Protein AF-0000000078662911 (afdb_homodimer)

Solvent-accessible surface area (backbone atoms only — not comparable to full-atom values): 47076 Å² total; per-residue (Å²): 129,86,68,48,57,71,79,43,53,59,30,42,61,39,78,39,61,26,37,37,38,35,28,33,81,88,60,50,75,43,76,43,81,30,68,41,45,39,73,70,52,76,50,30,34,29,31,60,46,78,64,54,74,63,59,56,53,12,40,73,62,29,41,61,31,38,34,38,34,29,24,65,78,54,55,38,31,32,41,29,40,28,31,64,73,48,76,32,76,59,58,70,68,38,49,51,52,39,48,36,45,30,34,41,24,41,53,63,71,41,41,85,73,57,66,71,68,31,33,38,32,24,37,58,76,44,63,43,81,44,86,58,81,65,77,48,63,78,66,67,74,76,70,79,74,74,53,49,48,59,48,38,50,48,30,51,56,29,47,71,36,60,48,53,68,58,28,52,51,48,51,54,48,42,42,29,73,67,71,64,44,57,31,38,35,32,26,33,67,38,89,82,43,75,28,27,30,27,61,39,62,42,75,49,86,68,54,25,68,64,8,65,42,54,38,82,44,66,53,60,10,48,9,47,75,68,58,37,71,23,50,34,40,66,30,64,66,36,44,62,53,42,73,67,55,65,70,85,66,80,70,51,41,63,77,61,73,48,52,62,71,62,78,66,85,67,47,14,17,40,37,23,36,28,12,43,44,96,91,37,57,65,27,34,41,38,39,45,34,66,41,64,58,62,73,43,65,54,50,50,24,50,50,48,47,43,30,34,27,40,27,46,18,42,52,48,30,41,51,49,46,66,62,70,49,68,75,69,74,71,75,51,73,51,70,82,61,40,95,46,65,75,40,44,34,37,37,27,73,80,54,24,31,30,24,52,72,75,38,59,58,45,49,41,66,37,19,46,49,51,51,49,53,50,48,43,25,72,74,71,38,34,32,60,48,44,48,50,59,52,46,63,73,41,38,86,66,46,60,86,91,74,65,56,59,63,59,32,50,46,37,42,36,51,34,29,56,75,66,64,45,66,46,44,65,42,78,76,48,92,50,28,37,31,62,46,46,49,21,48,78,42,82,43,79,44,83,117,129,86,68,48,57,71,78,43,53,60,30,42,62,39,79,40,59,27,38,38,37,36,26,34,80,89,61,52,75,43,77,44,80,31,68,42,47,40,74,71,52,75,49,29,36,29,31,58,45,78,65,54,74,62,60,56,53,13,41,74,61,30,42,61,32,38,35,37,34,30,24,64,77,53,57,39,32,33,41,29,39,27,31,64,73,47,75,32,74,60,59,71,68,39,48,52,54,39,50,37,45,30,35,42,23,43,53,64,71,42,42,83,74,56,66,70,67,32,32,37,32,26,38,58,77,44,63,43,82,44,86,58,82,65,77,48,64,78,65,67,74,77,70,79,75,74,53,51,46,58,48,39,52,49,30,50,56,29,48,70,37,60,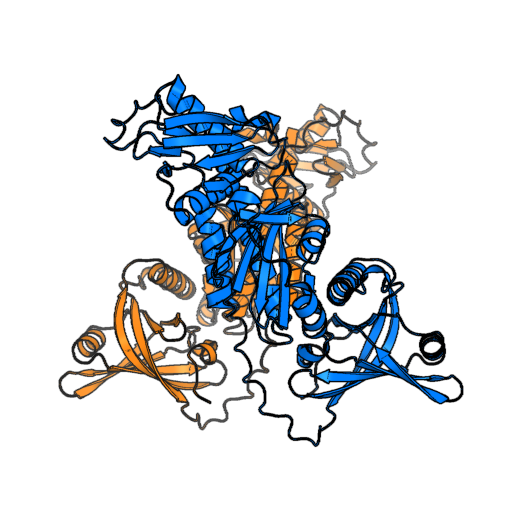48,52,66,58,28,52,51,47,52,54,49,43,42,29,71,66,69,64,43,58,32,38,36,34,26,32,64,38,91,81,42,76,28,27,29,25,61,37,62,43,75,50,86,68,55,26,67,65,7,66,43,54,38,83,44,65,54,62,10,48,8,48,75,67,59,36,68,24,52,35,41,66,30,65,67,37,44,62,53,42,75,66,56,65,72,84,66,79,70,52,40,62,78,62,72,48,51,62,70,61,78,67,86,68,46,14,17,40,36,23,36,30,12,44,45,96,89,37,60,66,28,35,42,37,38,44,35,66,41,65,59,63,74,41,64,55,50,50,22,50,49,46,48,44,29,35,27,40,27,46,19,42,53,48,30,41,50,50,45,66,62,68,48,67,75,68,72,72,77,50,72,51,71,83,61,40,94,43,66,75,40,45,34,38,37,27,72,80,55,24,32,30,24,53,75,75,39,59,59,44,49,42,68,39,20,46,48,52,52,50,53,49,49,44,26,70,74,70,38,32,31,58,46,42,48,52,59,52,48,65,74,40,38,87,66,46,59,85,87,71,65,55,60,63,59,32,51,46,36,42,35,50,34,30,56,76,66,64,44,67,47,43,65,41,80,75,48,91,50,28,36,30,60,44,47,48,20,49,77,43,82,42,79,43,85,117

pLDDT: mean 76.72, std 17.04, range [33.81, 98.31]

Nearest PDB structures (foldseek):
  7kq2-assembly1_A  TM=7.932E-01  e=1.393E-08  Streptococcus sp.
  7kpz-assembly1_A  TM=8.326E-01  e=1.737E-07  Streptococcus sp.
  2htd-assembly1_A  TM=6.594E-01  e=4.073E-06  Lactobacillus delbrueckii subsp. bulgaricus ATCC BAA-365
  2hq7-assembly1_B  TM=6.543E-01  e=1.011E-04  Clostridium acetobutylicum
  2aq6-assembly1_B  TM=6.058E-01  e=7.529E-04  Mycobacterium tuberculosis

Foldseek 3Di:
DFDWPVNQQLQQLQPAWKWKWFAALVGRIDIDTFSGWADPDRFKIKTQPPDDPPRVNRCVNPQWMWMWTARPQQRWIKIWTKGWDDKAQDDDVNVVVQLQCLQQCVLLVNNPPRRRRIMIMITTDGMDIDPDPPRRPDRPPPPDFQDPVLLVVLLVVLLPDQALVCNLVSLLVCCCVRQNFFWKWKWFDFVLAQWTATLDTGDFVVRLGQAIDGLCDHQQNSCQVVVAKYKHQANPNSCVVVVVVPPPPDDDCLVVVHGDDTDDDQWTMKMWHFQDDPRHGGIIMITTDNDGRSQTPSNRVSSNSSSPSSSNSLVNSLVVLQPVPPDFPDQPAADDQAPDDEWEWEAEPVFLWIDIVSHTQHTHPLSVLVVVQLVCCVPVRGFKGFQNVSCVVCDVSVDDDRRNVSSSPSSRQVSCVVVVGQWHWDDDDRRMIGIGHNHHYDYHYDYD/DFDWPVNQQLQQLQPAWKWKWFAALVGRIDIDTFSGWADPDRWKIKTQPPDDPVRVNRCVNPQWMWMWTARPQQRWIKIWTKGWDDKAQDDDVNVVVQLQCLQQCVLLVNNPPRRRRIMIMITTDGMDIDPDPPRRPDRPPPPDFQDPVLLVVLLVVLLPDQALVCNLVSLLVCCCVRQNFFWKWKWFDFVLAQWTATLDTGDFVVRLGQAIDGLCDHQQNSCQVVVAKYKHQANPNSVVVVVVVVPPPDDDCLVVVHGDDTDDDQWTMKMWHFQDDPRHGGIIMITTDNDGRSQTPSNRVSSNSSSPSSSNSLVNSLVVLQPVPPDFPDQPAADPQAPDDEWEWEAEPVFLWIDIVSHTQHTHLLSVLVVVQLVCCVPVRGFKGFQNVSCVVCPVSVDDDRRNVSSSPSSRQVSCVVVVGQWHWDDDDRRMIGIGHNHHYDYHYDYD

Structure (mmCIF, N/CA/C/O backbone):
data_AF-0000000078662911-model_v1
#
loop_
_entity.id
_entity.type
_entity.pdbx_description
1 polymer 'Putative GAF sensor protein'
#
loop_
_atom_site.group_PDB
_atom_site.id
_atom_site.type_symbol
_atom_site.label_atom_id
_atom_site.label_alt_id
_atom_site.label_comp_id
_atom_site.label_asym_id
_atom_site.label_entity_id
_atom_site.label_seq_id
_atom_site.pdbx_PDB_ins_code
_atom_site.Cartn_x
_atom_site.Cartn_y
_atom_site.Cartn_z
_atom_site.occupancy
_atom_site.B_iso_or_equiv
_atom_site.auth_seq_id
_atom_site.auth_comp_id
_atom_site.auth_asym_id
_atom_site.auth_atom_id
_atom_site.pdbx_PDB_model_num
ATOM 1 N N . MET A 1 1 ? -35.094 3.916 0.106 1 40.06 1 MET A N 1
ATOM 2 C CA . MET A 1 1 ? -33.656 4.215 0.073 1 40.06 1 MET A CA 1
ATOM 3 C C . MET A 1 1 ? -33.188 4.488 -1.353 1 40.06 1 MET A C 1
ATOM 5 O O . MET A 1 1 ? -33.5 3.738 -2.273 1 40.06 1 MET A O 1
ATOM 9 N N . LYS A 1 2 ? -32.781 5.652 -1.639 1 61.97 2 LYS A N 1
ATOM 10 C CA . LYS A 1 2 ? -32.344 6.043 -2.977 1 61.97 2 LYS A CA 1
ATOM 11 C C . LYS A 1 2 ? -31.141 5.227 -3.418 1 61.97 2 LYS A C 1
ATOM 13 O O . LYS A 1 2 ? -30.156 5.148 -2.697 1 61.97 2 LYS A O 1
ATOM 18 N N . LEU A 1 3 ? -31.281 4.426 -4.387 1 65.81 3 LEU A N 1
ATOM 19 C CA . LEU A 1 3 ? -30.25 3.551 -4.938 1 65.81 3 LEU A CA 1
ATOM 20 C C . LEU A 1 3 ? -29.078 4.363 -5.477 1 65.81 3 LEU A C 1
ATOM 22 O O . LEU A 1 3 ? -29.281 5.406 -6.102 1 65.81 3 LEU A O 1
ATOM 26 N N . ARG A 1 4 ? -27.938 4.008 -4.941 1 72.69 4 ARG A N 1
ATOM 27 C CA . ARG A 1 4 ? -26.719 4.605 -5.473 1 72.69 4 ARG A CA 1
ATOM 28 C C . ARG A 1 4 ? -26.047 3.676 -6.48 1 72.69 4 ARG A C 1
ATOM 30 O O . ARG A 1 4 ? -26.25 2.461 -6.438 1 72.69 4 ARG A O 1
ATOM 37 N N . LEU A 1 5 ? -25.297 4.324 -7.457 1 75.75 5 LEU A N 1
ATOM 38 C CA . LEU A 1 5 ? -24.578 3.549 -8.453 1 75.75 5 LEU A CA 1
ATOM 39 C C . LEU A 1 5 ? -23.672 2.514 -7.789 1 75.75 5 LEU A C 1
ATOM 41 O O . LEU A 1 5 ? -23.5 1.41 -8.312 1 75.75 5 LEU A O 1
ATOM 45 N N . ALA A 1 6 ? -23.281 2.857 -6.641 1 67.38 6 ALA A N 1
ATOM 46 C CA . ALA A 1 6 ? -22.391 1.951 -5.926 1 67.38 6 ALA A CA 1
ATOM 47 C C . ALA A 1 6 ? -23.125 0.686 -5.492 1 67.38 6 ALA A C 1
ATOM 49 O O . ALA A 1 6 ? -22.516 -0.373 -5.336 1 67.38 6 ALA A O 1
ATOM 50 N N . ASP A 1 7 ? -24.375 0.743 -5.297 1 65.88 7 ASP A N 1
ATOM 51 C CA . ASP A 1 7 ? -25.203 -0.393 -4.891 1 65.88 7 ASP A CA 1
ATOM 52 C C . ASP A 1 7 ? -25.406 -1.364 -6.051 1 65.88 7 ASP A C 1
ATOM 54 O O . ASP A 1 7 ? -25.875 -2.486 -5.852 1 65.88 7 ASP A O 1
ATOM 58 N N . LEU A 1 8 ? -25 -0.933 -7.348 1 64.38 8 LEU A N 1
ATOM 59 C CA . LEU A 1 8 ? -25.266 -1.72 -8.547 1 64.38 8 LEU A CA 1
ATOM 60 C C . LEU A 1 8 ? -23.969 -2.361 -9.062 1 64.38 8 LEU A C 1
ATOM 62 O O . LEU A 1 8 ? -23.859 -2.658 -10.258 1 64.38 8 LEU A O 1
ATOM 66 N N . ALA A 1 9 ? -23.141 -2.592 -8.195 1 64.5 9 ALA A N 1
ATOM 67 C CA . ALA A 1 9 ? -21.812 -3.07 -8.594 1 64.5 9 ALA A CA 1
ATOM 68 C C . ALA A 1 9 ? -21.922 -4.352 -9.414 1 64.5 9 ALA A C 1
ATOM 70 O O . ALA A 1 9 ? -21.266 -4.484 -10.445 1 64.5 9 ALA A O 1
ATOM 71 N N . PRO A 1 10 ? -22.828 -5.254 -9.117 1 57.28 10 PRO A N 1
ATOM 72 C CA . PRO A 1 10 ? -22.906 -6.484 -9.906 1 57.28 10 PRO A CA 1
ATOM 73 C C . PRO A 1 10 ? -23.375 -6.238 -11.336 1 57.28 10 PRO A C 1
ATOM 75 O O . PRO A 1 10 ? -23.125 -7.062 -12.219 1 57.28 10 PRO A O 1
ATOM 78 N N 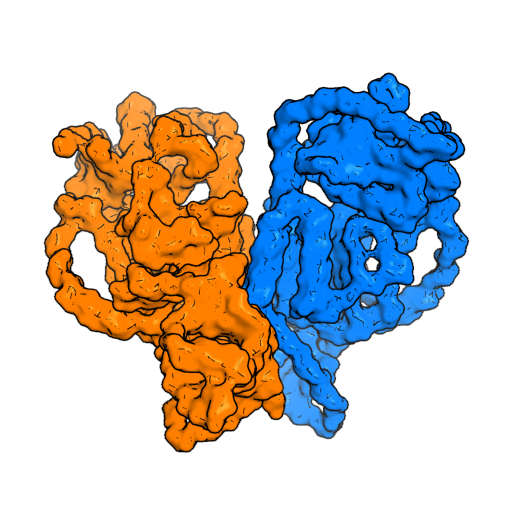. CYS A 1 11 ? -24 -5.109 -11.539 1 62.72 11 CYS A N 1
ATOM 79 C CA . CYS A 1 11 ? -24.531 -4.801 -12.859 1 62.72 11 CYS A CA 1
ATOM 80 C C . CYS A 1 11 ? -23.422 -4.406 -13.82 1 62.72 11 CYS A C 1
ATOM 82 O O . CYS A 1 11 ? -23.594 -4.496 -15.039 1 62.72 11 CYS A O 1
ATOM 84 N N . PHE A 1 12 ? -22.312 -4.027 -13.234 1 63.44 12 PHE A N 1
ATOM 85 C CA . PHE A 1 12 ? -21.266 -3.451 -14.07 1 63.44 12 PHE A CA 1
ATOM 86 C C . PHE A 1 12 ? -20.188 -4.477 -14.367 1 63.44 12 PHE A C 1
ATOM 88 O O . PHE A 1 12 ? -19.156 -4.148 -14.953 1 63.44 12 PHE A O 1
ATOM 95 N N . GLU A 1 13 ? -20.453 -5.637 -14.039 1 53.81 13 GLU A N 1
ATOM 96 C CA . GLU A 1 13 ? -19.453 -6.688 -14.203 1 53.81 13 GLU A CA 1
ATOM 97 C C . GLU A 1 13 ? -19.453 -7.219 -15.633 1 53.81 13 GLU A C 1
ATOM 99 O O . GLU A 1 13 ? -18.562 -7.984 -16.016 1 53.81 13 GLU A O 1
ATOM 104 N N . GLY A 1 14 ? -20.328 -6.797 -16.531 1 51.59 14 GLY A N 1
ATOM 105 C CA . GLY A 1 14 ? -20.344 -7.137 -17.938 1 51.59 14 GLY A CA 1
ATOM 106 C C . GLY A 1 14 ? -20.859 -8.531 -18.203 1 51.59 14 GLY A C 1
ATOM 107 O O . GLY A 1 14 ? -20.688 -9.062 -19.312 1 51.59 14 GLY A O 1
ATOM 108 N N . VAL A 1 15 ? -21.438 -9.172 -17.25 1 45.59 15 VAL A N 1
ATOM 109 C CA . VAL A 1 15 ? -21.906 -10.539 -17.422 1 45.59 15 VAL A CA 1
ATOM 110 C C . VAL A 1 15 ? -23.203 -10.539 -18.234 1 45.59 15 VAL A C 1
ATOM 112 O O . VAL A 1 15 ? -23.391 -11.344 -19.141 1 45.59 15 VAL A O 1
ATOM 115 N N . ILE A 1 16 ? -24.062 -9.695 -17.844 1 46.12 16 ILE A N 1
ATOM 116 C CA . ILE A 1 16 ? -25.328 -9.531 -18.547 1 46.12 16 ILE A CA 1
ATOM 117 C C . ILE A 1 16 ? -25.281 -8.242 -19.375 1 46.12 16 ILE A C 1
ATOM 119 O O . ILE A 1 16 ? -25 -7.172 -18.844 1 46.12 16 ILE A O 1
ATOM 123 N N . PRO A 1 17 ? -25.344 -8.516 -20.672 1 51.38 17 PRO A N 1
ATOM 124 C CA . PRO A 1 17 ? -25.359 -7.293 -21.469 1 51.38 17 PRO A CA 1
ATOM 125 C C . PRO A 1 17 ? -26.422 -6.297 -21.016 1 51.38 17 PRO A C 1
ATOM 127 O O . PRO A 1 17 ? -27.516 -6.695 -20.609 1 51.38 17 PRO A O 1
ATOM 130 N N . SER A 1 18 ? -25.969 -5.102 -20.922 1 62.91 18 SER A N 1
ATOM 131 C CA . SER A 1 18 ? -26.906 -4.023 -20.625 1 62.91 18 SER A CA 1
ATOM 132 C C . SER A 1 18 ? -27.625 -3.561 -21.891 1 62.91 18 SER A C 1
ATOM 134 O O . SER A 1 18 ? -27.203 -3.852 -23 1 62.91 18 SER A O 1
ATOM 136 N N . ILE A 1 19 ? -28.844 -3.105 -21.656 1 62.72 19 ILE A N 1
ATOM 137 C CA . ILE A 1 19 ? -29.641 -2.607 -22.766 1 62.72 19 ILE A CA 1
ATOM 138 C C . ILE A 1 19 ? -29.781 -1.09 -22.672 1 62.72 19 ILE A C 1
ATOM 140 O O . ILE A 1 19 ? -30 -0.55 -21.578 1 62.72 19 ILE A O 1
ATOM 144 N N . ILE A 1 20 ? -29.5 -0.491 -23.734 1 72.5 20 ILE A N 1
ATOM 145 C CA . ILE A 1 20 ? -29.672 0.956 -23.812 1 72.5 20 ILE A CA 1
ATOM 146 C C . ILE A 1 20 ? -30.875 1.29 -24.688 1 72.5 20 ILE A C 1
ATOM 148 O O . ILE A 1 20 ? -31.047 0.71 -25.766 1 72.5 20 ILE A O 1
ATOM 152 N N . ALA A 1 21 ? -31.719 2.107 -24.062 1 71.75 21 ALA A N 1
ATOM 153 C CA . ALA A 1 21 ? -32.844 2.602 -24.828 1 71.75 21 ALA A CA 1
ATOM 154 C C . ALA A 1 21 ? -32.688 4.074 -25.203 1 71.75 21 ALA A C 1
ATOM 156 O O . ALA A 1 21 ? -32.344 4.895 -24.328 1 71.75 21 ALA A O 1
ATOM 157 N N . THR A 1 22 ? -32.688 4.312 -26.469 1 72.19 22 THR A N 1
ATOM 158 C CA . THR A 1 22 ? -32.594 5.668 -26.984 1 72.19 22 THR A CA 1
ATOM 159 C C . THR A 1 22 ? -33.781 6.016 -27.875 1 72.19 22 THR A C 1
ATOM 161 O O . THR A 1 22 ? -34.594 5.152 -28.172 1 72.19 22 THR A O 1
ATOM 164 N N . ALA A 1 23 ? -33.938 7.32 -28 1 72.31 23 ALA A N 1
ATOM 165 C CA . ALA A 1 23 ? -35 7.762 -28.891 1 72.31 23 ALA A CA 1
ATOM 166 C C . ALA A 1 23 ? -34.469 8.719 -29.953 1 72.31 23 ALA A C 1
ATOM 168 O O . ALA A 1 23 ? -33.656 9.594 -29.656 1 72.31 23 ALA A O 1
ATOM 169 N N . ALA A 1 24 ? -34.938 8.477 -31.219 1 68.5 24 ALA A N 1
ATOM 170 C CA . ALA A 1 24 ? -34.594 9.383 -32.312 1 68.5 24 ALA A CA 1
ATOM 171 C C . ALA A 1 24 ? -35.281 10.734 -32.156 1 68.5 24 ALA A C 1
ATOM 173 O O . ALA A 1 24 ? -36.125 10.891 -31.266 1 68.5 24 ALA A O 1
ATOM 174 N N . ALA A 1 25 ? -34.781 11.664 -32.969 1 72.44 25 ALA A N 1
ATOM 175 C CA . ALA A 1 25 ? -35.344 13.008 -32.938 1 72.44 25 ALA A CA 1
ATOM 176 C C . ALA A 1 25 ? -36.844 12.977 -33.125 1 72.44 25 ALA A C 1
ATOM 178 O O . ALA A 1 25 ? -37.562 13.805 -32.562 1 72.44 25 ALA A O 1
ATOM 179 N N . ASP A 1 26 ? -37.281 12.039 -33.875 1 67.94 26 ASP A N 1
ATOM 180 C CA . ASP A 1 26 ? -38.719 11.961 -34.188 1 67.94 26 ASP A CA 1
ATOM 181 C C . ASP A 1 26 ? -39.438 11.156 -33.094 1 67.94 26 ASP A C 1
ATOM 183 O O . ASP A 1 26 ? -40.656 10.922 -33.219 1 67.94 26 ASP A O 1
ATOM 187 N N . GLY A 1 27 ? -38.688 10.68 -32.062 1 68.12 27 GLY A N 1
ATOM 188 C CA . GLY A 1 27 ? -39.281 9.961 -30.938 1 68.12 27 GLY A CA 1
ATOM 189 C C . GLY A 1 27 ? -39.25 8.453 -31.109 1 68.12 27 GLY A C 1
ATOM 190 O O . GLY A 1 27 ? -39.688 7.715 -30.234 1 68.12 27 GLY A O 1
ATOM 191 N N . THR A 1 28 ? -38.719 8 -32.25 1 64.69 28 THR A N 1
ATOM 192 C CA . THR A 1 28 ? -38.625 6.562 -32.469 1 64.69 28 THR A CA 1
ATOM 193 C C . THR A 1 28 ? -37.656 5.922 -31.5 1 64.69 28 THR A C 1
ATOM 195 O O . THR A 1 28 ? -36.5 6.336 -31.406 1 64.69 28 THR A O 1
ATOM 198 N N . PRO A 1 29 ? -38.219 4.91 -30.766 1 63.88 29 PRO A N 1
ATOM 199 C CA . PRO A 1 29 ? -37.344 4.285 -29.781 1 63.88 29 PRO A CA 1
ATOM 200 C C . PRO A 1 29 ? -36.344 3.293 -30.391 1 63.88 29 PRO A C 1
ATOM 202 O O . PRO A 1 29 ? -36.594 2.779 -31.484 1 63.88 29 PRO A O 1
ATOM 205 N N . ASN A 1 30 ? -35.125 3.211 -29.938 1 63.75 30 ASN A N 1
ATOM 206 C CA . ASN A 1 30 ? -34.094 2.234 -30.266 1 63.75 30 ASN A CA 1
ATOM 207 C C . ASN A 1 30 ? -33.531 1.574 -29.016 1 63.75 30 ASN A C 1
ATOM 209 O O . ASN A 1 30 ? -33.375 2.221 -27.969 1 63.75 30 ASN A O 1
ATOM 213 N N . VAL A 1 31 ? -33.438 0.188 -29.141 1 63.94 31 VAL A N 1
ATOM 214 C CA . VAL A 1 31 ? -32.844 -0.548 -28.047 1 63.94 31 VAL A CA 1
ATOM 215 C C . VAL A 1 31 ? -31.625 -1.316 -28.547 1 63.94 31 VAL A C 1
ATOM 217 O O . VAL A 1 31 ? -31.641 -1.864 -29.656 1 63.94 31 VAL A O 1
ATOM 220 N N . SER A 1 32 ? -30.562 -1.205 -27.891 1 61 32 SER A N 1
ATOM 221 C CA . SER A 1 32 ? -29.359 -1.941 -28.25 1 61 32 SER A CA 1
ATOM 222 C C . SER A 1 32 ? -28.719 -2.576 -27.016 1 61 32 SER A C 1
ATOM 224 O O . SER A 1 32 ? -28.828 -2.049 -25.906 1 61 32 SER A O 1
ATOM 226 N N . TYR A 1 33 ? -28.172 -3.75 -27.344 1 57.88 33 TYR A N 1
ATOM 227 C CA . TYR A 1 33 ? -27.391 -4.406 -26.297 1 57.88 33 TYR A CA 1
ATOM 228 C C . TYR A 1 33 ? -26 -3.793 -26.172 1 57.88 33 TYR A C 1
ATOM 230 O O . TYR A 1 33 ? -25.406 -3.414 -27.188 1 57.88 33 TYR A O 1
ATOM 238 N N . LEU A 1 34 ? -25.688 -3.492 -24.922 1 61.34 34 LEU A N 1
ATOM 239 C CA . LEU A 1 34 ? -24.328 -3.021 -24.641 1 61.34 34 LEU A CA 1
ATOM 240 C C . LEU A 1 34 ? -23.5 -4.121 -24 1 61.34 34 LEU A C 1
ATOM 242 O O . LEU A 1 34 ? -23.984 -4.844 -23.125 1 61.34 34 LEU A O 1
ATOM 246 N N . SER A 1 35 ? -22.359 -4.277 -24.609 1 53.62 35 SER A N 1
ATOM 247 C CA . SER A 1 35 ? -21.469 -5.324 -24.109 1 53.62 35 SER A CA 1
ATOM 248 C C . SER A 1 35 ? -20.922 -4.961 -22.734 1 53.62 35 SER A C 1
ATOM 250 O O . SER A 1 35 ? -20.734 -5.832 -21.875 1 53.62 35 SER A O 1
ATOM 252 N N . HIS A 1 36 ? -20.672 -3.623 -22.625 1 61.84 36 HIS A N 1
ATOM 253 C CA . HIS A 1 36 ? -19.969 -3.297 -21.391 1 61.84 36 HIS A CA 1
ATOM 254 C C . HIS A 1 36 ? -20.375 -1.916 -20.875 1 61.84 36 HIS A C 1
ATOM 256 O O . HIS A 1 36 ? -20.438 -0.958 -21.656 1 61.84 36 HIS A O 1
ATOM 262 N N . VAL A 1 37 ? -20.906 -1.875 -19.656 1 70.5 37 VAL A N 1
ATOM 263 C CA . VAL A 1 37 ? -21.125 -0.627 -18.922 1 70.5 37 VAL A CA 1
ATOM 264 C C . VAL A 1 37 ? -20.156 -0.551 -17.75 1 70.5 37 VAL A C 1
ATOM 266 O O . VAL A 1 37 ? -20.016 -1.514 -16.984 1 70.5 37 VAL A O 1
ATOM 269 N N . VAL A 1 38 ? -19.453 0.465 -17.688 1 69.25 38 VAL A N 1
ATOM 270 C CA . VAL A 1 38 ? -18.484 0.629 -16.609 1 69.25 38 VAL A CA 1
ATOM 271 C C . VAL A 1 38 ? -18.922 1.769 -15.695 1 69.25 38 VAL A C 1
ATOM 273 O O . VAL A 1 38 ? -19.359 2.822 -16.172 1 69.25 38 VAL A O 1
ATOM 276 N N . ARG A 1 39 ? -18.922 1.477 -14.477 1 75.19 39 ARG A N 1
ATOM 277 C CA . ARG A 1 39 ? -19.125 2.561 -13.516 1 75.19 39 ARG A CA 1
ATOM 278 C C . ARG A 1 39 ? -17.891 3.449 -13.43 1 75.19 39 ARG A C 1
ATOM 280 O O . ARG A 1 39 ? -16.797 2.977 -13.094 1 75.19 39 ARG A O 1
ATOM 287 N N . VAL A 1 40 ? -18.094 4.695 -13.75 1 68.25 40 VAL A N 1
ATOM 288 C CA . VAL A 1 40 ? -16.984 5.652 -13.742 1 68.25 40 VAL A CA 1
ATOM 289 C C . VAL A 1 40 ? -16.797 6.207 -12.336 1 68.25 40 VAL A C 1
ATOM 291 O O . VAL A 1 40 ? -15.672 6.273 -11.836 1 68.25 40 VAL A O 1
ATOM 294 N N . ASP A 1 41 ? -17.797 6.668 -11.719 1 68.06 41 ASP A N 1
ATOM 295 C CA . ASP A 1 41 ? -17.844 7.184 -10.352 1 68.06 41 ASP A CA 1
ATOM 296 C C . ASP A 1 41 ? -19.25 7.055 -9.766 1 68.06 41 ASP A C 1
ATOM 298 O O . ASP A 1 41 ? -20.047 6.238 -10.234 1 68.06 41 ASP A O 1
ATOM 302 N N . ASP A 1 42 ? -19.547 7.715 -8.641 1 73.81 42 ASP A N 1
ATOM 303 C CA . ASP A 1 42 ? -20.812 7.543 -7.953 1 73.81 42 ASP A CA 1
ATOM 304 C C . ASP A 1 42 ? -21.969 8.117 -8.773 1 73.81 42 ASP A C 1
ATOM 306 O O . ASP A 1 42 ? -23.125 7.816 -8.516 1 73.81 42 ASP A O 1
ATOM 310 N N . GLU A 1 43 ? -21.672 8.867 -9.812 1 80.88 43 GLU A N 1
ATOM 311 C CA . GLU A 1 43 ? -22.75 9.531 -10.539 1 80.88 43 GLU A CA 1
ATOM 312 C C . GLU A 1 43 ? -22.625 9.312 -12.039 1 80.88 43 GLU A C 1
ATOM 314 O O . GLU A 1 43 ? -23.438 9.812 -12.82 1 80.88 43 GLU A O 1
ATOM 319 N N . HIS A 1 44 ? -21.625 8.523 -12.492 1 82.81 44 HIS A N 1
ATOM 320 C CA . HIS A 1 44 ? -21.391 8.398 -13.922 1 82.81 44 HIS A CA 1
ATOM 321 C C . HIS A 1 44 ? -21.125 6.945 -14.32 1 82.81 44 HIS A C 1
ATOM 323 O O . HIS A 1 44 ? -20.531 6.191 -13.547 1 82.81 44 HIS A O 1
ATOM 329 N N . VAL A 1 45 ? -21.625 6.676 -15.484 1 81.69 45 VAL A N 1
ATOM 330 C CA . VAL A 1 45 ? -21.312 5.395 -16.109 1 81.69 45 VAL A CA 1
ATOM 331 C C . VAL A 1 45 ? -20.75 5.625 -17.516 1 81.69 45 VAL A C 1
ATOM 333 O O . VAL A 1 45 ? -21 6.664 -18.125 1 81.69 45 VAL A O 1
ATOM 336 N N . ALA A 1 46 ? -19.969 4.746 -17.875 1 80.56 46 ALA A N 1
ATOM 337 C CA . ALA A 1 46 ? -19.438 4.797 -19.234 1 80.56 46 ALA A CA 1
ATOM 338 C C . ALA A 1 46 ? -19.844 3.566 -20.031 1 80.56 46 ALA A C 1
ATOM 340 O O . ALA A 1 46 ? -19.859 2.453 -19.5 1 80.56 46 ALA A O 1
ATOM 341 N N . LEU A 1 47 ? -20.188 3.852 -21.281 1 75.62 47 LEU A N 1
ATOM 342 C CA . LEU A 1 47 ? -20.594 2.789 -22.203 1 75.62 47 LEU A CA 1
ATOM 343 C C . LEU A 1 47 ? -19.641 2.668 -23.375 1 75.62 47 LEU A C 1
ATOM 345 O O . LEU A 1 47 ? -19.156 3.68 -23.891 1 75.62 47 LEU A O 1
ATOM 349 N N . SER A 1 48 ? -19.172 1.423 -23.516 1 62.66 48 SER A N 1
ATOM 350 C CA . SER A 1 48 ? -18.359 1.2 -24.703 1 62.66 48 SER A CA 1
ATOM 351 C C . SER A 1 48 ? -19.141 1.463 -25.984 1 62.66 48 SER A C 1
ATOM 353 O O . SER A 1 48 ? -20.281 1.022 -26.109 1 62.66 48 SER A O 1
ATOM 355 N N . ASN A 1 49 ? -18.766 2.473 -26.594 1 57.91 49 ASN A N 1
ATOM 356 C CA . ASN A 1 49 ? -19.453 2.838 -27.828 1 57.91 49 ASN A CA 1
ATOM 357 C C . ASN A 1 49 ? -19.156 1.848 -28.953 1 57.91 49 ASN A C 1
ATOM 359 O O . ASN A 1 49 ? -18.25 2.076 -29.766 1 57.91 49 ASN A O 1
ATOM 363 N N . GLN A 1 50 ? -19.172 0.703 -28.688 1 52.62 50 GLN A N 1
ATOM 364 C CA . GLN A 1 50 ? -19.156 -0.106 -29.906 1 52.62 50 GLN A CA 1
ATOM 365 C C . GLN A 1 50 ? -20.422 0.115 -30.734 1 52.62 50 GLN A C 1
ATOM 367 O O . GLN A 1 50 ? -20.641 -0.578 -31.734 1 52.62 50 GLN A O 1
ATOM 372 N N . PHE A 1 51 ? -21.141 0.968 -30.359 1 49.41 51 PHE A N 1
ATOM 373 C CA . PHE A 1 51 ? -22.547 1.069 -30.75 1 49.41 51 PHE A CA 1
ATOM 374 C C . PHE A 1 51 ? -22.672 1.435 -32.219 1 49.41 51 PHE A C 1
ATOM 376 O O . PHE A 1 51 ? -21.828 2.145 -32.781 1 49.41 51 PHE A O 1
ATOM 383 N N . PHE A 1 52 ? -23.547 0.812 -32.719 1 53.28 52 PHE A N 1
ATOM 384 C CA . PHE A 1 52 ? -24.094 0.92 -34.062 1 53.28 52 PHE A CA 1
ATOM 385 C C . PHE A 1 52 ? -24.531 2.348 -34.344 1 53.28 52 PHE A C 1
ATOM 387 O O . PHE A 1 52 ? -24.844 3.109 -33.438 1 53.28 52 PHE A O 1
ATOM 394 N N . ALA A 1 53 ? -24.453 2.777 -35.531 1 58.69 53 ALA A N 1
ATOM 395 C CA . ALA A 1 53 ? -24.734 4.051 -36.188 1 58.69 53 ALA A CA 1
ATOM 396 C C . ALA A 1 53 ? -26.047 4.656 -35.656 1 58.69 53 ALA A C 1
ATOM 398 O O . ALA A 1 53 ? -26.109 5.852 -35.375 1 58.69 53 ALA A O 1
ATOM 399 N N . LYS A 1 54 ? -26.922 3.881 -35.281 1 62.41 54 LYS A N 1
ATOM 400 C CA . LYS A 1 54 ? -28.25 4.406 -34.938 1 62.41 54 LYS A CA 1
ATOM 401 C C . LYS A 1 54 ? -28.281 4.914 -33.5 1 62.41 54 LYS A C 1
ATOM 403 O O . LYS A 1 54 ? -28.844 5.973 -33.219 1 62.41 54 LYS A O 1
ATOM 408 N N . THR A 1 55 ? -27.656 4.215 -32.562 1 69.25 55 THR A N 1
ATOM 409 C CA . THR A 1 55 ? -27.656 4.613 -31.156 1 69.25 55 THR A CA 1
ATOM 410 C C . THR A 1 55 ? -26.859 5.906 -30.953 1 69.25 55 THR A C 1
ATOM 412 O O . THR A 1 55 ? -27.297 6.801 -30.234 1 69.25 55 THR A O 1
ATOM 415 N N . ALA A 1 56 ? -25.844 6.004 -31.641 1 71.81 56 ALA A N 1
ATOM 416 C CA . ALA A 1 56 ? -25.016 7.207 -31.547 1 71.81 56 ALA A CA 1
ATOM 417 C C . ALA A 1 56 ? -25.766 8.422 -32.062 1 71.81 56 ALA A C 1
ATOM 419 O O . ALA A 1 56 ? -25.719 9.508 -31.484 1 71.81 56 ALA A O 1
ATOM 420 N N . ALA A 1 57 ? -26.422 8.195 -33.188 1 73.19 57 ALA A N 1
ATOM 421 C CA . ALA A 1 57 ? -27.203 9.266 -33.781 1 73.19 57 ALA A CA 1
ATOM 422 C C . ALA A 1 57 ? -28.344 9.695 -32.875 1 73.19 57 ALA A C 1
ATOM 424 O O . ALA A 1 57 ? -28.641 10.883 -32.75 1 73.19 57 ALA A O 1
ATOM 425 N N . ASN A 1 58 ? -28.922 8.719 -32.219 1 73.94 58 ASN A N 1
ATOM 426 C CA . ASN A 1 58 ? -30.016 9.016 -31.281 1 73.94 58 ASN A CA 1
ATOM 427 C C . ASN A 1 58 ? -29.531 9.836 -30.094 1 73.94 58 ASN A C 1
ATOM 429 O O . ASN A 1 58 ? -30.219 10.766 -29.656 1 73.94 58 ASN A O 1
ATOM 433 N N . ILE A 1 59 ? -28.359 9.445 -29.625 1 76.56 59 ILE A N 1
ATOM 434 C CA . ILE A 1 59 ? -27.828 10.102 -28.438 1 76.56 59 ILE A CA 1
ATOM 435 C C . ILE A 1 59 ? -27.5 11.562 -28.766 1 76.56 59 ILE A C 1
ATOM 437 O O . ILE A 1 59 ? -27.703 12.445 -27.938 1 76.56 59 ILE A O 1
ATOM 441 N N . ARG A 1 60 ? -27.062 11.828 -29.922 1 76.94 60 ARG A N 1
ATOM 442 C CA . ARG A 1 60 ? -26.766 13.188 -30.375 1 76.94 60 ARG A CA 1
ATOM 443 C C . ARG A 1 60 ? -28.031 14.016 -30.469 1 76.94 60 ARG A C 1
ATOM 445 O O . ARG A 1 60 ? -28.031 15.211 -30.156 1 76.94 60 ARG A O 1
ATOM 452 N N . ALA A 1 61 ? -29.031 13.359 -30.906 1 75.38 61 ALA A N 1
ATOM 453 C CA . ALA A 1 61 ? -30.312 14.039 -31.094 1 75.38 61 ALA A CA 1
ATOM 454 C C . ALA A 1 61 ? -31.016 14.234 -29.75 1 75.38 61 ALA A C 1
ATOM 456 O O . ALA A 1 61 ? -31.641 15.273 -29.516 1 75.38 61 ALA A O 1
ATOM 457 N N . ASN A 1 62 ? -30.984 13.234 -28.891 1 74.94 62 ASN A N 1
ATOM 458 C CA . ASN A 1 62 ? -31.594 13.211 -27.562 1 74.94 62 ASN A CA 1
ATOM 459 C C . ASN A 1 62 ? -30.641 12.617 -26.531 1 74.94 62 ASN A C 1
ATOM 461 O O . ASN A 1 62 ? -30.531 11.391 -26.422 1 74.94 62 ASN A O 1
ATOM 465 N N . PRO A 1 63 ? -30.094 13.516 -25.766 1 82 63 PRO A N 1
ATOM 466 C CA . PRO A 1 63 ? -29.062 13.031 -24.844 1 82 63 PRO A CA 1
ATOM 467 C C . PRO A 1 63 ? -29.641 12.266 -23.656 1 82 63 PRO A C 1
ATOM 469 O O . PRO A 1 63 ? -28.891 11.734 -22.844 1 82 63 PRO A O 1
ATOM 472 N N . HIS A 1 64 ? -30.953 12.234 -23.594 1 80.62 64 HIS A N 1
ATOM 473 C CA . HIS A 1 64 ? -31.562 11.461 -22.516 1 80.62 64 HIS A CA 1
ATOM 474 C C . HIS A 1 64 ? -31.75 10 -22.906 1 80.62 64 HIS A C 1
ATOM 476 O O . HIS A 1 64 ? -32.406 9.703 -23.906 1 80.62 64 HIS A O 1
ATOM 482 N N . VAL A 1 65 ? -31.125 9.078 -22.172 1 82.25 65 VAL A N 1
ATOM 483 C CA . VAL A 1 65 ? -31.078 7.652 -22.484 1 82.25 65 VAL A CA 1
ATOM 484 C C . VAL A 1 65 ? -31.469 6.84 -21.25 1 82.25 65 VAL A C 1
ATOM 486 O O . VAL A 1 65 ? -31.266 7.293 -20.109 1 82.25 65 VAL A O 1
ATOM 489 N N . THR A 1 66 ? -32.125 5.801 -21.516 1 77.75 66 THR A N 1
ATOM 490 C CA . THR A 1 66 ? -32.406 4.863 -20.438 1 77.75 66 THR A CA 1
ATOM 491 C C . THR A 1 66 ? -31.547 3.613 -20.562 1 77.75 66 THR A C 1
ATOM 493 O O . THR A 1 66 ? -31.422 3.035 -21.641 1 77.75 66 THR A O 1
ATOM 496 N N . LEU A 1 67 ? -30.938 3.318 -19.516 1 80.75 67 LEU A N 1
ATOM 497 C CA . LEU A 1 67 ? -30.094 2.135 -19.422 1 80.75 67 LEU A CA 1
ATOM 498 C C . LEU A 1 67 ? -30.703 1.092 -18.5 1 80.75 67 LEU A C 1
ATOM 500 O O . LEU A 1 67 ? -31.188 1.429 -17.422 1 80.75 67 LEU A O 1
ATOM 504 N N . ILE A 1 68 ? -30.797 -0.105 -19.047 1 70.19 68 ILE A N 1
ATOM 505 C CA . ILE A 1 68 ? -31.234 -1.211 -18.203 1 70.19 68 ILE A CA 1
ATOM 506 C C . ILE A 1 68 ? -30.031 -2.045 -17.781 1 70.19 68 ILE A C 1
ATOM 508 O O . ILE A 1 68 ? -29.266 -2.512 -18.625 1 70.19 68 ILE A O 1
ATOM 512 N N . LEU A 1 69 ? -29.891 -2.035 -16.547 1 72.62 69 LEU A N 1
ATOM 513 C CA . LEU A 1 69 ? -28.844 -2.873 -15.969 1 72.62 69 LEU A CA 1
ATOM 514 C C . LEU A 1 69 ? -29.453 -4.074 -15.242 1 72.62 69 LEU A C 1
ATOM 516 O O . LEU A 1 69 ? -30.547 -3.98 -14.688 1 72.62 69 LEU A O 1
ATOM 520 N N . VAL A 1 70 ? -28.766 -5.219 -15.422 1 58.09 70 VAL A N 1
ATOM 521 C CA . VAL A 1 70 ? -29.234 -6.426 -14.742 1 58.09 70 VAL A CA 1
ATOM 522 C C . VAL A 1 70 ? -28.172 -6.914 -13.766 1 58.09 70 VAL A C 1
ATOM 524 O O . VAL A 1 70 ? -27 -7.051 -14.141 1 58.09 70 VAL A O 1
ATOM 527 N N . ASP A 1 71 ? -28.641 -7 -12.617 1 59 71 ASP A N 1
ATOM 528 C CA . ASP A 1 71 ? -27.781 -7.629 -11.625 1 59 71 ASP A CA 1
ATOM 529 C C . ASP A 1 71 ? -27.531 -9.094 -11.961 1 59 71 ASP A C 1
ATOM 531 O O . ASP A 1 71 ? -28.469 -9.883 -12.078 1 59 71 ASP A O 1
ATOM 535 N N . CYS A 1 72 ? -26.375 -9.414 -12.141 1 48.84 72 CYS A N 1
ATOM 536 C CA . CYS A 1 72 ? -26.078 -10.734 -12.672 1 48.84 72 CYS A CA 1
ATOM 537 C C . CYS A 1 72 ? -26.297 -11.812 -11.625 1 48.84 72 CYS A C 1
ATOM 539 O O . CYS A 1 72 ? -26.297 -13 -11.938 1 48.84 72 CYS A O 1
ATOM 541 N N . PHE A 1 73 ? -26.438 -11.422 -10.398 1 50.59 73 PHE A N 1
ATOM 542 C CA . PHE A 1 73 ? -26.672 -12.406 -9.352 1 50.59 73 PHE A CA 1
ATOM 543 C C . PHE A 1 73 ? -28.172 -12.562 -9.07 1 50.59 73 PHE A C 1
ATOM 545 O O . PHE A 1 73 ? -28.672 -13.68 -9.016 1 50.59 73 PHE A O 1
ATOM 552 N N . SER A 1 74 ? -28.719 -11.398 -8.812 1 51.19 74 SER A N 1
ATOM 553 C CA . SER A 1 74 ? -30.125 -11.438 -8.398 1 51.19 74 SER A CA 1
ATOM 554 C C . SER A 1 74 ? -31.062 -11.414 -9.602 1 51.19 74 SER A C 1
ATOM 556 O O . SER A 1 74 ? -32.219 -11.789 -9.484 1 51.19 74 SER A O 1
ATOM 558 N N . GLY A 1 75 ? -30.422 -11.07 -10.719 1 52.12 75 GLY A N 1
ATOM 559 C CA . GLY A 1 75 ? -31.266 -10.883 -11.883 1 52.12 75 GLY A CA 1
ATOM 560 C C . GLY A 1 75 ? -32.125 -9.641 -11.797 1 52.12 75 GLY A C 1
ATOM 561 O O . GLY A 1 75 ? -32.875 -9.328 -12.727 1 52.12 75 GLY A O 1
ATOM 562 N N . GLU A 1 76 ? -31.938 -8.961 -10.664 1 61.09 76 GLU A N 1
ATOM 563 C CA . GLU A 1 76 ? -32.688 -7.715 -10.555 1 61.09 76 GLU A CA 1
ATOM 564 C C . GLU A 1 76 ? -32.281 -6.723 -11.641 1 61.09 76 GLU A C 1
ATOM 566 O O . GLU A 1 76 ? -31.109 -6.641 -12.016 1 61.09 76 GLU A O 1
ATOM 571 N N . GLN A 1 77 ? -33.312 -6.168 -12.094 1 63.84 77 GLN A N 1
ATOM 572 C CA . GLN A 1 77 ? -33.094 -5.191 -13.156 1 63.84 77 GLN A CA 1
ATOM 573 C C . GLN A 1 77 ? -33.219 -3.766 -12.625 1 63.84 77 GLN A C 1
ATOM 575 O O . GLN A 1 77 ? -34.062 -3.492 -11.766 1 63.84 77 GLN A O 1
ATOM 580 N N . TYR A 1 78 ? -32.312 -3.012 -13.07 1 75.19 78 TYR A N 1
ATOM 581 C CA . TYR A 1 78 ? -32.344 -1.596 -12.727 1 75.19 78 TYR A CA 1
ATOM 582 C C . TYR A 1 78 ? -32.406 -0.726 -13.977 1 75.19 78 TYR A C 1
ATOM 584 O O . TYR A 1 78 ? -31.766 -1.011 -14.977 1 75.19 78 TYR A O 1
ATOM 592 N N . LEU A 1 79 ? -33.344 0.238 -13.867 1 76.25 79 LEU A N 1
ATOM 593 C CA . LEU A 1 79 ? -33.469 1.247 -14.922 1 76.25 79 LEU A CA 1
ATOM 594 C C . LEU A 1 79 ? -32.75 2.529 -14.508 1 76.25 79 LEU A C 1
ATOM 596 O O . LEU A 1 79 ? -33.031 3.102 -13.461 1 76.25 79 LEU A O 1
ATOM 600 N N . LEU A 1 80 ? -31.75 2.822 -15.273 1 80.69 80 LEU A N 1
ATOM 601 C CA . LEU A 1 80 ? -31.062 4.082 -15.047 1 80.69 80 LEU A CA 1
ATOM 602 C C . LEU A 1 80 ? -31.453 5.121 -16.094 1 80.69 80 LEU A C 1
ATOM 604 O O . LEU A 1 80 ? -31.391 4.852 -17.297 1 80.69 80 LEU A O 1
ATOM 608 N N . ASP A 1 81 ? -31.938 6.312 -15.602 1 82.25 81 ASP A N 1
ATOM 609 C CA . ASP A 1 81 ? -32.031 7.469 -16.484 1 82.25 81 ASP A CA 1
ATOM 610 C C . ASP A 1 81 ? -30.688 8.211 -16.562 1 82.25 81 ASP A C 1
ATOM 612 O O . ASP A 1 81 ? -30.219 8.758 -15.555 1 82.25 81 ASP A O 1
ATOM 616 N N . ILE A 1 82 ? -30.109 8.055 -17.719 1 82.69 82 ILE A N 1
ATOM 617 C CA . ILE A 1 82 ? -28.781 8.656 -17.812 1 82.69 82 ILE A CA 1
ATOM 618 C C . ILE A 1 82 ? -28.766 9.703 -18.938 1 82.69 82 ILE A C 1
ATOM 620 O O . ILE A 1 82 ? -29.625 9.672 -19.828 1 82.69 82 ILE A O 1
ATOM 624 N N . ARG A 1 83 ? -27.859 10.68 -18.781 1 87.75 83 ARG A N 1
ATOM 625 C CA . ARG A 1 83 ? -27.703 11.742 -19.766 1 87.75 83 ARG A CA 1
ATOM 626 C C . ARG A 1 83 ? -26.281 11.797 -20.297 1 87.75 83 ARG A C 1
ATOM 628 O O . ARG A 1 83 ? -25.328 11.766 -19.5 1 87.75 83 ARG A O 1
ATOM 635 N N . PHE A 1 84 ? -26.234 11.898 -21.641 1 85.88 84 PHE A N 1
ATOM 636 C CA . PHE A 1 84 ? -24.922 11.961 -22.266 1 85.88 84 PHE A CA 1
ATOM 637 C C . PHE A 1 84 ? -24.172 13.211 -21.812 1 85.88 84 PHE A C 1
ATOM 639 O O . PHE A 1 84 ? -24.734 14.305 -21.797 1 85.88 84 PHE A O 1
ATOM 646 N N . VAL A 1 85 ? -22.906 12.984 -21.422 1 86.56 85 VAL A N 1
ATOM 647 C CA . VAL A 1 85 ? -22.062 14.094 -20.984 1 86.56 85 VAL A CA 1
ATOM 648 C C . VAL A 1 85 ? -20.969 14.336 -22.031 1 86.56 85 VAL A C 1
ATOM 650 O O . VAL A 1 85 ? -20.891 15.414 -22.609 1 86.56 85 VAL A O 1
ATOM 653 N N . ARG A 1 86 ? -20.156 13.25 -22.281 1 82.75 86 ARG A N 1
ATOM 654 C CA . ARG A 1 86 ? -19.047 13.391 -23.219 1 82.75 86 ARG A CA 1
ATOM 655 C C . ARG A 1 86 ? -18.562 12.023 -23.703 1 82.75 86 ARG A C 1
ATOM 657 O O . ARG A 1 86 ? -18.828 11.008 -23.062 1 82.75 86 ARG A O 1
ATOM 664 N N . SER A 1 87 ? -17.844 12.086 -24.828 1 82.06 87 SER A N 1
ATOM 665 C CA . SER A 1 87 ? -17.141 10.906 -25.328 1 82.06 87 SER A CA 1
ATOM 666 C C . SER A 1 87 ? -15.656 10.977 -25.047 1 82.06 87 SER A C 1
ATOM 668 O O . SER A 1 87 ? -15.047 12.047 -25.141 1 82.06 87 SER A O 1
ATOM 670 N N . LEU A 1 88 ? -15.203 9.797 -24.547 1 77.06 88 LEU A N 1
ATOM 671 C CA . LEU A 1 88 ? -13.781 9.688 -24.266 1 77.06 88 LEU A CA 1
ATOM 672 C C . LEU A 1 88 ? -13.094 8.773 -25.281 1 77.06 88 LEU A C 1
ATOM 674 O O . LEU A 1 88 ? -13.594 7.684 -25.578 1 77.06 88 LEU A O 1
ATOM 678 N N . ASP A 1 89 ? -11.977 9.266 -25.938 1 77.62 89 ASP A N 1
ATOM 679 C CA . ASP A 1 89 ? -11.164 8.398 -26.797 1 77.62 89 ASP A CA 1
ATOM 680 C C . ASP A 1 89 ? -9.711 8.383 -26.344 1 77.62 89 ASP A C 1
ATOM 682 O O . ASP A 1 89 ? -8.844 7.82 -27.016 1 77.62 89 ASP A O 1
ATOM 686 N N . THR A 1 90 ? -9.539 9.094 -25.188 1 74.69 90 THR A N 1
ATOM 687 C CA . THR A 1 90 ? -8.211 9.109 -24.578 1 74.69 90 THR A CA 1
ATOM 688 C C . THR A 1 90 ? -8.312 9.32 -23.078 1 74.69 90 THR A C 1
ATOM 690 O O . THR A 1 90 ? -9.398 9.57 -22.547 1 74.69 90 THR A O 1
ATOM 693 N N . GLY A 1 91 ? -7.168 8.969 -22.328 1 70.38 91 GLY A N 1
ATOM 694 C CA . GLY A 1 91 ? -7.117 9.242 -20.891 1 70.38 91 GLY A CA 1
ATOM 695 C C . GLY A 1 91 ? -7.141 7.98 -20.047 1 70.38 91 GLY A C 1
ATOM 696 O O . GLY A 1 91 ? -7.316 6.879 -20.562 1 70.38 91 GLY A O 1
ATOM 697 N N . PRO A 1 92 ? -6.957 8.156 -18.859 1 64.12 92 PRO A N 1
ATOM 698 C CA . PRO A 1 92 ? -6.828 7.004 -17.953 1 64.12 92 PRO A CA 1
ATOM 699 C C . PRO A 1 92 ? -8.094 6.156 -17.906 1 64.12 92 PRO A C 1
ATOM 701 O O . PRO A 1 92 ? -8.016 4.926 -17.859 1 64.12 92 PRO A O 1
ATOM 704 N N . LEU A 1 93 ? -9.211 6.848 -17.859 1 67 93 LEU A N 1
ATOM 705 C CA . LEU A 1 93 ? -10.477 6.121 -17.828 1 67 93 LEU A CA 1
ATOM 706 C C . LEU A 1 93 ? -10.68 5.309 -19.094 1 67 93 LEU A C 1
ATOM 708 O O . LEU A 1 93 ? -11.094 4.148 -19.047 1 67 93 LEU A O 1
ATOM 712 N N . PHE A 1 94 ? -10.422 5.875 -20.234 1 71.56 94 PHE A N 1
ATOM 713 C CA . PHE A 1 94 ? -10.531 5.188 -21.516 1 71.56 94 PHE A CA 1
ATOM 714 C C . PHE A 1 94 ? -9.602 3.977 -21.562 1 71.56 94 PHE A C 1
ATOM 716 O O . PHE A 1 94 ? -10.008 2.895 -22 1 71.56 94 PHE A O 1
ATOM 723 N N . GLU A 1 95 ? -8.453 4.199 -21.078 1 67.25 95 GLU A N 1
ATOM 724 C CA . GLU A 1 95 ? -7.48 3.109 -21.094 1 67.25 95 GLU A CA 1
ATOM 725 C C . GLU A 1 95 ? -7.93 1.957 -20.203 1 67.25 95 GLU A C 1
ATOM 727 O O . GLU A 1 95 ? -7.785 0.789 -20.562 1 67.25 95 GLU A O 1
ATOM 732 N N . LYS A 1 96 ? -8.43 2.328 -19.156 1 63.38 96 LYS A N 1
ATOM 733 C CA . LYS A 1 96 ? -8.93 1.312 -18.234 1 63.38 96 LYS A CA 1
ATOM 734 C C . LYS A 1 96 ? -10.039 0.485 -18.875 1 63.38 96 LYS A C 1
ATOM 736 O O . LYS A 1 96 ? -10.039 -0.743 -18.766 1 63.38 96 LYS A O 1
ATOM 741 N N . ILE A 1 97 ? -10.93 1.159 -19.484 1 64.62 97 ILE A N 1
ATOM 742 C CA . ILE A 1 97 ? -12.062 0.497 -20.125 1 64.62 97 ILE A CA 1
ATOM 743 C C . ILE A 1 97 ? -11.578 -0.362 -21.281 1 64.62 97 ILE A C 1
ATOM 745 O O . ILE A 1 97 ? -12.023 -1.498 -21.453 1 64.62 97 ILE A O 1
ATOM 749 N N . SER A 1 98 ? -10.625 0.181 -22.016 1 67.56 98 SER A N 1
ATOM 750 C CA . SER A 1 98 ? -10.094 -0.519 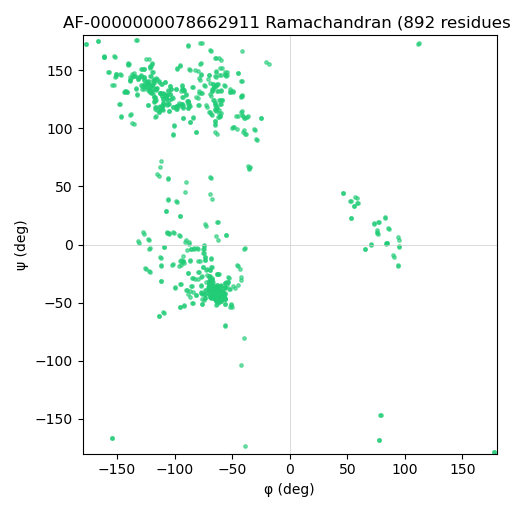-23.172 1 67.56 98 SER A CA 1
ATOM 751 C C . SER A 1 98 ? -9.406 -1.817 -22.781 1 67.56 98 SER A C 1
ATOM 753 O O . SER A 1 98 ? -9.594 -2.854 -23.422 1 67.56 98 SER A O 1
ATOM 755 N N . ILE A 1 99 ? -8.711 -1.703 -21.812 1 60.31 99 ILE A N 1
ATOM 756 C CA . ILE A 1 99 ? -7.934 -2.85 -21.344 1 60.31 99 ILE A CA 1
ATOM 757 C C . ILE A 1 99 ? -8.883 -3.934 -20.828 1 60.31 99 ILE A C 1
ATOM 759 O O . ILE A 1 99 ? -8.688 -5.121 -21.109 1 60.31 99 ILE A O 1
ATOM 763 N N . GLN A 1 100 ? -9.805 -3.502 -20.109 1 56.44 100 GLN A N 1
ATOM 764 C CA . GLN A 1 100 ? -10.781 -4.449 -19.578 1 56.44 100 GLN A CA 1
ATOM 765 C C . GLN A 1 100 ? -11.523 -5.148 -20.719 1 56.44 100 GLN A C 1
ATOM 767 O O . GLN A 1 100 ? -11.797 -6.348 -20.641 1 56.44 100 GLN A O 1
ATOM 772 N N . LEU A 1 101 ? -11.891 -4.383 -21.656 1 58.38 101 LEU A N 1
ATOM 773 C CA . LEU A 1 101 ? -12.609 -4.914 -22.812 1 58.38 101 LEU A CA 1
ATOM 774 C C . LEU A 1 101 ? -11.75 -5.918 -23.578 1 58.38 101 LEU A C 1
ATOM 776 O O . LEU A 1 101 ? -12.242 -6.953 -24.016 1 58.38 101 LEU A O 1
ATOM 780 N N . LYS A 1 102 ? -10.57 -5.539 -23.672 1 58.22 102 LYS A N 1
ATOM 781 C CA . LYS A 1 102 ? -9.656 -6.438 -24.359 1 58.22 102 LYS A CA 1
ATOM 782 C C . LYS A 1 102 ? -9.523 -7.77 -23.625 1 58.22 102 LYS A C 1
ATOM 784 O O . LYS A 1 102 ? -9.492 -8.828 -24.266 1 58.22 102 LYS A O 1
ATOM 789 N N . ALA A 1 103 ? -9.398 -7.566 -22.422 1 50.97 103 ALA A N 1
ATOM 790 C CA . ALA A 1 103 ? -9.234 -8.766 -21.594 1 50.97 103 ALA A CA 1
ATOM 791 C C . ALA A 1 103 ? -10.461 -9.672 -21.703 1 50.97 103 ALA A C 1
ATOM 793 O O . ALA A 1 103 ? -10.336 -10.891 -21.812 1 50.97 103 ALA A O 1
ATOM 794 N N . SER A 1 104 ? -11.57 -8.969 -21.547 1 46.62 104 SER A N 1
ATOM 795 C CA . SER A 1 104 ? -12.812 -9.734 -21.641 1 46.62 104 SER A CA 1
ATOM 796 C C . SER A 1 104 ? -12.992 -10.336 -23.016 1 46.62 104 SER A C 1
ATOM 798 O O . SER A 1 104 ? -13.516 -11.445 -23.156 1 46.62 104 SER A O 1
ATOM 800 N N . SER A 1 105 ? -12.508 -9.461 -24 1 45.28 105 SER A N 1
ATOM 801 C CA . SER A 1 105 ? -12.656 -9.922 -25.375 1 45.28 105 SER A CA 1
ATOM 802 C C . SER A 1 105 ? -11.672 -11.039 -25.703 1 45.28 105 SER A C 1
ATOM 804 O O . SER A 1 105 ? -11.977 -11.945 -26.469 1 45.28 105 SER A O 1
ATOM 806 N N . ALA A 1 106 ? -10.516 -10.82 -25.156 1 42.94 106 ALA A N 1
ATOM 807 C CA . ALA A 1 106 ? -9.516 -11.859 -25.391 1 42.94 106 ALA A CA 1
ATOM 808 C C . ALA A 1 106 ? -9.992 -13.211 -24.859 1 42.94 106 ALA A C 1
ATOM 810 O O . ALA A 1 106 ? -9.695 -14.25 -25.453 1 42.94 106 ALA A O 1
ATOM 811 N N . GLN A 1 107 ? -10.617 -13.086 -23.859 1 38.72 107 GLN A N 1
ATOM 812 C CA . GLN A 1 107 ? -11.094 -14.328 -23.25 1 38.72 107 GLN A CA 1
ATOM 813 C C . GLN A 1 107 ? -12.148 -15 -24.141 1 38.72 107 GLN A C 1
ATOM 815 O O . GLN A 1 107 ? -12.297 -16.219 -24.109 1 38.72 107 GLN A O 1
ATOM 820 N N . ILE A 1 108 ? -12.883 -14.062 -24.875 1 37.44 108 ILE A N 1
ATOM 821 C CA . ILE A 1 108 ? -13.891 -14.641 -25.75 1 37.44 108 ILE A CA 1
ATOM 822 C C . ILE A 1 108 ? -13.328 -14.789 -27.156 1 37.44 108 ILE A C 1
ATOM 824 O O . ILE A 1 108 ? -14.062 -15.086 -28.094 1 37.44 108 ILE A O 1
ATOM 828 N N . GLY A 1 109 ? -12 -14.875 -27.156 1 37.56 109 GLY A N 1
ATOM 829 C CA . GLY A 1 109 ? -11.375 -15.117 -28.453 1 37.56 109 GLY A CA 1
ATOM 830 C C . GLY A 1 109 ? -11.562 -13.969 -29.422 1 37.56 109 GLY A C 1
ATOM 831 O O . GLY A 1 109 ? -11.352 -14.133 -30.625 1 37.56 109 GLY A O 1
ATOM 832 N N . MET A 1 110 ? -12.297 -12.914 -29.094 1 35.88 110 MET A N 1
ATOM 833 C CA . MET A 1 110 ? -12.562 -11.805 -30 1 35.88 110 MET A CA 1
ATOM 834 C C . MET A 1 110 ? -11.625 -10.633 -29.719 1 35.88 110 MET A C 1
ATOM 836 O O . MET A 1 110 ? -12.047 -9.477 -29.766 1 35.88 110 MET A O 1
ATOM 840 N N . SER A 1 111 ? -10.484 -10.867 -29.406 1 41.28 111 SER A N 1
ATOM 841 C CA . SER A 1 111 ? -9.492 -9.875 -29 1 41.28 111 SER A CA 1
ATOM 842 C C . SER A 1 111 ? -9.398 -8.75 -30.031 1 41.28 111 SER A C 1
ATOM 844 O O . SER A 1 111 ? -9.219 -7.582 -29.656 1 41.28 111 SER A O 1
ATOM 846 N N . GLU A 1 112 ? -9.18 -9.078 -31.297 1 42.56 112 GLU A N 1
ATOM 847 C CA . GLU A 1 112 ? -8.828 -8.141 -32.344 1 42.56 112 GLU A CA 1
ATOM 848 C C . GLU A 1 112 ? -10 -7.211 -32.656 1 42.56 112 GLU A C 1
ATOM 850 O O . GLU A 1 112 ? -9.805 -6.156 -33.281 1 42.56 112 GLU A O 1
ATOM 855 N N . ILE A 1 113 ? -11.102 -7.719 -32.562 1 38.66 113 ILE A N 1
ATOM 856 C CA . ILE A 1 113 ? -12.258 -7.047 -33.156 1 38.66 113 ILE A CA 1
ATOM 857 C C . ILE A 1 113 ? -12.719 -5.918 -32.219 1 38.66 113 ILE A C 1
ATOM 859 O O . ILE A 1 113 ? -13.266 -4.914 -32.688 1 38.66 113 ILE A O 1
ATOM 863 N N . MET A 1 114 ? -12.531 -6.023 -30.938 1 47.53 114 MET A N 1
ATOM 864 C CA . MET A 1 114 ? -13.305 -5.023 -30.219 1 47.53 114 MET A CA 1
ATOM 865 C C . MET A 1 114 ? -12.406 -3.91 -29.688 1 47.53 114 MET A C 1
ATOM 867 O O . MET A 1 114 ? -11.852 -4.02 -28.594 1 47.53 114 MET A O 1
ATOM 871 N N . ARG A 1 115 ? -11.719 -3.305 -30.609 1 53.41 115 ARG A N 1
ATOM 872 C CA . ARG A 1 115 ? -11.031 -2.072 -30.25 1 53.41 115 ARG A CA 1
ATOM 873 C C . ARG A 1 115 ? -12.023 -0.99 -29.844 1 53.41 115 ARG A C 1
ATOM 875 O O . ARG A 1 115 ? -12.945 -0.667 -30.578 1 53.41 115 ARG A O 1
ATOM 882 N N . LEU A 1 116 ? -11.922 -0.577 -28.562 1 61.09 116 LEU A N 1
ATOM 883 C CA . LEU A 1 116 ? -12.758 0.512 -28.078 1 61.09 116 LEU A CA 1
ATOM 884 C C . LEU A 1 116 ? -12.422 1.817 -28.797 1 61.09 116 LEU A C 1
ATOM 886 O O . LEU A 1 116 ? -11.297 2.301 -28.719 1 61.09 116 LEU A O 1
ATOM 890 N N . ARG A 1 117 ? -13.289 2.203 -29.75 1 64.31 117 ARG A N 1
ATOM 891 C CA . ARG A 1 117 ? -13.07 3.465 -30.453 1 64.31 117 ARG A CA 1
ATOM 892 C C . ARG A 1 117 ? -13.305 4.652 -29.531 1 64.31 117 ARG A C 1
ATOM 894 O O . ARG A 1 117 ? -12.531 5.613 -29.531 1 64.31 117 ARG A O 1
ATOM 901 N N . SER A 1 118 ? -14.367 4.559 -28.781 1 74.5 118 SER A N 1
ATOM 902 C CA . SER A 1 118 ? -14.695 5.617 -27.828 1 74.5 118 SER A CA 1
ATOM 903 C C . SER A 1 118 ? -15.594 5.102 -26.703 1 74.5 118 SER A C 1
ATOM 905 O O . SER A 1 118 ? -16.266 4.082 -26.859 1 74.5 118 SER A O 1
ATOM 907 N N . ALA A 1 119 ? -15.391 5.703 -25.594 1 78.12 119 ALA A N 1
ATOM 908 C CA . ALA A 1 119 ? -16.297 5.438 -24.469 1 78.12 119 ALA A CA 1
ATOM 909 C C . ALA A 1 119 ? -17.156 6.656 -24.172 1 78.12 119 ALA A C 1
ATOM 911 O O . ALA A 1 119 ? -16.656 7.77 -24.031 1 78.12 119 ALA A O 1
ATOM 912 N N . ASP A 1 120 ? -18.516 6.512 -24.219 1 79.94 120 ASP A N 1
ATOM 913 C CA . ASP A 1 120 ? -19.438 7.605 -23.922 1 79.94 120 ASP A CA 1
ATOM 914 C C . ASP A 1 120 ? -19.766 7.648 -22.422 1 79.94 120 ASP A C 1
ATOM 916 O O . ASP A 1 120 ? -20.188 6.645 -21.844 1 79.94 120 ASP A O 1
ATOM 920 N N . VAL A 1 121 ? -19.5 8.734 -21.875 1 85 121 VAL A N 1
ATOM 921 C CA . VAL A 1 121 ? -19.766 8.922 -20.453 1 85 121 VAL A CA 1
ATOM 922 C C . VAL A 1 121 ? -21.141 9.547 -20.25 1 85 121 VAL A C 1
ATOM 924 O O . VAL A 1 121 ? -21.5 10.508 -20.922 1 85 121 VAL A O 1
ATOM 927 N N . PHE A 1 122 ? -21.938 9 -19.312 1 84.62 122 PHE A N 1
ATOM 928 C CA . PHE A 1 122 ? -23.297 9.445 -19.016 1 84.62 122 PHE A CA 1
ATOM 929 C C . PHE A 1 122 ? -23.422 9.812 -17.547 1 84.62 122 PHE A C 1
ATOM 931 O O . PHE A 1 122 ? -22.828 9.164 -16.688 1 84.62 122 PHE A O 1
ATOM 938 N N . ARG A 1 123 ? -24.094 10.812 -17.281 1 87.69 123 ARG A N 1
ATOM 939 C CA . ARG A 1 123 ? -24.484 11.133 -15.906 1 87.69 123 ARG A CA 1
ATOM 940 C C . ARG A 1 123 ? -25.75 10.398 -15.508 1 87.69 123 ARG A C 1
ATOM 942 O O . ARG A 1 123 ? -26.719 10.367 -16.266 1 87.69 123 ARG A O 1
ATOM 949 N N . VAL A 1 124 ? -25.75 9.828 -14.289 1 84.25 124 VAL A N 1
ATOM 950 C CA . VAL A 1 124 ? -26.922 9.102 -13.805 1 84.25 124 VAL A CA 1
ATOM 951 C C . VAL A 1 124 ? -27.875 10.078 -13.117 1 84.25 124 VAL A C 1
ATOM 953 O O . VAL A 1 124 ? -27.516 10.742 -12.148 1 84.25 124 VAL A O 1
ATOM 956 N N . GLU A 1 125 ? -29.078 10.188 -13.57 1 83.38 125 GLU A N 1
ATOM 957 C CA . GLU A 1 125 ? -30.078 11.125 -13.047 1 83.38 125 GLU A CA 1
ATOM 958 C C . GLU A 1 125 ? -31.031 10.422 -12.094 1 83.38 125 GLU A C 1
ATOM 960 O O . GLU A 1 125 ? -31.531 11.039 -11.141 1 83.38 125 GLU A O 1
ATOM 965 N N . ALA A 1 126 ? -31.359 9.203 -12.422 1 78.19 126 ALA A N 1
ATOM 966 C CA . ALA A 1 126 ? -32.281 8.43 -11.578 1 78.19 126 ALA A CA 1
ATOM 967 C C . ALA A 1 126 ? -31.984 6.934 -11.68 1 78.19 126 ALA A C 1
ATOM 969 O O . ALA A 1 126 ? -31.531 6.453 -12.727 1 78.19 126 ALA A O 1
ATOM 970 N N . ILE A 1 127 ? -32.156 6.27 -10.594 1 80.44 127 ILE A N 1
ATOM 971 C CA . ILE A 1 127 ? -32.062 4.812 -10.539 1 80.44 127 ILE A CA 1
ATOM 972 C C . ILE A 1 127 ? -33.344 4.23 -10 1 80.44 127 ILE A C 1
ATOM 974 O O . ILE A 1 127 ? -33.844 4.641 -8.938 1 80.44 127 ILE A O 1
ATOM 978 N N . GLU A 1 128 ? -34 3.408 -10.781 1 73.31 128 GLU A N 1
ATOM 979 C CA . GLU A 1 128 ? -35.25 2.742 -10.367 1 73.31 128 GLU A CA 1
ATOM 980 C C . GLU A 1 128 ? -35.094 1.226 -10.391 1 73.31 128 GLU A C 1
ATOM 982 O O . GLU A 1 128 ? -34.531 0.667 -11.344 1 73.31 128 GLU A O 1
ATOM 987 N N . ARG A 1 129 ? -35.5 0.594 -9.297 1 72.25 129 ARG A N 1
ATOM 988 C CA . ARG A 1 129 ? -35.5 -0.865 -9.258 1 72.25 129 ARG A CA 1
ATOM 989 C C . ARG A 1 129 ? -36.75 -1.421 -9.953 1 72.25 129 ARG A C 1
ATOM 991 O O . ARG A 1 129 ? -37.844 -0.952 -9.719 1 72.25 129 ARG A O 1
ATOM 998 N N . VAL A 1 130 ? -36.5 -2.334 -10.922 1 59.53 130 VAL A N 1
ATOM 999 C CA . VAL A 1 130 ? -37.594 -3.004 -11.586 1 59.53 130 VAL A CA 1
ATOM 1000 C C . VAL A 1 130 ? -37.906 -4.316 -10.867 1 59.53 130 VAL A C 1
ATOM 1002 O O . VAL A 1 130 ? -37.031 -5.172 -10.719 1 59.53 130 VAL A O 1
ATOM 1005 N N . PRO A 1 131 ? -39.031 -4.492 -10.133 1 46.5 131 PRO A N 1
ATOM 1006 C CA . PRO A 1 131 ? -39.406 -5.75 -9.469 1 46.5 131 PRO A CA 1
ATOM 1007 C C . PRO A 1 131 ? -39.344 -6.949 -10.414 1 46.5 131 PRO A C 1
ATOM 1009 O O . PRO A 1 131 ? -39.812 -6.859 -11.555 1 46.5 131 PRO A O 1
ATOM 1012 N N . CYS A 1 132 ? -38.312 -7.766 -10.406 1 42.44 132 CYS A N 1
ATOM 1013 C CA . CYS A 1 132 ? -38.344 -9 -11.188 1 42.44 132 CYS A CA 1
ATOM 1014 C C . CYS A 1 132 ? -39.344 -9.977 -10.625 1 42.44 132 CYS A C 1
ATOM 1016 O O . CYS A 1 132 ? -39.375 -10.25 -9.422 1 42.44 132 CYS A O 1
ATOM 1018 N N . PRO A 1 133 ? -40.469 -10.242 -11.398 1 38.22 133 PRO A N 1
ATOM 1019 C CA . PRO A 1 133 ? -41.406 -11.234 -10.898 1 38.22 133 PRO A CA 1
ATOM 1020 C C . PRO A 1 133 ? -40.75 -12.547 -10.5 1 38.22 133 PRO A C 1
ATOM 1022 O O . PRO A 1 133 ? -41.375 -13.406 -9.875 1 38.22 133 PRO A O 1
ATOM 1025 N N . VAL A 1 134 ? -39.969 -13.094 -11.367 1 34.06 134 VAL A N 1
ATOM 1026 C CA . VAL A 1 134 ? -39.438 -14.43 -11.109 1 34.06 134 VAL A CA 1
ATOM 1027 C C . VAL A 1 134 ? -38.594 -14.414 -9.844 1 34.06 134 VAL A C 1
ATOM 1029 O O . VAL A 1 134 ? -37.812 -13.469 -9.625 1 34.06 134 VAL A O 1
ATOM 1032 N N . ASP A 1 135 ? -39.156 -15.055 -8.844 1 34.88 135 ASP A N 1
ATOM 1033 C CA . ASP A 1 135 ? -38.406 -15.336 -7.617 1 34.88 135 ASP A CA 1
ATOM 1034 C C . ASP A 1 135 ? -36.938 -15.633 -7.93 1 34.88 135 ASP A C 1
ATOM 1036 O O . ASP A 1 135 ? -36.594 -16.641 -8.562 1 34.88 135 ASP A O 1
ATOM 1040 N N . THR A 1 136 ? -36.312 -14.719 -8.375 1 36.16 136 THR A N 1
ATOM 1041 C CA . THR A 1 136 ? -34.906 -14.961 -8.641 1 36.16 136 THR A CA 1
ATOM 1042 C C . THR A 1 136 ? -34.281 -15.82 -7.539 1 36.16 136 THR A C 1
ATOM 1044 O O . THR A 1 136 ? -34.781 -15.82 -6.406 1 36.16 136 THR A O 1
ATOM 1047 N N . GLY A 1 137 ? -33.969 -17.047 -7.863 1 35.16 137 GLY A N 1
ATOM 1048 C CA . GLY A 1 137 ? -33.312 -17.984 -6.977 1 35.16 137 GLY A CA 1
ATOM 1049 C C . GLY A 1 137 ? -32.625 -17.328 -5.805 1 35.16 137 GLY A C 1
ATOM 1050 O O . GLY A 1 137 ? -32.531 -16.094 -5.754 1 35.16 137 GLY A O 1
ATOM 1051 N N . PRO A 1 138 ? -32.469 -18.125 -4.75 1 34.5 138 PRO A N 1
ATOM 1052 C CA . PRO A 1 138 ? -31.938 -17.672 -3.457 1 34.5 138 PRO A CA 1
ATOM 1053 C C . PRO A 1 138 ? -30.844 -16.625 -3.596 1 34.5 138 PRO A C 1
ATOM 1055 O O . PRO A 1 138 ? -30.047 -16.688 -4.531 1 34.5 138 PRO A O 1
ATOM 1058 N N . ALA A 1 139 ? -31.172 -15.547 -3.232 1 37.53 139 ALA A N 1
ATOM 1059 C CA . ALA A 1 139 ? -30.234 -14.438 -3.068 1 37.53 139 ALA A CA 1
ATOM 1060 C C . ALA A 1 139 ? -28.844 -14.945 -2.705 1 37.53 139 ALA A C 1
ATOM 1062 O O . ALA A 1 139 ? -28.688 -15.789 -1.815 1 37.53 139 ALA A O 1
ATOM 1063 N N . GLN A 1 140 ? -27.984 -15.211 -3.725 1 38.31 140 GLN A N 1
ATOM 1064 C CA . GLN A 1 140 ? -26.609 -15.609 -3.391 1 38.31 140 GLN A CA 1
ATOM 1065 C C . GLN A 1 140 ? -26.203 -15.078 -2.02 1 38.31 140 GLN A C 1
ATOM 1067 O O . GLN A 1 140 ? -26.609 -13.977 -1.631 1 38.31 140 GLN A O 1
ATOM 1072 N N . VAL A 1 141 ? -26.094 -15.93 -1.092 1 43.84 141 VAL A N 1
ATOM 1073 C CA . VAL A 1 141 ? -25.578 -15.609 0.237 1 43.84 141 VAL A CA 1
ATOM 1074 C C . VAL A 1 141 ? -24.562 -14.477 0.142 1 43.84 141 VAL A C 1
ATOM 1076 O O . VAL A 1 141 ? -23.625 -14.531 -0.671 1 43.84 141 VAL A O 1
ATOM 1079 N N . PRO A 1 142 ? -24.969 -13.242 0.418 1 49.53 142 PRO A N 1
ATOM 1080 C CA . PRO A 1 142 ? -24.062 -12.086 0.383 1 49.53 142 PRO A CA 1
ATOM 1081 C C . PRO A 1 142 ? -22.672 -12.414 0.918 1 49.53 142 PRO A C 1
ATOM 1083 O O . PRO A 1 142 ? -22.547 -13.062 1.956 1 49.53 142 PRO A O 1
ATOM 1086 N N . ARG A 1 143 ? -21.734 -12.742 0.054 1 60.28 143 ARG A N 1
ATOM 1087 C CA . ARG A 1 143 ? -20.359 -12.914 0.501 1 60.28 143 ARG A CA 1
ATOM 1088 C C . ARG A 1 143 ? -19.953 -11.82 1.487 1 60.28 143 ARG A C 1
ATOM 1090 O O . ARG A 1 143 ? -20.422 -10.68 1.381 1 60.28 143 ARG A O 1
ATOM 1097 N N . PRO A 1 144 ? -19.453 -12.234 2.582 1 65.5 144 PRO A N 1
ATOM 1098 C CA . PRO A 1 144 ? -18.984 -11.25 3.564 1 65.5 144 PRO A CA 1
ATOM 1099 C C . PRO A 1 144 ? -18.078 -10.188 2.951 1 65.5 144 PRO A C 1
ATOM 1101 O O . PRO A 1 144 ? -17.312 -10.484 2.029 1 65.5 144 PRO A O 1
ATOM 1104 N N . PRO A 1 145 ? -18.359 -8.938 3.242 1 74.5 145 PRO A N 1
ATOM 1105 C CA . PRO A 1 145 ? -17.516 -7.855 2.734 1 74.5 145 PRO A CA 1
ATOM 1106 C C . PRO A 1 145 ? -16.047 -8.016 3.127 1 74.5 145 PRO A C 1
ATOM 1108 O O . PRO A 1 145 ? -15.734 -8.68 4.125 1 74.5 145 PRO A O 1
ATOM 1111 N N . VAL A 1 146 ? -15.203 -7.609 2.295 1 85.69 146 VAL A N 1
ATOM 1112 C CA . VAL A 1 146 ? -13.773 -7.625 2.582 1 85.69 146 VAL A CA 1
ATOM 1113 C C . VAL A 1 146 ? -13.477 -6.77 3.812 1 85.69 146 VAL A C 1
ATOM 1115 O O . VAL A 1 146 ? -13.883 -5.605 3.877 1 85.69 146 VAL A O 1
ATOM 1118 N N . SER A 1 147 ? -12.922 -7.359 4.777 1 87.94 147 SER A N 1
ATOM 1119 C CA . SER A 1 147 ? -12.531 -6.621 5.977 1 87.94 147 SER A CA 1
ATOM 1120 C C . SER A 1 147 ? -11.359 -5.688 5.695 1 87.94 147 SER A C 1
ATOM 1122 O O . SER A 1 147 ? -10.234 -6.148 5.461 1 87.94 147 SER A O 1
ATOM 1124 N N . LEU A 1 148 ? -11.578 -4.43 5.773 1 89.38 148 LEU A N 1
ATOM 1125 C CA . LEU A 1 148 ? -10.531 -3.445 5.512 1 89.38 148 LEU A CA 1
ATOM 1126 C C . LEU A 1 148 ? -9.422 -3.545 6.555 1 89.38 148 LEU A C 1
ATOM 1128 O O . LEU A 1 148 ? -8.234 -3.518 6.211 1 89.38 148 LEU A O 1
ATOM 1132 N N . PRO A 1 149 ? -9.773 -3.754 7.883 1 86.56 149 PRO A N 1
ATOM 1133 C CA . PRO A 1 149 ? -8.703 -3.926 8.867 1 86.56 149 PRO A CA 1
ATOM 1134 C C . PRO A 1 149 ? -7.848 -5.16 8.602 1 86.56 149 PRO A C 1
ATOM 1136 O O . PRO A 1 149 ? -6.621 -5.109 8.727 1 86.56 149 PRO A O 1
ATOM 1139 N N . ALA A 1 150 ? -8.492 -6.168 8.195 1 91.56 150 ALA A N 1
ATOM 1140 C CA . ALA A 1 150 ? -7.746 -7.383 7.883 1 91.56 150 ALA A CA 1
ATOM 1141 C C . ALA A 1 150 ? -6.859 -7.184 6.656 1 91.56 150 ALA A C 1
ATOM 1143 O O . ALA A 1 150 ? -5.75 -7.715 6.59 1 91.56 150 ALA A O 1
ATOM 1144 N N . LEU A 1 151 ? -7.387 -6.461 5.723 1 95.5 151 LEU A N 1
ATOM 1145 C CA . LEU A 1 151 ? -6.617 -6.152 4.52 1 95.5 151 LEU A CA 1
ATOM 1146 C C . LEU A 1 151 ? -5.391 -5.312 4.859 1 95.5 151 LEU A C 1
ATOM 1148 O O . LEU A 1 151 ? -4.285 -5.605 4.398 1 95.5 151 LEU A O 1
ATOM 1152 N N . ALA A 1 152 ? -5.566 -4.312 5.66 1 93 152 ALA A N 1
ATOM 1153 C CA . ALA A 1 152 ? -4.449 -3.469 6.07 1 93 152 ALA A CA 1
ATOM 1154 C C . ALA A 1 152 ? -3.395 -4.281 6.816 1 93 152 ALA A C 1
ATOM 1156 O O . ALA A 1 152 ? -2.195 -4.125 6.574 1 93 152 ALA A O 1
ATOM 1157 N N . ASP A 1 153 ? -3.873 -5.152 7.684 1 90.62 153 ASP A N 1
ATOM 1158 C CA . ASP A 1 153 ? -2.971 -6.031 8.422 1 90.62 153 ASP A CA 1
ATOM 1159 C C . ASP A 1 153 ? -2.199 -6.945 7.473 1 90.62 153 ASP A C 1
ATOM 1161 O O . ASP A 1 153 ? -1.009 -7.195 7.672 1 90.62 153 ASP A O 1
ATOM 1165 N N . GLY A 1 154 ? -2.904 -7.438 6.516 1 94.19 154 GLY A N 1
ATOM 1166 C CA . GLY A 1 154 ? -2.264 -8.289 5.527 1 94.19 154 GLY A CA 1
ATOM 1167 C C . GLY A 1 154 ? -1.178 -7.57 4.742 1 94.19 154 GLY A C 1
ATOM 1168 O O . GLY A 1 154 ? -0.083 -8.109 4.559 1 94.19 154 GLY A O 1
ATOM 1169 N N . CYS A 1 155 ? -1.479 -6.375 4.316 1 95.75 155 CYS A N 1
ATOM 1170 C CA . CYS A 1 155 ? -0.494 -5.586 3.584 1 95.75 155 CYS A CA 1
ATOM 1171 C C . CYS A 1 155 ? 0.729 -5.305 4.449 1 95.75 155 CYS A C 1
ATOM 1173 O O . CYS A 1 155 ? 1.864 -5.453 3.992 1 95.75 155 CYS A O 1
ATOM 1175 N N . ARG A 1 156 ? 0.481 -4.984 5.656 1 90.88 156 ARG A N 1
ATOM 1176 C CA . ARG A 1 156 ? 1.579 -4.707 6.578 1 90.88 156 ARG A CA 1
ATOM 1177 C C . ARG A 1 156 ? 2.43 -5.953 6.809 1 90.88 156 ARG A C 1
ATOM 1179 O O . ARG A 1 156 ? 3.66 -5.879 6.816 1 90.88 156 ARG A O 1
ATOM 1186 N N . ALA A 1 157 ? 1.819 -7.035 7.023 1 92.5 157 ALA A N 1
ATOM 1187 C CA . ALA A 1 157 ? 2.525 -8.297 7.254 1 92.5 157 ALA A CA 1
ATOM 1188 C C . ALA A 1 157 ? 3.434 -8.641 6.074 1 92.5 157 ALA A C 1
ATOM 1190 O O . ALA A 1 157 ? 4.586 -9.031 6.266 1 92.5 157 ALA A O 1
ATOM 1191 N N . ILE A 1 158 ? 2.939 -8.461 4.898 1 95.88 158 ILE A N 1
ATOM 1192 C CA . ILE A 1 158 ? 3.709 -8.758 3.695 1 95.88 158 ILE A CA 1
ATOM 1193 C C . ILE A 1 158 ? 4.93 -7.84 3.625 1 95.88 158 ILE A C 1
ATOM 1195 O O . ILE A 1 158 ? 6.051 -8.305 3.393 1 95.88 158 ILE A O 1
ATOM 1199 N N . GLU A 1 159 ? 4.738 -6.613 3.865 1 91.94 159 GLU A N 1
ATOM 1200 C CA . GLU A 1 159 ? 5.793 -5.617 3.697 1 91.94 159 GLU A CA 1
ATOM 1201 C C . GLU A 1 159 ? 6.887 -5.789 4.746 1 91.94 159 GLU A C 1
ATOM 1203 O O . GLU A 1 159 ? 8.008 -5.32 4.562 1 91.94 159 GLU A O 1
ATOM 1208 N N . ASN A 1 160 ? 6.535 -6.441 5.84 1 87.62 160 ASN A N 1
ATOM 1209 C CA . ASN A 1 160 ? 7.5 -6.633 6.918 1 87.62 160 ASN A CA 1
ATOM 1210 C C . ASN A 1 160 ? 8.359 -7.875 6.688 1 87.62 160 ASN A C 1
ATOM 1212 O O . ASN A 1 160 ? 9.297 -8.133 7.438 1 87.62 160 ASN A O 1
ATOM 1216 N N . LEU A 1 161 ? 8.062 -8.586 5.648 1 88.75 161 LEU A N 1
ATOM 1217 C CA . LEU A 1 161 ? 8.844 -9.781 5.34 1 88.75 161 LEU A CA 1
ATOM 1218 C C . LEU A 1 161 ? 10.062 -9.438 4.496 1 88.75 161 LEU A C 1
ATOM 1220 O O . LEU A 1 161 ? 10.031 -8.477 3.719 1 88.75 161 LEU A O 1
ATOM 1224 N N . ALA A 1 162 ? 11.086 -10.219 4.645 1 83.12 162 ALA A N 1
ATOM 1225 C CA . ALA A 1 162 ? 12.336 -9.945 3.941 1 83.12 162 ALA A CA 1
ATOM 1226 C C . ALA A 1 162 ? 12.609 -11 2.875 1 83.12 162 ALA A C 1
ATOM 1228 O O . ALA A 1 162 ? 13.203 -10.711 1.836 1 83.12 162 ALA A O 1
ATOM 1229 N N . GLU A 1 163 ? 12.164 -12.195 3.135 1 86 163 GLU A N 1
ATOM 1230 C CA . GLU A 1 163 ? 12.453 -13.305 2.23 1 86 163 GLU A CA 1
ATOM 1231 C C . GLU A 1 163 ? 11.352 -13.469 1.19 1 86 163 GLU A C 1
ATOM 1233 O O . GLU A 1 163 ? 10.172 -13.547 1.536 1 86 163 GLU A O 1
ATOM 1238 N N . VAL A 1 164 ? 11.75 -13.586 0.002 1 89.25 164 VAL A N 1
ATOM 1239 C CA . VAL A 1 164 ? 10.82 -13.641 -1.122 1 89.25 164 VAL A CA 1
ATOM 1240 C C . VAL A 1 164 ? 9.859 -14.812 -0.947 1 89.25 164 VAL A C 1
ATOM 1242 O O . VAL A 1 164 ? 8.664 -14.703 -1.233 1 89.25 164 VAL A O 1
ATOM 1245 N N . GLU A 1 165 ? 10.352 -15.938 -0.51 1 90.81 165 GLU A N 1
ATOM 1246 C CA . GLU A 1 165 ? 9.516 -17.109 -0.288 1 90.81 165 GLU A CA 1
ATOM 1247 C C . GLU A 1 165 ? 8.375 -16.797 0.679 1 90.81 165 GLU A C 1
ATOM 1249 O O . GLU A 1 165 ? 7.215 -17.125 0.406 1 90.81 165 GLU A O 1
ATOM 1254 N N . ASP A 1 166 ? 8.766 -16.141 1.76 1 93.75 166 ASP A N 1
ATOM 1255 C CA . ASP A 1 166 ? 7.773 -15.797 2.771 1 93.75 166 ASP A CA 1
ATOM 1256 C C . ASP A 1 166 ? 6.766 -14.781 2.229 1 93.75 166 ASP A C 1
ATOM 1258 O O . ASP A 1 166 ? 5.582 -14.836 2.57 1 93.75 166 ASP A O 1
ATOM 1262 N N . ILE A 1 167 ? 7.266 -13.875 1.448 1 95.69 167 ILE A N 1
ATOM 1263 C CA . ILE A 1 167 ? 6.418 -12.844 0.865 1 95.69 167 ILE A CA 1
ATOM 1264 C C . ILE A 1 167 ? 5.363 -13.484 -0.029 1 95.69 167 ILE A C 1
ATOM 1266 O O . ILE A 1 167 ? 4.168 -13.219 0.124 1 95.69 167 ILE A O 1
ATOM 1270 N N . ILE A 1 168 ? 5.754 -14.383 -0.93 1 95.88 168 ILE A N 1
ATOM 1271 C CA . ILE A 1 168 ? 4.863 -15.023 -1.887 1 95.88 168 ILE A CA 1
ATOM 1272 C C . ILE A 1 168 ? 3.869 -15.922 -1.146 1 95.88 168 ILE A C 1
ATOM 1274 O O . ILE A 1 168 ? 2.67 -15.891 -1.429 1 95.88 168 ILE A O 1
ATOM 1278 N N . ASP A 1 169 ? 4.328 -16.641 -0.169 1 96.38 169 ASP A N 1
ATOM 1279 C CA . ASP A 1 169 ? 3.455 -17.516 0.594 1 96.38 169 ASP A CA 1
ATOM 1280 C C . ASP A 1 169 ? 2.428 -16.719 1.395 1 96.38 169 ASP A C 1
ATOM 1282 O O . ASP A 1 169 ? 1.259 -17.109 1.468 1 96.38 169 ASP A O 1
ATOM 1286 N N . CYS A 1 170 ? 2.916 -15.648 1.989 1 97.19 170 CYS A N 1
ATOM 1287 C CA . CYS A 1 170 ? 2.012 -14.797 2.752 1 97.19 170 CYS A CA 1
ATOM 1288 C C . CYS A 1 170 ? 0.944 -14.188 1.85 1 97.19 170 CYS A C 1
ATOM 1290 O O . CYS A 1 170 ? -0.228 -14.117 2.223 1 97.19 170 CYS A O 1
ATOM 1292 N N . LEU A 1 171 ? 1.32 -13.734 0.712 1 98.06 171 LEU A N 1
ATOM 1293 C CA . LEU A 1 171 ? 0.379 -13.203 -0.269 1 98.06 171 LEU A CA 1
ATOM 1294 C C . LEU A 1 171 ? -0.693 -14.234 -0.606 1 98.06 171 LEU A C 1
ATOM 1296 O O . LEU A 1 171 ? -1.888 -13.938 -0.537 1 98.06 171 LEU A O 1
ATOM 1300 N N . LEU A 1 172 ? -0.285 -15.453 -0.952 1 98 172 LEU A N 1
ATOM 1301 C CA . LEU A 1 172 ? -1.22 -16.516 -1.315 1 98 172 LEU A CA 1
ATOM 1302 C C . LEU A 1 172 ? -2.125 -16.859 -0.141 1 98 172 LEU A C 1
ATOM 1304 O O . LEU A 1 172 ? -3.326 -17.078 -0.321 1 98 172 LEU A O 1
ATOM 1308 N N . ASP A 1 173 ? -1.583 -16.844 1.044 1 97.25 173 ASP A N 1
ATOM 1309 C CA . ASP A 1 173 ? -2.367 -17.125 2.244 1 97.25 173 ASP A CA 1
ATOM 1310 C C . ASP A 1 173 ? -3.459 -16.078 2.438 1 97.25 173 ASP A C 1
ATOM 1312 O O . ASP A 1 173 ? -4.57 -16.391 2.861 1 97.25 173 ASP A O 1
ATOM 1316 N N . ARG A 1 174 ? -3.129 -14.844 2.162 1 96.62 174 ARG A N 1
ATOM 1317 C CA . ARG A 1 174 ? -4.109 -13.773 2.324 1 96.62 174 ARG A CA 1
ATOM 1318 C C . ARG A 1 174 ? -5.195 -13.859 1.259 1 96.62 174 ARG A C 1
ATOM 1320 O O . ARG A 1 174 ? -6.359 -13.555 1.525 1 96.62 174 ARG A O 1
ATOM 1327 N N . VAL A 1 175 ? -4.84 -14.242 0.053 1 97.56 175 VAL A N 1
ATOM 1328 C CA . VAL A 1 175 ? -5.824 -14.438 -1.005 1 97.56 175 VAL A CA 1
ATOM 1329 C C . VAL A 1 175 ? -6.852 -15.477 -0.568 1 97.56 175 VAL A C 1
ATOM 1331 O O . VAL A 1 175 ? -8.062 -15.273 -0.722 1 97.56 175 VAL A O 1
ATOM 1334 N N . VAL A 1 176 ? -6.402 -16.531 0.06 1 96.31 176 VAL A N 1
ATOM 1335 C CA . VAL A 1 176 ? -7.277 -17.609 0.501 1 96.31 176 VAL A CA 1
ATOM 1336 C C . VAL A 1 176 ? -8.039 -17.188 1.752 1 96.31 176 VAL A C 1
ATOM 1338 O O . VAL A 1 176 ? -9.273 -17.266 1.799 1 96.31 176 VAL A O 1
ATOM 1341 N N . GLY A 1 177 ? -7.34 -16.703 2.729 1 93.81 177 GLY A N 1
ATOM 1342 C CA . GLY A 1 177 ? -7.934 -16.438 4.031 1 93.81 177 GLY A CA 1
ATOM 1343 C C . GLY A 1 177 ? -8.797 -15.195 4.062 1 93.81 177 GLY A C 1
ATOM 1344 O O . GLY A 1 177 ? -9.836 -15.172 4.723 1 93.81 177 GLY A O 1
ATOM 1345 N N . LEU A 1 178 ? -8.344 -14.172 3.443 1 92.75 178 LEU A N 1
ATOM 1346 C CA . LEU A 1 178 ? -9.031 -12.883 3.5 1 92.75 178 LEU A CA 1
ATOM 1347 C C . LEU A 1 178 ? -10.125 -12.805 2.445 1 92.75 178 LEU A C 1
ATOM 1349 O O . LEU A 1 178 ? -11.211 -12.273 2.707 1 92.75 178 LEU A O 1
ATOM 1353 N N . LEU A 1 179 ? -9.891 -13.391 1.276 1 93.94 179 LEU A N 1
ATOM 1354 C CA . LEU A 1 179 ? -10.82 -13.18 0.169 1 93.94 179 LEU A CA 1
ATOM 1355 C C . LEU A 1 179 ? -11.562 -14.469 -0.168 1 93.94 179 LEU A C 1
ATOM 1357 O O . LEU A 1 179 ? -12.57 -14.445 -0.879 1 93.94 179 LEU A O 1
ATOM 1361 N N . GLY A 1 180 ? -11.016 -15.594 0.304 1 93.62 180 GLY A N 1
ATOM 1362 C CA . GLY A 1 180 ? -11.719 -16.859 0.146 1 93.62 180 GLY A CA 1
ATOM 1363 C C . GLY A 1 180 ? -11.461 -17.516 -1.19 1 93.62 180 GLY A C 1
ATOM 1364 O O . GLY A 1 180 ? -12.195 -18.422 -1.594 1 93.62 180 GLY A O 1
ATOM 1365 N N . TYR A 1 181 ? -10.477 -17.125 -1.967 1 95.38 181 TYR A N 1
ATOM 1366 C CA . TYR A 1 181 ? -10.141 -17.75 -3.24 1 95.38 181 TYR A CA 1
ATOM 1367 C C . TYR A 1 181 ? -9.062 -18.812 -3.055 1 95.38 181 TYR A C 1
ATOM 1369 O O . TYR A 1 181 ? -7.934 -18.5 -2.668 1 95.38 181 TYR A O 1
ATOM 1377 N N . SER A 1 182 ? -9.352 -19.969 -3.396 1 96.62 182 SER A N 1
ATOM 1378 C CA . SER A 1 182 ? -8.492 -21.094 -3.039 1 96.62 182 SER A CA 1
ATOM 1379 C C . SER A 1 182 ? -7.512 -21.422 -4.164 1 96.62 182 SER A C 1
ATOM 1381 O O . SER A 1 182 ? -6.57 -22.188 -3.967 1 96.62 182 SER A O 1
ATOM 1383 N N . HIS A 1 183 ? -7.664 -20.922 -5.391 1 97.5 183 HIS A N 1
ATOM 1384 C CA . HIS A 1 183 ? -6.797 -21.219 -6.527 1 97.5 183 HIS A CA 1
ATOM 1385 C C . HIS A 1 183 ? -6.082 -19.969 -7.02 1 97.5 183 HIS A C 1
ATOM 1387 O O . HIS A 1 183 ? -6.707 -19.094 -7.617 1 97.5 183 HIS A O 1
ATOM 1393 N N . ALA A 1 184 ? -4.793 -19.922 -6.801 1 98 184 ALA A N 1
ATOM 1394 C CA . ALA A 1 184 ? -4.02 -18.75 -7.168 1 98 184 ALA A CA 1
ATOM 1395 C C . ALA A 1 184 ? -2.578 -19.125 -7.512 1 98 184 ALA A C 1
ATOM 1397 O O . ALA A 1 184 ? -2.033 -20.078 -6.961 1 98 184 ALA A O 1
ATOM 1398 N N . LEU A 1 185 ? -1.981 -18.406 -8.445 1 97.5 185 LEU A N 1
ATOM 1399 C CA . LEU A 1 185 ? -0.591 -18.547 -8.859 1 97.5 185 LEU A CA 1
ATOM 1400 C C . LEU A 1 185 ? 0.14 -17.203 -8.781 1 97.5 185 LEU A C 1
ATOM 1402 O O . LEU A 1 185 ? -0.464 -16.156 -8.984 1 97.5 185 LEU A O 1
ATOM 1406 N N . VAL A 1 186 ? 1.363 -17.234 -8.414 1 97.38 186 VAL A N 1
ATOM 1407 C CA . VAL A 1 186 ? 2.26 -16.094 -8.547 1 97.38 186 VAL A CA 1
ATOM 1408 C C . VAL A 1 186 ? 3.299 -16.391 -9.633 1 97.38 186 VAL A C 1
ATOM 1410 O O . VAL A 1 186 ? 4.027 -17.375 -9.555 1 97.38 186 VAL A O 1
ATOM 1413 N N . LEU A 1 187 ? 3.322 -15.57 -10.648 1 95.12 187 LEU A N 1
ATOM 1414 C CA . LEU A 1 187 ? 4.277 -15.703 -11.742 1 95.12 187 LEU A CA 1
ATOM 1415 C C . LEU A 1 187 ? 5.277 -14.555 -11.734 1 95.12 187 LEU A C 1
ATOM 1417 O O . LEU A 1 187 ? 4.91 -13.406 -11.477 1 95.12 187 LEU A O 1
ATOM 1421 N N . VAL A 1 188 ? 6.484 -14.891 -11.969 1 91.62 188 VAL A N 1
ATOM 1422 C CA . VAL A 1 188 ? 7.535 -13.883 -12.031 1 91.62 188 VAL A CA 1
ATOM 1423 C C . VAL A 1 188 ? 8.203 -13.922 -13.406 1 91.62 188 VAL A C 1
ATOM 1425 O O . VAL A 1 188 ? 8.328 -14.992 -14.008 1 91.62 188 VAL A O 1
ATOM 1428 N N . PRO A 1 189 ? 8.578 -12.727 -13.852 1 87.75 189 PRO A N 1
ATOM 1429 C CA . PRO A 1 189 ? 9.18 -12.688 -15.188 1 87.75 189 PRO A CA 1
ATOM 1430 C C . PRO A 1 189 ? 10.57 -13.32 -15.219 1 87.75 189 PRO A C 1
ATOM 1432 O O . PRO A 1 189 ? 11.305 -13.266 -14.234 1 87.75 189 PRO A O 1
ATOM 1435 N N . ASP A 1 190 ? 10.883 -13.945 -16.297 1 78.38 190 ASP A N 1
ATOM 1436 C CA . ASP A 1 190 ? 12.234 -14.406 -16.609 1 78.38 190 ASP A CA 1
ATOM 1437 C C . ASP A 1 190 ? 12.93 -13.445 -17.578 1 78.38 190 ASP A C 1
ATOM 1439 O O . ASP A 1 190 ? 12.539 -13.336 -18.734 1 78.38 190 ASP A O 1
ATOM 1443 N N . PRO A 1 191 ? 13.844 -12.578 -17.109 1 69.81 191 PRO A N 1
ATOM 1444 C CA . PRO A 1 191 ? 14.438 -11.523 -17.938 1 69.81 191 PRO A CA 1
ATOM 1445 C C . PRO A 1 191 ? 15.07 -12.078 -19.219 1 69.81 191 PRO A C 1
ATOM 1447 O O . PRO A 1 191 ? 15.117 -11.383 -20.234 1 69.81 191 PRO A O 1
ATOM 1450 N N . GLY A 1 192 ? 15.609 -13.195 -19.156 1 66.94 192 GLY A N 1
ATOM 1451 C CA . GLY A 1 192 ? 16.266 -13.711 -20.359 1 66.94 192 GLY A CA 1
ATOM 1452 C C . GLY A 1 192 ? 15.289 -14.266 -21.375 1 66.94 192 GLY A C 1
ATOM 1453 O O . GLY A 1 192 ? 15.633 -14.414 -22.547 1 66.94 192 GLY A O 1
ATOM 1454 N N . ARG A 1 193 ? 14.125 -14.438 -20.859 1 75.44 193 ARG A N 1
ATOM 1455 C CA . ARG A 1 193 ? 13.086 -15.016 -21.703 1 75.44 193 ARG A CA 1
ATOM 1456 C C . ARG A 1 193 ? 11.781 -14.234 -21.594 1 75.44 193 ARG A C 1
ATOM 1458 O O . ARG A 1 193 ? 11.523 -13.586 -20.562 1 75.44 193 ARG A O 1
ATOM 1465 N N . ASP A 1 194 ? 11.102 -13.906 -22.703 1 80.38 194 ASP A N 1
ATOM 1466 C CA . ASP A 1 194 ? 9.805 -13.227 -22.688 1 80.38 194 ASP A CA 1
ATOM 1467 C C . ASP A 1 194 ? 8.719 -14.141 -22.125 1 80.38 194 ASP A C 1
ATOM 1469 O O . ASP A 1 194 ? 7.781 -14.508 -22.844 1 80.38 194 ASP A O 1
ATOM 1473 N N . SER A 1 195 ? 9.023 -14.594 -20.844 1 87 195 SER A N 1
ATOM 1474 C CA . SER A 1 195 ? 8.07 -15.508 -20.234 1 87 195 SER A CA 1
ATOM 1475 C C . SER A 1 195 ? 7.898 -15.211 -18.75 1 87 195 SER A C 1
ATOM 1477 O O . SER A 1 195 ? 8.742 -14.555 -18.141 1 87 195 SER A O 1
ATOM 1479 N N . PHE A 1 196 ? 6.762 -15.586 -18.266 1 89.69 196 PHE A N 1
ATOM 1480 C CA . PHE A 1 196 ? 6.469 -15.594 -16.844 1 89.69 196 PHE A CA 1
ATOM 1481 C C . PHE A 1 196 ? 6.473 -17.016 -16.281 1 89.69 196 PHE A C 1
ATOM 1483 O O . PHE A 1 196 ? 5.941 -17.938 -16.922 1 89.69 196 PHE A O 1
ATOM 1490 N N . VAL A 1 197 ? 7.129 -17.203 -15.211 1 90.25 197 VAL A N 1
ATOM 1491 C CA . VAL A 1 197 ? 7.289 -18.531 -14.648 1 90.25 197 VAL A CA 1
ATOM 1492 C C . VAL A 1 197 ? 6.539 -18.625 -13.32 1 90.25 197 VAL A C 1
ATOM 1494 O O . VAL A 1 197 ? 6.66 -17.75 -12.469 1 90.25 197 VAL A O 1
ATOM 1497 N N . THR A 1 198 ? 5.734 -19.672 -13.172 1 93.94 198 THR A N 1
ATOM 1498 C CA . THR A 1 198 ? 5.016 -19.906 -11.93 1 93.94 198 THR A CA 1
ATOM 1499 C C . THR A 1 198 ? 5.988 -20.188 -10.789 1 93.94 198 THR A C 1
ATOM 1501 O O . THR A 1 198 ? 6.758 -21.156 -10.844 1 93.94 198 THR A O 1
ATOM 1504 N N . THR A 1 199 ? 5.918 -19.375 -9.75 1 94.25 199 THR A N 1
ATOM 1505 C CA . THR A 1 199 ? 6.852 -19.484 -8.633 1 94.25 199 THR A CA 1
ATOM 1506 C C . THR A 1 199 ? 6.105 -19.719 -7.324 1 94.25 199 THR A C 1
ATOM 1508 O O . THR A 1 199 ? 6.695 -20.156 -6.336 1 94.25 199 THR A O 1
ATOM 1511 N N . GLY A 1 200 ? 4.898 -19.375 -7.246 1 95.88 200 GLY A N 1
ATOM 1512 C CA . GLY A 1 200 ? 3.98 -19.672 -6.156 1 95.88 200 GLY A CA 1
ATOM 1513 C C . GLY A 1 200 ? 2.666 -20.266 -6.633 1 95.88 200 GLY A C 1
ATOM 1514 O O . GLY A 1 200 ? 2.178 -19.922 -7.711 1 95.88 200 GLY A O 1
ATOM 1515 N N . SER A 1 201 ? 2.143 -21.141 -5.844 1 96.38 201 SER A N 1
ATOM 1516 C CA . SER A 1 201 ? 0.937 -21.859 -6.25 1 96.38 201 SER A CA 1
ATOM 1517 C C . SER A 1 201 ? 0.135 -22.328 -5.035 1 96.38 201 SER A C 1
ATOM 1519 O O . SER A 1 201 ? 0.707 -22.781 -4.043 1 96.38 201 SER A O 1
ATOM 1521 N N . THR A 1 202 ? -1.127 -22.188 -5.082 1 97.31 202 THR A N 1
ATOM 1522 C CA . THR A 1 202 ? -2.025 -22.719 -4.062 1 97.31 202 THR A CA 1
ATOM 1523 C C . THR A 1 202 ? -3.314 -23.234 -4.699 1 97.31 202 THR A C 1
ATOM 1525 O O . THR A 1 202 ? -3.863 -22.609 -5.605 1 97.31 202 THR A O 1
ATOM 1528 N N . GLY A 1 203 ? -3.746 -24.438 -4.332 1 96.81 203 GLY A N 1
ATOM 1529 C CA . GLY A 1 203 ? -5.051 -24.953 -4.711 1 96.81 203 GLY A CA 1
ATOM 1530 C C . GLY A 1 203 ? -5.012 -25.812 -5.969 1 96.81 203 GLY A C 1
ATOM 1531 O O . GLY A 1 203 ? -6.051 -26.25 -6.457 1 96.81 203 GLY A O 1
ATOM 1532 N N . TYR A 1 204 ? -3.832 -26.047 -6.516 1 94.06 204 TYR A N 1
ATOM 1533 C CA . TYR A 1 204 ? -3.703 -26.828 -7.746 1 94.06 204 TYR A CA 1
ATOM 1534 C C . TYR A 1 204 ? -2.947 -28.125 -7.496 1 94.06 204 TYR A C 1
ATOM 1536 O O . TYR A 1 204 ? -2.035 -28.172 -6.668 1 94.06 204 TYR A O 1
ATOM 1544 N N . ASP A 1 205 ? -3.35 -29.109 -8.109 1 91 205 ASP A N 1
ATOM 1545 C CA . ASP A 1 205 ? -2.67 -30.391 -8.141 1 91 205 ASP A CA 1
ATOM 1546 C C . ASP A 1 205 ? -2.67 -30.984 -9.547 1 91 205 ASP A C 1
ATOM 1548 O O . ASP A 1 205 ? -3.709 -31.438 -10.039 1 91 205 ASP A O 1
ATOM 1552 N N . PRO A 1 206 ? -1.484 -31.094 -10.234 1 89.69 206 PRO A N 1
ATOM 1553 C CA . PRO A 1 206 ? -0.16 -30.625 -9.805 1 89.69 206 PRO A CA 1
ATOM 1554 C C . PRO A 1 206 ? -0.084 -29.109 -9.656 1 89.69 206 PRO A C 1
ATOM 1556 O O . PRO A 1 206 ? -0.893 -28.391 -10.25 1 89.69 206 PRO A O 1
ATOM 1559 N N . SER A 1 207 ? 0.913 -28.578 -8.906 1 91.5 207 SER A N 1
ATOM 1560 C CA . SER A 1 207 ? 1.009 -27.188 -8.523 1 91.5 207 SER A CA 1
ATOM 1561 C C . SER A 1 207 ? 1.268 -26.297 -9.734 1 91.5 207 SER A C 1
ATOM 1563 O O . SER A 1 207 ? 0.869 -25.125 -9.75 1 91.5 207 SER A O 1
ATOM 1565 N N . GLY A 1 208 ? 2.02 -26.844 -10.719 1 91.69 208 GLY A N 1
ATOM 1566 C CA . GLY A 1 208 ? 2.375 -26.078 -11.891 1 91.69 208 GLY A CA 1
ATOM 1567 C C . GLY A 1 208 ? 3.605 -25.203 -11.688 1 91.69 208 GLY A C 1
ATOM 1568 O O . GLY A 1 208 ? 3.988 -24.438 -12.578 1 91.69 208 GLY A O 1
ATOM 1569 N N . ILE A 1 209 ? 4.203 -25.25 -10.531 1 92.44 209 ILE A N 1
ATOM 1570 C CA . ILE A 1 209 ? 5.422 -24.484 -10.281 1 92.44 209 ILE A CA 1
ATOM 1571 C C . ILE A 1 209 ? 6.445 -24.766 -11.383 1 92.44 209 ILE A C 1
ATOM 1573 O O . ILE A 1 209 ? 6.664 -25.922 -11.742 1 92.44 209 ILE A O 1
ATOM 1577 N N . GLY A 1 210 ? 7.004 -23.672 -11.93 1 89.06 210 GLY A N 1
ATOM 1578 C CA . GLY A 1 210 ? 7.953 -23.812 -13.023 1 89.06 210 GLY A CA 1
ATOM 1579 C C . GLY A 1 210 ? 7.309 -23.688 -14.391 1 89.06 210 GLY A C 1
ATOM 1580 O O . GLY A 1 210 ? 8 -23.516 -15.398 1 89.06 210 GLY A O 1
ATOM 1581 N N . SER A 1 211 ? 5.98 -23.859 -14.445 1 89.94 211 SER A N 1
ATOM 1582 C CA . SER A 1 211 ? 5.293 -23.656 -15.719 1 89.94 211 SER A CA 1
ATOM 1583 C C . SER A 1 211 ? 5.496 -22.25 -16.25 1 89.94 211 SER A C 1
ATOM 1585 O O . SER A 1 211 ? 5.707 -21.312 -15.469 1 89.94 211 SER A O 1
ATOM 1587 N N . GLU A 1 212 ? 5.449 -22.109 -17.531 1 87.06 212 GLU A N 1
ATOM 1588 C CA . GLU A 1 212 ? 5.75 -20.828 -18.156 1 87.06 212 GLU A CA 1
ATOM 1589 C C . GLU A 1 212 ? 4.586 -20.359 -19.031 1 87.06 212 GLU A C 1
ATOM 1591 O O . GLU A 1 212 ? 3.879 -21.172 -19.625 1 87.06 212 GLU A O 1
ATOM 1596 N N . VAL A 1 213 ? 4.379 -19.094 -18.953 1 85 213 VAL A N 1
ATOM 1597 C CA . VAL A 1 213 ? 3.441 -18.422 -19.844 1 85 213 VAL A CA 1
ATOM 1598 C C . VAL A 1 213 ? 4.172 -17.328 -20.625 1 85 213 VAL A C 1
ATOM 1600 O O . VAL A 1 213 ? 5.023 -16.625 -20.078 1 85 213 VAL A O 1
ATOM 1603 N N . LYS A 1 214 ? 3.912 -17.328 -21.906 1 81 214 LYS A N 1
ATOM 1604 C CA . LYS A 1 214 ? 4.555 -16.312 -22.734 1 81 214 LYS A CA 1
ATOM 1605 C C . LYS A 1 214 ? 4.105 -14.906 -22.344 1 81 214 LYS A C 1
ATOM 1607 O O . LYS A 1 214 ? 2.928 -14.688 -22.047 1 81 214 LYS A O 1
ATOM 1612 N N . GLY A 1 215 ? 5.016 -13.992 -22.281 1 77.69 215 GLY A N 1
ATOM 1613 C CA . GLY A 1 215 ? 4.82 -12.641 -21.781 1 77.69 215 GLY A CA 1
ATOM 1614 C C . GLY A 1 215 ? 3.836 -11.836 -22.609 1 77.69 215 GLY A C 1
ATOM 1615 O O . GLY A 1 215 ? 3.229 -10.891 -22.094 1 77.69 215 GLY A O 1
ATOM 1616 N N . SER A 1 216 ? 3.625 -12.07 -23.734 1 71.88 216 SER A N 1
ATOM 1617 C CA . SER A 1 216 ? 2.836 -11.219 -24.625 1 71.88 216 SER A CA 1
ATOM 1618 C C . SER A 1 216 ? 1.47 -11.836 -24.906 1 71.88 216 SER A C 1
ATOM 1620 O O . SER A 1 216 ? 0.656 -11.25 -25.625 1 71.88 216 SER A O 1
ATOM 1622 N N . GLU A 1 217 ? 1.178 -12.82 -24.203 1 67.88 217 GLU A N 1
ATOM 1623 C CA . GLU A 1 217 ? -0.048 -13.516 -24.594 1 67.88 217 GLU A CA 1
ATOM 1624 C C . GLU A 1 217 ? -1.002 -13.641 -23.406 1 67.88 217 GLU A C 1
ATOM 1626 O O . GLU A 1 217 ? -0.566 -13.812 -22.266 1 67.88 217 GLU A O 1
ATOM 1631 N N . GLY A 1 218 ? -2.287 -13.477 -23.812 1 74.69 218 GLY A N 1
ATOM 1632 C CA . GLY A 1 218 ? -3.309 -13.812 -22.828 1 74.69 218 GLY A CA 1
ATOM 1633 C C . GLY A 1 218 ? -3.492 -12.75 -21.766 1 74.69 218 GLY A C 1
ATOM 1634 O O . GLY A 1 218 ? -2.98 -11.641 -21.891 1 74.69 218 GLY A O 1
ATOM 1635 N N . MET A 1 219 ? -4.211 -13.109 -20.75 1 81.12 219 MET A N 1
ATOM 1636 C CA . MET A 1 219 ? -4.543 -12.172 -19.688 1 81.12 219 MET A CA 1
ATOM 1637 C C . MET A 1 219 ? -3.307 -11.828 -18.859 1 81.12 219 MET A C 1
ATOM 1639 O O . MET A 1 219 ? -3.125 -10.68 -18.453 1 81.12 219 MET A O 1
ATOM 1643 N N . ILE A 1 220 ? -2.426 -12.836 -18.656 1 88.75 220 ILE A N 1
ATOM 1644 C CA . ILE A 1 220 ? -1.223 -12.625 -17.859 1 88.75 220 ILE A CA 1
ATOM 1645 C C . ILE A 1 220 ? -0.281 -11.672 -18.594 1 88.75 220 ILE A C 1
ATOM 1647 O O . ILE A 1 220 ? 0.196 -10.695 -18 1 88.75 220 ILE A O 1
ATOM 1651 N N . GLY A 1 221 ? -0.093 -11.914 -19.859 1 85.12 221 GLY A N 1
ATOM 1652 C CA . GLY A 1 221 ? 0.755 -11.039 -20.656 1 85.12 221 GLY A CA 1
ATOM 1653 C C . GLY A 1 221 ? 0.215 -9.625 -20.766 1 85.12 221 GLY A C 1
ATOM 1654 O O . GLY A 1 221 ? 0.97 -8.656 -20.656 1 85.12 221 GLY A O 1
ATOM 1655 N N . THR A 1 222 ? -1.057 -9.508 -20.953 1 80.94 222 THR A N 1
ATOM 1656 C CA . THR A 1 222 ? -1.691 -8.203 -21.078 1 80.94 222 THR A CA 1
ATOM 1657 C C . THR A 1 222 ? -1.575 -7.418 -19.766 1 80.94 222 THR A C 1
ATOM 1659 O O . THR A 1 222 ? -1.265 -6.227 -19.781 1 80.94 222 THR A O 1
ATOM 1662 N N . ALA A 1 223 ? -1.851 -8.109 -18.688 1 88.25 223 ALA A N 1
ATOM 1663 C CA . ALA A 1 223 ? -1.719 -7.469 -17.375 1 88.25 223 ALA A CA 1
ATOM 1664 C C . ALA A 1 223 ? -0.282 -7.012 -17.125 1 88.25 223 ALA A C 1
ATOM 1666 O O . ALA A 1 223 ? -0.05 -5.914 -16.625 1 88.25 223 ALA A O 1
ATOM 1667 N N . ALA A 1 224 ? 0.664 -7.82 -17.516 1 88.62 224 ALA A N 1
ATOM 1668 C CA . ALA A 1 224 ? 2.08 -7.512 -17.312 1 88.62 224 ALA A CA 1
ATOM 1669 C C . ALA A 1 224 ? 2.492 -6.297 -18.141 1 88.62 224 ALA A C 1
ATOM 1671 O O . ALA A 1 224 ? 3.16 -5.391 -17.641 1 88.62 224 ALA A O 1
ATOM 1672 N N . ALA A 1 225 ? 2.088 -6.273 -19.391 1 82.12 225 ALA A N 1
ATOM 1673 C CA . ALA A 1 225 ? 2.48 -5.211 -20.312 1 82.12 225 ALA A CA 1
ATOM 1674 C C . ALA A 1 225 ? 1.837 -3.883 -19.922 1 82.12 225 ALA A C 1
ATOM 1676 O O . ALA A 1 225 ? 2.479 -2.832 -20 1 82.12 225 ALA A O 1
ATOM 1677 N N . SER A 1 226 ? 0.598 -3.947 -19.484 1 78.69 226 SER A N 1
ATOM 1678 C CA . SER A 1 226 ? -0.145 -2.725 -19.203 1 78.69 226 SER A CA 1
ATOM 1679 C C . SER A 1 226 ? 0.081 -2.268 -17.766 1 78.69 226 SER A C 1
ATOM 1681 O O . SER A 1 226 ? -0.134 -1.099 -17.438 1 78.69 226 SER A O 1
ATOM 1683 N N . GLY A 1 227 ? 0.427 -3.217 -16.906 1 86.81 227 GLY A N 1
ATOM 1684 C CA . GLY A 1 227 ? 0.526 -2.912 -15.484 1 86.81 227 GLY A CA 1
ATOM 1685 C C . GLY A 1 227 ? -0.825 -2.736 -14.812 1 86.81 227 GLY A C 1
ATOM 1686 O O . GLY A 1 227 ? -0.917 -2.152 -13.734 1 86.81 227 GLY A O 1
ATOM 1687 N N . ARG A 1 228 ? -1.829 -3.252 -15.523 1 82.5 228 ARG A N 1
ATOM 1688 C CA . ARG A 1 228 ? -3.186 -3.094 -15.008 1 82.5 228 ARG A CA 1
ATOM 1689 C C . ARG A 1 228 ? -3.852 -4.449 -14.797 1 82.5 228 ARG A C 1
ATOM 1691 O O . ARG A 1 228 ? -3.543 -5.414 -15.5 1 82.5 228 ARG A O 1
ATOM 1698 N N . THR A 1 229 ? -4.789 -4.434 -13.828 1 88.75 229 THR A N 1
ATOM 1699 C CA . THR A 1 229 ? -5.547 -5.645 -13.523 1 88.75 229 THR A CA 1
ATOM 1700 C C . THR A 1 229 ? -6.465 -6.012 -14.688 1 88.75 229 THR A C 1
ATOM 1702 O O . THR A 1 229 ? -7.105 -5.145 -15.281 1 88.75 229 THR A O 1
ATOM 1705 N N . ILE A 1 230 ? -6.406 -7.32 -15.062 1 81.75 230 ILE A N 1
ATOM 1706 C CA . ILE A 1 230 ? -7.289 -7.855 -16.094 1 81.75 230 ILE A CA 1
ATOM 1707 C C . ILE A 1 230 ? -8.18 -8.945 -15.492 1 81.75 230 ILE A C 1
ATOM 1709 O O . ILE A 1 230 ? -7.699 -9.805 -14.758 1 81.75 230 ILE A O 1
ATOM 1713 N N . LYS A 1 231 ? -9.5 -8.82 -15.672 1 79.75 231 LYS A N 1
ATOM 1714 C CA . LYS A 1 231 ? -10.406 -9.82 -15.102 1 79.75 231 LYS A CA 1
ATOM 1715 C C . LYS A 1 231 ? -11.375 -10.344 -16.156 1 79.75 231 LYS A C 1
ATOM 1717 O O . LYS A 1 231 ? -11.781 -9.609 -17.062 1 79.75 231 LYS A O 1
ATOM 1722 N N . VAL A 1 232 ? -11.602 -11.625 -16.172 1 73.12 232 VAL A N 1
ATOM 1723 C CA . VAL A 1 232 ? -12.641 -12.297 -16.953 1 73.12 232 VAL A CA 1
ATOM 1724 C C . VAL A 1 232 ? -13.695 -12.875 -16.016 1 73.12 232 VAL A C 1
ATOM 1726 O O . VAL A 1 232 ? -13.398 -13.766 -15.211 1 73.12 232 VAL A O 1
ATOM 1729 N N . SER A 1 233 ? -14.922 -12.398 -16.078 1 72.12 233 SER A N 1
ATOM 1730 C CA . SER A 1 233 ? -15.961 -12.688 -15.078 1 72.12 233 SER A CA 1
ATOM 1731 C C . SER A 1 233 ? -16.797 -13.898 -15.484 1 72.12 233 SER A C 1
ATOM 1733 O O . SER A 1 233 ? -17.531 -14.445 -14.664 1 72.12 233 SER A O 1
ATOM 1735 N N . ASP A 1 234 ? -16.688 -14.305 -16.734 1 65.31 234 ASP A N 1
ATOM 1736 C CA . ASP A 1 234 ? -17.438 -15.461 -17.219 1 65.31 234 ASP A CA 1
ATOM 1737 C C . ASP A 1 234 ? -16.641 -16.234 -18.281 1 65.31 234 ASP A C 1
ATOM 1739 O O . ASP A 1 234 ? -16.453 -15.75 -19.406 1 65.31 234 ASP A O 1
ATOM 1743 N N . MET A 1 235 ? -16.234 -17.422 -17.812 1 69.44 235 MET A N 1
ATOM 1744 C CA . MET A 1 235 ? -15.391 -18.234 -18.672 1 69.44 235 MET A CA 1
ATOM 1745 C C . MET A 1 235 ? -16.219 -19.25 -19.453 1 69.44 235 MET A C 1
ATOM 1747 O O . MET A 1 235 ? -15.672 -20.125 -20.125 1 69.44 235 MET A O 1
ATOM 1751 N N . SER A 1 236 ? -17.469 -19.203 -19.406 1 58.31 236 SER A N 1
ATOM 1752 C CA . SER A 1 236 ? -18.344 -20.219 -19.984 1 58.31 236 SER A CA 1
ATOM 1753 C C . SER A 1 236 ? -18.062 -20.406 -21.469 1 58.31 236 SER A C 1
ATOM 1755 O O . SER A 1 236 ? -17.969 -21.531 -21.953 1 58.31 236 SER A O 1
ATOM 1757 N N . ARG A 1 237 ? -17.875 -19.359 -22.125 1 50 237 ARG A N 1
ATOM 1758 C CA . ARG A 1 237 ? -17.688 -19.438 -23.578 1 50 237 ARG A CA 1
ATOM 1759 C C . ARG A 1 237 ? -16.312 -19.984 -23.906 1 50 237 ARG A C 1
ATOM 1761 O O . ARG A 1 237 ? -16.156 -20.797 -24.828 1 50 237 ARG A O 1
ATOM 1768 N N . VAL A 1 238 ? -15.336 -19.531 -23.203 1 52.38 238 VAL A N 1
ATOM 1769 C CA . VAL A 1 238 ? -13.961 -19.953 -23.453 1 52.38 238 VAL A CA 1
ATOM 1770 C C . VAL A 1 238 ? -13.805 -21.438 -23.125 1 52.38 238 VAL A C 1
ATOM 1772 O O . VAL A 1 238 ? -13.117 -22.156 -23.844 1 52.38 238 VAL A O 1
ATOM 1775 N N . ARG A 1 239 ? -14.375 -21.844 -22.125 1 56.19 239 ARG A N 1
ATOM 1776 C CA . ARG A 1 239 ? -14.281 -23.234 -21.719 1 56.19 239 ARG A CA 1
ATOM 1777 C C . ARG A 1 239 ? -14.906 -24.156 -22.781 1 56.19 239 ARG A C 1
ATOM 1779 O O . ARG A 1 239 ? -14.367 -25.219 -23.062 1 56.19 239 ARG A O 1
ATOM 1786 N N . ARG A 1 240 ? -15.891 -23.734 -23.172 1 41.84 240 ARG A N 1
ATOM 1787 C CA . ARG A 1 240 ? -16.547 -24.531 -24.203 1 41.84 240 ARG A CA 1
ATOM 1788 C C . ARG A 1 240 ? -15.617 -24.766 -25.391 1 41.84 240 ARG A C 1
ATOM 1790 O O . ARG A 1 240 ? -15.586 -25.859 -25.938 1 41.84 240 ARG A O 1
ATOM 1797 N N . PHE A 1 241 ? -14.812 -23.719 -25.562 1 38.91 241 PHE A N 1
ATOM 1798 C CA . PHE A 1 241 ? -13.891 -23.812 -26.688 1 38.91 241 PHE A CA 1
ATOM 1799 C C . PHE A 1 241 ? -12.672 -24.641 -26.312 1 38.91 241 PHE A C 1
ATOM 1801 O O . PHE A 1 241 ? -12.172 -25.438 -27.109 1 38.91 241 PHE A O 1
ATOM 1808 N N . ALA A 1 242 ? -12.109 -24.391 -25.062 1 50.25 242 ALA A N 1
ATOM 1809 C CA . ALA A 1 242 ? -10.914 -25.094 -24.609 1 50.25 242 ALA A CA 1
ATOM 1810 C C . ALA A 1 242 ? -11.18 -26.594 -24.453 1 50.25 242 ALA A C 1
ATOM 1812 O O . ALA A 1 242 ? -10.32 -27.422 -24.781 1 50.25 242 ALA A O 1
ATOM 1813 N N . GLU A 1 243 ? -12.203 -26.953 -23.734 1 47.44 243 GLU A N 1
ATOM 1814 C CA . GLU A 1 243 ? -12.578 -28.359 -23.625 1 47.44 243 GLU A CA 1
ATOM 1815 C C . GLU A 1 243 ? -12.539 -29.047 -25 1 47.44 243 GLU A C 1
ATOM 1817 O O . GLU A 1 243 ? -12.234 -30.234 -25.094 1 47.44 243 GLU A O 1
ATOM 1822 N N . ALA A 1 244 ? -12.578 -28.141 -25.922 1 40.47 244 ALA A N 1
ATOM 1823 C CA . ALA A 1 244 ? -12.562 -28.703 -27.266 1 40.47 244 ALA A CA 1
ATOM 1824 C C . ALA A 1 244 ? -11.133 -29 -27.719 1 40.47 244 ALA A C 1
ATOM 1826 O O . ALA A 1 244 ? -10.906 -29.922 -28.516 1 40.47 244 ALA A O 1
ATOM 1827 N N . ILE A 1 245 ? -10.219 -28.125 -27.109 1 41.03 245 ILE A N 1
ATOM 1828 C CA . ILE A 1 245 ? -8.844 -28.25 -27.578 1 41.03 245 ILE A CA 1
ATOM 1829 C C . ILE A 1 245 ? -8.07 -29.188 -26.656 1 41.03 245 ILE A C 1
ATOM 1831 O O . ILE A 1 245 ? -7.008 -29.703 -27.016 1 41.03 245 ILE A O 1
ATOM 1835 N N . ASP A 1 246 ? -8.328 -29.234 -25.391 1 44.88 246 ASP A N 1
ATOM 1836 C CA . ASP A 1 246 ? -7.496 -29.844 -24.344 1 44.88 246 ASP A CA 1
ATOM 1837 C C . ASP A 1 246 ? -6.871 -31.141 -24.828 1 44.88 246 ASP A C 1
ATOM 1839 O O . ASP A 1 246 ? -6.277 -31.891 -24.047 1 44.88 246 ASP A O 1
ATOM 1843 N N . ALA A 1 247 ? -7.141 -31.609 -26.016 1 39.94 247 ALA A N 1
ATOM 1844 C CA . ALA A 1 247 ? -6.773 -33 -26.156 1 39.94 247 ALA A CA 1
ATOM 1845 C C . ALA A 1 247 ? -5.258 -33.188 -26.219 1 39.94 247 ALA A C 1
ATOM 1847 O O . ALA A 1 247 ? -4.75 -34.312 -26.281 1 39.94 247 ALA A O 1
ATOM 1848 N N . ASP A 1 248 ? -4.426 -32.188 -26.562 1 41.94 248 ASP A N 1
ATOM 1849 C CA . ASP A 1 248 ? -3.137 -32.719 -26.969 1 41.94 248 ASP A CA 1
ATOM 1850 C C . ASP A 1 248 ? -2.191 -32.844 -25.781 1 41.94 248 ASP A C 1
ATOM 1852 O O . ASP A 1 248 ? -1.549 -31.875 -25.391 1 41.94 248 ASP A O 1
ATOM 1856 N N . ALA A 1 249 ? -2.482 -33.469 -24.703 1 47 249 ALA A N 1
ATOM 1857 C CA . ALA A 1 249 ? -2.053 -33.906 -23.375 1 47 249 ALA A CA 1
ATOM 1858 C C . ALA A 1 249 ? -0.635 -34.469 -23.422 1 47 249 ALA A C 1
ATOM 1860 O O . ALA A 1 249 ? -0.081 -34.875 -22.391 1 47 249 ALA A O 1
ATOM 1861 N N . GLY A 1 250 ? -0.078 -35.156 -24.406 1 48.84 250 GLY A N 1
ATOM 1862 C CA . GLY A 1 250 ? 0.507 -36.469 -24.125 1 48.84 250 GLY A CA 1
ATOM 1863 C C . GLY A 1 250 ? 1.986 -36.375 -23.797 1 48.84 250 GLY A C 1
ATOM 1864 O O . GLY A 1 250 ? 2.621 -37.406 -23.547 1 48.84 250 GLY A O 1
ATOM 1865 N N . LEU A 1 251 ? 2.723 -35.156 -23.984 1 59.59 251 LEU A N 1
ATOM 1866 C CA . LEU A 1 251 ? 4.141 -35.438 -23.781 1 59.59 251 LEU A CA 1
ATOM 1867 C C . LEU A 1 251 ? 4.539 -35.188 -22.328 1 59.59 251 LEU A C 1
ATOM 1869 O O . LEU A 1 251 ? 4.012 -34.281 -21.688 1 59.59 251 LEU A O 1
ATOM 1873 N N . SER A 1 252 ? 5.277 -36.094 -21.688 1 70.88 252 SER A N 1
ATOM 1874 C CA . SER A 1 252 ? 5.793 -36 -20.328 1 70.88 252 SER A CA 1
ATOM 1875 C C . SER A 1 252 ? 6.707 -34.781 -20.156 1 70.88 252 SER A C 1
ATOM 1877 O O . SER A 1 252 ? 7.332 -34.344 -21.125 1 70.88 252 SER A O 1
ATOM 1879 N N . GLU A 1 253 ? 6.742 -34.156 -19.078 1 71.62 253 GLU A N 1
ATOM 1880 C CA . GLU A 1 253 ? 7.621 -33.062 -18.734 1 71.62 253 GLU A CA 1
ATOM 1881 C C . GLU A 1 253 ? 9.07 -33.375 -19.094 1 71.62 253 GLU A C 1
ATOM 1883 O O . GLU A 1 253 ? 9.82 -32.5 -19.516 1 71.62 253 GLU A O 1
ATOM 1888 N N . ASN A 1 254 ? 9.422 -34.594 -18.906 1 68.56 254 ASN A N 1
ATOM 1889 C CA . ASN A 1 254 ? 10.805 -34.969 -19.141 1 68.56 254 ASN A CA 1
ATOM 1890 C C . ASN A 1 254 ? 11.164 -34.938 -20.609 1 68.56 254 ASN A C 1
ATOM 1892 O O . ASN A 1 254 ? 12.297 -34.625 -20.984 1 68.56 254 ASN A O 1
ATOM 1896 N N . THR A 1 255 ? 10.18 -35.156 -21.375 1 65.94 255 THR A N 1
ATOM 1897 C CA . THR A 1 255 ? 10.422 -35.188 -22.812 1 65.94 255 THR A CA 1
ATOM 1898 C C . THR A 1 255 ? 10.25 -33.781 -23.391 1 65.94 255 THR A C 1
ATOM 1900 O O . THR A 1 255 ? 11.062 -33.344 -24.219 1 65.94 255 THR A O 1
ATOM 1903 N N . SER A 1 256 ? 9.305 -33.125 -22.906 1 70.31 256 SER A N 1
ATOM 1904 C CA . SER A 1 256 ? 8.938 -31.859 -23.516 1 70.31 256 SER A CA 1
ATOM 1905 C C . SER A 1 256 ? 9.648 -30.688 -22.844 1 70.31 256 SER A C 1
ATOM 1907 O O . SER A 1 256 ? 9.758 -29.609 -23.422 1 70.31 256 SER A O 1
ATOM 1909 N N . ARG A 1 257 ? 10.227 -30.969 -21.641 1 74.94 257 ARG A N 1
ATOM 1910 C CA . ARG A 1 257 ? 10.797 -29.906 -20.812 1 74.94 257 ARG A CA 1
ATOM 1911 C C . ARG A 1 257 ? 9.781 -28.781 -20.578 1 74.94 257 ARG A C 1
ATOM 1913 O O . ARG A 1 257 ? 10.148 -27.609 -20.531 1 74.94 257 ARG A O 1
ATOM 1920 N N . VAL A 1 258 ? 8.523 -29.234 -20.734 1 76.31 258 VAL A N 1
ATOM 1921 C CA . VAL A 1 258 ? 7.457 -28.266 -20.531 1 76.31 258 VAL A CA 1
ATOM 1922 C C . VAL A 1 258 ? 6.574 -28.688 -19.359 1 76.31 258 VAL A C 1
ATOM 1924 O O . VAL A 1 258 ? 6.133 -29.844 -19.297 1 76.31 258 VAL A O 1
ATOM 1927 N N . ILE A 1 259 ? 6.477 -27.812 -18.391 1 83.25 259 ILE A N 1
ATOM 1928 C CA . ILE A 1 259 ? 5.574 -28.031 -17.266 1 83.25 259 ILE A CA 1
ATOM 1929 C C . ILE A 1 259 ? 4.203 -27.438 -17.594 1 83.25 259 ILE A C 1
ATOM 1931 O O . ILE A 1 259 ? 4.102 -26.281 -18.031 1 83.25 259 ILE A O 1
ATOM 1935 N N . ASP A 1 260 ? 3.186 -28.234 -17.406 1 85.88 260 ASP A N 1
ATOM 1936 C CA . ASP A 1 260 ? 1.832 -27.812 -17.75 1 85.88 260 ASP A CA 1
ATOM 1937 C C . ASP A 1 260 ? 1.373 -26.688 -16.812 1 85.88 260 ASP A C 1
ATOM 1939 O O . ASP A 1 260 ? 1.569 -26.75 -15.602 1 85.88 260 ASP A O 1
ATOM 1943 N N . PHE A 1 261 ? 0.812 -25.688 -17.422 1 88 261 PHE A N 1
ATOM 1944 C CA . PHE A 1 261 ? 0.171 -24.625 -16.656 1 88 261 PHE A CA 1
ATOM 1945 C C . PHE A 1 261 ? -1.087 -25.156 -15.969 1 88 261 PHE A C 1
ATOM 1947 O O . PHE A 1 261 ? -1.968 -25.719 -16.625 1 88 261 PHE A O 1
ATOM 1954 N N . PRO A 1 262 ? -1.171 -24.938 -14.664 1 90.56 262 PRO A N 1
ATOM 1955 C CA . PRO A 1 262 ? -2.32 -25.531 -13.977 1 90.56 262 PRO A CA 1
ATOM 1956 C C . PRO A 1 262 ? -3.611 -24.75 -14.203 1 90.56 262 PRO A C 1
ATOM 1958 O O . PRO A 1 262 ? -3.57 -23.578 -14.594 1 90.56 262 PRO A O 1
ATOM 1961 N N . GLY A 1 263 ? -4.734 -25.469 -14.039 1 88.69 263 GLY A N 1
ATOM 1962 C CA . GLY A 1 263 ? -6.043 -24.859 -14.188 1 88.69 263 GLY A CA 1
ATOM 1963 C C . GLY A 1 263 ? -7.098 -25.469 -13.289 1 88.69 263 GLY A C 1
ATOM 1964 O O . GLY A 1 263 ? -7.012 -26.641 -12.922 1 88.69 263 GLY A O 1
ATOM 1965 N N . LEU A 1 264 ? -8.023 -24.594 -12.859 1 89.75 264 LEU A N 1
ATOM 1966 C CA . LEU A 1 264 ? -9.172 -25.047 -12.078 1 89.75 264 LEU A CA 1
ATOM 1967 C C . LEU A 1 264 ? -10.242 -25.656 -12.984 1 89.75 264 LEU A C 1
ATOM 1969 O O . LEU A 1 264 ? -10.695 -25.016 -13.938 1 89.75 264 LEU A O 1
ATOM 1973 N N . ALA A 1 265 ? -10.492 -26.953 -12.656 1 86.06 265 ALA A N 1
ATOM 1974 C CA . ALA A 1 265 ? -11.602 -27.594 -13.375 1 86.06 265 ALA A CA 1
ATOM 1975 C C . ALA A 1 265 ? -12.906 -26.844 -13.141 1 86.06 265 ALA A C 1
ATOM 1977 O O . ALA A 1 265 ? -13.242 -26.5 -12 1 86.06 265 ALA A O 1
ATOM 1978 N N . GLY A 1 266 ? -13.562 -26.422 -14.164 1 85.88 266 GLY A N 1
ATOM 1979 C CA . GLY A 1 266 ? -14.836 -25.719 -14.047 1 85.88 266 GLY A CA 1
ATOM 1980 C C . GLY A 1 266 ? -14.672 -24.234 -13.75 1 85.88 266 GLY A C 1
ATOM 1981 O O . GLY A 1 266 ? -15.555 -23.625 -13.141 1 85.88 266 GLY A O 1
ATOM 1982 N N . VAL A 1 267 ? -13.539 -23.766 -14.094 1 87.44 267 VAL A N 1
ATOM 1983 C CA . VAL A 1 267 ? -13.25 -22.344 -13.852 1 87.44 267 VAL A CA 1
ATOM 1984 C C . VAL A 1 267 ? -14.312 -21.484 -14.531 1 87.44 267 VAL A C 1
ATOM 1986 O O . VAL A 1 267 ? -14.727 -21.766 -15.656 1 87.44 267 VAL A O 1
ATOM 1989 N N . MET A 1 268 ? -14.797 -20.422 -13.797 1 81.12 268 MET A N 1
ATOM 1990 C CA . MET A 1 268 ? -15.812 -19.531 -14.359 1 81.12 268 MET A CA 1
ATOM 1991 C C . MET A 1 268 ? -15.352 -18.078 -14.32 1 81.12 268 MET A C 1
ATOM 1993 O O . MET A 1 268 ? -15.938 -17.219 -14.992 1 81.12 268 MET A O 1
ATOM 1997 N N . SER A 1 269 ? -14.414 -17.766 -13.484 1 86.25 269 SER A N 1
ATOM 1998 C CA . SER A 1 269 ? -13.852 -16.422 -13.406 1 86.25 269 SER A CA 1
ATOM 1999 C C . SER A 1 269 ? -12.336 -16.469 -13.227 1 86.25 269 SER A C 1
ATOM 2001 O O . SER A 1 269 ? -11.812 -17.375 -12.578 1 86.25 269 SER A O 1
ATOM 2003 N N . GLN A 1 270 ? -11.648 -15.523 -13.844 1 88.38 270 GLN A N 1
ATOM 2004 C CA . GLN A 1 270 ? -10.203 -15.383 -13.727 1 88.38 270 GLN A CA 1
ATOM 2005 C C . GLN A 1 270 ? -9.812 -13.914 -13.555 1 88.38 270 GLN A C 1
ATOM 2007 O O . GLN A 1 270 ? -10.5 -13.023 -14.055 1 88.38 270 GLN A O 1
ATOM 2012 N N . ILE A 1 271 ? -8.773 -13.664 -12.82 1 91.06 271 ILE A N 1
ATOM 2013 C CA . ILE A 1 271 ? -8.258 -12.305 -12.664 1 91.06 271 ILE A CA 1
ATOM 2014 C C . ILE A 1 271 ? -6.734 -12.336 -12.602 1 91.06 271 ILE A C 1
ATOM 2016 O O . ILE A 1 271 ? -6.152 -13.219 -11.969 1 91.06 271 ILE A O 1
ATOM 2020 N N . ALA A 1 272 ? -6.082 -11.492 -13.383 1 93.06 272 ALA A N 1
ATOM 2021 C CA . ALA A 1 272 ? -4.637 -11.273 -13.359 1 93.06 272 ALA A CA 1
ATOM 2022 C C . ALA A 1 272 ? -4.297 -9.891 -12.82 1 93.06 272 ALA A C 1
ATOM 2024 O O . ALA A 1 272 ? -4.719 -8.875 -13.383 1 93.06 272 ALA A O 1
ATOM 2025 N N . VAL A 1 273 ? -3.619 -9.844 -11.719 1 96.19 273 VAL A N 1
ATOM 2026 C CA . VAL A 1 273 ? -3.268 -8.586 -11.062 1 96.19 273 VAL A CA 1
ATOM 2027 C C . VAL A 1 273 ? -1.754 -8.391 -11.109 1 96.19 273 VAL A C 1
ATOM 2029 O O . VAL A 1 273 ? -0.999 -9.18 -10.547 1 96.19 273 VAL A O 1
ATOM 2032 N N . PRO A 1 274 ? -1.298 -7.344 -11.75 1 95.44 274 PRO A N 1
ATOM 2033 C CA . PRO A 1 274 ? 0.148 -7.117 -11.805 1 95.44 274 PRO A CA 1
ATOM 2034 C C . PRO A 1 274 ? 0.72 -6.621 -10.477 1 95.44 274 PRO A C 1
ATOM 2036 O O . PRO A 1 274 ? 0.068 -5.855 -9.766 1 95.44 274 PRO A O 1
ATOM 2039 N N . MET A 1 275 ? 1.809 -7.152 -10.102 1 96 275 MET A N 1
ATOM 2040 C CA . MET A 1 275 ? 2.617 -6.617 -9.016 1 96 275 MET A CA 1
ATOM 2041 C C . MET A 1 275 ? 3.574 -5.543 -9.523 1 96 275 MET A C 1
ATOM 2043 O O . MET A 1 275 ? 4.621 -5.859 -10.094 1 96 275 MET A O 1
ATOM 2047 N N . VAL A 1 276 ? 3.221 -4.297 -9.203 1 92 276 VAL A N 1
ATOM 2048 C CA . VAL A 1 276 ? 3.938 -3.184 -9.812 1 92 276 VAL A CA 1
ATOM 2049 C C . VAL A 1 276 ? 4.664 -2.383 -8.734 1 92 276 VAL A C 1
ATOM 2051 O O . VAL A 1 276 ? 4.113 -2.139 -7.656 1 92 276 VAL A O 1
ATOM 2054 N N . THR A 1 277 ? 5.797 -2.035 -8.852 1 85.62 277 THR A N 1
ATOM 2055 C CA . THR A 1 277 ? 6.57 -1.119 -8.016 1 85.62 277 THR A CA 1
ATOM 2056 C C . THR A 1 277 ? 7.477 -0.242 -8.875 1 85.62 277 THR A C 1
ATOM 2058 O O . THR A 1 277 ? 8.109 -0.728 -9.82 1 85.62 277 THR A O 1
ATOM 2061 N N . ARG A 1 278 ? 7.434 1.074 -8.625 1 79.19 278 ARG A N 1
ATOM 2062 C CA . ARG A 1 278 ? 8.242 2.041 -9.359 1 79.19 278 ARG A CA 1
ATOM 2063 C C . ARG A 1 278 ? 7.996 1.937 -10.859 1 79.19 278 ARG A C 1
ATOM 2065 O O . ARG A 1 278 ? 8.945 1.896 -11.648 1 79.19 278 ARG A O 1
ATOM 2072 N N . GLY A 1 279 ? 6.801 1.604 -11.195 1 79.5 279 GLY A N 1
ATOM 2073 C CA . GLY A 1 279 ? 6.387 1.596 -12.586 1 79.5 279 GLY A CA 1
ATOM 2074 C C . GLY A 1 279 ? 6.734 0.306 -13.305 1 79.5 279 GLY A C 1
ATOM 2075 O O . GLY A 1 279 ? 6.492 0.173 -14.508 1 79.5 279 GLY A O 1
ATOM 2076 N N . GLU A 1 280 ? 7.285 -0.594 -12.656 1 85.81 280 GLU A N 1
ATOM 2077 C CA . GLU A 1 280 ? 7.676 -1.859 -13.266 1 85.81 280 GLU A CA 1
ATOM 2078 C C . GLU A 1 280 ? 6.855 -3.02 -12.711 1 85.81 280 GLU A C 1
ATOM 2080 O O . GLU A 1 280 ? 6.613 -3.094 -11.5 1 85.81 280 GLU A O 1
ATOM 2085 N N . THR A 1 281 ? 6.508 -3.91 -13.648 1 92 281 THR A N 1
ATOM 2086 C CA . THR A 1 281 ? 5.824 -5.129 -13.234 1 92 281 THR A CA 1
ATOM 2087 C C . THR A 1 281 ? 6.828 -6.223 -12.891 1 92 281 THR A C 1
ATOM 2089 O O . THR A 1 281 ? 7.547 -6.711 -13.766 1 92 281 THR A O 1
ATOM 2092 N N . ILE A 1 282 ? 6.824 -6.645 -11.672 1 92.19 282 ILE A N 1
ATOM 2093 C CA . ILE A 1 282 ? 7.852 -7.598 -11.266 1 92.19 282 ILE A CA 1
ATOM 2094 C C . ILE A 1 282 ? 7.219 -8.969 -11.047 1 92.19 282 ILE A C 1
ATOM 2096 O O . ILE A 1 282 ? 7.918 -9.938 -10.734 1 92.19 282 ILE A O 1
ATOM 2100 N N . GLY A 1 283 ? 5.883 -9.086 -11.203 1 94.44 283 GLY A N 1
ATOM 2101 C CA . GLY A 1 283 ? 5.16 -10.344 -11.086 1 94.44 283 GLY A CA 1
ATOM 2102 C C . GLY A 1 283 ? 3.678 -10.211 -11.383 1 94.44 283 GLY A C 1
ATOM 2103 O O . GLY A 1 283 ? 3.182 -9.102 -11.602 1 94.44 283 GLY A O 1
ATOM 2104 N N . ILE A 1 284 ? 3.053 -11.359 -11.43 1 95.94 284 ILE A N 1
ATOM 2105 C CA . ILE A 1 284 ? 1.614 -11.422 -11.664 1 95.94 284 ILE A CA 1
ATOM 2106 C C . ILE A 1 284 ? 0.967 -12.367 -10.648 1 95.94 284 ILE A C 1
ATOM 2108 O O . ILE A 1 284 ? 1.455 -13.477 -10.422 1 95.94 284 ILE A O 1
ATOM 2112 N N . LEU A 1 285 ? -0.079 -11.867 -10 1 98.31 285 LEU A N 1
ATOM 2113 C CA . LEU A 1 285 ? -0.978 -12.742 -9.25 1 98.31 285 LEU A CA 1
ATOM 2114 C C . LEU A 1 285 ? -2.148 -13.188 -10.125 1 98.31 285 LEU A C 1
ATOM 2116 O O . LEU A 1 285 ? -2.865 -12.352 -10.68 1 98.31 285 LEU A O 1
ATOM 2120 N N . PHE A 1 286 ? -2.236 -14.461 -10.344 1 96.25 286 PHE A N 1
ATOM 2121 C CA . PHE A 1 286 ? -3.305 -15.047 -11.141 1 96.25 286 PHE A CA 1
ATOM 2122 C C . PHE A 1 286 ? -4.254 -15.859 -10.273 1 96.25 286 PHE A C 1
ATOM 2124 O O . PHE A 1 286 ? -3.828 -16.797 -9.586 1 96.25 286 PHE A O 1
ATOM 2131 N N . VAL A 1 287 ? -5.586 -15.469 -10.234 1 97.19 287 VAL A N 1
ATOM 2132 C CA . VAL A 1 287 ? -6.566 -16.109 -9.359 1 97.19 287 VAL A CA 1
ATOM 2133 C C . VAL A 1 287 ? -7.727 -16.656 -10.195 1 97.19 287 VAL A C 1
ATOM 2135 O O . VAL A 1 287 ? -8.195 -15.984 -11.125 1 97.19 287 VAL A O 1
ATOM 2138 N N . GLU A 1 288 ? -8.148 -17.844 -9.914 1 94.5 288 GLU A N 1
ATOM 2139 C CA . GLU A 1 288 ? -9.305 -18.469 -10.562 1 94.5 288 GLU A CA 1
ATOM 2140 C C . GLU A 1 288 ? -10.391 -18.797 -9.547 1 94.5 288 GLU A C 1
ATOM 2142 O O . GLU A 1 288 ? -10.102 -19.094 -8.391 1 94.5 288 GLU A O 1
ATOM 2147 N N . SER A 1 289 ? -11.617 -18.734 -9.992 1 91.81 289 SER A N 1
ATOM 2148 C CA . SER A 1 289 ? -12.766 -19.094 -9.172 1 91.81 289 SER A CA 1
ATOM 2149 C C . SER A 1 289 ? -13.789 -19.891 -9.977 1 91.81 289 SER A C 1
ATOM 2151 O O . SER A 1 289 ? -14.008 -19.609 -11.156 1 91.81 289 SER A O 1
ATOM 2153 N N . PRO A 1 290 ? -14.406 -20.922 -9.328 1 91.25 290 PRO A N 1
ATOM 2154 C CA . PRO A 1 290 ? -15.477 -21.641 -10.008 1 91.25 290 PRO A CA 1
ATOM 2155 C C . PRO A 1 290 ? -16.781 -20.859 -10.078 1 91.25 290 PRO A C 1
ATOM 2157 O O . PRO A 1 290 ? -17.719 -21.266 -10.773 1 91.25 290 PRO A O 1
ATOM 2160 N N . GLU A 1 291 ? -16.812 -19.766 -9.422 1 82.06 291 GLU A N 1
ATOM 2161 C CA . GLU A 1 291 ? -18.031 -18.953 -9.398 1 82.06 291 GLU A CA 1
ATOM 2162 C C . GLU A 1 291 ? -18 -17.891 -10.484 1 82.06 291 GLU A C 1
ATOM 2164 O O . GLU A 1 291 ? -16.969 -17.266 -10.734 1 82.06 291 GLU A O 1
ATOM 2169 N N . ARG A 1 292 ? -19.125 -17.75 -11.133 1 73.25 292 ARG A N 1
ATOM 2170 C CA . ARG A 1 292 ? -19.266 -16.672 -12.086 1 73.25 292 ARG A CA 1
ATOM 2171 C C . ARG A 1 292 ? -19.25 -15.312 -11.391 1 73.25 292 ARG A C 1
ATOM 2173 O O . ARG A 1 292 ? -19.766 -15.172 -10.281 1 73.25 292 ARG A O 1
ATOM 2180 N N . MET A 1 293 ? -18.578 -14.383 -11.961 1 74.25 293 MET A N 1
ATOM 2181 C CA . MET A 1 293 ? -18.5 -13.016 -11.445 1 74.25 293 MET A CA 1
ATOM 2182 C C . MET A 1 293 ? -17.969 -13.008 -10.016 1 74.25 293 MET A C 1
ATOM 2184 O O . MET A 1 293 ? -18.516 -12.312 -9.156 1 74.25 293 MET A O 1
ATOM 2188 N N . ALA A 1 294 ? -17.078 -13.742 -9.75 1 81.94 294 ALA A N 1
ATOM 2189 C CA . ALA A 1 294 ? -16.562 -13.969 -8.398 1 81.94 294 ALA A CA 1
ATOM 2190 C C . ALA A 1 294 ? -15.828 -12.734 -7.883 1 81.94 294 ALA A C 1
ATOM 2192 O O . ALA A 1 294 ? -15.906 -12.406 -6.695 1 81.94 294 ALA A O 1
ATOM 2193 N N . PHE A 1 295 ? -15.18 -11.938 -8.758 1 86.62 295 PHE A N 1
ATOM 2194 C CA . PHE A 1 295 ? -14.289 -10.867 -8.328 1 86.62 295 PHE A CA 1
ATOM 2195 C C . PHE A 1 295 ? -14.984 -9.516 -8.43 1 86.62 295 PHE A C 1
ATOM 2197 O O . PHE A 1 295 ? -14.891 -8.836 -9.453 1 86.62 295 PHE A O 1
ATOM 2204 N N . HIS A 1 296 ? -15.547 -9.094 -7.312 1 78.62 296 HIS A N 1
ATOM 2205 C CA . HIS A 1 296 ? -16.188 -7.789 -7.234 1 78.62 296 HIS A CA 1
ATOM 2206 C C . HIS A 1 296 ? -15.156 -6.676 -7.102 1 78.62 296 HIS A C 1
ATOM 2208 O O . HIS A 1 296 ? -13.969 -6.945 -6.945 1 78.62 296 HIS A O 1
ATOM 2214 N N . ASP A 1 297 ? -15.68 -5.457 -7.172 1 77.75 297 ASP A N 1
ATOM 2215 C CA . ASP A 1 297 ? -14.797 -4.301 -7.121 1 77.75 297 ASP A CA 1
ATOM 2216 C C . ASP A 1 297 ? -13.938 -4.32 -5.859 1 77.75 297 ASP A C 1
ATOM 2218 O O . ASP A 1 297 ? -12.758 -3.969 -5.898 1 77.75 297 ASP A O 1
ATOM 2222 N N . ASP A 1 298 ? -14.539 -4.781 -4.801 1 86.06 298 ASP A N 1
ATOM 2223 C CA . ASP A 1 298 ? -13.805 -4.836 -3.543 1 86.06 298 ASP A CA 1
ATOM 2224 C C . ASP A 1 298 ? -12.719 -5.914 -3.586 1 86.06 298 ASP A C 1
ATOM 2226 O O . ASP A 1 298 ? -11.641 -5.738 -3.027 1 86.06 298 ASP A O 1
ATOM 2230 N N . ASP A 1 299 ? -13.008 -7.023 -4.273 1 89.69 299 ASP A N 1
ATOM 2231 C CA . ASP A 1 299 ? -12.016 -8.078 -4.434 1 89.69 299 ASP A CA 1
ATOM 2232 C C . ASP A 1 299 ? -10.82 -7.594 -5.25 1 89.69 299 ASP A C 1
ATOM 2234 O O . ASP A 1 299 ? -9.664 -7.805 -4.863 1 89.69 299 ASP A O 1
ATOM 2238 N N . GLU A 1 300 ? -11.203 -6.957 -6.324 1 89.19 300 GLU A N 1
ATOM 2239 C CA . GLU A 1 300 ? -10.164 -6.43 -7.199 1 89.19 300 GLU A CA 1
ATOM 2240 C C . GLU A 1 300 ? -9.273 -5.43 -6.461 1 89.19 300 GLU A C 1
ATOM 2242 O O . GLU A 1 300 ? -8.047 -5.516 -6.523 1 89.19 300 GLU A O 1
ATOM 2247 N N . ALA A 1 301 ? -9.93 -4.535 -5.785 1 92.06 301 ALA A N 1
ATOM 2248 C CA . ALA A 1 301 ? -9.203 -3.516 -5.039 1 92.06 301 ALA A CA 1
ATOM 2249 C C . ALA A 1 301 ? -8.32 -4.145 -3.965 1 92.06 301 ALA A C 1
ATOM 2251 O O . ALA A 1 301 ? -7.164 -3.746 -3.783 1 92.06 301 ALA A O 1
ATOM 2252 N N . ALA A 1 302 ? -8.828 -5.105 -3.262 1 96.12 302 ALA A N 1
ATOM 2253 C CA . ALA A 1 302 ? -8.078 -5.793 -2.217 1 96.12 302 ALA A CA 1
ATOM 2254 C C . ALA A 1 302 ? -6.871 -6.523 -2.803 1 96.12 302 ALA A C 1
ATOM 2256 O O . ALA A 1 302 ? -5.762 -6.438 -2.262 1 96.12 302 ALA A O 1
ATOM 2257 N N . LEU A 1 303 ? -7.07 -7.18 -3.902 1 97.38 303 LEU A N 1
ATOM 2258 C CA . LEU A 1 303 ? -5.984 -7.895 -4.562 1 97.38 303 LEU A CA 1
ATOM 2259 C C . LEU A 1 303 ? -4.898 -6.93 -5.031 1 97.38 303 LEU A C 1
ATOM 2261 O O . LEU A 1 303 ? -3.709 -7.223 -4.914 1 97.38 303 LEU A O 1
ATOM 2265 N N . GLU A 1 304 ? -5.336 -5.828 -5.52 1 95.19 304 GLU A N 1
ATOM 2266 C CA . GLU A 1 304 ? -4.383 -4.828 -5.992 1 95.19 304 GLU A CA 1
ATOM 2267 C C . GLU A 1 304 ? -3.521 -4.305 -4.844 1 95.19 304 GLU A C 1
ATOM 2269 O O . GLU A 1 304 ? -2.311 -4.137 -5 1 95.19 304 GLU A O 1
ATOM 2274 N N . LEU A 1 305 ? -4.172 -4.047 -3.74 1 96.62 305 LEU A N 1
ATOM 2275 C CA . LEU A 1 305 ? -3.432 -3.559 -2.582 1 96.62 305 LEU A CA 1
ATOM 2276 C C . LEU A 1 305 ? -2.457 -4.613 -2.076 1 96.62 305 LEU A C 1
ATOM 2278 O O . LEU A 1 305 ? -1.303 -4.305 -1.77 1 96.62 305 LEU A O 1
ATOM 2282 N N . LEU A 1 306 ? -2.865 -5.82 -2.012 1 97.88 306 LEU A N 1
ATOM 2283 C CA . LEU A 1 306 ? -1.996 -6.91 -1.585 1 97.88 306 LEU A CA 1
ATOM 2284 C C . LEU A 1 306 ? -0.823 -7.082 -2.545 1 97.88 306 LEU A C 1
ATOM 2286 O O . LEU A 1 306 ? 0.317 -7.262 -2.113 1 97.88 306 LEU A O 1
ATOM 2290 N N . CYS A 1 307 ? -1.103 -7.016 -3.818 1 97.75 307 CYS A N 1
ATOM 2291 C CA . CYS A 1 307 ? -0.067 -7.184 -4.832 1 97.75 307 CYS A CA 1
ATOM 2292 C C . CYS A 1 307 ? 0.941 -6.039 -4.773 1 97.75 307 CYS A C 1
ATOM 2294 O O . CYS A 1 307 ? 2.139 -6.254 -4.965 1 97.75 307 CYS A O 1
ATOM 2296 N N . ALA A 1 308 ? 0.439 -4.867 -4.562 1 95.44 308 ALA A N 1
ATOM 2297 C CA . ALA A 1 308 ? 1.346 -3.732 -4.41 1 95.44 308 ALA A CA 1
ATOM 2298 C C . ALA A 1 308 ? 2.287 -3.936 -3.225 1 95.44 308 ALA A C 1
ATOM 2300 O O . ALA A 1 308 ? 3.486 -3.672 -3.324 1 95.44 308 ALA A O 1
ATOM 2301 N N . ALA A 1 309 ? 1.754 -4.359 -2.129 1 95.81 309 ALA A N 1
ATOM 2302 C CA . ALA A 1 309 ? 2.562 -4.648 -0.946 1 95.81 309 ALA A CA 1
ATOM 2303 C C . ALA A 1 309 ? 3.609 -5.719 -1.246 1 95.81 309 ALA A C 1
ATOM 2305 O O . ALA A 1 309 ? 4.777 -5.574 -0.872 1 95.81 309 ALA A O 1
ATOM 2306 N N . ALA A 1 310 ? 3.203 -6.73 -1.938 1 96.88 310 ALA A N 1
ATOM 2307 C CA . ALA A 1 310 ? 4.117 -7.816 -2.285 1 96.88 310 ALA A CA 1
ATOM 2308 C C . ALA A 1 310 ? 5.227 -7.324 -3.211 1 96.88 310 ALA A C 1
ATOM 2310 O O . ALA A 1 310 ? 6.395 -7.684 -3.037 1 96.88 310 ALA A O 1
ATOM 2311 N N . ALA A 1 311 ? 4.832 -6.539 -4.195 1 95.19 311 ALA A N 1
ATOM 2312 C CA . ALA A 1 311 ? 5.809 -6 -5.141 1 95.19 311 ALA A CA 1
ATOM 2313 C C . ALA A 1 311 ? 6.887 -5.203 -4.418 1 95.19 311 ALA A C 1
ATOM 2315 O O . ALA A 1 311 ? 8.078 -5.383 -4.68 1 95.19 311 ALA A O 1
ATOM 2316 N N . ARG A 1 312 ? 6.484 -4.41 -3.529 1 91.69 312 ARG A N 1
ATOM 2317 C CA . ARG A 1 312 ? 7.43 -3.59 -2.777 1 91.69 312 ARG A CA 1
ATOM 2318 C C . ARG A 1 312 ? 8.328 -4.457 -1.903 1 91.69 312 ARG A C 1
ATOM 2320 O O . ARG A 1 312 ? 9.539 -4.215 -1.818 1 91.69 312 ARG A O 1
ATOM 2327 N N . ALA A 1 313 ? 7.727 -5.395 -1.26 1 92.69 313 ALA A N 1
ATOM 2328 C CA . ALA A 1 313 ? 8.492 -6.281 -0.385 1 92.69 313 ALA A CA 1
ATOM 2329 C C . ALA A 1 313 ? 9.508 -7.094 -1.181 1 92.69 313 ALA A C 1
ATOM 2331 O O . ALA A 1 313 ? 10.656 -7.238 -0.764 1 92.69 313 ALA A O 1
ATOM 2332 N N . ILE A 1 314 ? 9.109 -7.617 -2.324 1 91.5 314 ILE A N 1
ATOM 2333 C CA . ILE A 1 314 ? 10 -8.414 -3.166 1 91.5 314 ILE A CA 1
ATOM 2334 C C . ILE A 1 314 ? 11.156 -7.543 -3.652 1 91.5 314 ILE A C 1
ATOM 2336 O O . ILE A 1 314 ? 12.32 -7.957 -3.592 1 91.5 314 ILE A O 1
ATOM 2340 N N . ALA A 1 315 ? 10.828 -6.359 -4.074 1 87.94 315 ALA A N 1
ATOM 2341 C CA . ALA A 1 315 ? 11.852 -5.441 -4.555 1 87.94 315 ALA A CA 1
ATOM 2342 C C . ALA A 1 315 ? 12.844 -5.094 -3.443 1 87.94 315 ALA A C 1
ATOM 2344 O O . ALA A 1 315 ? 14.055 -5.023 -3.68 1 87.94 315 ALA A O 1
ATOM 2345 N N . ALA A 1 316 ? 12.297 -4.887 -2.275 1 84 316 ALA A N 1
ATOM 2346 C CA . ALA A 1 316 ? 13.156 -4.574 -1.134 1 84 316 ALA A CA 1
ATOM 2347 C C . ALA A 1 316 ? 14.055 -5.758 -0.792 1 84 316 ALA A C 1
ATOM 2349 O O . ALA A 1 316 ? 15.242 -5.574 -0.49 1 84 316 ALA A O 1
ATOM 2350 N N . GLY A 1 317 ? 13.477 -6.91 -0.809 1 79 317 GLY A N 1
ATOM 2351 C CA . GLY A 1 317 ? 14.258 -8.109 -0.544 1 79 317 GLY A CA 1
ATOM 2352 C C . GLY A 1 317 ? 15.375 -8.32 -1.542 1 79 317 GLY A C 1
ATOM 2353 O O . GLY A 1 317 ? 16.484 -8.711 -1.166 1 79 317 GLY A O 1
ATOM 2354 N N . GLU A 1 318 ? 15.078 -8.008 -2.764 1 77.69 318 GLU A N 1
ATOM 2355 C CA . GLU A 1 318 ? 16.078 -8.141 -3.814 1 77.69 318 GLU A CA 1
ATOM 2356 C C . GLU A 1 318 ? 17.203 -7.121 -3.641 1 77.69 318 GLU A C 1
ATOM 2358 O O . GLU A 1 318 ? 18.375 -7.422 -3.883 1 77.69 318 GLU A O 1
ATOM 2363 N N . SER A 1 319 ? 16.859 -5.91 -3.168 1 74.62 319 SER A N 1
ATOM 2364 C CA . SER A 1 319 ? 17.828 -4.832 -2.994 1 74.62 319 SER A CA 1
ATOM 2365 C C . SER A 1 319 ? 18.734 -5.09 -1.791 1 74.62 319 SER A C 1
ATOM 2367 O O . SER A 1 319 ? 19.938 -4.832 -1.847 1 74.62 319 SER A O 1
ATOM 2369 N N . ILE A 1 320 ? 18.203 -5.469 -0.7 1 68.19 320 ILE A N 1
ATOM 2370 C CA . ILE A 1 320 ? 18.953 -5.73 0.521 1 68.19 320 ILE A CA 1
ATOM 2371 C C . ILE A 1 320 ? 19.984 -6.832 0.269 1 68.19 320 ILE A C 1
ATOM 2373 O O . ILE A 1 320 ? 21.125 -6.727 0.699 1 68.19 320 ILE A O 1
ATOM 2377 N N . ALA A 1 321 ? 19.5 -7.793 -0.395 1 63.56 321 ALA A N 1
ATOM 2378 C CA . ALA A 1 321 ? 20.391 -8.922 -0.691 1 63.56 321 ALA A CA 1
ATOM 2379 C C . ALA A 1 321 ? 21.578 -8.469 -1.542 1 63.56 321 ALA A C 1
ATOM 2381 O O . ALA A 1 321 ? 22.672 -9.023 -1.422 1 63.56 321 ALA A O 1
ATOM 2382 N N . SER A 1 322 ? 21.359 -7.43 -2.25 1 63.12 322 SER A N 1
ATOM 2383 C CA . SER A 1 322 ? 22.422 -6.922 -3.098 1 63.12 322 SER A CA 1
ATOM 2384 C C . SER A 1 322 ? 23.438 -6.117 -2.289 1 63.12 322 SER A C 1
ATOM 2386 O O . SER A 1 322 ? 24.609 -6.02 -2.67 1 63.12 322 SER A O 1
ATOM 2388 N N . ARG A 1 323 ? 23.016 -5.559 -1.086 1 57.81 323 ARG A N 1
ATOM 2389 C CA . ARG A 1 323 ? 23.891 -4.711 -0.293 1 57.81 323 ARG A CA 1
ATOM 2390 C C . ARG A 1 323 ? 24.656 -5.539 0.74 1 57.81 323 ARG A C 1
ATOM 2392 O O . ARG A 1 323 ? 25.781 -5.18 1.126 1 57.81 323 ARG A O 1
ATOM 2399 N N . ASP A 1 324 ? 24.047 -6.293 1.508 1 55.03 324 ASP A N 1
ATOM 2400 C CA . ASP A 1 324 ? 24.656 -7.039 2.605 1 55.03 324 ASP A CA 1
ATOM 2401 C C . ASP A 1 324 ? 25.812 -7.914 2.107 1 55.03 324 ASP A C 1
ATOM 2403 O O . ASP A 1 324 ? 26.391 -8.688 2.877 1 55.03 324 ASP A O 1
ATOM 2407 N N . ASP A 1 325 ? 26.172 -7.793 0.997 1 50.59 325 ASP A N 1
ATOM 2408 C CA . ASP A 1 325 ? 27.062 -8.781 0.379 1 50.59 325 ASP A CA 1
ATOM 2409 C C . ASP A 1 325 ? 28.484 -8.672 0.93 1 50.59 325 ASP A C 1
ATOM 2411 O O . ASP A 1 325 ? 29.438 -9.07 0.271 1 50.59 325 ASP A O 1
ATOM 2415 N N . ASP A 1 326 ? 28.562 -7.953 2.084 1 51.5 326 ASP A N 1
ATOM 2416 C CA . ASP A 1 326 ? 29.984 -7.789 2.332 1 51.5 326 ASP A CA 1
ATOM 2417 C C . ASP A 1 326 ? 30.688 -9.141 2.391 1 51.5 326 ASP A C 1
ATOM 2419 O O . ASP A 1 326 ? 31.875 -9.234 2.084 1 51.5 326 ASP A O 1
ATOM 2423 N N . ALA A 1 327 ? 30.422 -10.023 3.496 1 47.31 327 ALA A N 1
ATOM 2424 C CA . ALA A 1 327 ? 31.484 -10.992 3.789 1 47.31 327 ALA A CA 1
ATOM 2425 C C . ALA A 1 327 ? 31.391 -12.203 2.865 1 47.31 327 ALA A C 1
ATOM 2427 O O . ALA A 1 327 ? 30.328 -12.828 2.762 1 47.31 327 ALA A O 1
ATOM 2428 N N . LEU A 1 328 ? 32.094 -12.227 1.861 1 50.53 328 LEU A N 1
ATOM 2429 C CA . LEU A 1 328 ? 32.281 -13.445 1.075 1 50.53 328 LEU A CA 1
ATOM 2430 C C . LEU A 1 328 ? 32.438 -14.656 1.982 1 50.53 328 LEU A C 1
ATOM 2432 O O . LEU A 1 328 ? 33.25 -14.648 2.904 1 50.53 328 LEU A O 1
ATOM 2436 N N . PRO A 1 329 ? 31.312 -15.406 2.219 1 50.09 329 PRO A N 1
ATOM 2437 C CA . PRO A 1 329 ? 31.594 -16.562 3.086 1 50.09 329 PRO A CA 1
ATOM 2438 C C . PRO A 1 329 ? 32.906 -17.25 2.744 1 50.09 329 PRO A C 1
ATOM 2440 O O . PRO A 1 329 ? 33.344 -17.234 1.586 1 50.09 329 PRO A O 1
ATOM 2443 N N . GLY A 1 330 ? 33.812 -17.156 3.748 1 49.69 330 GLY A N 1
ATOM 2444 C CA . GLY A 1 330 ? 34.906 -18.109 3.615 1 49.69 330 GLY A CA 1
ATOM 2445 C C . GLY A 1 330 ? 34.438 -19.484 3.176 1 49.69 330 GLY A C 1
ATOM 2446 O O . GLY A 1 330 ? 33.312 -19.859 3.416 1 49.69 330 GLY A O 1
ATOM 2447 N N . ALA A 1 331 ? 34.969 -20.125 2.129 1 48.56 331 ALA A N 1
ATOM 2448 C CA . ALA A 1 331 ? 34.812 -21.469 1.573 1 48.56 331 ALA A CA 1
ATOM 2449 C C . ALA A 1 331 ? 34.594 -22.5 2.676 1 48.56 331 ALA A C 1
ATOM 2451 O O . ALA A 1 331 ? 35.5 -22.75 3.486 1 48.56 331 ALA A O 1
ATOM 2452 N N . ALA A 1 332 ? 33.469 -22.484 3.43 1 51.41 332 ALA A N 1
ATOM 2453 C CA . ALA A 1 332 ? 33.438 -23.656 4.305 1 51.41 332 ALA A CA 1
ATOM 2454 C C . ALA A 1 332 ? 33.375 -24.938 3.496 1 51.41 332 ALA A C 1
ATOM 2456 O O . ALA A 1 332 ? 32.594 -25.047 2.543 1 51.41 332 ALA A O 1
ATOM 2457 N N . ARG A 1 333 ? 34.438 -25.75 3.68 1 51.09 333 ARG A N 1
ATOM 2458 C CA . ARG A 1 333 ? 34.688 -27.031 3.041 1 51.09 333 ARG A CA 1
ATOM 2459 C C . ARG A 1 333 ? 33.5 -27.969 3.262 1 51.09 333 ARG A C 1
ATOM 2461 O O . ARG A 1 333 ? 32.75 -27.812 4.223 1 51.09 333 ARG A O 1
ATOM 2468 N N . SER A 1 334 ? 33.219 -28.844 2.195 1 52.72 334 SER A N 1
ATOM 2469 C CA . SER A 1 334 ? 32.281 -29.859 1.745 1 52.72 334 SER A CA 1
ATOM 2470 C C . SER A 1 334 ? 32.031 -30.891 2.838 1 52.72 334 SER A C 1
ATOM 2472 O O . SER A 1 334 ? 32.969 -31.312 3.543 1 52.72 334 SER A O 1
ATOM 2474 N N . LEU A 1 335 ? 30.906 -30.781 3.541 1 52.38 335 LEU A N 1
ATOM 2475 C CA . LEU A 1 335 ? 30.516 -31.984 4.258 1 52.38 335 LEU A CA 1
ATOM 2476 C C . LEU A 1 335 ? 30.719 -33.219 3.389 1 52.38 335 LEU A C 1
ATOM 2478 O O . LEU A 1 335 ? 30.688 -33.125 2.16 1 52.38 335 LEU A O 1
ATOM 2482 N N . PRO A 1 336 ? 31.188 -34.25 4.035 1 51.16 336 PRO A N 1
ATOM 2483 C CA . PRO A 1 336 ? 31.359 -35.531 3.35 1 51.16 336 PRO A CA 1
ATOM 2484 C C . PRO A 1 336 ? 30.141 -35.938 2.506 1 51.16 336 PRO A C 1
ATOM 2486 O O . PRO A 1 336 ? 29 -35.688 2.92 1 51.16 336 PRO A O 1
ATOM 2489 N N . VAL A 1 337 ? 30.266 -35.938 1.181 1 54 337 VAL A N 1
ATOM 2490 C CA . VAL A 1 337 ? 29.297 -36.438 0.205 1 54 337 VAL A CA 1
ATOM 2491 C C . VAL A 1 337 ? 28.703 -37.75 0.698 1 54 337 VAL A C 1
ATOM 2493 O O . VAL A 1 337 ? 29.438 -38.625 1.158 1 54 337 VAL A O 1
ATOM 2496 N N . ALA A 1 338 ? 27.453 -37.781 1.042 1 60.19 338 ALA A N 1
ATOM 2497 C CA . ALA A 1 338 ? 26.766 -38.969 1.47 1 60.19 338 ALA A CA 1
ATOM 2498 C C . ALA A 1 338 ? 27.094 -40.156 0.543 1 60.19 338 ALA A C 1
ATOM 2500 O O . ALA A 1 338 ? 27.516 -39.938 -0.596 1 60.19 338 ALA A O 1
ATOM 2501 N N . ASN A 1 339 ? 27.109 -41.375 1.156 1 64.31 339 ASN A N 1
ATOM 2502 C CA . ASN A 1 339 ? 27.438 -42.719 0.643 1 64.31 339 ASN A CA 1
ATOM 2503 C C . ASN A 1 339 ? 26.453 -43.156 -0.445 1 64.31 339 ASN A C 1
ATOM 2505 O O . ASN A 1 339 ? 26.359 -44.344 -0.774 1 64.31 339 ASN A O 1
ATOM 2509 N N . GLY A 1 340 ? 25.703 -42.188 -1.096 1 74.38 340 GLY A N 1
ATOM 2510 C CA . GLY A 1 340 ? 24.797 -42.656 -2.129 1 74.38 340 GLY A CA 1
ATOM 2511 C C . GLY A 1 340 ? 25.453 -42.75 -3.496 1 74.38 340 GLY A C 1
ATOM 2512 O O . GLY A 1 340 ? 26.656 -42.5 -3.633 1 74.38 340 GLY A O 1
ATOM 2513 N N . GLY A 1 341 ? 24.766 -43.312 -4.43 1 82 341 GLY A N 1
ATOM 2514 C CA . GLY A 1 341 ? 25.203 -43.438 -5.812 1 82 341 GLY A CA 1
ATOM 2515 C C . GLY A 1 341 ? 25.422 -42.094 -6.48 1 82 341 GLY A C 1
ATOM 2516 O O . GLY A 1 341 ? 25 -41.062 -5.957 1 82 341 GLY A O 1
ATOM 2517 N N . ALA A 1 342 ? 26.156 -42.125 -7.508 1 91.31 342 ALA A N 1
ATOM 2518 C CA . ALA A 1 342 ? 26.469 -40.938 -8.273 1 91.31 342 ALA A CA 1
ATOM 2519 C C . ALA A 1 342 ? 25.188 -40.281 -8.812 1 91.31 342 ALA A C 1
ATOM 2521 O O . ALA A 1 342 ? 24.266 -40.969 -9.25 1 91.31 342 ALA A O 1
ATOM 2522 N N . ILE A 1 343 ? 25.109 -38.969 -8.609 1 94.19 343 ILE A N 1
ATOM 2523 C CA . ILE A 1 343 ? 23.984 -38.188 -9.109 1 94.19 343 ILE A CA 1
ATOM 2524 C C . ILE A 1 343 ? 24.359 -37.531 -10.422 1 94.19 343 ILE A C 1
ATOM 2526 O O . ILE A 1 343 ? 25.281 -36.719 -10.461 1 94.19 343 ILE A O 1
ATOM 2530 N N . ARG A 1 344 ? 23.625 -37.844 -11.477 1 93.94 344 ARG A N 1
ATOM 2531 C CA . ARG A 1 344 ? 23.938 -37.281 -12.781 1 93.94 344 ARG A CA 1
ATOM 2532 C C . ARG A 1 344 ? 23.125 -36.031 -13.031 1 93.94 344 ARG A C 1
ATOM 2534 O O . ARG A 1 344 ? 21.906 -36.031 -12.977 1 93.94 344 ARG A O 1
ATOM 2541 N N . VAL A 1 345 ? 23.812 -34.938 -13.219 1 95 345 VAL A N 1
ATOM 2542 C CA . VAL A 1 345 ? 23.188 -33.656 -13.562 1 95 345 VAL A CA 1
ATOM 2543 C C . VAL A 1 345 ? 23.531 -33.281 -15.008 1 95 345 VAL A C 1
ATOM 2545 O O . VAL A 1 345 ? 24.719 -33.188 -15.359 1 95 345 VAL A O 1
ATOM 2548 N N . THR A 1 346 ? 22.484 -33.219 -15.836 1 94.06 346 THR A N 1
ATOM 2549 C CA . THR A 1 346 ? 22.688 -32.844 -17.234 1 94.06 346 THR A CA 1
ATOM 2550 C C . THR A 1 346 ? 22.203 -31.438 -17.516 1 94.06 346 THR A C 1
ATOM 2552 O O . THR A 1 346 ? 21.078 -31.078 -17.172 1 94.06 346 THR A O 1
ATOM 2555 N N . HIS A 1 347 ? 23.016 -30.672 -18.016 1 93.5 347 HIS A N 1
ATOM 2556 C CA . HIS A 1 347 ? 22.703 -29.297 -18.391 1 93.5 347 HIS A CA 1
ATOM 2557 C C . HIS A 1 347 ? 22.641 -29.125 -19.906 1 93.5 347 HIS A C 1
ATOM 2559 O O . HIS A 1 347 ? 23.547 -29.562 -20.625 1 93.5 347 HIS A O 1
ATOM 2565 N N . HIS A 1 348 ? 21.578 -28.547 -20.375 1 89.94 348 HIS A N 1
ATOM 2566 C CA . HIS A 1 348 ? 21.422 -28.203 -21.781 1 89.94 348 HIS A CA 1
ATOM 2567 C C . HIS A 1 348 ? 21.672 -26.719 -22.016 1 89.94 348 HIS A C 1
ATOM 2569 O O . HIS A 1 348 ? 20.938 -25.875 -21.469 1 89.94 348 HIS A O 1
ATOM 2575 N N . ARG A 1 349 ? 22.531 -26.359 -22.891 1 85.19 349 ARG A N 1
ATOM 2576 C CA . ARG A 1 349 ? 23 -25 -23.062 1 85.19 349 ARG A CA 1
ATOM 2577 C C . ARG A 1 349 ? 21.953 -24.141 -23.781 1 85.19 349 ARG A C 1
ATOM 2579 O O . ARG A 1 349 ? 21.906 -22.922 -23.578 1 85.19 349 ARG A O 1
ATOM 2586 N N . LEU A 1 350 ? 21.188 -24.781 -24.547 1 82.38 350 LEU A N 1
ATOM 2587 C CA . LEU A 1 350 ? 20.25 -24.031 -25.375 1 82.38 350 LEU A CA 1
ATOM 2588 C C . LEU A 1 350 ? 19.297 -23.203 -24.516 1 82.38 350 LEU A C 1
ATOM 2590 O O . LEU A 1 350 ? 19.094 -22.016 -24.781 1 82.38 350 LEU A O 1
ATOM 2594 N N . ASP A 1 351 ? 18.734 -23.844 -23.531 1 83.25 351 ASP A N 1
ATOM 2595 C CA . ASP A 1 351 ? 17.75 -23.141 -22.703 1 83.25 351 ASP A CA 1
ATOM 2596 C C . ASP A 1 351 ? 18.109 -23.25 -21.234 1 83.25 351 ASP A C 1
ATOM 2598 O O . ASP A 1 351 ? 17.297 -22.891 -20.359 1 83.25 351 ASP A O 1
ATOM 2602 N N . ASP A 1 352 ? 19.328 -23.75 -20.938 1 87.19 352 ASP A N 1
ATOM 2603 C CA . ASP A 1 352 ? 19.828 -23.938 -19.578 1 87.19 352 ASP A CA 1
ATOM 2604 C C . ASP A 1 352 ? 18.922 -24.859 -18.766 1 87.19 352 ASP A C 1
ATOM 2606 O O . ASP A 1 352 ? 18.688 -24.625 -17.578 1 87.19 352 ASP A O 1
ATOM 2610 N N . SER A 1 353 ? 18.391 -25.812 -19.453 1 90.81 353 SER A N 1
ATOM 2611 C CA . SER A 1 353 ? 17.578 -26.781 -18.719 1 90.81 353 SER A CA 1
ATOM 2612 C C . SER A 1 353 ? 18.469 -27.766 -17.953 1 90.81 353 SER A C 1
ATOM 2614 O O . SER A 1 353 ? 19.562 -28.125 -18.406 1 90.81 353 SER A O 1
ATOM 2616 N N . ILE A 1 354 ? 18.016 -28.172 -16.859 1 93.25 354 ILE A N 1
ATOM 2617 C CA . ILE A 1 354 ? 18.734 -29.094 -15.984 1 93.25 354 ILE A CA 1
ATOM 2618 C C . ILE A 1 354 ? 17.906 -30.344 -15.758 1 93.25 354 ILE A C 1
ATOM 2620 O O . ILE A 1 354 ? 16.703 -30.25 -15.484 1 93.25 354 ILE A O 1
ATOM 2624 N N . PHE A 1 355 ? 18.562 -31.453 -15.938 1 94.06 355 PHE A N 1
ATOM 2625 C CA . PHE A 1 355 ? 18 -32.75 -15.586 1 94.06 355 PHE A CA 1
ATOM 2626 C C . PHE A 1 355 ? 18.797 -33.406 -14.469 1 94.06 355 PHE A C 1
ATOM 2628 O O . PHE A 1 355 ? 20.031 -33.344 -14.461 1 94.06 355 PHE A O 1
ATOM 2635 N N . VAL A 1 356 ? 18.141 -33.938 -13.516 1 93.44 356 VAL A N 1
ATOM 2636 C CA . VAL A 1 356 ? 18.781 -34.719 -12.461 1 93.44 356 VAL A CA 1
ATOM 2637 C C . VAL A 1 356 ? 18.344 -36.156 -12.555 1 93.44 356 VAL A C 1
ATOM 2639 O O . VAL A 1 356 ? 17.156 -36.469 -12.406 1 93.44 356 VAL A O 1
ATOM 2642 N N . ASP A 1 357 ? 19.266 -37 -12.859 1 92.31 357 ASP A N 1
ATOM 2643 C CA . ASP A 1 357 ? 18.984 -38.438 -13.055 1 92.31 357 ASP A CA 1
ATOM 2644 C C . ASP A 1 357 ? 17.859 -38.625 -14.055 1 92.31 357 ASP A C 1
ATOM 2646 O O . ASP A 1 357 ? 16.938 -39.406 -13.797 1 92.31 357 ASP A O 1
ATOM 2650 N N . GLY A 1 358 ? 17.875 -37.75 -15.086 1 89.62 358 GLY A N 1
ATOM 2651 C CA . GLY A 1 358 ? 16.938 -37.906 -16.188 1 89.62 358 GLY A CA 1
ATOM 2652 C C . GLY A 1 358 ? 15.641 -37.156 -15.992 1 89.62 358 GLY A C 1
ATOM 2653 O O . GLY A 1 358 ? 14.812 -37.094 -16.906 1 89.62 358 GLY A O 1
ATOM 2654 N N . ASN A 1 359 ? 15.43 -36.656 -14.805 1 92.19 359 ASN A N 1
ATOM 2655 C CA . ASN A 1 359 ? 14.211 -35.906 -14.516 1 92.19 359 ASN A CA 1
ATOM 2656 C C . ASN A 1 359 ? 14.398 -34.406 -14.719 1 92.19 359 ASN A C 1
ATOM 2658 O O . ASN A 1 359 ? 15.344 -33.812 -14.195 1 92.19 359 ASN A O 1
ATOM 2662 N N . TYR A 1 360 ? 13.562 -33.875 -15.461 1 92.38 360 TYR A N 1
ATOM 2663 C CA . TYR A 1 360 ? 13.625 -32.438 -15.711 1 92.38 360 TYR A CA 1
ATOM 2664 C C . TYR A 1 360 ? 13.336 -31.656 -14.445 1 92.38 360 TYR A C 1
ATOM 2666 O O . TYR A 1 360 ? 12.383 -31.953 -13.719 1 92.38 360 TYR A O 1
ATOM 2674 N N . ILE A 1 361 ? 14.117 -30.625 -14.172 1 92.56 361 ILE A N 1
ATOM 2675 C CA . ILE A 1 361 ? 13.961 -29.844 -12.953 1 92.56 361 ILE A CA 1
ATOM 2676 C C . ILE A 1 361 ? 13.5 -28.422 -13.305 1 92.56 361 ILE A C 1
ATOM 2678 O O . ILE A 1 361 ? 12.398 -28.016 -12.93 1 92.56 361 ILE A O 1
ATOM 2682 N N . VAL A 1 362 ? 14.32 -27.781 -14.023 1 90.94 362 VAL A N 1
ATOM 2683 C CA . VAL A 1 362 ? 14.055 -26.359 -14.297 1 90.94 362 VAL A CA 1
ATOM 2684 C C . VAL A 1 362 ? 14.859 -25.906 -15.508 1 90.94 362 VAL A C 1
ATOM 2686 O O . VAL A 1 362 ? 15.773 -26.609 -15.953 1 90.94 362 VAL A O 1
ATOM 2689 N N . LYS A 1 363 ? 14.5 -24.797 -16.156 1 88.38 363 LYS A N 1
ATOM 2690 C CA . LYS A 1 363 ? 15.281 -24.203 -17.219 1 88.38 363 LYS A CA 1
ATOM 2691 C C . LYS A 1 363 ? 15.438 -22.703 -17.016 1 88.38 363 LYS A C 1
ATOM 2693 O O . LYS A 1 363 ? 14.914 -22.141 -16.047 1 88.38 363 LYS A O 1
ATOM 2698 N N . GLY A 1 364 ? 16.203 -22.016 -17.875 1 85.38 364 GLY A N 1
ATOM 2699 C CA . GLY A 1 364 ? 16.438 -20.594 -17.766 1 85.38 364 GLY A CA 1
ATOM 2700 C C . GLY A 1 364 ? 17.469 -20.219 -16.719 1 85.38 364 GLY A C 1
ATOM 2701 O O . GLY A 1 364 ? 18.422 -20.969 -16.5 1 85.38 364 GLY A O 1
ATOM 2702 N N . ILE A 1 365 ? 17.266 -19.156 -16.156 1 83.69 365 ILE A N 1
ATOM 2703 C CA . ILE A 1 365 ? 18.25 -18.609 -15.227 1 83.69 365 ILE A CA 1
ATOM 2704 C C . ILE A 1 365 ? 18.375 -19.531 -14.008 1 83.69 365 ILE A C 1
ATOM 2706 O O . ILE A 1 365 ? 19.453 -19.719 -13.461 1 83.69 365 ILE A O 1
ATOM 2710 N N . ALA A 1 366 ? 17.281 -20.062 -13.586 1 88.75 366 ALA A N 1
ATOM 2711 C CA . ALA A 1 366 ? 17.312 -20.984 -12.453 1 88.75 366 ALA A CA 1
ATOM 2712 C C . ALA A 1 366 ? 18.203 -22.188 -12.766 1 88.75 366 ALA A C 1
ATOM 2714 O O . ALA A 1 366 ? 18.953 -22.656 -11.898 1 88.75 366 ALA A O 1
ATOM 2715 N N . GLY A 1 367 ? 18.109 -22.641 -13.977 1 90.12 367 GLY A N 1
ATOM 2716 C CA . GLY A 1 367 ? 18.984 -23.719 -14.391 1 90.12 367 GLY A CA 1
ATOM 2717 C C . GLY A 1 367 ? 20.453 -23.312 -14.445 1 90.12 367 GLY A C 1
ATOM 2718 O O . GLY A 1 367 ? 21.328 -24.062 -14.016 1 90.12 367 GLY A O 1
ATOM 2719 N N . ALA A 1 368 ? 20.672 -22.109 -14.906 1 89.12 368 ALA A N 1
ATOM 2720 C CA . ALA A 1 368 ? 22.031 -21.578 -14.969 1 89.12 368 ALA A CA 1
ATOM 2721 C C . ALA A 1 368 ? 22.625 -21.438 -13.57 1 89.12 368 ALA A C 1
ATOM 2723 O O . ALA A 1 368 ? 23.828 -21.688 -13.375 1 89.12 368 ALA A O 1
ATOM 2724 N N . VAL A 1 369 ? 21.797 -21.078 -12.656 1 90 369 VAL A N 1
ATOM 2725 C CA . VAL A 1 369 ? 22.219 -20.922 -11.273 1 90 369 VAL A CA 1
ATOM 2726 C C . VAL A 1 369 ? 22.672 -22.266 -10.719 1 90 369 VAL A C 1
ATOM 2728 O O . VAL A 1 369 ? 23.75 -22.375 -10.133 1 90 369 VAL A O 1
ATOM 2731 N N . LEU A 1 370 ? 21.891 -23.25 -10.914 1 93.69 370 LEU A N 1
ATOM 2732 C CA . LEU A 1 370 ? 22.234 -24.562 -10.391 1 93.69 370 LEU A CA 1
ATOM 2733 C C . LEU A 1 370 ? 23.5 -25.094 -11.047 1 93.69 370 LEU A C 1
ATOM 2735 O O . LEU A 1 370 ? 24.359 -25.672 -10.367 1 93.69 370 LEU A O 1
ATOM 2739 N N . ARG A 1 371 ? 23.609 -24.859 -12.344 1 93.12 371 ARG A N 1
ATOM 2740 C CA . ARG A 1 371 ? 24.812 -25.281 -13.039 1 93.12 371 ARG A CA 1
ATOM 2741 C C . ARG A 1 371 ? 26.062 -24.656 -12.414 1 93.12 371 ARG A C 1
ATOM 2743 O O . ARG A 1 371 ? 27.047 -25.328 -12.164 1 93.12 371 ARG A O 1
ATOM 2750 N N . ARG A 1 372 ? 25.953 -23.375 -12.125 1 91.88 372 ARG A N 1
ATOM 2751 C CA . ARG A 1 372 ? 27.078 -22.656 -11.562 1 91.88 372 ARG A CA 1
ATOM 2752 C C . ARG A 1 372 ? 27.422 -23.156 -10.164 1 91.88 372 ARG A C 1
ATOM 2754 O O . ARG A 1 372 ? 28.594 -23.312 -9.82 1 91.88 372 ARG A O 1
ATOM 2761 N N . ILE A 1 373 ? 26.453 -23.375 -9.398 1 92.5 373 ILE A N 1
ATOM 2762 C CA . ILE A 1 373 ? 26.641 -23.859 -8.039 1 92.5 373 ILE A CA 1
ATOM 2763 C C . ILE A 1 373 ? 27.328 -25.219 -8.07 1 92.5 373 ILE A C 1
ATOM 2765 O O . ILE A 1 373 ? 28.297 -25.453 -7.336 1 92.5 373 ILE A O 1
ATOM 2769 N N . ILE A 1 374 ? 26.922 -26.047 -8.969 1 93.56 374 ILE A N 1
ATOM 2770 C CA . ILE A 1 374 ? 27.484 -27.391 -9.07 1 93.56 374 ILE A CA 1
ATOM 2771 C C . ILE A 1 374 ? 28.922 -27.312 -9.578 1 93.56 374 ILE A C 1
ATOM 2773 O O . ILE A 1 374 ? 29.797 -28.047 -9.102 1 93.56 374 ILE A O 1
ATOM 2777 N N . GLU A 1 375 ? 29.141 -26.406 -10.523 1 92.44 375 GLU A N 1
ATOM 2778 C CA . GLU A 1 375 ? 30.5 -26.203 -11.023 1 92.44 375 GLU A CA 1
ATOM 2779 C C . GLU A 1 375 ? 31.438 -25.781 -9.898 1 92.44 375 GLU A C 1
ATOM 2781 O O . GLU A 1 375 ? 32.531 -26.297 -9.773 1 92.44 375 GLU A O 1
ATOM 2786 N N . TRP A 1 376 ? 30.938 -24.875 -9.156 1 90.62 376 TRP A N 1
ATOM 2787 C CA . TRP A 1 376 ? 31.75 -24.391 -8.039 1 90.62 376 TRP A CA 1
ATOM 2788 C C . TRP A 1 376 ? 31.969 -25.516 -7.02 1 90.62 376 TRP A C 1
ATOM 2790 O O . TRP A 1 376 ? 33.062 -25.609 -6.434 1 90.62 376 TRP A O 1
ATOM 2800 N N . HIS A 1 377 ? 30.984 -26.266 -6.793 1 91.5 377 HIS A N 1
ATOM 2801 C CA . HIS A 1 377 ? 31.109 -27.391 -5.875 1 91.5 377 HIS A CA 1
ATOM 2802 C C . HIS A 1 377 ? 32.125 -28.406 -6.375 1 91.5 377 HIS A C 1
ATOM 2804 O O . HIS A 1 377 ? 32.938 -28.906 -5.594 1 91.5 377 HIS A O 1
ATOM 2810 N N . LEU A 1 378 ? 32.125 -28.641 -7.609 1 90.31 378 LEU A N 1
ATOM 2811 C CA . LEU A 1 378 ? 33 -29.656 -8.188 1 90.31 378 LEU A CA 1
ATOM 2812 C C . LEU A 1 378 ? 34.438 -29.141 -8.305 1 90.31 378 LEU A C 1
ATOM 2814 O O . LEU A 1 378 ? 35.375 -29.891 -8.102 1 90.31 378 LEU A O 1
ATOM 2818 N N . VAL A 1 379 ? 34.562 -27.891 -8.578 1 88.38 379 VAL A N 1
ATOM 2819 C CA . VAL A 1 379 ? 35.875 -27.328 -8.82 1 88.38 379 VAL A CA 1
ATOM 2820 C C . VAL A 1 379 ? 36.531 -26.906 -7.5 1 88.38 379 VAL A C 1
ATOM 2822 O O . VAL A 1 379 ? 37.688 -27.219 -7.23 1 88.38 379 VAL A O 1
ATOM 2825 N N . ASP A 1 380 ? 35.75 -26.25 -6.672 1 86.19 380 ASP A N 1
ATOM 2826 C CA . ASP A 1 380 ? 36.281 -25.656 -5.453 1 86.19 380 ASP A CA 1
ATOM 2827 C C . ASP A 1 380 ? 35.969 -26.531 -4.234 1 86.19 380 ASP A C 1
ATOM 2829 O O . ASP A 1 380 ? 36.562 -26.328 -3.168 1 86.19 380 ASP A O 1
ATOM 2833 N N . GLY A 1 381 ? 35.094 -27.391 -4.348 1 86 381 GLY A N 1
ATOM 2834 C CA . GLY A 1 381 ? 34.719 -28.234 -3.234 1 86 381 GLY A CA 1
ATOM 2835 C C . GLY A 1 381 ? 33.844 -27.531 -2.207 1 86 381 GLY A C 1
ATOM 2836 O O . GLY A 1 381 ? 33.75 -27.984 -1.065 1 86 381 GLY A O 1
ATOM 2837 N N . ARG A 1 382 ? 33.25 -26.484 -2.6 1 87.06 382 ARG A N 1
ATOM 2838 C CA . ARG A 1 382 ? 32.469 -25.75 -1.638 1 87.06 382 ARG A CA 1
ATOM 2839 C C . ARG A 1 382 ? 31 -26.156 -1.714 1 87.06 382 ARG A C 1
ATOM 2841 O O . ARG A 1 382 ? 30.531 -26.625 -2.758 1 87.06 382 ARG A O 1
ATOM 2848 N N . ASN A 1 383 ? 30.391 -25.938 -0.49 1 90.06 383 ASN A N 1
ATOM 2849 C CA . ASN A 1 383 ? 28.969 -26.25 -0.436 1 90.06 383 ASN A CA 1
ATOM 2850 C C . ASN A 1 383 ? 28.141 -25.047 -0.042 1 90.06 383 ASN A C 1
ATOM 2852 O O . ASN A 1 383 ? 26.906 -25.109 -0.003 1 90.06 383 ASN A O 1
ATOM 2856 N N . THR A 1 384 ? 28.844 -23.969 0.237 1 89.31 384 THR A N 1
ATOM 2857 C CA . THR A 1 384 ? 28.141 -22.75 0.615 1 89.31 384 THR A CA 1
ATOM 2858 C C . THR A 1 384 ? 28.422 -21.641 -0.383 1 89.31 384 THR A C 1
ATOM 2860 O O . THR A 1 384 ? 29.531 -21.531 -0.915 1 89.31 384 THR A O 1
ATOM 2863 N N . PHE A 1 385 ? 27.375 -20.906 -0.639 1 88.69 385 PHE A N 1
ATOM 2864 C CA . PHE A 1 385 ? 27.438 -19.859 -1.651 1 88.69 385 PHE A CA 1
ATOM 2865 C C . PHE A 1 385 ? 26.688 -18.609 -1.203 1 88.69 385 PHE A C 1
ATOM 2867 O O . PHE A 1 385 ? 25.844 -18.688 -0.303 1 88.69 385 PHE A O 1
ATOM 2874 N N . CYS A 1 386 ? 27.078 -17.5 -1.759 1 86.38 386 CYS A N 1
ATOM 2875 C CA . CYS A 1 386 ? 26.344 -16.281 -1.438 1 86.38 386 CYS A CA 1
ATOM 2876 C C . CYS A 1 386 ? 25.734 -15.672 -2.689 1 86.38 386 CYS A C 1
ATOM 2878 O O . CYS A 1 386 ? 26.203 -15.914 -3.801 1 86.38 386 CYS A O 1
ATOM 2880 N N . ASN A 1 387 ? 24.719 -14.922 -2.508 1 85.44 387 ASN A N 1
ATOM 2881 C CA . ASN A 1 387 ? 23.984 -14.305 -3.604 1 85.44 387 ASN A CA 1
ATOM 2882 C C . ASN A 1 387 ? 24.859 -13.367 -4.422 1 85.44 387 ASN A C 1
ATOM 2884 O O . ASN A 1 387 ? 24.719 -13.281 -5.641 1 85.44 387 ASN A O 1
ATOM 2888 N N . ARG A 1 388 ? 25.703 -12.734 -3.754 1 81 388 ARG A N 1
ATOM 2889 C CA . ARG A 1 388 ? 26.594 -11.805 -4.445 1 81 388 ARG A CA 1
ATOM 2890 C C . ARG A 1 388 ? 27.438 -12.523 -5.492 1 81 388 ARG A C 1
ATOM 2892 O O . ARG A 1 388 ? 27.578 -12.055 -6.621 1 81 388 ARG A O 1
ATOM 2899 N N . GLU A 1 389 ? 27.984 -13.602 -5.094 1 84.31 389 GLU A N 1
ATOM 2900 C CA . GLU A 1 389 ? 28.797 -14.367 -6.031 1 84.31 389 GLU A CA 1
ATOM 2901 C C . GLU A 1 389 ? 27.969 -14.875 -7.203 1 84.31 389 GLU A C 1
ATOM 2903 O O . GLU A 1 389 ? 28.438 -14.898 -8.344 1 84.31 389 GLU A O 1
ATOM 2908 N N . LEU A 1 390 ? 26.781 -15.32 -6.895 1 86.88 390 LEU A N 1
ATOM 2909 C CA . LEU A 1 390 ? 25.891 -15.805 -7.945 1 86.88 390 LEU A CA 1
ATOM 2910 C C . LEU A 1 390 ? 25.516 -14.672 -8.898 1 86.88 390 LEU A C 1
ATOM 2912 O O . LEU A 1 390 ? 25.469 -14.875 -10.117 1 86.88 390 LEU A O 1
ATOM 2916 N N . ARG A 1 391 ? 25.281 -13.438 -8.344 1 82.69 391 ARG A N 1
ATOM 2917 C CA . ARG A 1 391 ? 24.953 -12.273 -9.164 1 82.69 391 ARG A CA 1
ATOM 2918 C C . ARG A 1 391 ? 26.109 -11.906 -10.078 1 82.69 391 ARG A C 1
ATOM 2920 O O . ARG A 1 391 ? 25.906 -11.602 -11.258 1 82.69 391 ARG A O 1
ATOM 2927 N N . LEU A 1 392 ? 27.234 -11.977 -9.492 1 80.12 392 LEU A N 1
ATOM 2928 C CA . LEU A 1 392 ? 28.438 -11.664 -10.273 1 80.12 392 LEU A CA 1
ATOM 2929 C C . LEU A 1 392 ? 28.641 -12.688 -11.383 1 80.12 392 LEU A C 1
ATOM 2931 O O . LEU A 1 392 ? 28.984 -12.328 -12.508 1 80.12 392 LEU A O 1
ATOM 2935 N N . ALA A 1 393 ? 28.422 -13.867 -11.07 1 84.38 393 ALA A N 1
ATOM 2936 C CA . ALA A 1 393 ? 28.656 -14.945 -12.023 1 84.38 393 ALA A CA 1
ATOM 2937 C C . ALA A 1 393 ? 27.641 -14.898 -13.164 1 84.38 393 ALA A C 1
ATOM 2939 O O . ALA A 1 393 ? 27.953 -15.281 -14.297 1 84.38 393 ALA A O 1
ATOM 2940 N N . LEU A 1 394 ? 26.453 -14.445 -12.828 1 82.25 394 LEU A N 1
ATOM 2941 C CA . LEU A 1 394 ? 25.375 -14.477 -13.812 1 82.25 394 LEU A CA 1
ATOM 2942 C C . LEU A 1 394 ? 25.094 -13.086 -14.359 1 82.25 394 LEU A C 1
ATOM 2944 O O . LEU A 1 394 ? 24.062 -12.852 -14.977 1 82.25 394 LEU A O 1
ATOM 2948 N N . ALA A 1 395 ? 25.891 -12.109 -14.086 1 76.31 395 ALA A N 1
ATOM 2949 C CA . ALA A 1 395 ? 25.719 -10.695 -14.414 1 76.31 395 ALA A CA 1
ATOM 2950 C C . ALA A 1 395 ? 25.422 -10.508 -15.906 1 76.31 395 ALA A C 1
ATOM 2952 O O . ALA A 1 395 ? 24.641 -9.641 -16.281 1 76.31 395 ALA A O 1
ATOM 2953 N N . ALA A 1 396 ? 26.078 -11.305 -16.672 1 69.75 396 ALA A N 1
ATOM 2954 C CA . ALA A 1 396 ? 25.906 -11.18 -18.125 1 69.75 396 ALA A CA 1
ATOM 2955 C C . ALA A 1 396 ? 24.5 -11.594 -18.547 1 69.75 396 ALA A C 1
ATOM 2957 O O . ALA A 1 396 ? 23.984 -11.133 -19.562 1 69.75 396 ALA A O 1
ATOM 2958 N N . ARG A 1 397 ? 23.953 -12.445 -17.844 1 69.56 397 ARG A N 1
ATOM 2959 C CA . ARG A 1 397 ? 22.656 -13.008 -18.188 1 69.56 397 ARG A CA 1
ATOM 2960 C C . ARG A 1 397 ? 21.531 -12.266 -17.484 1 69.56 397 ARG A C 1
ATOM 2962 O O . ARG A 1 397 ? 20.344 -12.438 -17.828 1 69.56 397 ARG A O 1
ATOM 2969 N N . MET A 1 398 ? 21.984 -11.625 -16.547 1 63.28 398 MET A N 1
ATOM 2970 C CA . MET A 1 398 ? 20.984 -10.906 -15.766 1 63.28 398 MET A CA 1
ATOM 2971 C C . MET A 1 398 ? 21.141 -9.398 -15.93 1 63.28 398 MET A C 1
ATOM 2973 O O . MET A 1 398 ? 21.906 -8.773 -15.203 1 63.28 398 MET A O 1
ATOM 2977 N N . PRO A 1 399 ? 20.875 -8.883 -17.156 1 52.84 399 PRO A N 1
ATOM 2978 C CA . PRO A 1 399 ? 21.156 -7.457 -17.312 1 52.84 399 PRO A CA 1
ATOM 2979 C C . PRO A 1 399 ? 20.797 -6.633 -16.094 1 52.84 399 PRO A C 1
ATOM 2981 O O . PRO A 1 399 ? 20.172 -7.148 -15.164 1 52.84 399 PRO A O 1
ATOM 2984 N N . ASP A 1 400 ? 20.906 -5.164 -16.203 1 50.56 400 ASP A N 1
ATOM 2985 C CA . ASP A 1 400 ? 21.016 -4.07 -15.25 1 50.56 400 ASP A CA 1
ATOM 2986 C C . ASP A 1 400 ? 20.078 -4.273 -14.07 1 50.56 400 ASP A C 1
ATOM 2988 O O . ASP A 1 400 ? 20.516 -4.609 -12.969 1 50.56 400 ASP A O 1
ATOM 2992 N N . ILE A 1 401 ? 19.016 -3.52 -14.133 1 46.31 401 ILE A N 1
ATOM 2993 C CA . ILE A 1 401 ? 18.266 -2.881 -13.062 1 46.31 401 ILE A CA 1
ATOM 2994 C C . ILE A 1 401 ? 17.484 -3.938 -12.281 1 46.31 401 ILE A C 1
ATOM 2996 O O . ILE A 1 401 ? 17.188 -3.754 -11.094 1 46.31 401 ILE A O 1
ATOM 3000 N N . LYS A 1 402 ? 17.047 -5.266 -12.898 1 55.84 402 LYS A N 1
ATOM 3001 C CA . LYS A 1 402 ? 15.938 -6.047 -12.352 1 55.84 402 LYS A CA 1
ATOM 3002 C C . LYS A 1 402 ? 16.438 -7.367 -11.773 1 55.84 402 LYS A C 1
ATOM 3004 O O . LYS A 1 402 ? 16.297 -8.414 -12.406 1 55.84 402 LYS A O 1
ATOM 3009 N N . ASP A 1 403 ? 17.281 -7.312 -10.852 1 63.22 403 ASP A N 1
ATOM 3010 C CA . ASP A 1 403 ? 17.891 -8.469 -10.211 1 63.22 403 ASP A CA 1
ATOM 3011 C C . ASP A 1 403 ? 16.844 -9.32 -9.492 1 63.22 403 ASP A C 1
ATOM 3013 O O . ASP A 1 403 ? 16.266 -8.883 -8.492 1 63.22 403 ASP A O 1
ATOM 3017 N N . ASN A 1 404 ? 16.328 -10.383 -10.172 1 77.94 404 ASN A N 1
ATOM 3018 C CA . ASN A 1 404 ? 15.328 -11.234 -9.523 1 77.94 404 ASN A CA 1
ATOM 3019 C C . ASN A 1 404 ? 15.938 -12.578 -9.102 1 77.94 404 ASN A C 1
ATOM 3021 O O . ASN A 1 404 ? 15.305 -13.625 -9.266 1 77.94 404 ASN A O 1
ATOM 3025 N N . LEU A 1 405 ? 17.188 -12.523 -8.633 1 82.81 405 LEU A N 1
ATOM 3026 C CA . LEU A 1 405 ? 17.891 -13.742 -8.242 1 82.81 405 LEU A CA 1
ATOM 3027 C C . LEU A 1 405 ? 17.109 -14.492 -7.164 1 82.81 405 LEU A C 1
ATOM 3029 O O . LEU A 1 405 ? 16.984 -15.711 -7.219 1 82.81 405 LEU A O 1
ATOM 3033 N N . GLU A 1 406 ? 16.562 -13.758 -6.238 1 85.31 406 GLU A N 1
ATOM 3034 C CA . GLU A 1 406 ? 15.883 -14.391 -5.113 1 85.31 406 GLU A CA 1
ATOM 3035 C C . GLU A 1 406 ? 14.664 -15.18 -5.586 1 85.31 406 GLU A C 1
ATOM 3037 O O . GLU A 1 406 ? 14.383 -16.266 -5.07 1 85.31 406 GLU A O 1
ATOM 3042 N N . THR A 1 407 ? 13.984 -14.664 -6.504 1 87.19 407 THR A N 1
ATOM 3043 C CA . THR A 1 407 ? 12.805 -15.359 -7.02 1 87.19 407 THR A CA 1
ATOM 3044 C C . THR A 1 407 ? 13.219 -16.594 -7.809 1 87.19 407 THR A C 1
ATOM 3046 O O . THR A 1 407 ? 12.531 -17.625 -7.758 1 87.19 407 THR A O 1
ATOM 3049 N N . ARG A 1 408 ? 14.359 -16.5 -8.484 1 86.81 408 ARG A N 1
ATOM 3050 C CA . ARG A 1 408 ? 14.859 -17.656 -9.234 1 86.81 408 ARG A CA 1
ATOM 3051 C C . ARG A 1 408 ? 15.344 -18.75 -8.297 1 86.81 408 ARG A C 1
ATOM 3053 O O . ARG A 1 408 ? 15.133 -19.938 -8.562 1 86.81 408 ARG A O 1
ATOM 3060 N N . LEU A 1 409 ? 15.984 -18.312 -7.324 1 88.69 409 LEU A N 1
ATOM 3061 C CA . LEU A 1 409 ? 16.438 -19.266 -6.324 1 88.69 409 LEU A CA 1
ATOM 3062 C C . LEU A 1 409 ? 15.266 -19.969 -5.66 1 88.69 409 LEU A C 1
ATOM 3064 O O . LEU A 1 409 ? 15.32 -21.172 -5.391 1 88.69 409 LEU A O 1
ATOM 3068 N N . LEU A 1 410 ? 14.273 -19.156 -5.434 1 90.44 410 LEU A N 1
ATOM 3069 C CA . LEU A 1 410 ? 13.062 -19.75 -4.863 1 90.44 410 LEU A CA 1
ATOM 3070 C C . LEU A 1 410 ? 12.461 -20.781 -5.812 1 90.44 410 LEU A C 1
ATOM 3072 O O . LEU A 1 410 ? 12.109 -21.875 -5.391 1 90.44 410 LEU A O 1
ATOM 3076 N N . LEU A 1 411 ? 12.352 -20.422 -7.047 1 91.25 411 LEU A N 1
ATOM 3077 C CA . LEU A 1 411 ? 11.828 -21.328 -8.055 1 91.25 411 LEU A CA 1
ATOM 3078 C C . LEU A 1 411 ? 12.641 -22.625 -8.086 1 91.25 411 LEU A C 1
ATOM 3080 O O . LEU A 1 411 ? 12.07 -23.719 -8.094 1 91.25 411 LEU A O 1
ATOM 3084 N N . LEU A 1 412 ? 13.93 -22.5 -8.086 1 92.31 412 LEU A N 1
ATOM 3085 C CA . LEU A 1 412 ? 14.828 -23.641 -8.117 1 92.31 412 LEU A CA 1
ATOM 3086 C C . LEU A 1 412 ? 14.602 -24.547 -6.91 1 92.31 412 LEU A C 1
ATOM 3088 O O . LEU A 1 412 ? 14.438 -25.766 -7.062 1 92.31 412 LEU A O 1
ATOM 3092 N N . ARG A 1 413 ? 14.523 -23.953 -5.777 1 93.56 413 ARG A N 1
ATOM 3093 C CA . ARG A 1 413 ? 14.344 -24.719 -4.547 1 93.56 413 ARG A CA 1
ATOM 3094 C C . ARG A 1 413 ? 13.008 -25.469 -4.551 1 93.56 413 ARG A C 1
ATOM 3096 O O . ARG A 1 413 ? 12.945 -26.641 -4.184 1 93.56 413 ARG A O 1
ATOM 3103 N N . ARG A 1 414 ? 12.055 -24.812 -4.996 1 93.12 414 ARG A N 1
ATOM 3104 C CA . ARG A 1 414 ? 10.719 -25.406 -5.012 1 93.12 414 ARG A CA 1
ATOM 3105 C C . ARG A 1 414 ? 10.641 -26.547 -6.012 1 93.12 414 ARG A C 1
ATOM 3107 O O . ARG A 1 414 ? 10.008 -27.578 -5.746 1 93.12 414 ARG A O 1
ATOM 3114 N N . ARG A 1 415 ? 11.289 -26.406 -7.137 1 92.88 415 ARG A N 1
ATOM 3115 C CA . ARG A 1 415 ? 11.305 -27.453 -8.156 1 92.88 415 ARG A CA 1
ATOM 3116 C C . ARG A 1 415 ? 12.07 -28.672 -7.672 1 92.88 415 ARG A C 1
ATOM 3118 O O . ARG A 1 415 ? 11.617 -29.812 -7.855 1 92.88 415 ARG A O 1
ATOM 3125 N N . LEU A 1 416 ? 13.195 -28.406 -7.062 1 93.62 416 LEU A N 1
ATOM 3126 C CA . LEU A 1 416 ? 13.984 -29.516 -6.516 1 93.62 416 LEU A CA 1
ATOM 3127 C C . LEU A 1 416 ? 13.203 -30.266 -5.449 1 93.62 416 LEU A C 1
ATOM 3129 O O . LEU A 1 416 ? 13.242 -31.5 -5.402 1 93.62 416 LEU A O 1
ATOM 3133 N N . GLU A 1 417 ? 12.469 -29.531 -4.645 1 91.88 417 GLU A N 1
ATOM 3134 C CA . GLU A 1 417 ? 11.672 -30.125 -3.58 1 91.88 417 GLU A CA 1
ATOM 3135 C C . GLU A 1 417 ? 10.492 -30.922 -4.152 1 91.88 417 GLU A C 1
ATOM 3137 O O . GLU A 1 417 ? 10.242 -32.062 -3.734 1 91.88 417 GLU A O 1
ATOM 3142 N N . GLU A 1 418 ? 9.836 -30.344 -5.098 1 90.25 418 GLU A N 1
ATOM 3143 C CA . GLU A 1 418 ? 8.664 -30.984 -5.691 1 90.25 418 GLU A CA 1
ATOM 3144 C C . GLU A 1 418 ? 9.039 -32.281 -6.387 1 90.25 418 GLU A C 1
ATOM 3146 O O . GLU A 1 418 ? 8.281 -33.25 -6.34 1 90.25 418 GLU A O 1
ATOM 3151 N N . LYS A 1 419 ? 10.25 -32.344 -7 1 91.81 419 LYS A N 1
ATOM 3152 C CA . LYS A 1 419 ? 10.703 -33.5 -7.73 1 91.81 419 LYS A CA 1
ATOM 3153 C C . LYS A 1 419 ? 11.469 -34.469 -6.816 1 91.81 419 LYS A C 1
ATOM 3155 O O . LYS A 1 419 ? 11.984 -35.5 -7.27 1 91.81 419 LYS A O 1
ATOM 3160 N N . GLN A 1 420 ? 11.523 -34.062 -5.496 1 92 420 GLN A N 1
ATOM 3161 C CA . GLN A 1 420 ? 12.289 -34.844 -4.531 1 92 420 GLN A CA 1
ATOM 3162 C C . GLN A 1 420 ? 13.656 -35.219 -5.082 1 92 420 GLN A C 1
ATOM 3164 O O . GLN A 1 420 ? 14.055 -36.406 -5.039 1 92 420 GLN A O 1
ATOM 3169 N N . ALA A 1 421 ? 14.305 -34.25 -5.699 1 92.94 421 ALA A N 1
ATOM 3170 C CA . ALA A 1 421 ? 15.625 -34.469 -6.297 1 92.94 421 ALA A CA 1
ATOM 3171 C C . ALA A 1 421 ? 16.656 -34.812 -5.23 1 92.94 421 ALA A C 1
ATOM 3173 O O . ALA A 1 421 ? 16.578 -34.344 -4.098 1 92.94 421 ALA A O 1
ATOM 3174 N N . PRO A 1 422 ? 17.609 -35.562 -5.566 1 94 422 PRO A N 1
ATOM 3175 C CA . PRO A 1 422 ? 18.656 -35.938 -4.609 1 94 422 PRO A CA 1
ATOM 3176 C C . PRO A 1 422 ? 19.625 -34.781 -4.336 1 94 422 PRO A C 1
ATOM 3178 O O . PRO A 1 422 ? 20.547 -34.938 -3.533 1 94 422 PRO A O 1
ATOM 3181 N N . ILE A 1 423 ? 19.406 -33.719 -4.965 1 93.81 423 ILE A N 1
ATOM 3182 C CA . ILE A 1 423 ? 20.141 -32.469 -4.723 1 93.81 423 ILE A CA 1
ATOM 3183 C C . ILE A 1 423 ? 19.172 -31.406 -4.203 1 93.81 423 ILE A C 1
ATOM 3185 O O . ILE A 1 423 ? 18.047 -31.297 -4.684 1 93.81 423 ILE A O 1
ATOM 3189 N N . GLN A 1 424 ? 19.625 -30.734 -3.135 1 94.12 424 GLN A N 1
ATOM 3190 C CA . GLN A 1 424 ? 18.797 -29.656 -2.59 1 94.12 424 GLN A CA 1
ATOM 3191 C C . GLN A 1 424 ? 19.625 -28.391 -2.361 1 94.12 424 GLN A C 1
ATOM 3193 O O . GLN A 1 424 ? 20.828 -28.469 -2.092 1 94.12 424 GLN A O 1
ATOM 3198 N N . ILE A 1 425 ? 18.984 -27.312 -2.637 1 92.56 425 ILE A N 1
ATOM 3199 C CA . ILE A 1 425 ? 19.531 -26.016 -2.283 1 92.56 425 ILE A CA 1
ATOM 3200 C C . ILE A 1 425 ? 18.797 -25.453 -1.069 1 92.56 425 ILE A C 1
ATOM 3202 O O . ILE A 1 425 ? 17.578 -25.281 -1.101 1 92.56 425 ILE A O 1
ATOM 3206 N N . VAL A 1 426 ? 19.578 -25.203 -0 1 91.38 426 VAL A N 1
ATOM 3207 C CA . VAL A 1 426 ? 18.953 -24.781 1.253 1 91.38 426 VAL A CA 1
ATOM 3208 C C . VAL A 1 426 ? 19.469 -23.406 1.66 1 91.38 426 VAL A C 1
ATOM 3210 O O . VAL A 1 426 ? 20.656 -23.125 1.528 1 91.38 426 VAL A O 1
ATOM 3213 N N . ARG A 1 427 ? 18.531 -22.625 2.094 1 86.38 427 ARG A N 1
ATOM 3214 C CA . ARG A 1 427 ? 18.922 -21.328 2.625 1 86.38 427 ARG A CA 1
ATOM 3215 C C . ARG A 1 427 ? 19.516 -21.453 4.023 1 86.38 427 ARG A C 1
ATOM 3217 O O . ARG A 1 427 ? 18.891 -22.047 4.91 1 86.38 427 ARG A O 1
ATOM 3224 N N . THR A 1 428 ? 20.672 -20.844 4.215 1 84.19 428 THR A N 1
ATOM 3225 C CA . THR A 1 428 ? 21.344 -20.938 5.508 1 84.19 428 THR A CA 1
ATOM 3226 C C . THR A 1 428 ? 21.359 -19.594 6.207 1 84.19 428 THR A C 1
ATOM 3228 O O . THR A 1 428 ? 21.719 -19.5 7.383 1 84.19 428 THR A O 1
ATOM 3231 N N . GLY A 1 429 ? 21.062 -18.641 5.613 1 77.31 429 GLY A N 1
ATOM 3232 C CA . GLY A 1 429 ? 21 -17.266 6.086 1 77.31 429 GLY A CA 1
ATOM 3233 C C . GLY A 1 429 ? 20.625 -16.266 4.996 1 77.31 429 GLY A C 1
ATOM 3234 O O . GLY A 1 429 ? 20.312 -16.672 3.873 1 77.31 429 GLY A O 1
ATOM 3235 N N . ARG A 1 430 ? 20.609 -15.094 5.414 1 77.06 430 ARG A N 1
ATOM 3236 C CA . ARG A 1 430 ? 20.281 -14.078 4.418 1 77.06 430 ARG A CA 1
ATOM 3237 C C . ARG A 1 430 ? 21.328 -14.023 3.322 1 77.06 430 ARG A C 1
ATOM 3239 O O . ARG A 1 430 ? 22.516 -13.758 3.596 1 77.06 430 ARG A O 1
ATOM 3246 N N . GLY A 1 431 ? 20.859 -14.367 2.156 1 79.75 431 GLY A N 1
ATOM 3247 C CA . GLY A 1 431 ? 21.734 -14.305 0.998 1 79.75 431 GLY A CA 1
ATOM 3248 C C . GLY A 1 431 ? 22.734 -15.445 0.928 1 79.75 431 GLY A C 1
ATOM 3249 O O . GLY A 1 431 ? 23.703 -15.391 0.181 1 79.75 431 GLY A O 1
ATOM 3250 N N . ARG A 1 432 ? 22.562 -16.422 1.77 1 85.12 432 ARG A N 1
ATOM 3251 C CA . ARG A 1 432 ? 23.484 -17.562 1.81 1 85.12 432 ARG A CA 1
ATOM 3252 C C . ARG A 1 432 ? 22.75 -18.859 1.525 1 85.12 432 ARG A C 1
ATOM 3254 O O . ARG A 1 432 ? 21.625 -19.062 1.993 1 85.12 432 ARG A O 1
ATOM 3261 N N . LEU A 1 433 ? 23.391 -19.688 0.69 1 90.56 433 LEU A N 1
ATOM 3262 C CA . LEU A 1 433 ? 22.812 -20.953 0.266 1 90.56 433 LEU A CA 1
ATOM 3263 C C . LEU A 1 433 ? 23.797 -22.094 0.479 1 90.56 433 LEU A C 1
ATOM 3265 O O . LEU A 1 433 ? 25.016 -21.891 0.503 1 90.56 433 LEU A O 1
ATOM 3269 N N . SER A 1 434 ? 23.297 -23.203 0.694 1 91.81 434 SER A N 1
ATOM 3270 C CA . SER A 1 434 ? 24.109 -24.406 0.78 1 91.81 434 SER A CA 1
ATOM 3271 C C . SER A 1 434 ? 23.594 -25.484 -0.172 1 91.81 434 SER A C 1
ATOM 3273 O O . SER A 1 434 ? 22.391 -25.625 -0.37 1 91.81 434 SER A O 1
ATOM 3275 N N . LEU A 1 435 ? 24.484 -26.141 -0.826 1 93.38 435 LEU A N 1
ATOM 3276 C CA . LEU A 1 435 ? 24.188 -27.297 -1.664 1 93.38 435 LEU A CA 1
ATOM 3277 C C . LEU A 1 435 ? 24.219 -28.578 -0.851 1 93.38 435 LEU A C 1
ATOM 3279 O O . LEU A 1 435 ? 25.219 -28.859 -0.173 1 93.38 435 LEU A O 1
ATOM 3283 N N . GLU A 1 436 ? 23.125 -29.328 -0.858 1 91.75 436 GLU A N 1
ATOM 3284 C CA . GLU A 1 436 ? 23.047 -30.625 -0.208 1 91.75 436 GLU A CA 1
ATOM 3285 C C . GLU A 1 436 ? 22.797 -31.734 -1.228 1 91.75 436 GLU A C 1
ATOM 3287 O O . GLU A 1 436 ? 21.797 -31.719 -1.937 1 91.75 436 GLU A O 1
ATOM 3292 N N . ALA A 1 437 ? 23.766 -32.656 -1.302 1 92.69 437 ALA A N 1
ATOM 3293 C CA . ALA A 1 437 ? 23.656 -33.75 -2.25 1 92.69 437 ALA A CA 1
ATOM 3294 C C . ALA A 1 437 ? 23.734 -35.094 -1.535 1 92.69 437 ALA A C 1
ATOM 3296 O O . ALA A 1 437 ? 24.531 -35.281 -0.61 1 92.69 437 ALA A O 1
ATOM 3297 N N . LYS A 1 438 ? 22.922 -36 -1.923 1 90.94 438 LYS A N 1
ATOM 3298 C CA . LYS A 1 438 ? 22.891 -37.344 -1.324 1 90.94 438 LYS A CA 1
ATOM 3299 C C . LYS A 1 438 ? 24 -38.219 -1.885 1 90.94 438 LYS A C 1
ATOM 3301 O O . LYS A 1 438 ? 24.188 -39.344 -1.444 1 90.94 438 LYS A O 1
ATOM 3306 N N . GLY A 1 439 ? 24.781 -37.719 -2.857 1 89.38 439 GLY A N 1
ATOM 3307 C CA . GLY A 1 439 ? 25.891 -38.438 -3.5 1 89.38 439 GLY A CA 1
ATOM 3308 C C . GLY A 1 439 ? 26.781 -37.531 -4.309 1 89.38 439 GLY A C 1
ATOM 3309 O O . GLY A 1 439 ? 26.562 -36.312 -4.355 1 89.38 439 GLY A O 1
ATOM 3310 N N . PRO A 1 440 ? 27.859 -38.188 -4.82 1 90.12 440 PRO A N 1
ATOM 3311 C CA . PRO A 1 440 ? 28.734 -37.375 -5.668 1 90.12 440 PRO A CA 1
ATOM 3312 C C . PRO A 1 440 ? 28.047 -36.875 -6.941 1 90.12 440 PRO A C 1
ATOM 3314 O O . PRO A 1 440 ? 27.234 -37.594 -7.523 1 90.12 440 PRO A O 1
ATOM 3317 N N . LEU A 1 441 ? 28.391 -35.719 -7.328 1 93.19 441 LEU A N 1
ATOM 3318 C CA . LEU A 1 441 ? 27.734 -35.094 -8.469 1 93.19 441 LEU A CA 1
ATOM 3319 C C . LEU A 1 441 ? 28.562 -35.25 -9.734 1 93.19 441 LEU A C 1
ATOM 3321 O O . LEU A 1 441 ? 29.797 -35.188 -9.695 1 93.19 441 LEU A O 1
ATOM 3325 N N . LEU A 1 442 ? 27.891 -35.625 -10.758 1 92.94 442 LEU A N 1
ATOM 3326 C CA . LEU A 1 442 ? 28.484 -35.656 -12.094 1 92.94 442 LEU A CA 1
ATOM 3327 C C . LEU A 1 442 ? 27.781 -34.688 -13.023 1 92.94 442 LEU A C 1
ATOM 3329 O O . LEU A 1 442 ? 26.578 -34.812 -13.266 1 92.94 442 LEU A O 1
ATOM 3333 N N . LEU A 1 443 ? 28.438 -33.75 -13.477 1 93.56 443 LEU A N 1
ATOM 3334 C CA . LEU A 1 443 ? 27.859 -32.719 -14.352 1 93.56 443 LEU A CA 1
ATOM 3335 C C . LEU A 1 443 ? 28.188 -33.031 -15.812 1 93.56 443 LEU A C 1
ATOM 3337 O O . LEU A 1 443 ? 29.359 -33.156 -16.172 1 93.56 443 LEU A O 1
ATOM 3341 N N . ALA A 1 444 ? 27.188 -33.219 -16.594 1 91.62 444 ALA A N 1
ATOM 3342 C CA . ALA A 1 444 ? 27.359 -33.469 -18.031 1 91.62 444 ALA A CA 1
ATOM 3343 C C . ALA A 1 444 ? 26.688 -32.375 -18.859 1 91.62 444 ALA A C 1
ATOM 3345 O O . ALA A 1 444 ? 25.688 -31.797 -18.438 1 91.62 444 ALA A O 1
ATOM 3346 N N . ALA A 1 445 ? 27.328 -31.984 -19.953 1 86.88 445 ALA A N 1
ATOM 3347 C CA . ALA A 1 445 ? 26.734 -31.031 -20.891 1 86.88 445 ALA A CA 1
ATOM 3348 C C . ALA A 1 445 ? 26.094 -31.766 -22.078 1 86.88 445 ALA A C 1
ATOM 3350 O O . ALA A 1 445 ? 26.672 -32.688 -22.625 1 86.88 445 ALA A O 1
ATOM 3351 N N . ALA A 1 446 ? 24.828 -31.562 -22.156 1 76 446 ALA A N 1
ATOM 3352 C CA . ALA A 1 446 ? 24.172 -32.188 -23.312 1 76 446 ALA A CA 1
ATOM 3353 C C . ALA A 1 446 ? 24.031 -31.172 -24.453 1 76 446 ALA A C 1
ATOM 3355 O O . ALA A 1 446 ? 23.844 -29.984 -24.219 1 76 446 ALA A O 1
ATOM 3356 N N . GLN A 1 447 ? 24.609 -31.438 -25.688 1 63.5 447 GLN A N 1
ATOM 3357 C CA . GLN A 1 447 ? 24.484 -30.656 -26.906 1 63.5 447 GLN A CA 1
ATOM 3358 C C . GLN A 1 447 ? 23.047 -30.672 -27.406 1 63.5 447 GLN A C 1
ATOM 3360 O O . GLN A 1 447 ? 22.359 -31.703 -27.328 1 63.5 447 GLN A O 1
ATOM 3365 N N . ASP A 1 448 ? 22.328 -29.594 -27.25 1 50.5 448 ASP A N 1
ATOM 3366 C CA . ASP A 1 448 ? 21 -29.516 -27.844 1 50.5 448 ASP A CA 1
ATOM 3367 C C . ASP A 1 448 ? 21 -29.984 -29.297 1 50.5 448 ASP A C 1
ATOM 3369 O O . ASP A 1 448 ? 22 -29.781 -30 1 50.5 448 ASP A O 1
ATOM 3373 N N . MET B 1 1 ? -30.672 -13.18 12.023 1 40.28 1 MET B N 1
ATOM 3374 C CA . MET B 1 1 ? -29.297 -13.094 11.547 1 40.28 1 MET B CA 1
ATOM 3375 C C . MET B 1 1 ? -28.312 -13.18 12.719 1 40.28 1 MET B C 1
ATOM 3377 O O . MET B 1 1 ? -28.484 -12.5 13.727 1 40.28 1 MET B O 1
ATOM 3381 N N . LYS B 1 2 ? -27.562 -14.203 12.797 1 61.81 2 LYS B N 1
ATOM 3382 C CA . LYS B 1 2 ? -26.594 -14.406 13.875 1 61.81 2 LYS B CA 1
ATOM 3383 C C . LYS B 1 2 ? -25.562 -13.289 13.914 1 61.81 2 LYS B C 1
ATOM 3385 O O . LYS B 1 2 ? -24.938 -12.992 12.906 1 61.81 2 LYS B O 1
ATOM 3390 N N . LEU B 1 3 ? -25.562 -12.5 14.914 1 65.69 3 LEU B N 1
ATOM 3391 C CA . LEU B 1 3 ? -24.656 -11.375 15.125 1 65.69 3 LEU B CA 1
ATOM 3392 C C . LEU B 1 3 ? -23.203 -11.836 15.188 1 65.69 3 LEU B C 1
ATOM 3394 O O . LEU B 1 3 ? -22.906 -12.867 15.789 1 65.69 3 LEU B O 1
ATOM 3398 N N . ARG B 1 4 ? -22.453 -11.219 14.312 1 72.25 4 ARG B N 1
ATOM 3399 C CA . ARG B 1 4 ? -21.016 -11.461 14.359 1 72.25 4 ARG B CA 1
ATOM 3400 C C . ARG B 1 4 ? -20.297 -10.352 15.125 1 72.25 4 ARG B C 1
ATOM 3402 O O . ARG B 1 4 ? -20.797 -9.227 15.219 1 72.25 4 ARG B O 1
ATOM 3409 N N . LEU B 1 5 ? -19.141 -10.75 15.758 1 75.44 5 LEU B N 1
ATOM 3410 C CA . LEU B 1 5 ? -18.328 -9.773 16.484 1 75.44 5 LEU B CA 1
ATOM 3411 C C . LEU B 1 5 ? -18 -8.578 15.602 1 75.44 5 LEU B C 1
ATOM 3413 O O . LEU B 1 5 ? -17.938 -7.441 16.078 1 75.44 5 LEU B O 1
ATOM 3417 N N . ALA B 1 6 ? -17.953 -8.852 14.375 1 66.94 6 ALA B N 1
ATOM 3418 C CA . ALA B 1 6 ? -17.625 -7.781 13.438 1 66.94 6 ALA B CA 1
ATOM 3419 C C . ALA B 1 6 ? -18.75 -6.762 13.344 1 66.94 6 ALA B C 1
ATOM 3421 O O . ALA B 1 6 ? -18.516 -5.59 13.039 1 66.94 6 ALA B O 1
ATOM 3422 N N . ASP B 1 7 ? -19.938 -7.145 13.594 1 65.62 7 ASP B N 1
ATOM 3423 C CA . ASP B 1 7 ? -21.109 -6.27 13.547 1 65.62 7 ASP B CA 1
ATOM 3424 C C . ASP B 1 7 ? -21.125 -5.336 14.758 1 65.62 7 ASP B C 1
ATOM 3426 O O . ASP B 1 7 ? -21.906 -4.383 14.789 1 65.62 7 ASP B O 1
ATOM 3430 N N . LEU B 1 8 ? -20.203 -5.59 15.805 1 64.12 8 LEU B N 1
ATOM 3431 C CA . LEU B 1 8 ? -20.234 -4.844 17.062 1 64.12 8 LEU B CA 1
ATOM 3432 C C . LEU B 1 8 ? -19.047 -3.877 17.141 1 64.12 8 LEU B C 1
ATOM 3434 O O . LEU B 1 8 ? -18.625 -3.506 18.234 1 64.12 8 LEU B O 1
ATOM 3438 N N . ALA B 1 9 ? -18.641 -3.48 16.062 1 64.56 9 ALA B N 1
ATOM 3439 C CA . ALA B 1 9 ? -17.438 -2.666 16 1 64.56 9 ALA B CA 1
ATOM 3440 C C . ALA B 1 9 ? -17.562 -1.424 16.875 1 64.56 9 ALA B C 1
ATOM 3442 O O . ALA B 1 9 ? -16.641 -1.088 17.641 1 64.56 9 ALA B O 1
ATOM 3443 N N . PRO B 1 10 ? -18.719 -0.795 16.953 1 56.84 10 PRO B N 1
ATOM 3444 C CA . PRO B 1 10 ? -18.828 0.407 17.781 1 56.84 10 PRO B CA 1
ATOM 3445 C C . PRO B 1 10 ? -18.703 0.108 19.266 1 56.84 10 PRO B C 1
ATOM 3447 O O . PRO B 1 10 ? -18.391 1.002 20.062 1 56.84 10 PRO B O 1
ATOM 3450 N N . CYS B 1 11 ? -18.922 -1.144 19.609 1 62.47 11 CYS B N 1
ATOM 3451 C CA . CYS B 1 11 ? -18.875 -1.526 21.016 1 62.47 11 CYS B CA 1
ATOM 3452 C C . CYS B 1 11 ? -17.438 -1.588 21.516 1 62.47 11 CYS B C 1
ATOM 3454 O O . CYS B 1 11 ? -17.203 -1.492 22.734 1 62.47 11 CYS B O 1
ATOM 3456 N N . PHE B 1 12 ? -16.547 -1.69 20.562 1 63.09 12 PHE B N 1
ATOM 3457 C CA . PHE B 1 12 ? -15.164 -1.95 20.969 1 63.09 12 PHE B CA 1
ATOM 3458 C C . PHE B 1 12 ? -14.336 -0.671 20.922 1 63.09 12 PHE B C 1
ATOM 3460 O O . PHE B 1 12 ? -13.117 -0.707 21.109 1 63.09 12 PHE B O 1
ATOM 3467 N N . GLU B 1 13 ? -15 0.368 20.766 1 53.56 13 GLU B N 1
ATOM 3468 C CA . GLU B 1 13 ? -14.297 1.643 20.641 1 53.56 13 GLU B CA 1
ATOM 3469 C C . GLU B 1 13 ? -13.945 2.215 22 1 53.56 13 GLU B C 1
ATOM 3471 O O . GLU B 1 13 ? -13.188 3.188 22.094 1 53.56 13 GLU B O 1
ATOM 3476 N N . GLY B 1 14 ? -14.32 1.62 23.109 1 51.56 14 GLY B N 1
ATOM 3477 C CA . GLY B 1 14 ? -13.945 1.997 24.469 1 51.56 14 GLY B CA 1
ATOM 3478 C C . GLY B 1 14 ? -14.68 3.227 24.969 1 51.56 14 GLY B C 1
ATOM 3479 O O . GLY B 1 14 ? -14.281 3.826 25.969 1 51.56 14 GLY B O 1
ATOM 3480 N N . VAL B 1 15 ? -15.664 3.666 24.281 1 45.47 15 VAL B N 1
ATOM 3481 C CA . VAL B 1 15 ? -16.391 4.875 24.688 1 45.47 15 VAL B CA 1
ATOM 3482 C C . VAL B 1 15 ? -17.281 4.574 25.875 1 45.47 15 VAL B C 1
ATOM 3484 O O . VAL B 1 15 ? -17.328 5.352 26.828 1 45.47 15 VAL B O 1
ATOM 3487 N N . ILE B 1 16 ? -17.984 3.537 25.766 1 45.72 16 ILE B N 1
ATOM 3488 C CA . ILE B 1 16 ? -18.844 3.092 26.859 1 45.72 16 ILE B CA 1
ATOM 3489 C C . ILE B 1 16 ? -18.203 1.889 27.547 1 45.72 16 ILE B C 1
ATOM 3491 O O . ILE B 1 16 ? -17.859 0.9 26.906 1 45.72 16 ILE B O 1
ATOM 3495 N N . PRO B 1 17 ? -17.875 2.182 28.797 1 51.03 17 PRO B N 1
ATOM 3496 C CA . PRO B 1 17 ? -17.312 1.03 29.5 1 51.03 17 PRO B CA 1
ATOM 3497 C C . PRO B 1 17 ? -18.172 -0.221 29.391 1 51.03 17 PRO B C 1
ATOM 3499 O O . PRO B 1 17 ? -19.406 -0.129 29.391 1 51.03 17 PRO B O 1
ATOM 3502 N N . SER B 1 18 ? -17.484 -1.263 29.062 1 62.38 18 SER B N 1
ATOM 3503 C CA . SER B 1 18 ? -18.156 -2.553 29.047 1 62.38 18 SER B CA 1
ATOM 3504 C C . SER B 1 18 ? -18.281 -3.135 30.453 1 62.38 18 SER B C 1
ATOM 3506 O O . SER B 1 18 ? -17.578 -2.699 31.375 1 62.38 18 SER B O 1
ATOM 3508 N N . ILE B 1 19 ? -19.344 -3.898 30.641 1 61.91 19 ILE B N 1
ATOM 3509 C CA . ILE B 1 19 ? -19.562 -4.535 31.938 1 61.91 19 ILE B CA 1
ATOM 3510 C C . ILE B 1 19 ? -19.344 -6.043 31.812 1 61.91 19 ILE B C 1
ATOM 3512 O O . ILE B 1 19 ? -19.766 -6.664 30.828 1 61.91 19 ILE B O 1
ATOM 3516 N N . ILE B 1 20 ? -18.578 -6.523 32.688 1 71.75 20 ILE B N 1
ATOM 3517 C CA . ILE B 1 20 ? -18.344 -7.961 32.75 1 71.75 20 ILE B CA 1
ATOM 3518 C C . ILE B 1 20 ? -19.047 -8.555 33.969 1 71.75 20 ILE B C 1
ATOM 3520 O O . ILE B 1 20 ? -18.984 -7.992 35.062 1 71.75 20 ILE B O 1
ATOM 3524 N N . ALA B 1 21 ? -19.812 -9.586 33.625 1 71.38 21 ALA B N 1
ATOM 3525 C CA . ALA B 1 21 ? -20.469 -10.32 34.688 1 71.38 21 ALA B CA 1
ATOM 3526 C C . ALA B 1 21 ? -19.797 -11.68 34.906 1 71.38 21 ALA B C 1
ATOM 3528 O O . ALA B 1 21 ? -19.594 -12.43 33.938 1 71.38 21 ALA B O 1
ATOM 3529 N N . THR B 1 22 ? -19.344 -11.867 36.094 1 71.94 22 THR B N 1
ATOM 3530 C CA . THR B 1 22 ? -18.719 -13.133 36.469 1 71.94 22 THR B CA 1
ATOM 3531 C C . THR B 1 22 ? -19.406 -13.734 37.688 1 71.94 22 THR B C 1
ATOM 3533 O O . THR B 1 22 ? -20.281 -13.109 38.281 1 71.94 22 THR B O 1
ATOM 3536 N N . ALA B 1 23 ? -19.172 -15.031 37.781 1 72.12 23 ALA B N 1
ATOM 3537 C CA . ALA B 1 23 ? -19.734 -15.695 38.969 1 72.12 23 ALA B CA 1
ATOM 3538 C C . ALA B 1 23 ? -18.641 -16.453 39.75 1 72.12 23 ALA B C 1
ATOM 3540 O O . ALA B 1 23 ? -17.797 -17.109 39.156 1 72.12 23 ALA B O 1
ATOM 3541 N N . ALA B 1 24 ? -18.688 -16.281 41.094 1 68.25 24 ALA B N 1
ATOM 3542 C CA . ALA B 1 24 ? -17.781 -17.031 41.969 1 68.25 24 ALA B CA 1
ATOM 3543 C C . ALA B 1 24 ? -18.125 -18.516 41.969 1 68.25 24 ALA B C 1
ATOM 3545 O O . ALA B 1 24 ? -19.156 -18.922 41.438 1 68.25 24 ALA B O 1
ATOM 3546 N N . ALA B 1 25 ? -17.141 -19.266 42.531 1 72.25 25 ALA B N 1
ATOM 3547 C CA . ALA B 1 25 ? -17.328 -20.703 42.625 1 72.25 25 ALA B CA 1
ATOM 3548 C C . ALA B 1 25 ? -18.641 -21.062 43.312 1 72.25 25 ALA B C 1
ATOM 3550 O O . ALA B 1 25 ? -19.266 -22.062 42.969 1 72.25 25 ALA B O 1
ATOM 3551 N N . ASP B 1 26 ? -19.031 -20.234 44.219 1 67.75 26 ASP B N 1
ATOM 3552 C CA . ASP B 1 26 ? -20.25 -20.516 44.969 1 67.75 26 ASP B CA 1
ATOM 3553 C C . ASP B 1 26 ? -21.469 -19.969 44.25 1 67.75 26 ASP B C 1
ATOM 3555 O O . ASP B 1 26 ? -22.594 -20.047 44.781 1 67.75 26 ASP B O 1
ATOM 3559 N N . GLY B 1 27 ? -21.266 -19.359 43.031 1 67.81 27 GLY B N 1
ATOM 3560 C CA . GLY B 1 27 ? -22.359 -18.875 42.219 1 67.81 27 GLY B CA 1
ATOM 3561 C C . GLY B 1 27 ? -22.656 -17.406 42.438 1 67.81 27 GLY B C 1
ATOM 3562 O O . GLY B 1 27 ? -23.562 -16.844 41.812 1 67.81 27 GLY B O 1
ATOM 3563 N N . THR B 1 28 ? -21.906 -16.766 43.375 1 64.31 28 THR B N 1
ATOM 3564 C CA . THR B 1 28 ? -22.125 -15.344 43.625 1 64.31 28 THR B CA 1
ATOM 3565 C C . THR B 1 28 ? -21.734 -14.523 42.406 1 64.31 28 THR B C 1
ATOM 3567 O O . THR B 1 28 ? -20.609 -14.625 41.906 1 64.31 28 THR B O 1
ATOM 3570 N N . PRO B 1 29 ? -22.734 -13.711 41.938 1 63.62 29 PRO B N 1
ATOM 3571 C CA . PRO B 1 29 ? -22.422 -12.922 40.719 1 63.62 29 PRO B CA 1
ATOM 3572 C C . PRO B 1 29 ? -21.578 -11.688 41.031 1 63.62 29 PRO B C 1
ATOM 3574 O O . PRO B 1 29 ? -21.578 -11.211 42.188 1 63.62 29 PRO B O 1
ATOM 3577 N N . ASN B 1 30 ? -20.656 -11.305 40.188 1 62.72 30 ASN B N 1
ATOM 3578 C CA . ASN B 1 30 ? -19.859 -10.086 40.219 1 62.72 30 ASN B CA 1
ATOM 3579 C C . ASN B 1 30 ? -19.922 -9.344 38.875 1 62.72 30 ASN B C 1
ATOM 3581 O O . ASN B 1 30 ? -19.984 -9.977 37.844 1 62.72 30 ASN B O 1
ATOM 3585 N N . VAL B 1 31 ? -20.156 -7.973 39.062 1 63.28 31 VAL B N 1
ATOM 3586 C CA . VAL B 1 31 ? -20.156 -7.145 37.844 1 63.28 31 VAL B CA 1
ATOM 3587 C C . VAL B 1 31 ? -19.078 -6.074 37.969 1 63.28 31 VAL B C 1
ATOM 3589 O O . VAL B 1 31 ? -18.859 -5.508 39.031 1 63.28 31 VAL B O 1
ATOM 3592 N N . SER B 1 32 ? -18.312 -5.938 36.969 1 60.47 32 SER B N 1
ATOM 3593 C CA . SER B 1 32 ? -17.281 -4.902 36.938 1 60.47 32 SER B CA 1
ATOM 3594 C C . SER B 1 32 ? -17.266 -4.176 35.594 1 60.47 32 SER B C 1
ATOM 3596 O O . SER B 1 32 ? -17.625 -4.758 34.594 1 60.47 32 SER B O 1
ATOM 3598 N N . TYR B 1 33 ? -16.969 -2.885 35.781 1 57.25 33 TYR B N 1
ATOM 3599 C CA . TYR B 1 33 ? -16.797 -2.098 34.562 1 57.25 33 TYR B CA 1
ATOM 3600 C C . TYR B 1 33 ? -15.414 -2.348 33.969 1 57.25 33 TYR B C 1
ATOM 3602 O O . TYR B 1 33 ? -14.438 -2.533 34.688 1 57.25 33 TYR B O 1
ATOM 3610 N N . LEU B 1 34 ? -15.469 -2.602 32.656 1 61.06 34 LEU B N 1
ATOM 3611 C CA . LEU B 1 34 ? -14.227 -2.73 31.906 1 61.06 34 LEU B CA 1
ATOM 3612 C C . LEU B 1 34 ? -13.953 -1.481 31.078 1 61.06 34 LEU B C 1
ATOM 3614 O O . LEU B 1 34 ? -14.867 -0.93 30.469 1 61.06 34 LEU B O 1
ATOM 3618 N N . SER B 1 35 ? -12.758 -1.026 31.266 1 53.34 35 SER B N 1
ATOM 3619 C CA . SER B 1 35 ? -12.383 0.19 30.547 1 53.34 35 SER B CA 1
ATOM 3620 C C . SER B 1 35 ? -12.25 -0.068 29.047 1 53.34 35 SER B C 1
ATOM 3622 O O . SER B 1 35 ? -12.594 0.788 28.234 1 53.34 35 SER B O 1
ATOM 3624 N N . HIS B 1 36 ? -11.727 -1.306 28.797 1 61.78 36 HIS B N 1
ATOM 3625 C CA . HIS B 1 36 ? -11.445 -1.488 27.375 1 61.78 36 HIS B CA 1
ATOM 3626 C C . HIS B 1 36 ? -11.625 -2.945 26.953 1 61.78 36 HIS B C 1
ATOM 3628 O O . HIS B 1 36 ? -11.164 -3.855 27.641 1 61.78 36 HIS B O 1
ATOM 3634 N N . VAL B 1 37 ? -12.523 -3.162 26 1 70.38 37 VAL B N 1
ATOM 3635 C CA . VAL B 1 37 ? -12.648 -4.449 25.328 1 70.38 37 VAL B CA 1
ATOM 3636 C C . VAL B 1 37 ? -12.164 -4.332 23.875 1 70.38 37 VAL B C 1
ATOM 3638 O O . VAL B 1 37 ? -12.531 -3.395 23.172 1 70.38 37 VAL B O 1
ATOM 3641 N N . VAL B 1 38 ? -11.289 -5.137 23.547 1 69.06 38 VAL B N 1
ATOM 3642 C CA . VAL B 1 38 ? -10.75 -5.098 22.188 1 69.06 38 VAL B CA 1
ATOM 3643 C C . VAL B 1 38 ? -11.18 -6.348 21.422 1 69.06 38 VAL B C 1
ATOM 3645 O O . VAL B 1 38 ? -11.141 -7.457 21.969 1 69.06 38 VAL B O 1
ATOM 3648 N N . ARG B 1 39 ? -11.672 -6.117 20.297 1 74.88 39 ARG B N 1
ATOM 3649 C CA . ARG B 1 39 ? -11.906 -7.254 19.406 1 74.88 39 ARG B CA 1
ATOM 3650 C C . ARG B 1 39 ? -10.594 -7.805 18.859 1 74.88 39 ARG B C 1
ATOM 3652 O O . ARG B 1 39 ? -9.844 -7.094 18.188 1 74.88 39 ARG B O 1
ATOM 3659 N N . VAL B 1 40 ? -10.352 -9.047 19.188 1 68.12 40 VAL B N 1
ATOM 3660 C CA . VAL B 1 40 ? -9.117 -9.695 18.75 1 68.12 40 VAL B CA 1
ATOM 3661 C C . VAL B 1 40 ? -9.289 -10.242 17.344 1 68.12 40 VAL B C 1
ATOM 3663 O O . VAL B 1 40 ? -8.422 -10.047 16.484 1 68.12 40 VAL B O 1
ATOM 3666 N N . ASP B 1 41 ? -10.289 -10.961 17.094 1 68.19 41 ASP B N 1
ATOM 3667 C CA . ASP B 1 41 ? -10.672 -11.531 15.805 1 68.19 41 ASP B CA 1
ATOM 3668 C C . ASP B 1 41 ? -12.172 -11.781 15.742 1 68.19 41 ASP B C 1
ATOM 3670 O O . ASP B 1 41 ? -12.945 -11.18 16.5 1 68.19 41 ASP B O 1
ATOM 3674 N N . ASP B 1 42 ? -12.656 -12.547 14.75 1 73.56 42 ASP B N 1
ATOM 3675 C CA . ASP B 1 42 ? -14.086 -12.734 14.539 1 73.56 42 ASP B CA 1
ATOM 3676 C C . ASP B 1 42 ? -14.703 -13.539 15.68 1 73.56 42 ASP B C 1
ATOM 3678 O O . ASP B 1 42 ? -15.93 -13.562 15.844 1 73.56 42 ASP B O 1
ATOM 3682 N N . GLU B 1 43 ? -13.891 -14.148 16.516 1 80.75 43 GLU B N 1
ATOM 3683 C CA . GLU B 1 43 ? -14.453 -15.039 17.516 1 80.75 43 GLU B CA 1
ATOM 3684 C C . GLU B 1 43 ? -13.883 -14.727 18.906 1 80.75 43 GLU B C 1
ATOM 3686 O O . GLU B 1 43 ? -14.227 -15.391 19.891 1 80.75 43 GLU B O 1
ATOM 3691 N N . HIS B 1 44 ? -13.008 -13.695 19.016 1 82.44 44 HIS B N 1
ATOM 3692 C CA . HIS B 1 44 ? -12.336 -13.453 20.297 1 82.44 44 HIS B CA 1
ATOM 3693 C C . HIS B 1 44 ? -12.328 -11.969 20.641 1 82.44 44 HIS B C 1
ATOM 3695 O O . HIS B 1 44 ? -12.242 -11.117 19.75 1 82.44 44 HIS B O 1
ATOM 3701 N N . VAL B 1 45 ? -12.445 -11.781 21.906 1 81.5 45 VAL B N 1
ATOM 3702 C CA . VAL B 1 45 ? -12.281 -10.445 22.453 1 81.5 45 VAL B CA 1
ATOM 3703 C C . VAL B 1 45 ? -11.234 -10.461 23.578 1 81.5 45 VAL B C 1
ATOM 3705 O O . VAL B 1 45 ? -10.992 -11.508 24.188 1 81.5 45 VAL B O 1
ATOM 3708 N N . ALA B 1 46 ? -10.625 -9.391 23.703 1 80.38 46 ALA B N 1
ATOM 3709 C CA . ALA B 1 46 ? -9.664 -9.242 24.781 1 80.38 46 ALA B CA 1
ATOM 3710 C C . ALA B 1 46 ? -10.07 -8.125 25.734 1 80.38 46 ALA B C 1
ATOM 3712 O O . ALA B 1 46 ? -10.555 -7.078 25.297 1 80.38 46 ALA B O 1
ATOM 3713 N N . LEU B 1 47 ? -9.875 -8.438 27 1 75.31 47 LEU B N 1
ATOM 3714 C CA . LEU B 1 47 ? -10.219 -7.477 28.047 1 75.31 47 LEU B CA 1
ATOM 3715 C C . LEU B 1 47 ? -8.969 -7.066 28.828 1 75.31 47 LEU B C 1
ATOM 3717 O O . LEU B 1 47 ? -8.109 -7.898 29.125 1 75.31 47 LEU B O 1
ATOM 3721 N N . SER B 1 48 ? -8.82 -5.738 28.875 1 62.34 48 SER B N 1
ATOM 3722 C CA . SER B 1 48 ? -7.723 -5.262 29.703 1 62.34 48 SER B CA 1
ATOM 3723 C C . SER B 1 48 ? -7.934 -5.66 31.172 1 62.34 48 SER B C 1
ATOM 3725 O O . SER B 1 48 ? -9.031 -5.512 31.703 1 62.34 48 SER B O 1
ATOM 3727 N N . ASN B 1 49 ? -7.141 -6.535 31.578 1 57.62 49 ASN B N 1
ATOM 3728 C CA . ASN B 1 49 ? -7.242 -7.023 32.938 1 57.62 49 ASN B CA 1
ATOM 3729 C C . ASN B 1 49 ? -6.859 -5.941 33.969 1 57.62 49 ASN B C 1
ATOM 3731 O O . ASN B 1 49 ? -5.715 -5.891 34.406 1 57.62 49 ASN B O 1
ATOM 3735 N N . GLN B 1 50 ? -7.195 -4.859 33.781 1 52.56 50 GLN B N 1
ATOM 3736 C CA . GLN B 1 50 ? -6.965 -4.023 34.938 1 52.56 50 GLN B CA 1
ATOM 3737 C C . GLN B 1 50 ? -7.781 -4.512 36.125 1 52.56 50 GLN B C 1
ATOM 3739 O O . GLN B 1 50 ? -7.805 -3.865 37.188 1 52.56 50 GLN B O 1
ATOM 3744 N N . PHE B 1 51 ? -8.406 -5.516 35.969 1 49.44 51 PHE B N 1
ATOM 3745 C CA . PHE B 1 51 ? -9.539 -5.906 36.812 1 49.44 51 PHE B CA 1
ATOM 3746 C C . PHE B 1 51 ? -9.062 -6.32 38.219 1 49.44 51 PHE B C 1
ATOM 3748 O O . PHE B 1 51 ? -7.953 -6.836 38.375 1 49.44 51 PHE B O 1
ATOM 3755 N N . PHE B 1 52 ? -9.828 -5.953 39.031 1 53.62 52 PHE B N 1
ATOM 3756 C CA . PHE B 1 52 ? -9.82 -6.145 40.469 1 53.62 52 PHE B CA 1
ATOM 3757 C C . PHE B 1 52 ? -9.758 -7.625 40.844 1 53.62 52 PHE B C 1
ATOM 3759 O O . PHE B 1 52 ? -10.148 -8.477 40.031 1 53.62 52 PHE B O 1
ATOM 3766 N N . ALA B 1 53 ? -9.172 -7.969 41.906 1 58.81 53 ALA B N 1
ATOM 3767 C CA . ALA B 1 53 ? -8.883 -9.242 42.562 1 58.81 53 ALA B CA 1
ATOM 3768 C C . ALA B 1 53 ? -10.094 -10.172 42.5 1 58.81 53 ALA B C 1
ATOM 3770 O O . ALA B 1 53 ? -9.953 -11.359 42.188 1 58.81 53 ALA B O 1
ATOM 3771 N N . LYS B 1 54 ? -11.219 -9.656 42.438 1 62.12 54 LYS B N 1
ATOM 3772 C CA . LYS B 1 54 ? -12.398 -10.508 42.531 1 62.12 54 LYS B CA 1
ATOM 3773 C C . LYS B 1 54 ? -12.797 -11.062 41.188 1 62.12 54 LYS B C 1
ATOM 3775 O O . LYS B 1 54 ? -13.141 -12.242 41.062 1 62.12 54 LYS B O 1
ATOM 3780 N N . THR B 1 55 ? -12.719 -10.25 40.125 1 68.38 55 THR B N 1
ATOM 3781 C CA . THR B 1 55 ? -13.086 -10.688 38.781 1 68.38 55 THR B CA 1
ATOM 3782 C C . THR B 1 55 ? -12.117 -11.742 38.25 1 68.38 55 THR B C 1
ATOM 3784 O O . THR B 1 55 ? -12.531 -12.75 37.688 1 68.38 55 THR B O 1
ATOM 3787 N N . ALA B 1 56 ? -10.93 -11.539 38.562 1 71.62 56 ALA B N 1
ATOM 3788 C CA . ALA B 1 56 ? -9.914 -12.5 38.125 1 71.62 56 ALA B CA 1
ATOM 3789 C C . ALA B 1 56 ? -10.109 -13.844 38.844 1 71.62 56 ALA B C 1
ATOM 3791 O O . ALA B 1 56 ? -9.984 -14.898 38.219 1 71.62 56 ALA B O 1
ATOM 3792 N N . ALA B 1 57 ? -10.375 -13.742 40.094 1 72.88 57 ALA B N 1
ATOM 3793 C CA . ALA B 1 57 ? -10.617 -14.953 40.875 1 72.88 57 ALA B CA 1
ATOM 3794 C C . ALA B 1 57 ? -11.852 -15.695 40.375 1 72.88 57 ALA B C 1
ATOM 3796 O O . ALA B 1 57 ? -11.859 -16.922 40.312 1 72.88 57 ALA B O 1
ATOM 3797 N N . ASN B 1 58 ? -12.844 -14.93 40 1 73.44 58 ASN B N 1
ATOM 3798 C CA . ASN B 1 58 ? -14.07 -15.539 39.5 1 73.44 58 ASN B CA 1
ATOM 3799 C C . ASN B 1 58 ? -13.836 -16.25 38.156 1 73.44 58 ASN B C 1
ATOM 3801 O O . ASN B 1 58 ? -14.359 -17.344 37.938 1 73.44 58 ASN B O 1
ATOM 3805 N N . ILE B 1 59 ? -13.031 -15.594 37.344 1 76.31 59 ILE B N 1
ATOM 3806 C CA . ILE B 1 59 ? -12.773 -16.141 36 1 76.31 59 ILE B CA 1
ATOM 3807 C C . ILE B 1 59 ? -11.992 -17.453 36.125 1 76.31 59 ILE B C 1
ATOM 3809 O O . ILE B 1 59 ? -12.234 -18.406 35.375 1 76.31 59 ILE B O 1
ATOM 3813 N N . ARG B 1 60 ? -11.133 -17.547 37.062 1 76.75 60 ARG B N 1
ATOM 3814 C CA . ARG B 1 60 ? -10.367 -18.766 37.312 1 76.75 60 ARG B CA 1
ATOM 3815 C C . ARG B 1 60 ? -11.273 -19.891 37.812 1 76.75 60 ARG B C 1
ATOM 3817 O O . ARG B 1 60 ? -11.078 -21.047 37.438 1 76.75 60 ARG B O 1
ATOM 3824 N N . ALA B 1 61 ? -12.203 -19.5 38.594 1 75.19 61 ALA B N 1
ATOM 3825 C CA . ALA B 1 61 ? -13.133 -20.484 39.156 1 75.19 61 ALA B CA 1
ATOM 3826 C C . ALA B 1 61 ? -14.172 -20.906 38.125 1 75.19 61 ALA B C 1
ATOM 3828 O O . ALA B 1 61 ? -14.555 -22.078 38.062 1 75.19 61 ALA B O 1
ATOM 3829 N N . ASN B 1 62 ? -14.688 -19.969 37.344 1 74.75 62 ASN B N 1
ATOM 3830 C CA . ASN B 1 62 ? -15.688 -20.156 36.312 1 74.75 62 ASN B CA 1
ATOM 3831 C C . ASN B 1 62 ? -15.336 -19.375 35.062 1 74.75 62 ASN B C 1
ATOM 3833 O O . ASN B 1 62 ? -15.578 -18.172 34.969 1 74.75 62 ASN B O 1
ATOM 3837 N N . PRO B 1 63 ? -14.883 -20.125 34.094 1 81.69 63 PRO B N 1
ATOM 3838 C CA . PRO B 1 63 ? -14.375 -19.438 32.906 1 81.69 63 PRO B CA 1
ATOM 3839 C C . PRO B 1 63 ? -15.5 -18.891 32.031 1 81.69 63 PRO B C 1
ATOM 3841 O O . PRO B 1 63 ? -15.234 -18.203 31.031 1 81.69 63 PRO B O 1
ATOM 3844 N N . HIS B 1 64 ? -16.719 -19.172 32.406 1 80.31 64 HIS B N 1
ATOM 3845 C CA . HIS B 1 64 ? -17.844 -18.641 31.656 1 80.31 64 HIS B CA 1
ATOM 3846 C C . HIS B 1 64 ? -18.234 -17.25 32.156 1 80.31 64 HIS B C 1
ATOM 3848 O O . HIS B 1 64 ? -18.562 -17.094 33.344 1 80.31 64 HIS B O 1
ATOM 3854 N N . VAL B 1 65 ? -18.172 -16.234 31.297 1 82.19 65 VAL B N 1
ATOM 3855 C CA . VAL B 1 65 ? -18.375 -14.836 31.641 1 82.19 65 VAL B CA 1
ATOM 3856 C C . VAL B 1 65 ? -19.344 -14.203 30.656 1 82.19 65 VAL B C 1
ATOM 3858 O O . VAL B 1 65 ? -19.453 -14.633 29.5 1 82.19 65 VAL B O 1
ATOM 3861 N N . THR B 1 66 ? -20.125 -13.336 31.188 1 77.25 66 THR B N 1
ATOM 3862 C CA . THR B 1 66 ? -20.984 -12.547 30.312 1 77.25 66 THR B CA 1
ATOM 3863 C C . THR B 1 66 ? -20.469 -11.117 30.203 1 77.25 66 THR B C 1
ATOM 3865 O O . THR B 1 66 ? -20.141 -10.484 31.203 1 77.25 66 THR B O 1
ATOM 3868 N N . LEU B 1 67 ? -20.344 -10.719 29.016 1 80.5 67 LEU B N 1
ATOM 3869 C CA . LEU B 1 67 ? -19.906 -9.367 28.703 1 80.5 67 LEU B CA 1
ATOM 3870 C C . LEU B 1 67 ? -21.047 -8.555 28.094 1 80.5 67 LEU B C 1
ATOM 3872 O O . LEU B 1 67 ? -21.766 -9.047 27.219 1 80.5 67 LEU B O 1
ATOM 3876 N N . ILE B 1 68 ? -21.25 -7.395 28.703 1 69.44 68 ILE B N 1
ATOM 3877 C CA . ILE B 1 68 ? -22.219 -6.469 28.109 1 69.44 68 ILE B CA 1
ATOM 3878 C C . ILE B 1 68 ? -21.469 -5.379 27.344 1 69.44 68 ILE B C 1
ATOM 3880 O O . ILE B 1 68 ? -20.609 -4.699 27.906 1 69.44 68 ILE B O 1
ATOM 3884 N N . LEU B 1 69 ? -21.766 -5.402 26.141 1 72.19 69 LEU B N 1
ATOM 3885 C CA . LEU B 1 69 ? -21.219 -4.355 25.281 1 72.19 69 LEU B CA 1
ATOM 3886 C C . LEU B 1 69 ? -22.312 -3.379 24.875 1 72.19 69 LEU B C 1
ATOM 3888 O O . LEU B 1 69 ? -23.484 -3.768 24.719 1 72.19 69 LEU B O 1
ATOM 3892 N N . VAL B 1 70 ? -21.938 -2.086 24.875 1 57.75 70 VAL B N 1
ATOM 3893 C CA . VAL B 1 70 ? -22.891 -1.065 24.453 1 57.75 70 VAL B CA 1
ATOM 3894 C C . VAL B 1 70 ? -22.375 -0.364 23.188 1 57.75 70 VAL B C 1
ATOM 3896 O O . VAL B 1 70 ? -21.234 0.084 23.141 1 57.75 70 VAL B O 1
ATOM 3899 N N . ASP B 1 71 ? -23.219 -0.441 22.281 1 58.56 71 ASP B N 1
ATOM 3900 C CA . ASP B 1 71 ? -22.953 0.343 21.078 1 58.56 71 ASP B CA 1
ATOM 3901 C C . ASP B 1 71 ? -22.969 1.839 21.391 1 58.56 71 ASP B C 1
ATOM 3903 O O . ASP B 1 71 ? -23.984 2.365 21.859 1 58.56 71 ASP B O 1
ATOM 3907 N N . CYS B 1 72 ? -21.953 2.439 21.188 1 48.62 72 CYS B N 1
ATOM 3908 C CA . CYS B 1 72 ? -21.828 3.816 21.656 1 48.62 72 CYS B CA 1
ATOM 3909 C C . CYS B 1 72 ? -22.656 4.762 20.797 1 48.62 72 CYS B C 1
ATOM 3911 O O . CYS B 1 72 ? -22.859 5.918 21.156 1 48.62 72 CYS B O 1
ATOM 3913 N N . PHE B 1 73 ? -23.109 4.293 19.672 1 50.47 73 PHE B N 1
ATOM 3914 C CA . PHE B 1 73 ? -23.922 5.145 18.812 1 50.47 73 PHE B CA 1
ATOM 3915 C C . PHE B 1 73 ? -25.406 4.906 19.078 1 50.47 73 PHE B C 1
ATOM 3917 O O . PHE B 1 73 ? -26.172 5.855 19.25 1 50.47 73 PHE B O 1
ATOM 3924 N N . SER B 1 74 ? -25.719 3.623 18.969 1 51.06 74 SER B N 1
ATOM 3925 C CA . SER B 1 74 ? -27.125 3.291 19.062 1 51.06 74 SER B CA 1
ATOM 3926 C C . SER B 1 74 ? -27.562 3.086 20.5 1 51.06 74 SER B C 1
ATOM 3928 O O . SER B 1 74 ? -28.75 3.15 20.812 1 51.06 74 SER B O 1
ATOM 3930 N N . GLY B 1 75 ? -26.516 2.957 21.328 1 52 75 GLY B N 1
ATOM 3931 C CA . GLY B 1 75 ? -26.844 2.607 22.703 1 52 75 GLY B CA 1
ATOM 3932 C C . GLY B 1 75 ? -27.344 1.182 22.859 1 52 75 GLY B C 1
ATOM 3933 O O . GLY B 1 75 ? -27.609 0.732 23.969 1 52 75 GLY B O 1
ATOM 3934 N N . GLU B 1 76 ? -27.375 0.535 21.672 1 60.66 76 GLU B N 1
ATOM 3935 C CA . GLU B 1 76 ? -27.781 -0.863 21.766 1 60.66 76 GLU B CA 1
ATOM 3936 C C . GLU B 1 76 ? -26.797 -1.677 22.594 1 60.66 76 GLU B C 1
ATOM 3938 O O . GLU B 1 76 ? -25.594 -1.446 22.547 1 60.66 76 GLU B O 1
ATOM 3943 N N . GLN B 1 77 ? -27.438 -2.457 23.344 1 63.44 77 GLN B N 1
ATOM 3944 C CA . GLN B 1 77 ? -26.625 -3.299 24.219 1 63.44 77 GLN B CA 1
ATOM 3945 C C . GLN B 1 77 ? -26.562 -4.73 23.703 1 63.44 77 GLN B C 1
ATOM 3947 O O . GLN B 1 77 ? -27.547 -5.246 23.172 1 63.44 77 GLN B O 1
ATOM 3952 N N . TYR B 1 78 ? -25.406 -5.211 23.766 1 74.75 78 TYR B N 1
ATOM 3953 C CA . TYR B 1 78 ? -25.172 -6.598 23.359 1 74.75 78 TYR B CA 1
ATOM 3954 C C . TYR B 1 78 ? -24.594 -7.406 24.531 1 74.75 78 TYR B C 1
ATOM 3956 O O . TYR B 1 78 ? -23.734 -6.922 25.266 1 74.75 78 TYR B O 1
ATOM 3964 N N . LEU B 1 79 ? -25.25 -8.578 24.703 1 75.69 79 LEU B N 1
ATOM 3965 C CA . LEU B 1 79 ? -24.719 -9.531 25.672 1 75.69 79 LEU B CA 1
ATOM 3966 C C . LEU B 1 79 ? -23.891 -10.609 24.984 1 75.69 79 LEU B C 1
ATOM 3968 O O . LEU B 1 79 ? -24.375 -11.281 24.078 1 75.69 79 LEU B O 1
ATOM 3972 N N . LEU B 1 80 ? -22.672 -10.617 25.359 1 80.56 80 LEU B N 1
ATOM 3973 C CA . LEU B 1 80 ? -21.797 -11.672 24.844 1 80.56 80 LEU B CA 1
ATOM 3974 C C . LEU B 1 80 ? -21.531 -12.727 25.906 1 80.56 80 LEU B C 1
ATOM 3976 O O . LEU B 1 80 ? -21.125 -12.406 27.016 1 80.56 80 LEU B O 1
ATOM 3980 N N . ASP B 1 81 ? -21.844 -14.023 25.547 1 81.56 81 ASP B N 1
ATOM 3981 C CA . ASP B 1 81 ? -21.328 -15.125 26.344 1 81.56 81 ASP B CA 1
ATOM 3982 C C . ASP B 1 81 ? -19.906 -15.5 25.922 1 81.56 81 ASP B C 1
ATOM 3984 O O . ASP B 1 81 ? -19.688 -15.953 24.797 1 81.56 81 ASP B O 1
ATOM 3988 N N . ILE B 1 82 ? -19.031 -15.172 26.828 1 82.31 82 ILE B N 1
ATOM 3989 C CA . ILE B 1 82 ? -17.641 -15.414 26.438 1 82.31 82 ILE B CA 1
ATOM 3990 C C . ILE B 1 82 ? -16.984 -16.375 27.438 1 82.31 82 ILE B C 1
ATOM 3992 O O . ILE B 1 82 ? -17.469 -16.516 28.562 1 82.31 82 ILE B O 1
ATOM 3996 N N . ARG B 1 83 ? -15.977 -17.094 26.938 1 87.56 83 ARG B N 1
ATOM 3997 C CA . ARG B 1 83 ? -15.234 -18.047 27.766 1 87.56 83 ARG B CA 1
ATOM 3998 C C . ARG B 1 83 ? -13.742 -17.719 27.766 1 87.56 83 ARG B C 1
ATOM 4000 O O . ARG B 1 83 ? -13.156 -17.469 26.703 1 87.56 83 ARG B O 1
ATOM 4007 N N . PHE B 1 84 ? -13.219 -17.734 29 1 85.69 84 PHE B N 1
ATOM 4008 C CA . PHE B 1 84 ? -11.797 -17.438 29.125 1 85.69 84 PHE B CA 1
ATOM 4009 C C . PHE B 1 84 ? -10.953 -18.484 28.406 1 85.69 84 PHE B C 1
ATOM 4011 O O . PHE B 1 84 ? -11.195 -19.688 28.516 1 85.69 84 PHE B O 1
ATOM 4018 N N . VAL B 1 85 ? -10.008 -17.953 27.609 1 86.56 85 VAL B N 1
ATOM 4019 C CA . VAL B 1 85 ? -9.102 -18.828 26.859 1 86.56 85 VAL B CA 1
ATOM 4020 C C . VAL B 1 85 ? -7.695 -18.734 27.453 1 86.56 85 VAL B C 1
ATOM 4022 O O . VAL B 1 85 ? -7.145 -19.734 27.906 1 86.56 85 VAL B O 1
ATOM 4025 N N . ARG B 1 86 ? -7.145 -17.484 27.453 1 82.62 86 ARG B N 1
ATOM 4026 C CA . ARG B 1 86 ? -5.789 -17.297 27.969 1 82.62 86 ARG B CA 1
ATOM 4027 C C . ARG B 1 86 ? -5.527 -15.828 28.312 1 82.62 86 ARG B C 1
ATOM 4029 O O . ARG B 1 86 ? -6.254 -14.938 27.859 1 82.62 86 ARG B O 1
ATOM 4036 N N . SER B 1 87 ? -4.477 -15.664 29.125 1 82.12 87 SER B N 1
ATOM 4037 C CA . SER B 1 87 ? -3.975 -14.328 29.422 1 82.12 87 SER B CA 1
ATOM 4038 C C . SER B 1 87 ? -2.701 -14.031 28.641 1 82.12 87 SER B C 1
ATOM 4040 O O . SER B 1 87 ? -1.846 -14.898 28.469 1 82.12 87 SER B O 1
ATOM 4042 N N . LEU B 1 88 ? -2.754 -12.797 28.062 1 77.06 88 LEU B N 1
ATOM 4043 C CA . LEU B 1 88 ? -1.588 -12.336 27.328 1 77.06 88 LEU B CA 1
ATOM 4044 C C . LEU B 1 88 ? -0.85 -11.242 28.078 1 77.06 88 LEU B C 1
ATOM 4046 O O . LEU B 1 88 ? -1.472 -10.305 28.594 1 77.06 88 LEU B O 1
ATOM 4050 N N . ASP B 1 89 ? 0.514 -11.391 28.312 1 77.38 89 ASP B N 1
ATOM 4051 C CA . ASP B 1 89 ? 1.32 -10.312 28.875 1 77.38 89 ASP B CA 1
ATOM 4052 C C . ASP B 1 89 ? 2.479 -9.945 27.953 1 77.38 89 ASP B C 1
ATOM 4054 O O . ASP B 1 89 ? 3.35 -9.156 28.328 1 77.38 89 ASP B O 1
ATOM 4058 N N . THR B 1 90 ? 2.43 -10.648 26.781 1 74.88 90 THR B N 1
ATOM 4059 C CA . THR B 1 90 ? 3.426 -10.352 25.766 1 74.88 90 THR B CA 1
ATOM 4060 C C . THR B 1 90 ? 2.875 -10.641 24.359 1 74.88 90 THR B C 1
ATOM 4062 O O . THR B 1 90 ? 1.773 -11.172 24.234 1 74.88 90 THR B O 1
ATOM 4065 N N . GLY B 1 91 ? 3.547 -10.031 23.297 1 70.5 91 GLY B N 1
ATOM 4066 C CA . GLY B 1 91 ? 3.174 -10.336 21.922 1 70.5 91 GLY B CA 1
ATOM 4067 C C . GLY B 1 91 ? 2.549 -9.164 21.203 1 70.5 91 GLY B C 1
ATOM 4068 O O . GLY B 1 91 ? 2.295 -8.117 21.797 1 70.5 91 GLY B O 1
ATOM 4069 N N . PRO B 1 92 ? 2.346 -9.344 20.016 1 64.25 92 PRO B N 1
ATOM 4070 C CA . PRO B 1 92 ? 1.869 -8.234 19.188 1 64.25 92 PRO B CA 1
ATOM 4071 C C . PRO B 1 92 ? 0.489 -7.734 19.609 1 64.25 92 PRO B C 1
ATOM 4073 O O . PRO B 1 92 ? 0.235 -6.527 19.594 1 64.25 92 PRO B O 1
ATOM 4076 N N . LEU B 1 93 ? -0.358 -8.672 19.906 1 67.31 93 LEU B N 1
ATOM 4077 C CA . LEU B 1 93 ? -1.699 -8.297 20.344 1 67.31 93 LEU B CA 1
ATOM 4078 C C . LEU B 1 93 ? -1.65 -7.508 21.641 1 67.31 93 LEU B C 1
ATOM 4080 O O . LEU B 1 93 ? -2.34 -6.496 21.797 1 67.31 93 LEU B O 1
ATOM 4084 N N . PHE B 1 94 ? -0.892 -7.945 22.609 1 71.31 94 PHE B N 1
ATOM 4085 C CA . PHE B 1 94 ? -0.723 -7.254 23.875 1 71.31 94 PHE B CA 1
ATOM 408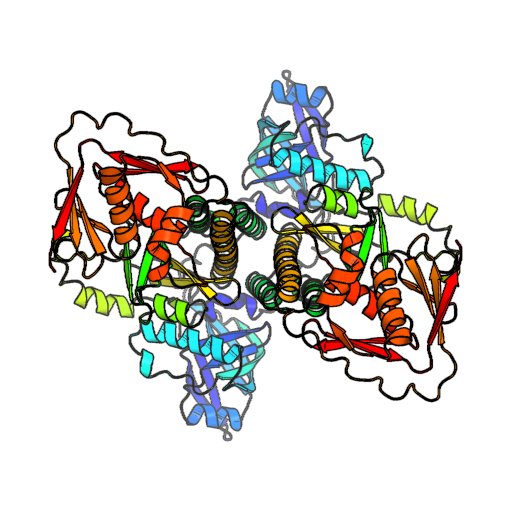6 C C . PHE B 1 94 ? -0.174 -5.848 23.656 1 71.31 94 PHE B C 1
ATOM 4088 O O . PHE B 1 94 ? -0.666 -4.887 24.25 1 71.31 94 PHE B O 1
ATOM 4095 N N . GLU B 1 95 ? 0.757 -5.797 22.797 1 67.12 95 GLU B N 1
ATOM 4096 C CA . GLU B 1 95 ? 1.369 -4.5 22.531 1 67.12 95 GLU B CA 1
ATOM 4097 C C . GLU B 1 95 ? 0.368 -3.535 21.906 1 67.12 95 GLU B C 1
ATOM 4099 O O . GLU B 1 95 ? 0.332 -2.354 22.25 1 67.12 95 GLU B O 1
ATOM 4104 N N . LYS B 1 96 ? -0.345 -4.059 21.078 1 63.53 96 LYS B N 1
ATOM 4105 C CA . LYS B 1 96 ? -1.364 -3.236 20.422 1 63.53 96 LYS B CA 1
ATOM 4106 C C . LYS B 1 96 ? -2.357 -2.688 21.453 1 63.53 96 LYS B C 1
ATOM 4108 O O . LYS B 1 96 ? -2.699 -1.504 21.422 1 63.53 96 LYS B O 1
ATOM 4113 N N . ILE B 1 97 ? -2.791 -3.541 22.297 1 64.69 97 ILE B N 1
ATOM 4114 C CA . ILE B 1 97 ? -3.766 -3.158 23.312 1 64.69 97 ILE B CA 1
ATOM 4115 C C . ILE B 1 97 ? -3.137 -2.158 24.281 1 64.69 97 ILE B C 1
ATOM 4117 O O . ILE B 1 97 ? -3.766 -1.164 24.656 1 64.69 97 ILE B O 1
ATOM 4121 N N . SER B 1 98 ? -1.888 -2.416 24.609 1 67.44 98 SER B N 1
ATOM 4122 C CA . SER B 1 98 ? -1.182 -1.56 25.562 1 67.44 98 SER B CA 1
ATOM 4123 C C . SER B 1 98 ? -1.018 -0.146 25 1 67.44 98 SER B C 1
ATOM 4125 O O . SER B 1 98 ? -1.232 0.833 25.719 1 67.44 98 SER B O 1
ATOM 4127 N N . ILE B 1 99 ? -0.69 -0.125 23.859 1 60.41 99 ILE B N 1
ATOM 4128 C CA . ILE B 1 99 ? -0.437 1.159 23.203 1 60.41 99 ILE B CA 1
ATOM 4129 C C . ILE B 1 99 ? -1.74 1.949 23.109 1 60.41 99 ILE B C 1
ATOM 4131 O O . ILE B 1 99 ? -1.766 3.154 23.359 1 60.41 99 ILE B O 1
ATOM 4135 N N . GLN B 1 100 ? -2.727 1.278 22.719 1 56.62 100 GLN B N 1
ATOM 4136 C CA . GLN B 1 100 ? -4.027 1.929 22.609 1 56.62 100 GLN B CA 1
ATOM 4137 C C . GLN B 1 100 ? -4.488 2.459 23.969 1 56.62 100 GLN B C 1
ATOM 4139 O O . GLN B 1 100 ? -5.062 3.549 24.047 1 56.62 100 GLN B O 1
ATOM 4144 N N . LEU B 1 101 ? -4.301 1.665 24.938 1 58.41 101 LEU B N 1
ATOM 4145 C CA . LEU B 1 101 ? -4.691 2.047 26.281 1 58.41 101 LEU B CA 1
ATOM 4146 C C . LEU B 1 101 ? -3.898 3.262 26.75 1 58.41 101 LEU B C 1
ATOM 4148 O O . LEU B 1 101 ? -4.449 4.156 27.406 1 58.41 101 LEU B O 1
ATOM 4152 N N . LYS B 1 102 ? -2.703 3.193 26.422 1 58.31 102 LYS B N 1
ATOM 4153 C CA . LYS B 1 102 ? -1.858 4.32 26.812 1 58.31 102 LYS B CA 1
ATOM 4154 C C . LYS B 1 102 ? -2.322 5.609 26.141 1 58.31 102 LYS B C 1
ATOM 4156 O O . LYS B 1 102 ? -2.34 6.672 26.781 1 58.31 102 LYS B O 1
ATOM 4161 N N . ALA B 1 103 ? -2.586 5.406 24.953 1 50.81 103 ALA B N 1
ATOM 4162 C CA . ALA B 1 103 ? -3.021 6.574 24.188 1 50.81 103 ALA B CA 1
ATOM 4163 C C . ALA B 1 103 ? -4.324 7.137 24.75 1 50.81 103 ALA B C 1
ATOM 4165 O O . ALA B 1 103 ? -4.473 8.352 24.875 1 50.81 103 ALA B O 1
ATOM 4166 N N . SER B 1 104 ? -5.199 6.18 24.938 1 46.5 104 SER B N 1
ATOM 4167 C CA . SER B 1 104 ? -6.48 6.605 25.484 1 46.5 104 SER B CA 1
ATOM 4168 C C . SER B 1 104 ? -6.316 7.199 26.891 1 46.5 104 SER B C 1
ATOM 4170 O O . SER B 1 104 ? -7.012 8.148 27.25 1 46.5 104 SER B O 1
ATOM 4172 N N . SER B 1 105 ? -5.324 6.52 27.609 1 45.34 105 SER B N 1
ATOM 4173 C CA . SER B 1 105 ? -5.098 6.984 28.969 1 45.34 105 SER B CA 1
ATOM 4174 C C . SER B 1 105 ? -4.375 8.328 28.984 1 45.34 105 SER B C 1
ATOM 4176 O O . SER B 1 105 ? -4.613 9.156 29.859 1 45.34 105 SER B O 1
ATOM 4178 N N . ALA B 1 106 ? -3.465 8.383 28.062 1 42.97 106 ALA B N 1
ATOM 4179 C CA . ALA B 1 106 ? -2.736 9.641 28 1 42.97 106 ALA B CA 1
ATOM 4180 C C . ALA B 1 106 ? -3.686 10.812 27.734 1 42.97 106 ALA B C 1
ATOM 4182 O O . ALA B 1 106 ? -3.473 11.914 28.234 1 42.97 106 ALA B O 1
ATOM 4183 N N . GLN B 1 107 ? -4.578 10.492 27.016 1 38.62 107 GLN B N 1
ATOM 4184 C CA . GLN B 1 107 ? -5.535 11.547 26.672 1 38.62 107 GLN B CA 1
ATOM 4185 C C . GLN B 1 107 ? -6.348 11.961 27.906 1 38.62 107 GLN B C 1
ATOM 4187 O O . GLN B 1 107 ? -6.797 13.109 27.984 1 38.62 107 GLN B O 1
ATOM 4192 N N . ILE B 1 108 ? -6.527 10.891 28.781 1 37.31 108 ILE B N 1
ATOM 4193 C CA . ILE B 1 108 ? -7.285 11.227 29.984 1 37.31 108 ILE B CA 1
ATOM 4194 C C . ILE B 1 108 ? -6.324 11.57 31.125 1 37.31 108 ILE B C 1
ATOM 4196 O O . ILE B 1 108 ? -6.746 11.719 32.281 1 37.31 108 ILE B O 1
ATOM 4200 N N . GLY B 1 109 ? -5.141 11.984 30.656 1 37.41 109 GLY B N 1
ATOM 4201 C CA . GLY B 1 109 ? -4.191 12.43 31.672 1 37.41 109 GLY B CA 1
ATOM 4202 C C . GLY B 1 109 ? -3.746 11.312 32.594 1 37.41 109 GLY B C 1
ATOM 4203 O O . GLY B 1 109 ? -3.193 11.57 33.656 1 37.41 109 GLY B O 1
ATOM 4204 N N . MET B 1 110 ? -4.266 10.086 32.5 1 35.91 110 MET B N 1
ATOM 4205 C CA . MET B 1 110 ? -3.916 8.984 33.375 1 35.91 110 MET B CA 1
ATOM 4206 C C . MET B 1 110 ? -2.871 8.078 32.719 1 35.91 110 MET B C 1
ATOM 4208 O O . MET B 1 110 ? -2.951 6.852 32.844 1 35.91 110 MET B O 1
ATOM 4212 N N . SER B 1 111 ? -2.002 8.578 32.031 1 41.34 111 SER B N 1
ATOM 4213 C CA . SER B 1 111 ? -0.984 7.855 31.281 1 41.34 111 SER B CA 1
ATOM 4214 C C . SER B 1 111 ? -0.271 6.828 32.156 1 41.34 111 SER B C 1
ATOM 4216 O O . SER B 1 111 ? 0.061 5.734 31.688 1 41.34 111 SER B O 1
ATOM 4218 N N . GLU B 1 112 ? 0.269 7.25 33.281 1 42.34 112 GLU B N 1
ATOM 4219 C CA . GLU B 1 112 ? 1.179 6.465 34.125 1 42.34 112 GLU B CA 1
ATOM 4220 C C . GLU B 1 112 ? 0.456 5.289 34.781 1 42.34 112 GLU B C 1
ATOM 4222 O O . GLU B 1 112 ? 1.093 4.336 35.219 1 42.34 112 GLU B O 1
ATOM 4227 N N . ILE B 1 113 ? -0.72 5.496 35.031 1 38.47 113 ILE B N 1
ATOM 4228 C CA . ILE B 1 113 ? -1.403 4.59 35.969 1 38.47 113 ILE B CA 1
ATOM 4229 C C . ILE B 1 113 ? -1.85 3.336 35.219 1 38.47 113 ILE B C 1
ATOM 4231 O O . ILE B 1 113 ? -1.94 2.254 35.781 1 38.47 113 ILE B O 1
ATOM 4235 N N . MET B 1 114 ? -2.145 3.426 33.938 1 47.03 114 MET B N 1
ATOM 4236 C CA . MET B 1 114 ? -2.836 2.229 33.469 1 47.03 114 MET B CA 1
ATOM 4237 C C . MET B 1 114 ? -1.914 1.366 32.625 1 47.03 114 MET B C 1
ATOM 4239 O O . MET B 1 114 ? -1.821 1.563 31.406 1 47.03 114 MET B O 1
ATOM 4243 N N . ARG B 1 115 ? -0.825 1.005 33.219 1 53.22 115 ARG B N 1
ATOM 4244 C CA . ARG B 1 115 ? -0.007 -0.023 32.594 1 53.22 115 ARG B CA 1
ATOM 4245 C C . ARG B 1 115 ? -0.77 -1.339 32.469 1 53.22 115 ARG B C 1
ATOM 4247 O O . ARG B 1 115 ? -1.271 -1.857 33.469 1 53.22 115 ARG B O 1
ATOM 4254 N N . LEU B 1 116 ? -1.007 -1.762 31.219 1 60.88 116 LEU B N 1
ATOM 4255 C CA . LEU B 1 116 ? -1.658 -3.049 31 1 60.88 116 LEU B CA 1
ATOM 4256 C C . LEU B 1 116 ? -0.779 -4.195 31.484 1 60.88 116 LEU B C 1
ATOM 4258 O O . LEU B 1 116 ? 0.34 -4.375 31 1 60.88 116 LEU B O 1
ATOM 4262 N N . ARG B 1 117 ? -1.134 -4.742 32.656 1 64.25 117 ARG B N 1
ATOM 4263 C CA . ARG B 1 117 ? -0.376 -5.879 33.188 1 64.25 117 ARG B CA 1
ATOM 4264 C C . ARG B 1 117 ? -0.61 -7.125 32.344 1 64.25 117 ARG B C 1
ATOM 4266 O O . ARG B 1 117 ? 0.332 -7.859 32.031 1 64.25 117 ARG B O 1
ATOM 4273 N N . SER B 1 118 ? -1.871 -7.332 32 1 74.38 118 SER B N 1
ATOM 4274 C CA . SER B 1 118 ? -2.227 -8.484 31.172 1 74.38 118 SER B CA 1
ATOM 4275 C C . SER B 1 118 ? -3.553 -8.258 30.453 1 74.38 118 SER B C 1
ATOM 4277 O O . SER B 1 118 ? -4.367 -7.438 30.891 1 74.38 118 SER B O 1
ATOM 4279 N N . ALA B 1 119 ? -3.6 -8.836 29.312 1 78 119 ALA B N 1
ATOM 4280 C CA . ALA B 1 119 ? -4.863 -8.852 28.594 1 78 119 ALA B CA 1
ATOM 4281 C C . ALA B 1 119 ? -5.449 -10.258 28.547 1 78 119 ALA B C 1
ATOM 4283 O O . ALA B 1 119 ? -4.758 -11.211 28.188 1 78 119 ALA B O 1
ATOM 4284 N N . ASP B 1 120 ? -6.695 -10.469 29.062 1 79.81 120 ASP B N 1
ATOM 4285 C CA . ASP B 1 120 ? -7.359 -11.766 29.031 1 79.81 120 ASP B CA 1
ATOM 4286 C C . ASP B 1 120 ? -8.156 -11.953 27.75 1 79.81 120 ASP B C 1
ATOM 4288 O O . ASP B 1 120 ? -8.984 -11.117 27.406 1 79.81 120 ASP B O 1
ATOM 4292 N N . VAL B 1 121 ? -7.836 -12.969 27.094 1 84.81 121 VAL B N 1
ATOM 4293 C CA . VAL B 1 121 ? -8.508 -13.273 25.828 1 84.81 121 VAL B CA 1
ATOM 4294 C C . VAL B 1 121 ? -9.672 -14.234 26.078 1 84.81 121 VAL B C 1
ATOM 4296 O O . VAL B 1 121 ? -9.516 -15.227 26.797 1 84.81 121 VAL B O 1
ATOM 4299 N N . PHE B 1 122 ? -10.852 -13.938 25.516 1 84.5 122 PHE B N 1
ATOM 4300 C CA . PHE B 1 122 ? -12.062 -14.734 25.672 1 84.5 122 PHE B CA 1
ATOM 4301 C C . PHE B 1 122 ? -12.594 -15.18 24.312 1 84.5 122 PHE B C 1
ATOM 4303 O O . PHE B 1 122 ? -12.508 -14.438 23.328 1 84.5 122 PHE B O 1
ATOM 4310 N N . ARG B 1 123 ? -13.039 -16.312 24.234 1 87.44 123 ARG B N 1
ATOM 4311 C CA . ARG B 1 123 ? -13.781 -16.781 23.078 1 87.44 123 ARG B CA 1
ATOM 4312 C C . ARG B 1 123 ? -15.25 -16.406 23.172 1 87.44 123 ARG B C 1
ATOM 4314 O O . ARG B 1 123 ? -15.875 -16.594 24.219 1 87.44 123 ARG B O 1
ATOM 4321 N N . VAL B 1 124 ? -15.805 -15.922 22.047 1 84 124 VAL B N 1
ATOM 4322 C CA . VAL B 1 124 ? -17.203 -15.539 22.016 1 84 124 VAL B CA 1
ATOM 4323 C C . VAL B 1 124 ? -18.062 -16.75 21.656 1 84 124 VAL B C 1
ATOM 4325 O O . VAL B 1 124 ? -17.906 -17.344 20.594 1 84 124 VAL B O 1
ATOM 4328 N N . GLU B 1 125 ? -18.984 -17.141 22.484 1 82.94 125 GLU B N 1
ATOM 4329 C CA . GLU B 1 125 ? -19.828 -18.312 22.297 1 82.94 125 GLU B CA 1
ATOM 4330 C C . GLU B 1 125 ? -21.203 -17.922 21.766 1 82.94 125 GLU B C 1
ATOM 4332 O O . GLU B 1 125 ? -21.812 -18.672 21 1 82.94 125 GLU B O 1
ATOM 4337 N N . ALA B 1 126 ? -21.688 -16.797 22.234 1 77.62 126 ALA B N 1
ATOM 4338 C CA . ALA B 1 126 ? -23 -16.312 21.797 1 77.62 126 ALA B CA 1
ATOM 4339 C C . ALA B 1 126 ? -23.078 -14.797 21.859 1 77.62 126 ALA B C 1
ATOM 4341 O O . ALA B 1 126 ? -22.438 -14.172 22.719 1 77.62 126 ALA B O 1
ATOM 4342 N N . ILE B 1 127 ? -23.766 -14.25 20.922 1 80.06 127 ILE B N 1
ATOM 4343 C CA . ILE B 1 127 ? -24.062 -12.82 20.922 1 80.06 127 ILE B CA 1
ATOM 4344 C C . ILE B 1 127 ? -25.578 -12.609 20.875 1 80.06 127 ILE B C 1
ATOM 4346 O O . ILE B 1 127 ? -26.266 -13.164 20.031 1 80.06 127 ILE B O 1
ATOM 4350 N N . GLU B 1 128 ? -26.109 -11.945 21.875 1 72.81 128 GLU B N 1
ATOM 4351 C CA . GLU B 1 128 ? -27.531 -11.633 21.953 1 72.81 128 GLU B CA 1
ATOM 4352 C C . GLU B 1 128 ? -27.766 -10.125 21.984 1 72.81 128 GLU B C 1
ATOM 4354 O O . GLU B 1 128 ? -27.078 -9.406 22.719 1 72.81 128 GLU B O 1
ATOM 4359 N N . ARG B 1 129 ? -28.656 -9.664 21.109 1 71.44 129 ARG B N 1
ATOM 4360 C CA . ARG B 1 129 ? -29.047 -8.258 21.156 1 71.44 129 ARG B CA 1
ATOM 4361 C C . ARG B 1 129 ? -30.078 -8.008 22.266 1 71.44 129 ARG B C 1
ATOM 4363 O O . ARG B 1 129 ? -31.047 -8.75 22.391 1 71.44 129 ARG B O 1
ATOM 4370 N N . VAL B 1 130 ? -29.75 -7.023 23.141 1 59 130 VAL B N 1
ATOM 4371 C CA . VAL B 1 130 ? -30.703 -6.625 24.172 1 59 130 VAL B CA 1
ATOM 4372 C C . VAL B 1 130 ? -31.562 -5.461 23.672 1 59 130 VAL B C 1
ATOM 4374 O O . VAL B 1 130 ? -31.031 -4.422 23.266 1 59 130 VAL B O 1
ATOM 4377 N N . PRO B 1 131 ? -32.875 -5.605 23.359 1 46.25 131 PRO B N 1
ATOM 4378 C CA . PRO B 1 131 ? -33.75 -4.504 22.922 1 46.25 131 PRO B CA 1
ATOM 4379 C C . PRO B 1 131 ? -33.656 -3.293 23.844 1 46.25 131 PRO B C 1
ATOM 4381 O O . PRO B 1 131 ? -33.656 -3.447 25.078 1 46.25 131 PRO B O 1
ATOM 4384 N N . CYS B 1 132 ? -32.938 -2.24 23.531 1 42.31 132 CYS B N 1
ATOM 4385 C CA . CYS B 1 132 ? -33 -1.022 24.328 1 42.31 132 CYS B CA 1
ATOM 4386 C C . CYS B 1 132 ? -34.344 -0.353 24.203 1 42.31 132 CYS B C 1
ATOM 4388 O O . CYS B 1 132 ? -34.844 -0.141 23.094 1 42.31 132 CYS B O 1
ATOM 4390 N N . PRO B 1 133 ? -35.156 -0.355 25.328 1 37.88 133 PRO B N 1
ATOM 4391 C CA . PR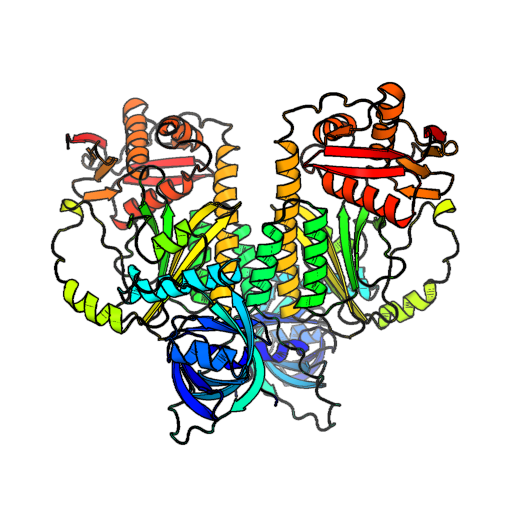O B 1 133 ? -36.438 0.355 25.234 1 37.88 133 PRO B CA 1
ATOM 4392 C C . PRO B 1 133 ? -36.281 1.78 24.703 1 37.88 133 PRO B C 1
ATOM 4394 O O . PRO B 1 133 ? -37.281 2.43 24.375 1 37.88 133 PRO B O 1
ATOM 4397 N N . VAL B 1 134 ? -35.438 2.535 25.281 1 33.81 134 VAL B N 1
ATOM 4398 C CA . VAL B 1 134 ? -35.375 3.951 24.938 1 33.81 134 VAL B CA 1
ATOM 4399 C C . VAL B 1 134 ? -35.031 4.109 23.469 1 33.81 134 VAL B C 1
ATOM 4401 O O . VAL B 1 134 ? -34.188 3.373 22.938 1 33.81 134 VAL B O 1
ATOM 4404 N N . ASP B 1 135 ? -36.031 4.578 22.719 1 34.41 135 ASP B N 1
ATOM 4405 C CA . ASP B 1 135 ? -35.812 5.004 21.344 1 34.41 135 ASP B CA 1
ATOM 4406 C C . ASP B 1 135 ? -34.469 5.656 21.156 1 34.41 135 ASP B C 1
ATOM 4408 O O . ASP B 1 135 ? -34.188 6.73 21.703 1 34.41 135 ASP B O 1
ATOM 4412 N N . THR B 1 136 ? -33.531 4.926 21.328 1 36 136 THR B N 1
ATOM 4413 C CA . THR B 1 136 ? -32.219 5.52 21.109 1 36 136 THR B CA 1
ATOM 4414 C C . THR B 1 136 ? -32.25 6.465 19.906 1 36 136 THR B C 1
ATOM 4416 O O . THR B 1 136 ? -33.062 6.301 19 1 36 136 THR B O 1
ATOM 4419 N N . GLY B 1 137 ? -32.156 7.738 20.188 1 35.09 137 GLY B N 1
ATOM 4420 C CA . GLY B 1 137 ? -32.125 8.781 19.172 1 35.09 137 GLY B CA 1
ATOM 4421 C C . GLY B 1 137 ? -31.719 8.266 17.797 1 35.09 137 GLY B C 1
ATOM 4422 O O . GLY B 1 137 ? -31.328 7.105 17.656 1 35.09 137 GLY B O 1
ATOM 4423 N N . PRO B 1 138 ? -32.125 9.039 16.781 1 34.5 138 PRO B N 1
ATOM 4424 C CA . PRO B 1 138 ? -31.984 8.68 15.375 1 34.5 138 PRO B CA 1
ATOM 4425 C C . PRO B 1 138 ? -30.672 7.945 15.078 1 34.5 138 PRO B C 1
ATOM 4427 O O . PRO B 1 138 ? -29.641 8.25 15.68 1 34.5 138 PRO B O 1
ATOM 4430 N N . ALA B 1 139 ? -30.828 6.797 14.812 1 37.38 139 ALA B N 1
ATOM 4431 C CA . ALA B 1 139 ? -29.75 5.961 14.281 1 37.38 139 ALA B CA 1
ATOM 4432 C C . ALA B 1 139 ? -28.75 6.793 13.492 1 37.38 139 ALA B C 1
ATOM 4434 O O . ALA B 1 139 ? -29.125 7.602 12.641 1 37.38 139 ALA B O 1
ATOM 4435 N N . GLN B 1 140 ? -27.688 7.32 14.172 1 38.41 140 GLN B N 1
ATOM 4436 C CA . GLN B 1 140 ? -26.672 8.039 13.406 1 38.41 140 GLN B CA 1
ATOM 4437 C C . GLN B 1 140 ? -26.641 7.57 11.961 1 38.41 140 GLN B C 1
ATOM 4439 O O . GLN B 1 140 ? -26.844 6.391 11.68 1 38.41 140 GLN B O 1
ATOM 4444 N N . VAL B 1 141 ? -27.078 8.375 11.094 1 43.66 141 VAL B N 1
ATOM 4445 C CA . VAL B 1 141 ? -27 8.148 9.656 1 43.66 141 VAL B CA 1
ATOM 4446 C C . VAL B 1 141 ? -25.75 7.316 9.336 1 43.66 141 VAL B C 1
ATOM 4448 O O . VAL B 1 141 ? -24.641 7.645 9.773 1 43.66 141 VAL B O 1
ATOM 4451 N N . PRO B 1 142 ? -25.906 6.008 9.141 1 49.56 142 PRO B N 1
ATOM 4452 C CA . PRO B 1 142 ? -24.797 5.125 8.812 1 49.56 142 PRO B CA 1
ATOM 4453 C C . PRO B 1 142 ? -23.797 5.766 7.844 1 49.56 142 PRO B C 1
ATOM 4455 O O . PRO B 1 142 ? -24.203 6.375 6.852 1 49.56 142 PRO B O 1
ATOM 4458 N N . ARG B 1 143 ? -22.734 6.363 8.352 1 60.03 143 ARG B N 1
ATOM 4459 C CA . ARG B 1 143 ? -21.688 6.855 7.465 1 60.03 143 ARG B CA 1
ATOM 4460 C C . ARG B 1 143 ? -21.391 5.852 6.355 1 60.03 143 ARG B C 1
ATOM 4462 O O . ARG B 1 143 ? -21.484 4.641 6.562 1 60.03 143 ARG B O 1
ATOM 4469 N N . PRO B 1 144 ? -21.438 6.32 5.172 1 65.31 144 PRO B N 1
ATOM 4470 C CA . PRO B 1 144 ? -21.109 5.441 4.047 1 65.31 144 PRO B CA 1
ATOM 4471 C C . PRO B 1 144 ? -19.797 4.68 4.262 1 65.31 144 PRO B C 1
ATOM 4473 O O . PRO B 1 144 ? -18.859 5.207 4.875 1 65.31 144 PRO B O 1
ATOM 4476 N N . PRO B 1 145 ? -19.844 3.375 4.023 1 74.56 145 PRO B N 1
ATOM 4477 C CA . PRO B 1 145 ? -18.625 2.572 4.164 1 74.56 145 PRO B CA 1
ATOM 4478 C C . PRO B 1 145 ? -17.484 3.086 3.297 1 74.56 145 PRO B C 1
ATOM 4480 O O . PRO B 1 145 ? -17.719 3.756 2.287 1 74.56 145 PRO B O 1
ATOM 4483 N N . VAL B 1 146 ? -16.328 2.939 3.771 1 85.69 146 VAL B N 1
ATOM 4484 C CA . VAL B 1 146 ? -15.141 3.309 3.012 1 85.69 146 VAL B CA 1
ATOM 4485 C C . VAL B 1 146 ? -15.078 2.5 1.718 1 85.69 146 VAL B C 1
ATOM 4487 O O . VAL B 1 146 ? -15.164 1.269 1.744 1 85.69 146 VAL B O 1
ATOM 4490 N N . SER B 1 147 ? -15.07 3.176 0.651 1 87.88 147 SER B N 1
ATOM 4491 C CA . SER B 1 147 ? -14.938 2.508 -0.641 1 87.88 147 SER B CA 1
ATOM 4492 C C . SER B 1 147 ? -13.547 1.919 -0.824 1 87.88 147 SER B C 1
ATOM 4494 O O . SER B 1 147 ? -12.57 2.656 -0.965 1 87.88 147 SER B O 1
ATOM 4496 N N . LEU B 1 148 ? -13.453 0.637 -0.886 1 89.31 148 LEU B N 1
ATOM 4497 C CA . LEU B 1 148 ? -12.172 -0.034 -1.046 1 89.31 148 LEU B CA 1
ATOM 4498 C C . LEU B 1 148 ? -11.547 0.293 -2.4 1 89.31 148 LEU B C 1
ATOM 4500 O O . LEU B 1 148 ? -10.352 0.582 -2.486 1 89.31 148 LEU B O 1
ATOM 4504 N N . PRO B 1 149 ? -12.375 0.346 -3.516 1 86.62 149 PRO B N 1
ATOM 4505 C CA . PRO B 1 149 ? -11.789 0.738 -4.801 1 86.62 149 PRO B CA 1
ATOM 4506 C C . PRO B 1 149 ? -11.234 2.162 -4.785 1 86.62 149 PRO B C 1
ATOM 4508 O O . PRO B 1 149 ? -10.156 2.414 -5.328 1 86.62 149 PRO B O 1
ATOM 4511 N N . ALA B 1 150 ? -11.938 2.992 -4.141 1 91.5 150 ALA B N 1
ATOM 4512 C CA . ALA B 1 150 ? -11.461 4.371 -4.047 1 91.5 150 ALA B CA 1
ATOM 4513 C C . ALA B 1 150 ? -10.188 4.457 -3.207 1 91.5 150 ALA B C 1
ATOM 4515 O O . ALA B 1 150 ? -9.297 5.254 -3.504 1 91.5 150 ALA B O 1
ATOM 4516 N N . LEU B 1 151 ? -10.156 3.662 -2.18 1 95.5 151 LEU B N 1
ATOM 4517 C CA . LEU B 1 151 ? -8.969 3.611 -1.33 1 95.5 151 LEU B CA 1
ATOM 4518 C C . LEU B 1 151 ? -7.766 3.098 -2.109 1 95.5 151 LEU B C 1
ATOM 4520 O O . LEU B 1 151 ? -6.684 3.682 -2.043 1 95.5 151 LEU B O 1
ATOM 4524 N N . ALA B 1 152 ? -7.949 2.051 -2.85 1 92.94 152 ALA B N 1
ATOM 4525 C CA . ALA B 1 152 ? -6.867 1.499 -3.66 1 92.94 152 ALA B CA 1
ATOM 4526 C C . ALA B 1 152 ? -6.375 2.518 -4.684 1 92.94 152 ALA B C 1
ATOM 4528 O O . ALA B 1 152 ? -5.168 2.68 -4.879 1 92.94 152 ALA B O 1
ATOM 4529 N N . ASP B 1 153 ? -7.324 3.195 -5.293 1 90.69 153 ASP B N 1
ATOM 4530 C CA . ASP B 1 153 ? -6.984 4.238 -6.254 1 90.69 153 ASP B CA 1
ATOM 4531 C C . ASP B 1 153 ? -6.191 5.363 -5.59 1 90.69 153 ASP B C 1
ATOM 4533 O O . ASP B 1 153 ? -5.246 5.895 -6.176 1 90.69 153 ASP B O 1
ATOM 4537 N N . GLY B 1 154 ? -6.629 5.703 -4.426 1 94.19 154 GLY B N 1
ATOM 4538 C CA . GLY B 1 154 ? -5.918 6.73 -3.68 1 94.19 154 GLY B CA 1
ATOM 4539 C C . GLY B 1 154 ? -4.488 6.344 -3.35 1 94.19 154 GLY B C 1
ATOM 4540 O O . GLY B 1 154 ? -3.566 7.145 -3.531 1 94.19 154 GLY B O 1
ATOM 4541 N N . CYS B 1 155 ? -4.309 5.133 -2.9 1 95.75 155 CYS B N 1
ATOM 4542 C CA . CYS B 1 155 ? -2.971 4.648 -2.588 1 95.75 155 CYS B CA 1
ATOM 4543 C C . CYS B 1 155 ? -2.088 4.645 -3.83 1 95.75 155 CYS B C 1
ATOM 4545 O O . CYS B 1 155 ? -0.942 5.098 -3.785 1 95.75 155 CYS B O 1
ATOM 4547 N N . ARG B 1 156 ? -2.646 4.219 -4.891 1 90.88 156 ARG B N 1
ATOM 4548 C CA . ARG B 1 156 ? -1.899 4.188 -6.145 1 90.88 156 ARG B CA 1
ATOM 4549 C C . ARG B 1 156 ? -1.522 5.594 -6.598 1 90.88 156 ARG B C 1
ATOM 4551 O O . ARG B 1 156 ? -0.393 5.828 -7.031 1 90.88 156 ARG B O 1
ATOM 4558 N N . ALA B 1 157 ? -2.428 6.48 -6.543 1 92.56 157 ALA B N 1
ATOM 4559 C CA . ALA B 1 157 ? -2.184 7.863 -6.941 1 92.56 157 ALA B CA 1
ATOM 4560 C C . ALA B 1 157 ? -1.043 8.477 -6.133 1 92.56 157 ALA B C 1
ATOM 4562 O O . ALA B 1 157 ? -0.161 9.133 -6.691 1 92.56 157 ALA B O 1
ATOM 4563 N N . ILE B 1 158 ? -1.038 8.234 -4.871 1 95.88 158 ILE B N 1
ATOM 4564 C CA . ILE B 1 158 ? -0.002 8.766 -3.996 1 95.88 158 ILE B CA 1
ATOM 4565 C C . ILE B 1 158 ? 1.356 8.195 -4.391 1 95.88 158 ILE B C 1
ATOM 4567 O O . ILE B 1 158 ? 2.332 8.93 -4.535 1 95.88 158 ILE B O 1
ATOM 4571 N N . GLU B 1 159 ? 1.41 6.949 -4.605 1 91.94 159 GLU B N 1
ATOM 4572 C CA . GLU B 1 159 ? 2.672 6.262 -4.859 1 91.94 159 GLU B CA 1
ATOM 4573 C C . GLU B 1 159 ? 3.258 6.66 -6.207 1 91.94 159 GLU B C 1
ATOM 4575 O O . GLU B 1 159 ? 4.457 6.504 -6.441 1 91.94 159 GLU B O 1
ATOM 4580 N N . ASN B 1 160 ? 2.393 7.145 -7.082 1 87.62 160 ASN B N 1
ATOM 4581 C CA . ASN B 1 160 ? 2.846 7.523 -8.414 1 87.62 160 ASN B CA 1
ATOM 4582 C C . ASN B 1 160 ? 3.385 8.953 -8.438 1 87.62 160 ASN B C 1
ATOM 4584 O O . ASN B 1 160 ? 3.916 9.406 -9.453 1 87.62 160 ASN B O 1
ATOM 4588 N N . LEU B 1 161 ? 3.295 9.609 -7.34 1 88.81 161 LEU B N 1
ATOM 4589 C CA . LEU B 1 161 ? 3.797 10.977 -7.262 1 88.81 161 LEU B CA 1
ATOM 4590 C C . LEU B 1 161 ? 5.281 10.992 -6.906 1 88.81 161 LEU B C 1
ATOM 4592 O O . LEU B 1 161 ? 5.766 10.102 -6.211 1 88.81 161 LEU B O 1
ATOM 4596 N N . ALA B 1 162 ? 5.957 12 -7.367 1 83.06 162 ALA B N 1
ATOM 4597 C CA . ALA B 1 162 ? 7.398 12.086 -7.148 1 83.06 162 ALA B CA 1
ATOM 4598 C C . ALA B 1 162 ? 7.742 13.227 -6.195 1 83.06 162 ALA B C 1
ATOM 4600 O O . ALA B 1 162 ? 8.711 13.133 -5.434 1 83.06 162 ALA B O 1
ATOM 4601 N N . GLU B 1 163 ? 6.953 14.25 -6.23 1 86 163 GLU B N 1
ATOM 4602 C CA . GLU B 1 163 ? 7.242 15.438 -5.43 1 86 163 GLU B CA 1
ATOM 4603 C C . GLU B 1 163 ? 6.562 15.359 -4.066 1 86 163 GLU B C 1
ATOM 4605 O O . GLU B 1 163 ? 5.355 15.109 -3.979 1 86 163 GLU B O 1
ATOM 4610 N N . VAL B 1 164 ? 7.301 15.641 -3.076 1 89.25 164 VAL B N 1
ATOM 4611 C CA . VAL B 1 164 ? 6.836 15.508 -1.701 1 89.25 164 VAL B CA 1
ATOM 4612 C C . VAL B 1 164 ? 5.609 16.391 -1.48 1 89.25 164 VAL B C 1
ATOM 4614 O O . VAL B 1 164 ? 4.656 15.984 -0.809 1 89.25 164 VAL B O 1
ATOM 4617 N N . GLU B 1 165 ? 5.621 17.578 -2.01 1 90.88 165 GLU B N 1
ATOM 4618 C CA . GLU B 1 165 ? 4.488 18.5 -1.876 1 90.88 165 GLU B CA 1
ATOM 4619 C C . GLU B 1 165 ? 3.205 17.859 -2.404 1 90.88 165 GLU B C 1
ATOM 4621 O O . GLU B 1 165 ? 2.172 17.891 -1.736 1 90.88 165 GLU B O 1
ATOM 4626 N N . ASP B 1 166 ? 3.357 17.281 -3.576 1 93.75 166 ASP B N 1
ATOM 4627 C CA . ASP B 1 166 ? 2.199 16.641 -4.199 1 93.75 166 ASP B CA 1
ATOM 4628 C C . ASP B 1 166 ? 1.734 15.43 -3.391 1 93.75 166 ASP B C 1
ATOM 4630 O O . ASP B 1 166 ? 0.535 15.164 -3.303 1 93.75 166 ASP B O 1
ATOM 4634 N N . ILE B 1 167 ? 2.682 14.711 -2.879 1 95.69 167 ILE B N 1
ATOM 4635 C CA . ILE B 1 167 ? 2.377 13.523 -2.088 1 95.69 167 ILE B CA 1
ATOM 4636 C C . ILE B 1 167 ? 1.564 13.922 -0.857 1 95.69 167 ILE B C 1
ATOM 4638 O O . ILE B 1 167 ? 0.498 13.359 -0.602 1 95.69 167 ILE B O 1
ATOM 4642 N N . ILE B 1 168 ? 2.004 14.93 -0.1 1 95.88 168 ILE B N 1
ATOM 4643 C CA . ILE B 1 168 ? 1.361 15.367 1.135 1 95.88 168 ILE B CA 1
ATOM 4644 C C . ILE B 1 168 ? -0.016 15.945 0.822 1 95.88 168 ILE B C 1
ATOM 4646 O O . ILE B 1 168 ? -0.998 15.633 1.498 1 95.88 168 ILE B O 1
ATOM 4650 N N . ASP B 1 169 ? -0.113 16.719 -0.221 1 96.44 169 ASP B N 1
ATOM 4651 C CA . ASP B 1 169 ? -1.391 17.312 -0.595 1 96.44 169 ASP B CA 1
ATOM 4652 C C . ASP B 1 169 ? -2.393 16.25 -1.028 1 96.44 169 ASP B C 1
ATOM 4654 O O . ASP B 1 169 ? -3.572 16.312 -0.678 1 96.44 169 ASP B O 1
ATOM 4658 N N . CYS B 1 170 ? -1.886 15.305 -1.81 1 97.19 170 CYS B N 1
ATOM 4659 C CA . CYS B 1 170 ? -2.752 14.211 -2.252 1 97.19 170 CYS B CA 1
ATOM 4660 C C . CYS B 1 170 ? -3.252 13.398 -1.065 1 97.19 170 CYS B C 1
ATOM 4662 O O . CYS B 1 170 ? -4.426 13.023 -1.016 1 97.19 170 CYS B O 1
ATOM 4664 N N . LEU B 1 171 ? -2.402 13.109 -0.148 1 98.06 171 LEU B N 1
ATOM 4665 C CA . LEU B 1 171 ? -2.781 12.398 1.071 1 98.06 171 LEU B CA 1
ATOM 4666 C C . LEU B 1 171 ? -3.896 13.141 1.803 1 98.06 171 LEU B C 1
ATOM 4668 O O . LEU B 1 171 ? -4.926 12.547 2.137 1 98.06 171 LEU B O 1
ATOM 4672 N N . LEU B 1 172 ? -3.717 14.445 2.053 1 98 172 LEU B N 1
ATOM 4673 C CA . LEU B 1 172 ? -4.703 15.25 2.764 1 98 172 LEU B CA 1
ATOM 4674 C C . LEU B 1 172 ? -6.02 15.305 1.988 1 98 172 LEU B C 1
ATOM 4676 O O . LEU B 1 172 ? -7.098 15.219 2.58 1 98 172 LEU B O 1
ATOM 4680 N N . ASP B 1 173 ? -5.93 15.375 0.69 1 97.25 173 ASP B N 1
ATOM 4681 C CA . ASP B 1 173 ? -7.121 15.383 -0.153 1 97.25 173 ASP B CA 1
ATOM 4682 C C . ASP B 1 173 ? -7.91 14.086 -0.005 1 97.25 173 ASP B C 1
ATOM 4684 O O . ASP B 1 173 ? -9.141 14.094 -0.007 1 97.25 173 ASP B O 1
ATOM 4688 N N . ARG B 1 174 ? -7.211 12.984 0.081 1 96.62 174 ARG B N 1
ATOM 4689 C CA . ARG B 1 174 ? -7.883 11.695 0.219 1 96.62 174 ARG B CA 1
ATOM 4690 C C . ARG B 1 174 ? -8.523 11.562 1.597 1 96.62 174 ARG B C 1
ATOM 4692 O O . ARG B 1 174 ? -9.586 10.953 1.733 1 96.62 174 ARG B O 1
ATOM 4699 N N . VAL B 1 175 ? -7.875 12.078 2.629 1 97.56 175 VAL B N 1
ATOM 4700 C CA . VAL B 1 175 ? -8.453 12.07 3.971 1 97.56 175 VAL B CA 1
ATOM 4701 C C . VAL B 1 175 ? -9.789 12.797 3.963 1 97.56 175 VAL B C 1
ATOM 4703 O O . VAL B 1 175 ? -10.781 12.305 4.516 1 97.56 175 VAL B O 1
ATOM 4706 N N . VAL B 1 176 ? -9.859 13.906 3.262 1 96.31 176 VAL B N 1
ATOM 4707 C CA . VAL B 1 176 ? -11.078 14.711 3.199 1 96.31 176 VAL B CA 1
ATOM 4708 C C . VAL B 1 176 ? -12.086 14.047 2.271 1 96.31 176 VAL B C 1
ATOM 4710 O O . VAL B 1 176 ? -13.242 13.82 2.656 1 96.31 176 VAL B O 1
ATOM 4713 N N . GLY B 1 177 ? -11.68 13.703 1.095 1 93.88 177 GLY B N 1
ATOM 4714 C CA . GLY B 1 177 ? -12.602 13.25 0.066 1 93.88 177 GLY B CA 1
ATOM 4715 C C . GLY B 1 177 ? -13.078 11.828 0.277 1 93.88 177 GLY B C 1
ATOM 4716 O O . GLY B 1 177 ? -14.242 11.508 0.02 1 93.88 177 GLY B O 1
ATOM 4717 N N . LEU B 1 178 ? -12.195 10.961 0.643 1 92.88 178 LEU B N 1
ATOM 4718 C CA . LEU B 1 178 ? -12.516 9.547 0.765 1 92.88 178 LEU B CA 1
ATOM 4719 C C . LEU B 1 178 ? -13.125 9.242 2.129 1 92.88 178 LEU B C 1
ATOM 4721 O O . LEU B 1 178 ? -14.062 8.445 2.23 1 92.88 178 LEU B O 1
ATOM 4725 N N . LEU B 1 179 ? -12.656 9.922 3.174 1 93.94 179 LEU B N 1
ATOM 4726 C CA . LEU B 1 179 ? -13.055 9.539 4.523 1 93.94 179 LEU B CA 1
ATOM 4727 C C . LEU B 1 179 ? -13.945 10.609 5.152 1 93.94 179 LEU B C 1
ATOM 4729 O O . LEU B 1 179 ? -14.602 10.359 6.16 1 93.94 179 LEU B O 1
ATOM 4733 N N . GLY B 1 180 ? -13.883 11.82 4.57 1 93.62 180 GLY B N 1
ATOM 4734 C CA . GLY B 1 180 ? -14.789 12.867 5.02 1 93.62 180 GLY B CA 1
ATOM 4735 C C . GLY B 1 180 ? -14.258 13.641 6.211 1 93.62 180 GLY B C 1
ATOM 4736 O O . GLY B 1 180 ? -15.016 14.352 6.883 1 93.62 180 GLY B O 1
ATOM 4737 N N . TYR B 1 181 ? -13.016 13.539 6.586 1 95.31 181 TYR B N 1
ATOM 4738 C CA . TYR B 1 181 ? -12.43 14.289 7.691 1 95.31 181 TYR B CA 1
ATOM 4739 C C . TYR B 1 181 ? -11.781 15.57 7.195 1 95.31 181 TYR B C 1
ATOM 4741 O O . TYR B 1 181 ? -10.82 15.531 6.426 1 95.31 181 TYR B O 1
ATOM 4749 N N . SER B 1 182 ? -12.211 16.641 7.676 1 96.62 182 SER B N 1
ATOM 4750 C CA . SER B 1 182 ? -11.836 17.922 7.094 1 96.62 182 SER B CA 1
ATOM 4751 C C . SER B 1 182 ? -10.648 18.531 7.824 1 96.62 182 SER B C 1
ATOM 4753 O O . SER B 1 182 ? -10.062 19.516 7.355 1 96.62 182 SER B O 1
ATOM 4755 N N . HIS B 1 183 ? -10.25 18.078 9.016 1 97.5 183 HIS B N 1
ATOM 4756 C CA . HIS B 1 183 ? -9.148 18.641 9.789 1 97.5 183 HIS B CA 1
ATOM 4757 C C . HIS B 1 183 ? -8.023 17.641 9.953 1 97.5 183 HIS B C 1
ATOM 4759 O O . HIS B 1 183 ? -8.156 16.656 10.695 1 97.5 183 HIS B O 1
ATOM 4765 N N . ALA B 1 184 ? -6.914 17.906 9.297 1 98 184 ALA B N 1
ATOM 4766 C CA . ALA B 1 184 ? -5.789 16.984 9.328 1 98 184 ALA B CA 1
ATOM 4767 C C . ALA B 1 184 ? -4.465 17.719 9.164 1 98 184 ALA B C 1
ATOM 4769 O O . ALA B 1 184 ? -4.402 18.75 8.5 1 98 184 ALA B O 1
ATOM 4770 N N . LEU B 1 185 ? -3.424 17.219 9.797 1 97.5 185 LEU B N 1
ATOM 4771 C CA . LEU B 1 185 ? -2.061 17.734 9.711 1 97.5 185 LEU B CA 1
ATOM 4772 C C . LEU B 1 185 ? -1.09 16.609 9.328 1 97.5 185 LEU B C 1
ATOM 4774 O O . LEU B 1 185 ? -1.299 15.453 9.68 1 97.5 185 LEU B O 1
ATOM 4778 N N . VAL B 1 186 ? -0.115 16.938 8.562 1 97.38 186 VAL B N 1
ATOM 4779 C CA . VAL B 1 186 ? 1.033 16.062 8.328 1 97.38 186 VAL B CA 1
ATOM 4780 C C . VAL B 1 186 ? 2.271 16.656 9 1 97.38 186 VAL B C 1
ATOM 4782 O O . VAL B 1 186 ? 2.656 17.781 8.719 1 97.38 186 VAL B O 1
ATOM 4785 N N . LEU B 1 187 ? 2.842 15.93 9.898 1 95.06 187 LEU B N 1
ATOM 4786 C CA . LEU B 1 187 ? 4.047 16.344 10.602 1 95.06 187 LEU B CA 1
ATOM 4787 C C . LEU B 1 187 ? 5.242 15.492 10.203 1 95.06 187 LEU B C 1
ATOM 4789 O O . LEU B 1 187 ? 5.109 14.273 10.039 1 95.06 187 LEU B O 1
ATOM 4793 N N . VAL B 1 188 ? 6.336 16.125 10.023 1 91.56 188 VAL B N 1
ATOM 4794 C CA . VAL B 1 188 ? 7.566 15.422 9.68 1 91.56 188 VAL B CA 1
ATOM 4795 C C . VAL B 1 188 ? 8.633 15.695 10.734 1 91.56 188 VAL B C 1
ATOM 4797 O O . VAL B 1 188 ? 8.68 16.781 11.312 1 91.56 188 VAL B O 1
ATOM 4800 N N . PRO B 1 189 ? 9.422 14.664 10.969 1 87.69 189 PRO B N 1
ATOM 4801 C CA . PRO B 1 189 ? 10.438 14.836 12.008 1 87.69 189 PRO B CA 1
ATOM 4802 C C . PRO B 1 189 ? 11.547 15.805 11.594 1 87.69 189 PRO B C 1
ATOM 4804 O O . PRO B 1 189 ? 11.883 15.891 10.414 1 87.69 189 PRO B O 1
ATOM 4807 N N . ASP B 1 190 ? 12.039 16.516 12.539 1 78.25 190 ASP B N 1
ATOM 4808 C CA . ASP B 1 190 ? 13.258 17.312 12.391 1 78.25 190 ASP B CA 1
ATOM 4809 C C . ASP B 1 190 ? 14.453 16.609 13.008 1 78.25 190 ASP B C 1
ATOM 4811 O O . ASP B 1 190 ? 14.539 16.469 14.227 1 78.25 190 ASP B O 1
ATOM 4815 N N . PRO B 1 191 ? 15.336 15.984 12.211 1 70.06 191 PRO B N 1
ATOM 4816 C CA . PRO B 1 191 ? 16.422 15.156 12.742 1 70.06 191 PRO B CA 1
ATOM 4817 C C . PRO B 1 191 ? 17.312 15.906 13.734 1 70.06 191 PRO B C 1
ATOM 4819 O O . PRO B 1 191 ? 17.875 15.297 14.641 1 70.06 191 PRO B O 1
ATOM 4822 N N . GLY B 1 192 ? 17.484 17.125 13.555 1 67.12 192 GLY B N 1
ATOM 4823 C CA . GLY B 1 192 ? 18.359 17.844 14.461 1 67.12 192 GLY B CA 1
ATOM 4824 C C . GLY B 1 192 ? 17.688 18.188 15.781 1 67.12 192 GLY B C 1
ATOM 4825 O O . GLY B 1 192 ? 18.375 18.484 16.766 1 67.12 192 GLY B O 1
ATOM 4826 N N . ARG B 1 193 ? 16.422 18.031 15.711 1 75.56 193 ARG B N 1
ATOM 4827 C CA . ARG B 1 193 ? 15.625 18.359 16.891 1 75.56 193 ARG B CA 1
ATOM 4828 C C . ARG B 1 193 ? 14.609 17.266 17.188 1 75.56 193 ARG B C 1
ATOM 4830 O O . ARG B 1 193 ? 14.188 16.531 16.297 1 75.56 193 ARG B O 1
ATOM 4837 N N . ASP B 1 194 ? 14.461 16.844 18.469 1 80.5 194 ASP B N 1
ATOM 4838 C CA . ASP B 1 194 ? 13.453 15.852 18.859 1 80.5 194 ASP B CA 1
ATOM 4839 C C . ASP B 1 194 ? 12.047 16.438 18.75 1 80.5 194 ASP B C 1
ATOM 4841 O O . ASP B 1 194 ? 11.352 16.594 19.75 1 80.5 194 ASP B O 1
ATOM 4845 N N . SER B 1 195 ? 11.766 16.891 17.469 1 87 195 SER B N 1
ATOM 4846 C CA . SER B 1 195 ? 10.453 17.5 17.266 1 87 195 SER B CA 1
ATOM 4847 C C . SER B 1 195 ? 9.867 17.094 15.914 1 87 195 SER B C 1
ATOM 4849 O O . SER B 1 195 ? 10.594 16.656 15.023 1 87 195 SER B O 1
ATOM 4851 N N . PHE B 1 196 ? 8.578 17.156 15.867 1 89.69 196 PHE B N 1
ATOM 4852 C CA . PHE B 1 196 ? 7.824 17.016 14.633 1 89.69 196 PHE B CA 1
ATOM 4853 C C . PHE B 1 196 ? 7.277 18.375 14.18 1 89.69 196 PHE B C 1
ATOM 4855 O O . PHE B 1 196 ? 6.777 19.141 15 1 89.69 196 PHE B O 1
ATOM 4862 N N . VAL B 1 197 ? 7.453 18.672 12.953 1 90.25 197 VAL B N 1
ATOM 4863 C CA . VAL B 1 197 ? 7.062 19.969 12.43 1 90.25 197 VAL B CA 1
ATOM 4864 C C . VAL B 1 197 ? 5.906 19.812 11.445 1 90.25 197 VAL B C 1
ATOM 4866 O O . VAL B 1 197 ? 5.945 18.953 10.57 1 90.25 197 VAL B O 1
ATOM 4869 N N . THR B 1 198 ? 4.863 20.609 11.633 1 94.06 198 THR B N 1
ATOM 4870 C CA . THR B 1 198 ? 3.725 20.594 10.719 1 94.06 198 THR B CA 1
ATOM 4871 C C . THR B 1 198 ? 4.141 21.062 9.328 1 94.06 198 THR B C 1
ATOM 4873 O O . THR B 1 198 ? 4.609 22.188 9.156 1 94.06 198 THR B O 1
ATOM 4876 N N . THR B 1 199 ? 3.928 20.219 8.344 1 94.25 199 THR B N 1
ATOM 4877 C CA . THR B 1 199 ? 4.359 20.5 6.98 1 94.25 199 THR B CA 1
ATOM 4878 C C . THR B 1 199 ? 3.17 20.484 6.023 1 94.25 199 THR B C 1
ATOM 4880 O O . THR B 1 199 ? 3.248 21.016 4.918 1 94.25 199 THR B O 1
ATOM 4883 N N . GLY B 1 200 ? 2.143 19.828 6.355 1 95.88 200 GLY B N 1
ATOM 4884 C CA . GLY B 1 200 ? 0.863 19.844 5.664 1 95.88 200 GLY B CA 1
ATOM 4885 C C . GLY B 1 200 ? -0.312 20.109 6.586 1 95.88 200 GLY B C 1
ATOM 4886 O O . GLY B 1 200 ? -0.296 19.703 7.75 1 95.88 200 GLY B O 1
ATOM 4887 N N . SER B 1 201 ? -1.279 20.797 6.07 1 96.38 201 SER B N 1
ATOM 4888 C CA . SER B 1 201 ? -2.414 21.203 6.895 1 96.38 201 SER B CA 1
ATOM 4889 C C . SER B 1 201 ? -3.672 21.375 6.051 1 96.38 201 SER B C 1
ATOM 4891 O O . SER B 1 201 ? -3.609 21.922 4.945 1 96.38 201 SER B O 1
ATOM 4893 N N . THR B 1 202 ? -4.762 20.922 6.523 1 97.31 202 THR B N 1
ATOM 4894 C CA . THR B 1 202 ? -6.059 21.172 5.902 1 97.31 202 THR B CA 1
ATOM 4895 C C . THR B 1 202 ? -7.141 21.375 6.961 1 97.31 202 THR B C 1
ATOM 4897 O O . THR B 1 202 ? -7.164 20.672 7.973 1 97.31 202 THR B O 1
ATOM 4900 N N . GLY B 1 203 ? -7.957 22.406 6.828 1 96.88 203 GLY B N 1
ATOM 4901 C CA . GLY B 1 203 ? -9.141 22.609 7.652 1 96.88 203 GLY B CA 1
ATOM 4902 C C . GLY B 1 203 ? -8.883 23.484 8.859 1 96.88 203 GLY B C 1
ATOM 4903 O O . GLY B 1 203 ? -9.766 23.672 9.703 1 96.88 203 GLY B O 1
ATOM 4904 N N . TYR B 1 204 ? -7.699 24.047 8.961 1 94.06 204 TYR B N 1
ATOM 4905 C CA . TYR B 1 204 ? -7.355 24.891 10.102 1 94.06 204 TYR B CA 1
ATOM 4906 C C . TYR B 1 204 ? -7.086 26.328 9.664 1 94.06 204 TYR B C 1
ATOM 4908 O O . TYR B 1 204 ? -6.559 26.562 8.578 1 94.06 204 TYR B O 1
ATOM 4916 N N . ASP B 1 205 ? -7.477 27.203 10.438 1 91 205 ASP B N 1
ATOM 4917 C CA . ASP B 1 205 ? -7.184 28.625 10.281 1 91 205 ASP B CA 1
ATOM 4918 C C . ASP B 1 205 ? -6.852 29.266 11.633 1 91 205 ASP B C 1
ATOM 4920 O O . ASP B 1 205 ? -7.734 29.453 12.469 1 91 205 ASP B O 1
ATOM 4924 N N . PRO B 1 206 ? -5.566 29.688 11.867 1 89.69 206 PRO B N 1
ATOM 4925 C CA . PRO B 1 206 ? -4.402 29.562 10.992 1 89.69 206 PRO B CA 1
ATOM 4926 C C . PRO B 1 206 ? -4 28.109 10.758 1 89.69 206 PRO B C 1
ATOM 4928 O O . PRO B 1 206 ? -4.348 27.234 11.555 1 89.69 206 PRO B O 1
ATOM 4931 N N . SER B 1 207 ? -3.227 27.812 9.68 1 91.5 207 SER B N 1
ATOM 4932 C CA . SER B 1 207 ? -2.92 26.453 9.227 1 91.5 207 SER B CA 1
ATOM 4933 C C . SER B 1 207 ? -2.047 25.719 10.234 1 91.5 207 SER B C 1
ATOM 4935 O O . SER B 1 207 ? -2.109 24.484 10.336 1 91.5 207 SER B O 1
ATOM 4937 N N . GLY B 1 208 ? -1.171 26.5 10.93 1 91.75 208 GLY B N 1
ATOM 4938 C CA . GLY B 1 208 ? -0.248 25.891 11.875 1 91.75 208 GLY B CA 1
ATOM 4939 C C . GLY B 1 208 ? 1.013 25.359 11.219 1 91.75 208 GLY B C 1
ATOM 4940 O O . GLY B 1 208 ? 1.856 24.75 11.883 1 91.75 208 GLY B O 1
ATOM 4941 N N . ILE B 1 209 ? 1.149 25.5 9.93 1 92.5 209 ILE B N 1
ATOM 4942 C CA . ILE B 1 209 ? 2.359 25.047 9.242 1 92.5 209 ILE B CA 1
ATOM 4943 C C . ILE B 1 209 ? 3.588 25.641 9.938 1 92.5 209 ILE B C 1
ATOM 4945 O O . ILE B 1 209 ? 3.621 26.828 10.258 1 92.5 209 ILE B O 1
ATOM 4949 N N . GLY B 1 210 ? 4.562 24.75 10.211 1 89.19 210 GLY B N 1
ATOM 4950 C CA . GLY B 1 210 ? 5.762 25.172 10.914 1 89.19 210 GLY B CA 1
ATOM 4951 C C . GLY B 1 210 ? 5.68 24.953 12.414 1 89.19 210 GLY B C 1
ATOM 4952 O O . GLY B 1 210 ? 6.695 25 13.109 1 89.19 210 GLY B O 1
ATOM 4953 N N . SER B 1 211 ? 4.453 24.766 12.93 1 90.12 211 SER B N 1
ATOM 4954 C CA . SER B 1 211 ? 4.32 24.469 14.352 1 90.12 211 SER B CA 1
ATOM 4955 C C . SER B 1 211 ? 5.043 23.172 14.711 1 90.12 211 SER B C 1
ATOM 4957 O O . SER B 1 211 ? 5.203 22.297 13.867 1 90.12 211 SER B O 1
ATOM 4959 N N . GLU B 1 212 ? 5.473 23.094 15.93 1 87.12 212 GLU B N 1
ATOM 4960 C CA . GLU B 1 212 ? 6.285 21.969 16.359 1 87.12 212 GLU B CA 1
ATOM 4961 C C . GLU B 1 212 ? 5.652 21.25 17.547 1 87.12 212 GLU B C 1
ATOM 4963 O O . GLU B 1 212 ? 5.016 21.891 18.391 1 87.12 212 GLU B O 1
ATOM 4968 N N . VAL B 1 213 ? 5.754 19.984 17.484 1 85.12 213 VAL B N 1
ATOM 4969 C CA . VAL B 1 213 ? 5.387 19.125 18.609 1 85.12 213 VAL B CA 1
ATOM 4970 C C . VAL B 1 213 ? 6.594 18.297 19.047 1 85.12 213 VAL B C 1
ATOM 4972 O O . VAL B 1 213 ? 7.352 17.812 18.203 1 85.12 213 VAL B O 1
ATOM 4975 N N . LYS B 1 214 ? 6.805 18.281 20.344 1 81.06 214 LYS B N 1
ATOM 4976 C CA . LYS B 1 214 ? 7.93 17.5 20.859 1 81.06 214 LYS B CA 1
ATOM 4977 C C . LYS B 1 214 ? 7.742 16.016 20.578 1 81.06 214 LYS B C 1
ATOM 4979 O O . LYS B 1 214 ? 6.633 15.484 20.688 1 81.06 214 LYS B O 1
ATOM 4984 N N . GLY B 1 215 ? 8.773 15.359 20.156 1 77.75 215 GLY B N 1
ATOM 4985 C CA . GLY B 1 215 ? 8.766 13.984 19.688 1 77.75 215 GLY B CA 1
ATOM 4986 C C . GLY B 1 215 ? 8.367 12.992 20.766 1 77.75 215 GLY B C 1
ATOM 4987 O O . GLY B 1 215 ? 7.879 11.898 20.469 1 77.75 215 GLY B O 1
ATOM 4988 N N . SER B 1 216 ? 8.516 13.219 21.906 1 71.88 216 SER B N 1
ATOM 4989 C CA . SER B 1 216 ? 8.328 12.234 22.969 1 71.88 216 SER B CA 1
ATOM 4990 C C . SER B 1 216 ? 7.039 12.492 23.75 1 71.88 216 SER B C 1
ATOM 4992 O O . SER B 1 216 ? 6.699 11.742 24.656 1 71.88 216 SER B O 1
ATOM 4994 N N . GLU B 1 217 ? 6.281 13.336 23.234 1 67.88 217 GLU B N 1
ATOM 4995 C CA . GLU B 1 217 ? 5.129 13.711 24.047 1 67.88 217 GLU B CA 1
ATOM 4996 C C . GLU B 1 217 ? 3.826 13.547 23.281 1 67.88 217 GLU B C 1
ATOM 4998 O O . GLU B 1 217 ? 3.783 13.781 22.062 1 67.88 217 GLU B O 1
ATOM 5003 N N . GLY B 1 218 ? 2.85 13.07 24.094 1 74.62 218 GLY B N 1
ATOM 5004 C CA . GLY B 1 218 ? 1.505 13.102 23.547 1 74.62 218 GLY B CA 1
ATOM 5005 C C . GLY B 1 218 ? 1.236 11.984 22.547 1 74.62 218 GLY B C 1
ATOM 5006 O O . GLY B 1 218 ? 2.021 11.039 22.453 1 74.62 218 GLY B O 1
ATOM 5007 N N . MET B 1 219 ? 0.144 12.117 21.875 1 81.12 219 MET B N 1
ATOM 5008 C CA . MET B 1 219 ? -0.292 11.078 20.938 1 81.12 219 MET B CA 1
ATOM 5009 C C . MET B 1 219 ? 0.627 11.023 19.719 1 81.12 219 MET B C 1
ATOM 5011 O O . MET B 1 219 ? 0.942 9.938 19.234 1 81.12 219 MET B O 1
ATOM 5015 N N . ILE B 1 220 ? 1.099 12.195 19.281 1 88.81 220 ILE B N 1
ATOM 5016 C CA . ILE B 1 220 ? 1.964 12.258 18.109 1 88.81 220 ILE B CA 1
ATOM 5017 C C . ILE B 1 220 ? 3.307 11.609 18.422 1 88.81 220 ILE B C 1
ATOM 5019 O O . ILE B 1 220 ? 3.783 10.758 17.656 1 88.81 220 ILE B O 1
ATOM 5023 N N . GLY B 1 221 ? 3.855 11.953 19.562 1 85.12 221 GLY B N 1
ATOM 5024 C CA . GLY B 1 221 ? 5.117 11.359 19.969 1 85.12 221 GLY B CA 1
ATOM 5025 C C . GLY B 1 221 ? 5.02 9.859 20.203 1 85.12 221 GLY B C 1
ATOM 5026 O O . GLY B 1 221 ? 5.91 9.109 19.797 1 85.12 221 GLY B O 1
ATOM 5027 N N . THR B 1 222 ? 3.967 9.43 20.812 1 80.81 222 THR B N 1
ATOM 5028 C CA . THR B 1 222 ? 3.764 8.016 21.078 1 80.81 222 THR B CA 1
ATOM 5029 C C . THR B 1 222 ? 3.619 7.227 19.781 1 80.81 222 THR B C 1
ATOM 5031 O O . THR B 1 222 ? 4.203 6.152 19.625 1 80.81 222 THR B O 1
ATOM 5034 N N . ALA B 1 223 ? 2.82 7.781 18.891 1 88.19 223 ALA B N 1
ATOM 5035 C CA . ALA B 1 223 ? 2.654 7.137 17.578 1 88.19 223 ALA B CA 1
ATOM 5036 C C . ALA B 1 223 ? 3.984 7.051 16.844 1 88.19 223 ALA B C 1
ATOM 5038 O O . ALA B 1 223 ? 4.297 6.023 16.234 1 88.19 223 ALA B O 1
ATOM 5039 N N . ALA B 1 224 ? 4.766 8.078 16.906 1 88.62 224 ALA B N 1
ATOM 5040 C CA . ALA B 1 224 ? 6.059 8.133 16.234 1 88.62 224 ALA B CA 1
ATOM 5041 C C . ALA B 1 224 ? 7.02 7.098 16.812 1 88.62 224 ALA B C 1
ATOM 5043 O O . ALA B 1 224 ? 7.68 6.367 16.062 1 88.62 224 ALA B O 1
ATOM 5044 N N . ALA B 1 225 ? 7.094 7.027 18.109 1 82.06 225 ALA B N 1
ATOM 5045 C CA . ALA B 1 225 ? 8.039 6.145 18.797 1 82.06 225 ALA B CA 1
ATOM 5046 C C . ALA B 1 225 ? 7.66 4.68 18.594 1 82.06 225 ALA B C 1
ATOM 5048 O O . ALA B 1 225 ? 8.531 3.828 18.391 1 82.06 225 ALA B O 1
ATOM 5049 N N . SER B 1 226 ? 6.367 4.41 18.609 1 78.75 226 SER B N 1
ATOM 5050 C CA . SER B 1 226 ? 5.902 3.027 18.531 1 78.75 226 SER B CA 1
ATOM 5051 C C . SER B 1 226 ? 5.73 2.576 17.094 1 78.75 226 SER B C 1
ATOM 5053 O O . SER B 1 226 ? 5.719 1.376 16.797 1 78.75 226 SER B O 1
ATOM 5055 N N . GLY B 1 227 ? 5.512 3.541 16.219 1 86.94 227 GLY B N 1
ATOM 5056 C CA . GLY B 1 227 ? 5.188 3.205 14.836 1 86.94 227 GLY B CA 1
ATOM 5057 C C . GLY B 1 227 ? 3.781 2.66 14.664 1 86.94 227 GLY B C 1
ATOM 5058 O O . GLY B 1 227 ? 3.475 2.021 13.656 1 86.94 227 GLY B O 1
ATOM 5059 N N . ARG B 1 228 ? 2.986 2.947 15.703 1 82.44 228 ARG B N 1
ATOM 5060 C CA . ARG B 1 228 ? 1.622 2.428 15.68 1 82.44 228 ARG B CA 1
ATOM 5061 C C . ARG B 1 228 ? 0.604 3.559 15.773 1 82.44 228 ARG B C 1
ATOM 5063 O O . ARG B 1 228 ? 0.88 4.602 16.375 1 82.44 228 ARG B O 1
ATOM 5070 N N . THR B 1 229 ? -0.577 3.258 15.188 1 88.62 229 THR B N 1
ATOM 5071 C CA . THR B 1 229 ? -1.671 4.223 15.219 1 88.62 229 THR B CA 1
ATOM 5072 C C . THR B 1 229 ? -2.197 4.398 16.641 1 88.62 229 THR B C 1
ATOM 5074 O O . THR B 1 229 ? -2.355 3.424 17.375 1 88.62 229 THR B O 1
ATOM 5077 N N . ILE B 1 230 ? -2.344 5.695 17.031 1 81.69 230 ILE B N 1
ATOM 5078 C CA . ILE B 1 230 ? -2.926 6.035 18.328 1 81.69 230 ILE B CA 1
ATOM 5079 C C . ILE B 1 230 ? -4.211 6.836 18.109 1 81.69 230 ILE B C 1
ATOM 5081 O O . ILE B 1 230 ? -4.246 7.758 17.297 1 81.69 230 ILE B O 1
ATOM 5085 N N . LYS B 1 231 ? -5.316 6.387 18.719 1 79.62 231 LYS B N 1
ATOM 5086 C CA . LYS B 1 231 ? -6.578 7.094 18.547 1 79.62 231 LYS B CA 1
ATOM 5087 C C . LYS B 1 231 ? -7.227 7.41 19.891 1 79.62 231 LYS B C 1
ATOM 5089 O O . LYS B 1 231 ? -7.098 6.637 20.844 1 79.62 231 LYS B O 1
ATOM 5094 N N . VAL B 1 232 ? -7.742 8.594 20.047 1 72.88 232 VAL B N 1
ATOM 5095 C CA . VAL B 1 232 ? -8.594 9.016 21.156 1 72.88 232 VAL B CA 1
ATOM 5096 C C . VAL B 1 232 ? -10.016 9.266 20.656 1 72.88 232 VAL B C 1
ATOM 5098 O O . VAL B 1 232 ? -10.242 10.148 19.844 1 72.88 232 VAL B O 1
ATOM 5101 N N . SER B 1 233 ? -10.984 8.516 21.125 1 71.88 233 SER B N 1
ATOM 5102 C CA . SER B 1 233 ? -12.336 8.477 20.562 1 71.88 233 SER B CA 1
ATOM 5103 C C . SER B 1 233 ? -13.258 9.453 21.281 1 71.88 233 SER B C 1
ATOM 5105 O O . SER B 1 233 ? -14.352 9.758 20.797 1 71.88 233 SER B O 1
ATOM 5107 N N . ASP B 1 234 ? -12.836 9.938 22.453 1 65.31 234 ASP B N 1
ATOM 5108 C CA . ASP B 1 234 ? -13.641 10.883 23.219 1 65.31 234 ASP B CA 1
ATOM 5109 C C . ASP B 1 234 ? -12.75 11.875 23.969 1 65.31 234 ASP B C 1
ATOM 5111 O O . ASP B 1 234 ? -12.078 11.5 24.938 1 65.31 234 ASP B O 1
ATOM 5115 N N . MET B 1 235 ? -12.844 13.102 23.453 1 69.31 235 MET B N 1
ATOM 5116 C CA . MET B 1 235 ? -11.984 14.141 24 1 69.31 235 MET B CA 1
ATOM 5117 C C . MET B 1 235 ? -12.734 14.953 25.062 1 69.31 235 MET B C 1
ATOM 5119 O O . MET B 1 235 ? -12.227 15.969 25.531 1 69.31 235 MET B O 1
ATOM 5123 N N . SER B 1 236 ? -13.867 14.594 25.453 1 57.97 236 SER B N 1
ATOM 5124 C CA . SER B 1 236 ? -14.711 15.383 26.344 1 57.97 236 SER B CA 1
ATOM 5125 C C . SER B 1 236 ? -13.992 15.703 27.641 1 57.97 236 SER B C 1
ATOM 5127 O O . SER B 1 236 ? -14.023 16.844 28.109 1 57.97 236 SER B O 1
ATOM 5129 N N . ARG B 1 237 ? -13.336 14.773 28.156 1 49.56 237 ARG B N 1
ATOM 5130 C CA . ARG B 1 237 ? -12.688 14.977 29.453 1 49.56 237 ARG B CA 1
ATOM 5131 C C . ARG B 1 237 ? -11.461 15.875 29.312 1 49.56 237 ARG B C 1
ATOM 5133 O O . ARG B 1 237 ? -11.219 16.734 30.156 1 49.56 237 ARG B O 1
ATOM 5140 N N . VAL B 1 238 ? -10.695 15.625 28.297 1 52.06 238 VAL B N 1
ATOM 5141 C CA . VAL B 1 238 ? -9.477 16.391 28.062 1 52.06 238 VAL B CA 1
ATOM 5142 C C . VAL B 1 238 ? -9.828 17.844 27.781 1 52.06 238 VAL B C 1
ATOM 5144 O O . VAL B 1 238 ? -9.148 18.766 28.25 1 52.06 238 VAL B O 1
ATOM 5147 N N . ARG B 1 239 ? -10.789 18.062 27.062 1 55.84 239 ARG B N 1
ATOM 5148 C CA . ARG B 1 239 ? -11.203 19.406 26.719 1 55.84 239 ARG B CA 1
ATOM 5149 C C . ARG B 1 239 ? -11.641 20.188 27.953 1 55.84 239 ARG B C 1
ATOM 5151 O O . ARG B 1 239 ? -11.336 21.375 28.078 1 55.84 239 ARG B O 1
ATOM 5158 N N . ARG B 1 240 ? -12.297 19.531 28.656 1 41.41 240 ARG B N 1
ATOM 5159 C CA . ARG B 1 240 ? -12.734 20.188 29.875 1 41.41 240 ARG B CA 1
ATOM 5160 C C . ARG B 1 240 ? -11.555 20.719 30.672 1 41.41 240 ARG B C 1
ATOM 5162 O O . ARG B 1 240 ? -11.609 21.812 31.234 1 41.41 240 ARG B O 1
ATOM 5169 N N . PHE B 1 241 ? -10.5 19.922 30.516 1 38.88 241 PHE B N 1
ATOM 5170 C CA . PHE B 1 241 ? -9.312 20.312 31.266 1 38.88 241 PHE B CA 1
ATOM 5171 C C . PHE B 1 241 ? -8.547 21.406 30.531 1 38.88 241 PHE B C 1
ATOM 5173 O O . PHE B 1 241 ? -8.016 22.328 31.156 1 38.88 241 PHE B O 1
ATOM 5180 N N . ALA B 1 242 ? -8.383 21.25 29.141 1 49.78 242 ALA B N 1
ATOM 5181 C CA . ALA B 1 242 ? -7.637 22.219 28.344 1 49.78 242 ALA B CA 1
ATOM 5182 C C . ALA B 1 242 ? -8.305 23.594 28.359 1 49.78 242 ALA B C 1
ATOM 5184 O O . ALA B 1 242 ? -7.629 24.625 28.391 1 49.78 242 ALA B O 1
ATOM 5185 N N . GLU B 1 243 ? -9.578 23.656 28.062 1 46.88 243 GLU B N 1
ATOM 5186 C CA . GLU B 1 243 ? -10.305 24.922 28.141 1 46.88 243 GLU B CA 1
ATOM 5187 C C . GLU B 1 243 ? -9.977 25.656 29.438 1 46.88 243 GLU B C 1
ATOM 5189 O O . GLU B 1 243 ? -9.977 26.891 29.484 1 46.88 243 GLU B O 1
ATOM 5194 N N . ALA B 1 244 ? -9.445 24.812 30.266 1 40.03 244 ALA B N 1
ATOM 5195 C CA . ALA B 1 244 ? -9.109 25.422 31.547 1 40.03 244 ALA B CA 1
ATOM 5196 C C . ALA B 1 244 ? -7.738 26.094 31.484 1 40.03 244 ALA B C 1
ATOM 5198 O O . ALA B 1 244 ? -7.484 27.078 32.188 1 40.03 244 ALA B O 1
ATOM 5199 N N . ILE B 1 245 ? -6.891 25.469 30.562 1 40.66 245 ILE B N 1
ATOM 5200 C CA . ILE B 1 245 ? -5.516 25.953 30.531 1 40.66 245 ILE B CA 1
ATOM 5201 C C . ILE B 1 245 ? -5.367 27 29.422 1 40.66 245 ILE B C 1
ATOM 5203 O O . ILE B 1 245 ? -4.395 27.766 29.406 1 40.66 245 ILE B O 1
ATOM 5207 N N . ASP B 1 246 ? -6.027 26.922 28.328 1 45 246 ASP B N 1
ATOM 5208 C CA . ASP B 1 246 ? -5.773 27.641 27.078 1 45 246 ASP B CA 1
ATOM 5209 C C . ASP B 1 246 ? -5.371 29.078 27.344 1 45 246 ASP B C 1
ATOM 5211 O O . ASP B 1 246 ? -5.258 29.891 26.406 1 45 246 ASP B O 1
ATOM 5215 N N . ALA B 1 247 ? -5.352 29.594 28.562 1 41.47 247 ALA B N 1
ATOM 5216 C CA . ALA B 1 247 ? -5.352 31.062 28.594 1 41.47 247 ALA B CA 1
ATOM 5217 C C . ALA B 1 247 ? -4 31.609 28.156 1 41.47 247 ALA B C 1
ATOM 5219 O O . ALA B 1 247 ? -3.84 32.844 28.031 1 41.47 247 ALA B O 1
ATOM 5220 N N . ASP B 1 248 ? -2.863 30.906 28.203 1 41.88 248 ASP B N 1
ATOM 5221 C CA . ASP B 1 248 ? -1.712 31.812 28.172 1 41.88 248 ASP B CA 1
ATOM 5222 C C . ASP B 1 248 ? -1.236 32.062 26.75 1 41.88 248 ASP B C 1
ATOM 5224 O O . ASP B 1 248 ? -0.396 31.312 26.234 1 41.88 248 ASP B O 1
ATOM 5228 N N . ALA B 1 249 ? -2 32.312 25.766 1 47.34 249 ALA B N 1
ATOM 5229 C CA . ALA B 1 249 ? -2.049 32.656 24.344 1 47.34 249 ALA B CA 1
ATOM 5230 C C . ALA B 1 249 ? -1.027 33.719 23.984 1 47.34 249 ALA B C 1
ATOM 5232 O O . ALA B 1 249 ? -0.973 34.188 22.844 1 47.34 249 ALA B O 1
ATOM 5233 N N . GLY B 1 250 ? -0.485 34.531 24.797 1 48.97 250 GLY B N 1
ATOM 5234 C CA . GLY B 1 250 ? -0.407 35.906 24.359 1 48.97 250 GLY B CA 1
ATOM 5235 C C . GLY B 1 250 ? 0.86 36.219 23.594 1 48.97 250 GLY B C 1
ATOM 5236 O O . GLY B 1 250 ? 1.082 37.375 23.188 1 48.97 250 GLY B O 1
ATOM 5237 N N . LEU B 1 251 ? 1.875 35.25 23.453 1 60.12 251 LEU B N 1
ATOM 5238 C CA . LEU B 1 251 ? 3.041 35.844 22.812 1 60.12 251 LEU B CA 1
ATOM 5239 C C . LEU B 1 251 ? 2.99 35.656 21.312 1 60.12 251 LEU B C 1
ATOM 5241 O O . LEU B 1 251 ? 2.533 34.625 20.812 1 60.12 251 LEU B O 1
ATOM 5245 N N . SER B 1 252 ? 3.244 36.688 20.516 1 70.94 252 SER B N 1
ATOM 5246 C CA . SER B 1 252 ? 3.287 36.688 19.047 1 70.94 252 SER B CA 1
ATOM 5247 C C . SER B 1 252 ? 4.363 35.75 18.531 1 70.94 252 SER B C 1
ATOM 5249 O O . SER B 1 252 ? 5.371 35.5 19.203 1 70.94 252 SER B O 1
ATOM 5251 N N . GLU B 1 253 ? 4.191 35.125 17.469 1 72.62 253 GLU B N 1
ATOM 5252 C CA . GLU B 1 253 ? 5.156 34.281 16.797 1 72.62 253 GLU B CA 1
ATOM 5253 C C . GLU B 1 253 ? 6.508 34.969 16.641 1 72.62 253 GLU B C 1
ATOM 5255 O O . GLU B 1 253 ? 7.555 34.312 16.734 1 72.62 253 GLU B O 1
ATOM 5260 N N . ASN B 1 254 ? 6.445 36.219 16.422 1 69.56 254 ASN B N 1
ATOM 5261 C CA . ASN B 1 254 ? 7.676 36.969 16.188 1 69.56 254 ASN B CA 1
ATOM 5262 C C . ASN B 1 254 ? 8.516 37.062 17.469 1 69.56 254 ASN B C 1
ATOM 5264 O O . ASN B 1 254 ? 9.75 37.062 17.391 1 69.56 254 ASN B O 1
ATOM 5268 N N . THR B 1 255 ? 7.84 37.062 18.516 1 66.5 255 THR B N 1
ATOM 5269 C CA . THR B 1 255 ? 8.547 37.188 19.781 1 66.5 255 THR B CA 1
ATOM 5270 C C . THR B 1 255 ? 8.938 35.812 20.328 1 66.5 255 THR B C 1
ATOM 5272 O O . THR B 1 255 ? 10.062 35.625 20.781 1 66.5 255 THR B O 1
ATOM 5275 N N . SER B 1 256 ? 8.062 34.938 20.156 1 71.06 256 SER B N 1
ATOM 5276 C CA . SER B 1 256 ? 8.258 33.625 20.781 1 71.06 256 SER B CA 1
ATOM 5277 C C . SER B 1 256 ? 8.961 32.656 19.844 1 71.06 256 SER B C 1
ATOM 5279 O O . SER B 1 256 ? 9.523 31.656 20.281 1 71.06 256 SER B O 1
ATOM 5281 N N . ARG B 1 257 ? 8.984 33.031 18.531 1 75.62 257 ARG B N 1
ATOM 5282 C CA . ARG B 1 257 ? 9.477 32.125 17.5 1 75.62 257 ARG B CA 1
ATOM 5283 C C . ARG B 1 257 ? 8.766 30.781 17.578 1 75.62 257 ARG B C 1
ATOM 5285 O O . ARG B 1 257 ? 9.383 29.734 17.359 1 75.62 257 ARG B O 1
ATOM 5292 N N . VAL B 1 258 ? 7.57 30.891 18.188 1 76.62 258 VAL B N 1
ATOM 5293 C CA . VAL B 1 258 ? 6.781 29.672 18.312 1 76.62 258 VAL B CA 1
ATOM 5294 C C . VAL B 1 258 ? 5.473 29.812 17.547 1 76.62 258 VAL B C 1
ATOM 5296 O O . VAL B 1 258 ? 4.766 30.812 17.688 1 76.62 258 VAL B O 1
ATOM 5299 N N . ILE B 1 259 ? 5.262 28.906 16.641 1 83.69 259 ILE B N 1
ATOM 5300 C CA . ILE B 1 259 ? 4 28.828 15.906 1 83.69 259 ILE B CA 1
ATOM 5301 C C . ILE B 1 259 ? 3.02 27.922 16.656 1 83.69 259 ILE B C 1
ATOM 5303 O O . ILE B 1 259 ? 3.365 26.797 17.031 1 83.69 259 ILE B O 1
ATOM 5307 N N . ASP B 1 260 ? 1.837 28.438 16.875 1 86.19 260 ASP B N 1
ATOM 5308 C CA . ASP B 1 260 ? 0.836 27.688 17.625 1 86.19 260 ASP B CA 1
ATOM 5309 C C . ASP B 1 260 ? 0.383 26.453 16.859 1 86.19 260 ASP B C 1
ATOM 5311 O O . ASP B 1 260 ? 0.109 26.516 15.656 1 86.19 260 ASP B O 1
ATOM 5315 N N . PHE B 1 261 ? 0.336 25.391 17.594 1 88.44 261 PHE B N 1
ATOM 5316 C CA . PHE B 1 261 ? -0.243 24.188 17.031 1 88.44 261 PHE B CA 1
ATOM 5317 C C . PHE B 1 261 ? -1.747 24.344 16.844 1 88.44 261 PHE B C 1
ATOM 5319 O O . PHE B 1 261 ? -2.463 24.688 17.797 1 88.44 261 PHE B O 1
ATOM 5326 N N . PRO B 1 262 ? -2.203 24.031 15.633 1 90.81 262 PRO B N 1
ATOM 5327 C CA . PRO B 1 262 ? -3.629 24.281 15.406 1 90.81 262 PRO B CA 1
ATOM 5328 C C . PRO B 1 262 ? -4.523 23.203 16.031 1 90.81 262 PRO B C 1
ATOM 5330 O O . PRO B 1 262 ? -4.059 22.109 16.344 1 90.81 262 PRO B O 1
ATOM 5333 N N . GLY B 1 263 ? -5.777 23.625 16.312 1 88.75 263 GLY B N 1
ATOM 5334 C CA . GLY B 1 263 ? -6.754 22.719 16.875 1 88.75 263 GLY B CA 1
ATOM 5335 C C . GLY B 1 263 ? -8.172 22.984 16.422 1 88.75 263 GLY B C 1
ATOM 5336 O O . GLY B 1 263 ? -8.516 24.125 16.109 1 88.75 263 GLY B O 1
ATOM 5337 N N . LEU B 1 264 ? -8.938 21.891 16.297 1 89.75 264 LEU B N 1
ATOM 5338 C CA . LEU B 1 264 ? -10.352 22 15.984 1 89.75 264 LEU B CA 1
ATOM 5339 C C . LEU B 1 264 ? -11.164 22.359 17.219 1 89.75 264 LEU B C 1
ATOM 5341 O O . LEU B 1 264 ? -11.086 21.656 18.234 1 89.75 264 LEU B O 1
ATOM 5345 N N . ALA B 1 265 ? -11.836 23.531 17.062 1 86.06 265 ALA B N 1
ATOM 5346 C CA . ALA B 1 265 ? -12.758 23.891 18.141 1 86.06 265 ALA B CA 1
ATOM 5347 C C . ALA B 1 265 ? -13.82 22.828 18.328 1 86.06 265 ALA B C 1
ATOM 5349 O O . ALA B 1 265 ? -14.438 22.359 17.359 1 86.06 265 ALA B O 1
ATOM 5350 N N . GLY B 1 266 ? -13.953 22.297 19.5 1 85.81 266 GLY B N 1
ATOM 5351 C CA . GLY B 1 266 ? -14.961 21.297 19.797 1 85.81 266 GLY B CA 1
ATOM 5352 C C . GLY B 1 266 ? -14.539 19.891 19.391 1 85.81 266 GLY B C 1
ATOM 5353 O O . GLY B 1 266 ? -15.383 19.047 19.094 1 85.81 266 GLY B O 1
ATOM 5354 N N . VAL B 1 267 ? -13.281 19.734 19.312 1 87.44 267 VAL B N 1
ATOM 5355 C CA . VAL B 1 267 ? -12.75 18.438 18.922 1 87.44 267 VAL B CA 1
ATOM 5356 C C . VAL B 1 267 ? -13.25 17.359 19.875 1 87.44 267 VAL B C 1
ATOM 5358 O O . VAL B 1 267 ? -13.312 17.578 21.094 1 87.44 267 VAL B O 1
ATOM 5361 N N . MET B 1 268 ? -13.672 16.156 19.312 1 81.19 268 MET B N 1
ATOM 5362 C CA . MET B 1 268 ? -14.172 15.078 20.156 1 81.19 268 MET B CA 1
ATOM 5363 C C . MET B 1 268 ? -13.406 13.789 19.891 1 81.19 268 MET B C 1
ATOM 5365 O O . MET B 1 268 ? -13.484 12.836 20.672 1 81.19 268 MET B O 1
ATOM 5369 N N . SER B 1 269 ? -12.766 13.688 18.766 1 86.25 269 SER B N 1
ATOM 5370 C CA . SER B 1 269 ? -11.945 12.531 18.422 1 86.25 269 SER B CA 1
ATOM 5371 C C . SER B 1 269 ? -10.648 12.945 17.734 1 86.25 269 SER B C 1
ATOM 5373 O O . SER B 1 269 ? -10.617 13.922 17 1 86.25 269 SER B O 1
ATOM 5375 N N . GLN B 1 270 ? -9.578 12.25 18.062 1 88.38 270 GLN B N 1
ATOM 5376 C CA . GLN B 1 270 ? -8.273 12.469 17.438 1 88.38 270 GLN B CA 1
ATOM 5377 C C . GLN B 1 270 ? -7.605 11.141 17.078 1 88.38 270 GLN B C 1
ATOM 5379 O O . GLN B 1 270 ? -7.832 10.133 17.75 1 88.38 270 GLN B O 1
ATOM 5384 N N . ILE B 1 271 ? -6.852 11.133 16.016 1 90.94 271 ILE B N 1
ATOM 5385 C CA . ILE B 1 271 ? -6.098 9.938 15.633 1 90.94 271 ILE B CA 1
ATOM 5386 C C . ILE B 1 271 ? -4.75 10.352 15.047 1 90.94 271 ILE B C 1
ATOM 5388 O O . ILE B 1 271 ? -4.66 11.32 14.297 1 90.94 271 ILE B O 1
ATOM 5392 N N . ALA B 1 272 ? -3.682 9.727 15.523 1 93.06 272 ALA B N 1
ATOM 5393 C CA . ALA B 1 272 ? -2.33 9.883 14.992 1 93.06 272 ALA B CA 1
ATOM 5394 C C . ALA B 1 272 ? -1.854 8.609 14.312 1 93.06 272 ALA B C 1
ATOM 5396 O O . ALA B 1 272 ? -1.781 7.547 14.938 1 93.06 272 ALA B O 1
ATOM 5397 N N . VAL B 1 273 ? -1.614 8.688 13.031 1 96.19 273 VAL B N 1
ATOM 5398 C CA . VAL B 1 273 ? -1.202 7.531 12.242 1 96.19 273 VAL B CA 1
ATOM 5399 C C . VAL B 1 273 ? 0.233 7.723 11.758 1 96.19 273 VAL B C 1
ATOM 5401 O O . VAL B 1 273 ? 0.519 8.656 11 1 96.19 273 VAL B O 1
ATOM 5404 N N . PRO B 1 274 ? 1.132 6.855 12.148 1 95.5 274 PRO B N 1
ATOM 5405 C CA . PRO B 1 274 ? 2.518 7.004 11.688 1 95.5 274 PRO B CA 1
ATOM 5406 C C . PRO B 1 274 ? 2.705 6.609 10.227 1 95.5 274 PRO B C 1
ATOM 5408 O O . PRO B 1 274 ? 2.066 5.668 9.75 1 95.5 274 PRO B O 1
ATOM 5411 N N . MET B 1 275 ? 3.428 7.371 9.531 1 96 275 MET B N 1
ATOM 5412 C CA . MET B 1 275 ? 3.922 7.004 8.203 1 96 275 MET B CA 1
ATOM 5413 C C . MET B 1 275 ? 5.234 6.234 8.312 1 96 275 MET B C 1
ATOM 5415 O O . MET B 1 275 ? 6.297 6.828 8.5 1 96 275 MET B O 1
ATOM 5419 N N . VAL B 1 276 ? 5.117 4.938 8.078 1 92.06 276 VAL B N 1
ATOM 5420 C CA . VAL B 1 276 ? 6.258 4.07 8.352 1 92.06 276 VAL B CA 1
ATOM 5421 C C . VAL B 1 276 ? 6.746 3.43 7.055 1 92.06 276 VAL B C 1
ATOM 5423 O O . VAL B 1 276 ? 5.941 3.008 6.223 1 92.06 276 VAL B O 1
ATOM 5426 N N . THR B 1 277 ? 7.898 3.385 6.766 1 85.69 277 THR B N 1
ATOM 5427 C CA . THR B 1 277 ? 8.547 2.656 5.68 1 85.69 277 THR B CA 1
ATOM 5428 C C . THR B 1 277 ? 9.883 2.074 6.133 1 85.69 277 THR B C 1
ATOM 5430 O O . THR B 1 277 ? 10.648 2.744 6.824 1 85.69 277 THR B O 1
ATOM 5433 N N . ARG B 1 278 ? 10.086 0.785 5.84 1 79.38 278 ARG B N 1
ATOM 5434 C CA . ARG B 1 278 ? 11.312 0.088 6.207 1 79.38 278 ARG B CA 1
ATOM 5435 C C . ARG B 1 278 ? 11.578 0.193 7.703 1 79.38 278 ARG B C 1
ATOM 5437 O O . ARG B 1 278 ? 12.695 0.503 8.125 1 79.38 278 ARG B O 1
ATOM 5444 N N . GLY B 1 279 ? 10.531 0.226 8.445 1 79.56 279 GLY B N 1
ATOM 5445 C CA . GLY B 1 279 ? 10.633 0.19 9.891 1 79.56 279 GLY B CA 1
ATOM 5446 C C . GLY B 1 279 ? 10.867 1.557 10.508 1 79.56 279 GLY B C 1
ATOM 5447 O O . GLY B 1 279 ? 11.016 1.676 11.727 1 79.56 279 GLY B O 1
ATOM 5448 N N . GLU B 1 280 ? 10.914 2.537 9.75 1 85.88 280 GLU B N 1
ATOM 5449 C CA . GLU B 1 280 ? 11.156 3.887 10.25 1 85.88 280 GLU B CA 1
ATOM 5450 C C . GLU B 1 280 ? 9.93 4.777 10.062 1 85.88 280 GLU B C 1
ATOM 5452 O O . GLU B 1 280 ? 9.281 4.73 9.016 1 85.88 280 GLU B O 1
ATOM 5457 N N . THR B 1 281 ? 9.711 5.594 11.102 1 92 281 THR B N 1
ATOM 5458 C CA . THR B 1 281 ? 8.641 6.578 11 1 92 281 THR B CA 1
ATOM 5459 C C . THR B 1 281 ? 9.156 7.875 10.383 1 92 281 THR B C 1
ATOM 5461 O O . THR B 1 281 ? 9.977 8.57 10.984 1 92 281 THR B O 1
ATOM 5464 N N . ILE B 1 282 ? 8.625 8.227 9.266 1 92.19 282 ILE B N 1
ATOM 5465 C CA . ILE B 1 282 ? 9.172 9.398 8.578 1 92.19 282 ILE B CA 1
ATOM 5466 C C . ILE B 1 282 ? 8.18 10.555 8.648 1 92.19 282 ILE B C 1
ATOM 5468 O O . ILE B 1 282 ? 8.461 11.648 8.164 1 92.19 282 ILE B O 1
ATOM 5472 N N . GLY B 1 283 ? 6.996 10.336 9.258 1 94.38 283 GLY B N 1
ATOM 5473 C CA . GLY B 1 283 ? 5.98 11.359 9.445 1 94.38 283 GLY B CA 1
ATOM 5474 C C . GLY B 1 283 ? 4.777 10.867 10.234 1 94.38 283 GLY B C 1
ATOM 5475 O O . GLY B 1 283 ? 4.684 9.68 10.555 1 94.38 283 GLY B O 1
ATOM 5476 N N . ILE B 1 284 ? 3.934 11.82 10.539 1 95.94 284 ILE B N 1
ATOM 5477 C CA . ILE B 1 284 ? 2.697 11.531 11.258 1 95.94 284 ILE B CA 1
ATOM 5478 C C . ILE B 1 284 ? 1.525 12.227 10.57 1 95.94 284 ILE B C 1
ATOM 5480 O O . ILE B 1 284 ? 1.606 13.414 10.25 1 95.94 284 ILE B O 1
ATOM 5484 N N . LEU B 1 285 ? 0.484 11.453 10.297 1 9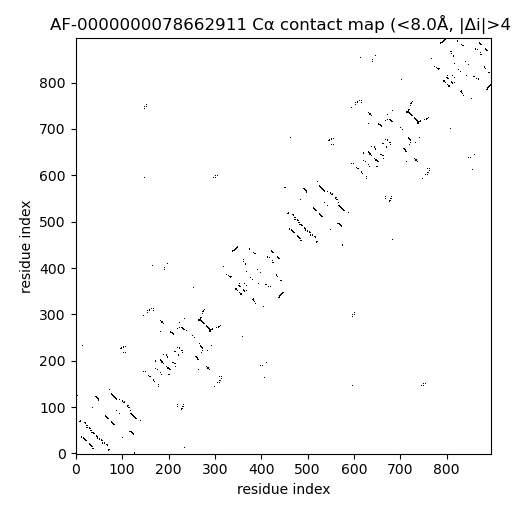8.31 285 LEU B N 1
ATOM 5485 C CA . LEU B 1 285 ? -0.807 12.039 9.945 1 98.31 285 LEU B CA 1
ATOM 5486 C C . LEU B 1 285 ? -1.679 12.211 11.188 1 98.31 285 LEU B C 1
ATOM 5488 O O . LEU B 1 285 ? -1.924 11.242 11.914 1 98.31 285 LEU B O 1
ATOM 5492 N N . PHE B 1 286 ? -2.012 13.422 11.484 1 96.31 286 PHE B N 1
ATOM 5493 C CA . PHE B 1 286 ? -2.848 13.758 12.633 1 96.31 286 PHE B CA 1
ATOM 5494 C C . PHE B 1 286 ? -4.211 14.266 12.18 1 96.31 286 PHE B C 1
ATOM 5496 O O . PHE B 1 286 ? -4.297 15.25 11.438 1 96.31 286 PHE B O 1
ATOM 5503 N N . VAL B 1 287 ? -5.32 13.555 12.578 1 97.19 287 VAL B N 1
ATOM 5504 C CA . VAL B 1 287 ? -6.668 13.891 12.133 1 97.19 287 VAL B CA 1
ATOM 5505 C C . VAL B 1 287 ? -7.562 14.156 13.344 1 97.19 287 VAL B C 1
ATOM 5507 O O . VAL B 1 287 ? -7.492 13.438 14.344 1 97.19 287 VAL B O 1
ATOM 5510 N N . GLU B 1 288 ? -8.352 15.188 13.273 1 94.5 288 GLU B N 1
ATOM 5511 C CA . GLU B 1 288 ? -9.328 15.523 14.305 1 94.5 288 GLU B CA 1
ATOM 5512 C C . GLU B 1 288 ? -10.742 15.523 13.742 1 94.5 288 GLU B C 1
ATOM 5514 O O . GLU B 1 288 ? -10.953 15.82 12.562 1 94.5 288 GLU B O 1
ATOM 5519 N N . SER B 1 289 ? -11.68 15.164 14.578 1 91.69 289 SER B N 1
ATOM 5520 C CA . SER B 1 289 ? -13.094 15.195 14.219 1 91.69 289 SER B CA 1
ATOM 5521 C C . SER B 1 289 ? -13.945 15.734 15.367 1 91.69 289 SER B C 1
ATOM 5523 O O . SER B 1 289 ? -13.664 15.469 16.531 1 91.69 289 SER B O 1
ATOM 5525 N N . PRO B 1 290 ? -14.984 16.531 15.023 1 91.25 290 PRO B N 1
ATOM 5526 C CA . PRO B 1 290 ? -15.898 17 16.062 1 91.25 290 PRO B CA 1
ATOM 5527 C C . PRO B 1 290 ? -16.859 15.914 16.531 1 91.25 290 PRO B C 1
ATOM 5529 O O . PRO B 1 290 ? -17.578 16.109 17.531 1 91.25 290 PRO B O 1
ATOM 5532 N N . GLU B 1 291 ? -16.844 14.82 15.875 1 81.88 291 GLU B N 1
ATOM 5533 C CA . GLU B 1 291 ? -17.75 13.734 16.234 1 81.88 291 GLU B CA 1
ATOM 5534 C C . GLU B 1 291 ? -17.078 12.758 17.203 1 81.88 291 GLU B C 1
ATOM 5536 O O . GLU B 1 291 ? -15.898 12.438 17.047 1 81.88 291 GLU B O 1
ATOM 5541 N N . ARG B 1 292 ? -17.844 12.383 18.172 1 73.06 292 ARG B N 1
ATOM 5542 C CA . ARG B 1 292 ? -17.375 11.336 19.078 1 73.06 292 ARG B CA 1
ATOM 5543 C C . ARG B 1 292 ? -17.25 10 18.344 1 73.06 292 ARG B C 1
ATOM 5545 O O . ARG B 1 292 ? -18.078 9.68 17.484 1 73.06 292 ARG B O 1
ATOM 5552 N N . MET B 1 293 ? -16.203 9.297 18.609 1 74.19 293 MET B N 1
ATOM 5553 C CA . MET B 1 293 ? -15.977 7.973 18.047 1 74.19 293 MET B CA 1
ATOM 5554 C C . MET B 1 293 ? -15.977 8.031 16.516 1 74.19 293 MET B C 1
ATOM 5556 O O . MET B 1 293 ? -16.594 7.184 15.859 1 74.19 293 MET B O 1
ATOM 5560 N N . ALA B 1 294 ? -15.438 8.961 16 1 81.69 294 ALA B N 1
ATOM 5561 C CA . ALA B 1 294 ? -15.492 9.242 14.562 1 81.69 294 ALA B CA 1
ATOM 5562 C C . ALA B 1 294 ? -14.688 8.211 13.773 1 81.69 294 ALA B C 1
ATOM 5564 O O . ALA B 1 294 ? -15.086 7.824 12.672 1 81.69 294 ALA B O 1
ATOM 5565 N N . PHE B 1 295 ? -13.609 7.645 14.328 1 86.44 295 PHE B N 1
ATOM 5566 C CA . PHE B 1 295 ? -12.68 6.812 13.57 1 86.44 295 PHE B CA 1
ATOM 5567 C C . PHE B 1 295 ? -12.93 5.336 13.844 1 86.44 295 PHE B C 1
ATOM 5569 O O . PHE B 1 295 ? -12.32 4.75 14.742 1 86.44 295 PHE B O 1
ATOM 5576 N N . HIS B 1 296 ? -13.734 4.746 12.984 1 78.38 296 HIS B N 1
ATOM 5577 C CA . HIS B 1 296 ? -14.008 3.316 13.07 1 78.38 296 HIS B CA 1
ATOM 5578 C C . HIS B 1 296 ? -12.836 2.498 12.539 1 78.38 296 HIS B C 1
ATOM 5580 O O . HIS B 1 296 ? -11.883 3.053 11.984 1 78.38 296 HIS B O 1
ATOM 5586 N N . ASP B 1 297 ? -12.969 1.189 12.727 1 77.56 297 ASP B N 1
ATOM 5587 C CA . ASP B 1 297 ? -11.891 0.295 12.328 1 77.56 297 ASP B CA 1
ATOM 5588 C C . ASP B 1 297 ? -11.555 0.472 10.844 1 77.56 297 ASP B C 1
ATOM 5590 O O . ASP B 1 297 ? -10.383 0.436 10.461 1 77.56 297 ASP B O 1
ATOM 5594 N N . ASP B 1 298 ? -12.586 0.712 10.078 1 86.06 298 ASP B N 1
ATOM 5595 C CA . ASP B 1 298 ? -12.367 0.894 8.648 1 86.06 298 ASP B CA 1
ATOM 5596 C C . ASP B 1 298 ? -11.641 2.211 8.367 1 86.06 298 ASP B C 1
ATOM 5598 O O . ASP B 1 298 ? -10.812 2.287 7.461 1 86.06 298 ASP B O 1
ATOM 5602 N N . ASP B 1 299 ? -11.945 3.236 9.164 1 89.62 299 ASP B N 1
ATOM 5603 C CA . ASP B 1 299 ? -11.258 4.516 9.016 1 89.62 299 ASP B CA 1
ATOM 5604 C C . ASP B 1 299 ? -9.773 4.387 9.352 1 89.62 299 ASP B C 1
ATOM 5606 O O . ASP B 1 299 ? -8.922 4.867 8.602 1 89.62 299 ASP B O 1
ATOM 5610 N N . GLU B 1 300 ? -9.594 3.729 10.461 1 89 300 GLU B N 1
ATOM 5611 C CA . GLU B 1 300 ? -8.219 3.521 10.898 1 89 300 GLU B CA 1
ATOM 5612 C C . GLU B 1 300 ? -7.418 2.746 9.852 1 89 300 GLU B C 1
ATOM 5614 O O . GLU B 1 300 ? -6.309 3.145 9.492 1 89 300 GLU B O 1
ATOM 5619 N N . ALA B 1 301 ? -8.016 1.684 9.406 1 92 301 ALA B N 1
ATOM 5620 C CA . ALA B 1 301 ? -7.352 0.847 8.406 1 92 301 ALA B CA 1
ATOM 5621 C C . ALA B 1 301 ? -7.086 1.629 7.125 1 92 301 ALA B C 1
ATOM 5623 O O . ALA B 1 301 ? -6.004 1.525 6.539 1 92 301 ALA B O 1
ATOM 5624 N N . ALA B 1 302 ? -8.031 2.393 6.684 1 96.19 302 ALA B N 1
ATOM 5625 C CA . ALA B 1 302 ? -7.883 3.199 5.477 1 96.19 302 ALA B CA 1
ATOM 5626 C C . ALA B 1 302 ? -6.773 4.234 5.641 1 96.19 302 ALA B C 1
ATOM 5628 O O . ALA B 1 302 ? -5.941 4.41 4.75 1 96.19 302 ALA B O 1
ATOM 5629 N N . LEU B 1 303 ? -6.742 4.875 6.773 1 97.38 303 LEU B N 1
ATOM 5630 C CA . LEU B 1 303 ? -5.715 5.871 7.051 1 97.38 303 LEU B CA 1
ATOM 5631 C C . LEU B 1 303 ? -4.332 5.234 7.074 1 97.38 303 LEU B C 1
ATOM 5633 O O . LEU B 1 303 ? -3.367 5.812 6.57 1 97.38 303 LEU B O 1
ATOM 5637 N N . GLU B 1 304 ? -4.277 4.078 7.629 1 95.12 304 GLU B N 1
ATOM 5638 C CA . GLU B 1 304 ? -3 3.377 7.699 1 95.12 304 GLU B CA 1
ATOM 5639 C C . GLU B 1 304 ? -2.484 3.031 6.305 1 95.12 304 GLU B C 1
ATOM 5641 O O . GLU B 1 304 ? -1.294 3.182 6.02 1 95.12 304 GLU B O 1
ATOM 5646 N N . LEU B 1 305 ? -3.387 2.57 5.48 1 96.62 305 LEU B N 1
ATOM 5647 C CA . LEU B 1 305 ? -2.996 2.23 4.117 1 96.62 305 LEU B CA 1
ATOM 5648 C C . LEU B 1 305 ? -2.557 3.475 3.352 1 96.62 305 LEU B C 1
ATOM 5650 O O . LEU B 1 305 ? -1.54 3.453 2.652 1 96.62 305 LEU B O 1
ATOM 5654 N N . LEU B 1 306 ? -3.246 4.535 3.486 1 97.88 306 LEU B N 1
ATOM 5655 C CA . LEU B 1 306 ? -2.883 5.789 2.838 1 97.88 306 LEU B CA 1
ATOM 5656 C C . LEU B 1 306 ? -1.535 6.293 3.342 1 97.88 306 LEU B C 1
ATOM 5658 O O . LEU B 1 306 ? -0.698 6.738 2.553 1 97.88 306 LEU B O 1
ATOM 5662 N N . CYS B 1 307 ? -1.33 6.219 4.629 1 97.75 307 CYS B N 1
ATOM 5663 C CA . CYS B 1 307 ? -0.087 6.688 5.23 1 97.75 307 CYS B CA 1
ATOM 5664 C C . CYS B 1 307 ? 1.092 5.832 4.781 1 97.75 307 CYS B C 1
ATOM 5666 O O . CYS B 1 307 ? 2.189 6.352 4.559 1 97.75 307 CYS B O 1
ATOM 5668 N N . ALA B 1 308 ? 0.859 4.562 4.695 1 95.44 308 ALA B N 1
ATOM 5669 C CA . ALA B 1 308 ? 1.914 3.689 4.191 1 95.44 308 ALA B CA 1
ATOM 5670 C C . ALA B 1 308 ? 2.307 4.07 2.766 1 95.44 308 ALA B C 1
ATOM 5672 O O . ALA B 1 308 ? 3.494 4.121 2.436 1 95.44 308 ALA B O 1
ATOM 5673 N N . ALA B 1 309 ? 1.345 4.293 1.935 1 95.81 309 ALA B N 1
ATOM 5674 C CA . ALA B 1 309 ? 1.597 4.723 0.561 1 95.81 309 ALA B CA 1
ATOM 5675 C C . ALA B 1 309 ? 2.377 6.035 0.532 1 95.81 309 ALA B C 1
ATOM 5677 O O . ALA B 1 309 ? 3.338 6.176 -0.228 1 95.81 309 ALA B O 1
ATOM 5678 N N . ALA B 1 310 ? 1.991 6.941 1.368 1 96.88 310 ALA B N 1
ATOM 5679 C CA . ALA B 1 310 ? 2.662 8.234 1.433 1 96.88 310 ALA B CA 1
ATOM 5680 C C . ALA B 1 310 ? 4.105 8.086 1.897 1 96.88 310 ALA B C 1
ATOM 5682 O O . ALA B 1 310 ? 5.012 8.719 1.353 1 96.88 310 ALA B O 1
ATOM 5683 N N . ALA B 1 311 ? 4.285 7.277 2.924 1 95.12 311 ALA B N 1
ATOM 5684 C CA . ALA B 1 311 ? 5.625 7.043 3.451 1 95.12 311 ALA B CA 1
ATOM 5685 C C . ALA B 1 311 ? 6.559 6.516 2.365 1 95.12 311 ALA B C 1
ATOM 5687 O O . ALA B 1 311 ? 7.684 7.004 2.213 1 95.12 311 ALA B O 1
ATOM 5688 N N . ARG B 1 312 ? 6.09 5.605 1.632 1 91.81 312 ARG B N 1
ATOM 5689 C CA . ARG B 1 312 ? 6.895 5.016 0.564 1 91.81 312 ARG B CA 1
ATOM 5690 C C . ARG B 1 312 ? 7.191 6.043 -0.525 1 91.81 312 ARG B C 1
ATOM 5692 O O . ARG B 1 312 ? 8.312 6.109 -1.03 1 91.81 312 ARG B O 1
ATOM 5699 N N . ALA B 1 313 ? 6.184 6.77 -0.875 1 92.75 313 ALA B N 1
ATOM 5700 C CA . ALA B 1 313 ? 6.352 7.777 -1.918 1 92.75 313 ALA B CA 1
ATOM 5701 C C . ALA B 1 313 ? 7.336 8.859 -1.484 1 92.75 313 ALA B C 1
ATOM 5703 O O . ALA B 1 313 ? 8.195 9.273 -2.264 1 92.75 313 ALA B O 1
ATOM 5704 N N . ILE B 1 314 ? 7.238 9.312 -0.26 1 91.5 314 ILE B N 1
ATOM 5705 C CA . ILE B 1 314 ? 8.133 10.344 0.26 1 91.5 314 ILE B CA 1
ATOM 5706 C C . ILE B 1 314 ? 9.562 9.82 0.281 1 91.5 314 ILE B C 1
ATOM 5708 O O . ILE B 1 314 ? 10.492 10.508 -0.155 1 91.5 314 ILE B O 1
ATOM 5712 N N . ALA B 1 315 ? 9.719 8.617 0.737 1 88 315 ALA B N 1
ATOM 5713 C CA . ALA B 1 315 ? 11.047 8.016 0.794 1 88 315 ALA B CA 1
ATOM 5714 C C . ALA B 1 315 ? 11.641 7.875 -0.602 1 88 315 ALA B C 1
ATOM 5716 O O . ALA B 1 315 ? 12.836 8.125 -0.8 1 88 315 ALA B O 1
ATOM 5717 N N . ALA B 1 316 ? 10.805 7.473 -1.517 1 84.06 316 ALA B N 1
ATOM 5718 C CA . ALA B 1 316 ? 11.266 7.336 -2.895 1 84.06 316 ALA B CA 1
ATOM 5719 C C . ALA B 1 316 ? 11.664 8.688 -3.477 1 84.06 316 ALA B C 1
ATOM 5721 O O . ALA B 1 316 ? 12.68 8.797 -4.176 1 84.06 316 ALA B O 1
ATOM 5722 N N . GLY B 1 317 ? 10.852 9.664 -3.205 1 79.19 317 GLY B N 1
ATOM 5723 C CA . GLY B 1 317 ? 11.164 11 -3.67 1 79.19 317 GLY B CA 1
ATOM 5724 C C . GLY B 1 317 ? 12.469 11.539 -3.111 1 79.19 317 GLY B C 1
ATOM 5725 O O . GLY B 1 317 ? 13.234 12.18 -3.828 1 79.19 317 GLY B O 1
ATOM 5726 N N . GLU B 1 318 ? 12.695 11.227 -1.876 1 77.88 318 GLU B N 1
ATOM 5727 C CA . GLU B 1 318 ? 13.93 11.656 -1.232 1 77.88 318 GLU B CA 1
ATOM 5728 C C . GLU B 1 318 ? 15.141 10.938 -1.829 1 77.88 318 GLU B C 1
ATOM 5730 O O . GLU B 1 318 ? 16.203 11.539 -1.993 1 77.88 318 GLU B O 1
ATOM 5735 N N . SER B 1 319 ? 14.977 9.664 -2.209 1 74.75 319 SER B N 1
ATOM 5736 C CA . SER B 1 319 ? 16.062 8.859 -2.756 1 74.75 319 SER B CA 1
ATOM 5737 C C . SER B 1 319 ? 16.391 9.281 -4.184 1 74.75 319 SER B C 1
ATOM 5739 O O . SER B 1 319 ? 17.562 9.344 -4.562 1 74.75 319 SER B O 1
ATOM 5741 N N . ILE B 1 320 ? 15.438 9.461 -5 1 68.88 320 ILE B N 1
ATOM 5742 C CA . ILE B 1 320 ? 15.625 9.852 -6.391 1 68.88 320 ILE B CA 1
ATOM 5743 C C . ILE B 1 320 ? 16.359 11.188 -6.461 1 68.88 320 ILE B C 1
ATOM 5745 O O . ILE B 1 320 ? 17.281 11.359 -7.266 1 68.88 320 ILE B O 1
ATOM 5749 N N . ALA B 1 321 ? 15.922 12.023 -5.625 1 64.06 321 ALA B N 1
ATOM 5750 C CA . ALA B 1 321 ? 16.531 13.344 -5.602 1 64.06 321 ALA B CA 1
ATOM 5751 C C . ALA B 1 321 ? 18.016 13.25 -5.23 1 64.06 321 ALA B C 1
ATOM 5753 O O . ALA B 1 321 ? 18.828 14.055 -5.691 1 64.06 321 ALA B O 1
ATOM 5754 N N . SER B 1 322 ? 18.328 12.227 -4.539 1 63.47 322 SER B N 1
ATOM 5755 C CA . SER B 1 322 ? 19.719 12.047 -4.133 1 63.47 322 SER B CA 1
ATOM 5756 C C . SER B 1 322 ? 20.562 11.484 -5.27 1 63.47 322 SER B C 1
ATOM 5758 O O . SER B 1 322 ? 21.781 11.703 -5.32 1 63.47 322 SER B O 1
ATOM 5760 N N . ARG B 1 323 ? 19.906 10.773 -6.27 1 58.44 323 ARG B N 1
ATOM 5761 C CA . ARG B 1 323 ? 20.656 10.141 -7.355 1 58.44 323 ARG B CA 1
ATOM 5762 C C . ARG B 1 323 ? 20.781 11.086 -8.547 1 58.44 323 ARG B C 1
ATOM 5764 O O . ARG B 1 323 ? 21.734 11 -9.312 1 58.44 323 ARG B O 1
ATOM 5771 N N . ASP B 1 324 ? 19.766 11.625 -9.023 1 55.12 324 ASP B N 1
ATOM 5772 C CA . ASP B 1 324 ? 19.75 12.445 -10.227 1 55.12 324 ASP B CA 1
ATOM 5773 C C . ASP B 1 324 ? 20.75 13.602 -10.109 1 55.12 324 ASP B C 1
ATOM 5775 O O . ASP B 1 324 ? 20.828 14.461 -11 1 55.12 324 ASP B O 1
ATOM 5779 N N . ASP B 1 325 ? 21.484 13.633 -9.195 1 50.81 325 ASP B N 1
ATOM 5780 C CA . ASP B 1 325 ? 22.234 14.852 -8.883 1 50.81 325 ASP B CA 1
ATOM 5781 C C . ASP B 1 325 ? 23.375 15.07 -9.883 1 50.81 325 ASP B C 1
ATOM 5783 O O . ASP B 1 325 ? 24.375 15.711 -9.562 1 50.81 325 ASP B O 1
ATOM 5787 N N . ASP B 1 326 ? 23.219 14.352 -11.031 1 51.91 326 ASP B N 1
ATOM 5788 C CA . ASP B 1 326 ? 24.469 14.547 -11.766 1 51.91 326 ASP B CA 1
ATOM 5789 C C . ASP B 1 326 ? 24.734 16.031 -11.992 1 51.91 326 ASP B C 1
ATOM 5791 O O . ASP B 1 326 ? 25.891 16.438 -12.109 1 51.91 326 ASP B O 1
ATOM 5795 N N . ALA B 1 327 ? 23.891 16.75 -12.906 1 47.78 327 ALA B N 1
ATOM 5796 C CA . ALA B 1 327 ? 24.5 17.938 -13.5 1 47.78 327 ALA B CA 1
ATOM 5797 C C . ALA B 1 327 ? 24.422 19.125 -12.555 1 47.78 327 ALA B C 1
ATOM 5799 O O . ALA B 1 327 ? 23.344 19.453 -12.055 1 47.78 327 ALA B O 1
ATOM 5800 N N . LEU B 1 328 ? 25.391 19.391 -11.844 1 51.09 328 LEU B N 1
ATOM 5801 C CA . LEU B 1 328 ? 25.531 20.656 -11.117 1 51.09 328 LEU B CA 1
ATOM 5802 C C . LEU B 1 328 ? 25.047 21.812 -11.969 1 51.09 328 LEU B C 1
ATOM 5804 O O . LEU B 1 328 ? 25.453 21.969 -13.117 1 51.09 328 LEU B O 1
ATOM 5808 N N . PRO B 1 329 ? 23.766 22.266 -11.742 1 50.41 329 PRO B N 1
ATOM 5809 C CA . PRO B 1 329 ? 23.422 23.406 -12.594 1 50.41 329 PRO B CA 1
ATOM 5810 C C . PRO B 1 329 ? 24.547 24.422 -12.719 1 50.41 329 PRO B C 1
ATOM 5812 O O . PRO B 1 329 ? 25.359 24.562 -11.797 1 50.41 329 PRO B O 1
ATOM 5815 N N . GLY B 1 330 ? 25.047 24.484 -13.984 1 49.81 330 GLY B N 1
ATOM 5816 C CA . GLY B 1 330 ? 25.844 25.688 -14.203 1 49.81 330 GLY B CA 1
ATOM 5817 C C . GLY B 1 330 ? 25.234 26.938 -13.578 1 49.81 330 GLY B C 1
ATOM 5818 O O . GLY B 1 330 ? 24.016 27 -13.383 1 49.81 330 GLY B O 1
ATOM 5819 N N . ALA B 1 331 ? 25.938 27.75 -12.773 1 48.44 331 ALA B N 1
ATOM 5820 C CA . ALA B 1 331 ? 25.656 29.031 -12.141 1 48.44 331 ALA B CA 1
ATOM 5821 C C . ALA B 1 331 ? 24.812 29.922 -13.047 1 48.44 331 ALA B C 1
ATOM 5823 O O . ALA B 1 331 ? 25.281 30.359 -14.102 1 48.44 331 ALA B O 1
ATOM 5824 N N . ALA B 1 332 ? 23.516 29.594 -13.344 1 51.78 332 ALA B N 1
ATOM 5825 C CA . ALA B 1 332 ? 22.891 30.672 -14.094 1 51.78 332 ALA B CA 1
ATOM 5826 C C . ALA B 1 332 ? 22.781 31.938 -13.258 1 51.78 332 ALA B C 1
ATOM 5828 O O . ALA B 1 332 ? 22.375 31.891 -12.086 1 51.78 332 ALA B O 1
ATOM 5829 N N . ARG B 1 333 ? 23.484 32.938 -13.766 1 51.31 333 ARG B N 1
ATOM 5830 C CA . ARG B 1 333 ? 23.594 34.281 -13.188 1 51.31 333 ARG B CA 1
ATOM 5831 C C . ARG B 1 333 ? 22.219 34.906 -12.969 1 51.31 333 ARG B C 1
ATOM 5833 O O . ARG B 1 333 ? 21.25 34.5 -13.633 1 51.31 333 ARG B O 1
ATOM 5840 N N . SER B 1 334 ? 22.094 35.719 -11.836 1 52.78 334 SER B N 1
ATOM 5841 C CA . SER B 1 334 ? 21.156 36.5 -11.047 1 52.78 334 SER B CA 1
ATOM 5842 C C . SER B 1 334 ? 20.281 37.375 -11.938 1 52.78 334 SER B C 1
ATOM 5844 O O . SER B 1 334 ? 20.781 37.969 -12.906 1 52.78 334 SER B O 1
ATOM 5846 N N . LEU B 1 335 ? 19.062 36.938 -12.219 1 52.34 335 LEU B N 1
ATOM 5847 C CA . LEU B 1 335 ? 18.156 37.969 -12.703 1 52.34 335 LEU B CA 1
ATOM 5848 C C . LEU B 1 335 ? 18.328 39.25 -11.898 1 52.34 335 LEU B C 1
ATOM 5850 O O . LEU B 1 335 ? 18.734 39.219 -10.734 1 52.34 335 LEU B O 1
ATOM 5854 N N . PRO B 1 336 ? 18.266 40.344 -12.609 1 51.19 336 PRO B N 1
ATOM 5855 C CA . PRO B 1 336 ? 18.312 41.656 -11.969 1 51.19 336 PRO B CA 1
ATOM 5856 C C . PRO B 1 336 ? 17.406 41.75 -10.742 1 51.19 336 PRO B C 1
ATOM 5858 O O . PRO B 1 336 ? 16.297 41.219 -10.742 1 51.19 336 PRO B O 1
ATOM 5861 N N . VAL B 1 337 ? 17.984 41.844 -9.547 1 54.09 337 VAL B N 1
ATOM 5862 C CA . VAL B 1 337 ? 17.328 42.156 -8.281 1 54.09 337 VAL B CA 1
ATOM 5863 C C . VAL B 1 337 ? 16.281 43.25 -8.477 1 54.09 337 VAL B C 1
ATOM 5865 O O . VAL B 1 337 ? 16.562 44.25 -9.109 1 54.09 337 VAL B O 1
ATOM 5868 N N . ALA B 1 338 ? 15.039 42.938 -8.375 1 60.09 338 ALA B N 1
ATOM 5869 C CA . ALA B 1 338 ? 13.961 43.906 -8.484 1 60.09 338 ALA B CA 1
ATOM 5870 C C . ALA B 1 338 ? 14.273 45.156 -7.676 1 60.09 338 ALA B C 1
ATOM 5872 O O . ALA B 1 338 ? 15.102 45.125 -6.762 1 60.09 338 ALA B O 1
ATOM 5873 N N . ASN B 1 339 ? 13.781 46.344 -8.195 1 64.44 339 ASN B N 1
ATOM 5874 C CA . ASN B 1 339 ? 13.914 47.719 -7.754 1 64.44 339 ASN B CA 1
ATOM 5875 C C . ASN B 1 339 ? 13.289 47.938 -6.379 1 64.44 339 ASN B C 1
ATOM 5877 O O . ASN B 1 339 ? 13 49.062 -5.992 1 64.44 339 ASN B O 1
ATOM 5881 N N . GLY B 1 340 ? 13.07 46.844 -5.566 1 74.5 340 GLY B N 1
ATOM 5882 C CA . GLY B 1 340 ? 12.484 47.125 -4.27 1 74.5 340 GLY B CA 1
ATOM 5883 C C . GLY B 1 340 ? 13.508 47.438 -3.199 1 74.5 340 GLY B C 1
ATOM 5884 O O . GLY B 1 340 ? 14.703 47.531 -3.486 1 74.5 340 GLY B O 1
ATOM 5885 N N . GLY B 1 341 ? 13.039 47.875 -2.068 1 82 341 GLY B N 1
ATOM 5886 C CA . GLY B 1 341 ? 13.875 48.156 -0.908 1 82 341 GLY B CA 1
ATOM 5887 C C . GLY B 1 341 ? 14.641 46.938 -0.419 1 82 341 GLY B C 1
ATOM 5888 O O . GLY B 1 341 ? 14.352 45.812 -0.812 1 82 341 GLY B O 1
ATOM 5889 N N . ALA B 1 342 ? 15.664 47.219 0.286 1 91.31 342 ALA B N 1
ATOM 5890 C CA . ALA B 1 342 ? 16.5 46.156 0.846 1 91.31 342 ALA B CA 1
ATOM 5891 C C . ALA B 1 342 ? 15.703 45.25 1.764 1 91.31 342 ALA B C 1
ATOM 5893 O O . ALA B 1 342 ? 14.844 45.719 2.523 1 91.31 342 ALA B O 1
ATOM 5894 N N . ILE B 1 343 ? 15.891 43.969 1.545 1 94.25 343 ILE B N 1
ATOM 5895 C CA . ILE B 1 343 ? 15.234 42.938 2.367 1 94.25 343 ILE B CA 1
ATOM 5896 C C . ILE B 1 343 ? 16.203 42.438 3.438 1 94.25 343 ILE B C 1
ATOM 5898 O O . ILE B 1 343 ? 17.266 41.906 3.119 1 94.25 343 ILE B O 1
ATOM 5902 N N . ARG B 1 344 ? 15.812 42.625 4.695 1 94 344 ARG B N 1
ATOM 5903 C CA . ARG B 1 344 ? 16.688 42.219 5.789 1 94 344 ARG B CA 1
ATOM 5904 C C . ARG B 1 344 ? 16.375 40.812 6.242 1 94 344 ARG B C 1
ATOM 5906 O O . ARG B 1 344 ? 15.234 40.5 6.609 1 94 344 ARG B O 1
ATOM 5913 N N . VAL B 1 345 ? 17.328 39.969 6.145 1 95.06 345 VAL B N 1
ATOM 5914 C CA . VAL B 1 345 ? 17.219 38.594 6.621 1 95.06 345 VAL B CA 1
ATOM 5915 C C . VAL B 1 345 ? 18.109 38.375 7.84 1 95.06 345 VAL B C 1
ATOM 5917 O O . VAL B 1 345 ? 19.328 38.594 7.762 1 95.06 345 VAL B O 1
ATOM 5920 N N . THR B 1 346 ? 17.469 38.062 8.969 1 94.06 346 THR B N 1
ATOM 5921 C CA . THR B 1 346 ? 18.219 37.844 10.203 1 94.06 346 THR B CA 1
ATOM 5922 C C . THR B 1 346 ? 18.25 36.375 10.562 1 94.06 346 THR B C 1
ATOM 5924 O O . THR B 1 346 ? 17.203 35.719 10.617 1 94.06 346 THR B O 1
ATOM 5927 N N . HIS B 1 347 ? 19.344 35.875 10.727 1 93.62 347 HIS B N 1
ATOM 5928 C CA . HIS B 1 347 ? 19.547 34.469 11.117 1 93.62 347 HIS B CA 1
ATOM 5929 C C . HIS B 1 347 ? 20.047 34.375 12.555 1 93.62 347 HIS B C 1
ATOM 5931 O O . HIS B 1 347 ? 21 35.062 12.938 1 93.62 347 HIS B O 1
ATOM 5937 N N . HIS B 1 348 ? 19.391 33.562 13.32 1 90.19 348 HIS B N 1
ATOM 5938 C CA . HIS B 1 348 ? 19.828 33.25 14.68 1 90.19 348 HIS B CA 1
ATOM 5939 C C . HIS B 1 348 ? 20.5 31.891 14.742 1 90.19 348 HIS B C 1
ATOM 5941 O O . HIS B 1 348 ? 19.875 30.859 14.453 1 90.19 348 HIS B O 1
ATOM 5947 N N . ARG B 1 349 ? 21.672 31.797 15.273 1 85.31 349 ARG B N 1
ATOM 5948 C CA . ARG B 1 349 ? 22.516 30.609 15.211 1 85.31 349 ARG B CA 1
ATOM 5949 C C . ARG B 1 349 ? 22.031 29.547 16.203 1 85.31 349 ARG B C 1
ATOM 5951 O O . ARG B 1 349 ? 22.234 28.359 15.977 1 85.31 349 ARG B O 1
ATOM 5958 N N . LEU B 1 350 ? 21.438 30.031 17.203 1 82.5 350 LEU B N 1
ATOM 5959 C CA . LEU B 1 350 ? 21.062 29.109 18.281 1 82.5 350 LEU B CA 1
ATOM 5960 C C . LEU B 1 350 ? 20.125 28.031 17.766 1 82.5 350 LEU B C 1
ATOM 5962 O O . LEU B 1 350 ? 20.328 26.844 18.047 1 82.5 350 LEU B O 1
ATOM 5966 N N . ASP B 1 351 ? 19.109 28.453 17.062 1 83.5 351 ASP B N 1
ATOM 5967 C CA . ASP B 1 351 ? 18.109 27.484 16.609 1 83.5 351 ASP B CA 1
ATOM 5968 C C . ASP B 1 351 ? 17.906 27.594 15.094 1 83.5 351 ASP B C 1
ATOM 5970 O O . ASP B 1 351 ? 16.969 27.016 14.555 1 83.5 351 ASP B O 1
ATOM 5974 N N . ASP B 1 352 ? 18.766 28.375 14.43 1 87.31 352 ASP B N 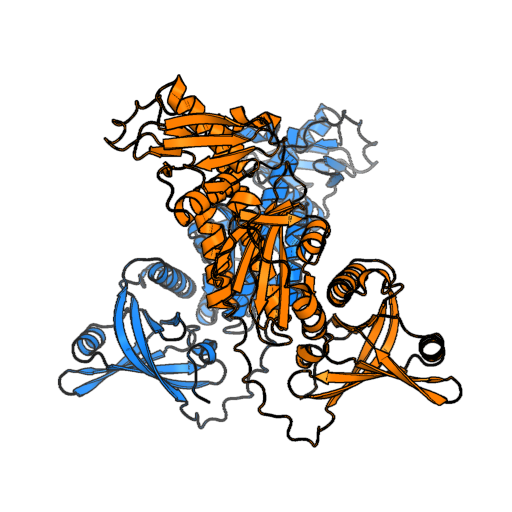1
ATOM 5975 C CA . ASP B 1 352 ? 18.719 28.609 12.992 1 87.31 352 ASP B CA 1
ATOM 5976 C C . ASP B 1 352 ? 17.375 29.234 12.586 1 87.31 352 ASP B C 1
ATOM 5978 O O . ASP B 1 352 ? 16.828 28.891 11.539 1 87.31 352 ASP B O 1
ATOM 5982 N N . SER B 1 353 ? 16.891 30.062 13.438 1 90.94 353 SER B N 1
ATOM 5983 C CA . SER B 1 353 ? 15.664 30.766 13.078 1 90.94 353 SER B CA 1
ATOM 5984 C C . SER B 1 353 ? 15.945 31.891 12.094 1 90.94 353 SER B C 1
ATOM 5986 O O . SER B 1 353 ? 17 32.531 12.148 1 90.94 353 SER B O 1
ATOM 5988 N N . ILE B 1 354 ? 15.062 32.125 11.242 1 93.38 354 ILE B N 1
ATOM 5989 C CA . ILE B 1 354 ? 15.18 33.156 10.219 1 93.38 354 ILE B CA 1
ATOM 5990 C C . ILE B 1 354 ? 14.023 34.125 10.352 1 93.38 354 ILE B C 1
ATOM 5992 O O . ILE B 1 354 ? 12.867 33.75 10.5 1 93.38 354 ILE B O 1
ATOM 5996 N N . PHE B 1 355 ? 14.406 35.375 10.336 1 94.25 355 PHE B N 1
ATOM 5997 C CA . PHE B 1 355 ? 13.445 36.469 10.266 1 94.25 355 PHE B CA 1
ATOM 5998 C C . PHE B 1 355 ? 13.617 37.25 8.969 1 94.25 355 PHE B C 1
ATOM 6000 O O . PHE B 1 355 ? 14.742 37.531 8.539 1 94.25 355 PHE B O 1
ATOM 6007 N N . VAL B 1 356 ? 12.57 37.562 8.305 1 93.62 356 VAL B N 1
ATOM 6008 C CA . VAL B 1 356 ? 12.586 38.438 7.137 1 93.62 356 VAL B CA 1
ATOM 6009 C C . VAL B 1 356 ? 11.836 39.719 7.445 1 93.62 356 VAL B C 1
ATOM 6011 O O . VAL B 1 356 ? 10.633 39.688 7.723 1 93.62 356 VAL B O 1
ATOM 6014 N N . ASP B 1 357 ? 12.562 40.781 7.457 1 92.5 357 ASP B N 1
ATOM 6015 C CA . ASP B 1 357 ? 12.023 42.094 7.797 1 92.5 357 ASP B CA 1
ATOM 6016 C C . ASP B 1 357 ? 11.297 42.062 9.141 1 92.5 357 ASP B C 1
ATOM 6018 O O . ASP B 1 357 ? 10.172 42.562 9.25 1 92.5 357 ASP B O 1
ATOM 6022 N N . GLY B 1 358 ? 11.875 41.281 10.055 1 89.75 358 GLY B N 1
ATOM 6023 C CA . GLY B 1 358 ? 11.375 41.219 11.422 1 89.75 358 GLY B CA 1
ATOM 6024 C C . GLY B 1 358 ? 10.32 40.156 11.648 1 89.75 358 GLY B C 1
ATOM 6025 O O . GLY B 1 358 ? 9.906 39.938 12.781 1 89.75 358 GLY B O 1
ATOM 6026 N N . ASN B 1 359 ? 9.852 39.562 10.586 1 92.38 359 ASN B N 1
ATOM 6027 C CA . ASN B 1 359 ? 8.836 38.531 10.703 1 92.38 359 ASN B CA 1
ATOM 6028 C C . ASN B 1 359 ? 9.461 37.125 10.773 1 92.38 359 ASN B C 1
ATOM 6030 O O . ASN B 1 359 ? 10.289 36.781 9.93 1 92.38 359 ASN B O 1
ATOM 6034 N N . TYR B 1 360 ? 9.102 36.438 11.727 1 92.56 360 TYR B N 1
ATOM 6035 C CA . TYR B 1 360 ? 9.609 35.094 11.883 1 92.56 360 TYR B CA 1
ATOM 6036 C C . TYR B 1 360 ? 9.117 34.188 10.75 1 92.56 360 TYR B C 1
ATOM 6038 O O . TYR B 1 360 ? 7.926 34.188 10.422 1 92.56 360 TYR B O 1
ATOM 6046 N N . ILE B 1 361 ? 9.992 33.375 10.18 1 92.69 361 ILE B N 1
ATOM 6047 C CA . ILE B 1 361 ? 9.633 32.531 9.055 1 92.69 361 ILE B CA 1
ATOM 6048 C C . ILE B 1 361 ? 9.695 31.047 9.477 1 92.69 361 ILE B C 1
ATOM 6050 O O . ILE B 1 361 ? 8.672 30.359 9.492 1 92.69 361 ILE B O 1
ATOM 6054 N N . VAL B 1 362 ? 10.844 30.672 9.844 1 91.12 362 VAL B N 1
ATOM 6055 C CA . VAL B 1 362 ? 11.055 29.25 10.125 1 91.12 362 VAL B CA 1
ATOM 6056 C C . VAL B 1 362 ? 12.312 29.062 10.969 1 91.12 362 VAL B C 1
ATOM 6058 O O . VAL B 1 362 ? 13.117 30 11.102 1 91.12 362 VAL B O 1
ATOM 6061 N N . LYS B 1 363 ? 12.5 27.938 11.641 1 88.5 363 LYS B N 1
ATOM 6062 C CA . LYS B 1 363 ? 13.734 27.609 12.352 1 88.5 363 LYS B CA 1
ATOM 6063 C C . LYS B 1 363 ? 14.18 26.188 12.039 1 88.5 363 LYS B C 1
ATOM 6065 O O . LYS B 1 363 ? 13.516 25.469 11.281 1 88.5 363 LYS B O 1
ATOM 6070 N N . GLY B 1 364 ? 15.336 25.766 12.539 1 85.44 364 GLY B N 1
ATOM 6071 C CA . GLY B 1 364 ? 15.875 24.438 12.305 1 85.44 364 GLY B CA 1
ATOM 6072 C C . GLY B 1 364 ? 16.547 24.297 10.953 1 85.44 364 GLY B C 1
ATOM 6073 O O . GLY B 1 364 ? 17.141 25.25 10.445 1 85.44 364 GLY B O 1
ATOM 6074 N N . ILE B 1 365 ? 16.438 23.188 10.438 1 83.75 365 ILE B N 1
ATOM 6075 C CA . ILE B 1 365 ? 17.141 22.875 9.203 1 83.75 365 ILE B CA 1
ATOM 6076 C C . ILE B 1 365 ? 16.594 23.719 8.062 1 83.75 365 ILE B C 1
ATOM 6078 O O . ILE B 1 365 ? 17.344 24.141 7.172 1 83.75 365 ILE B O 1
ATOM 6082 N N . ALA B 1 366 ? 15.328 23.938 8.062 1 88.81 366 ALA B N 1
ATOM 6083 C CA . ALA B 1 366 ? 14.742 24.797 7.035 1 88.81 366 ALA B CA 1
ATOM 6084 C C . ALA B 1 366 ? 15.352 26.188 7.07 1 88.81 366 ALA B C 1
ATOM 6086 O O . ALA B 1 366 ? 15.609 26.797 6.023 1 88.81 366 ALA B O 1
ATOM 6087 N N . GLY B 1 367 ? 15.555 26.672 8.266 1 90.19 367 GLY B N 1
ATOM 6088 C CA . GLY B 1 367 ? 16.219 27.953 8.398 1 90.19 367 GLY B CA 1
ATOM 6089 C C . GLY B 1 367 ? 17.656 27.938 7.93 1 90.19 367 GLY B C 1
ATOM 6090 O O . GLY B 1 367 ? 18.109 28.859 7.258 1 90.19 367 GLY B O 1
ATOM 6091 N N . ALA B 1 368 ? 18.328 26.859 8.227 1 89.19 368 ALA B N 1
ATOM 6092 C CA . ALA B 1 368 ? 19.719 26.688 7.801 1 89.19 368 ALA B CA 1
ATOM 6093 C C . ALA B 1 368 ? 19.812 26.641 6.277 1 89.19 368 ALA B C 1
ATOM 6095 O O . ALA B 1 368 ? 20.766 27.156 5.695 1 89.19 368 ALA B O 1
ATOM 6096 N N . VAL B 1 369 ? 18.828 26.031 5.695 1 90.06 369 VAL B N 1
ATOM 6097 C CA . VAL B 1 369 ? 18.781 25.922 4.242 1 90.06 369 VAL B CA 1
ATOM 6098 C C . VAL B 1 369 ? 18.656 27.312 3.625 1 90.06 369 VAL B C 1
ATOM 6100 O O . VAL B 1 369 ? 19.406 27.656 2.705 1 90.06 369 VAL B O 1
ATOM 6103 N N . LEU B 1 370 ? 17.781 28.062 4.113 1 93.75 370 LEU B N 1
ATOM 6104 C CA . LEU B 1 370 ? 17.578 29.406 3.566 1 93.75 370 LEU B CA 1
ATOM 6105 C C . LEU B 1 370 ? 18.812 30.266 3.766 1 93.75 370 LEU B C 1
ATOM 6107 O O . LEU B 1 370 ? 19.203 31.016 2.863 1 93.75 370 LEU B O 1
ATOM 6111 N N . ARG B 1 371 ? 19.406 30.125 4.938 1 93.12 371 ARG B N 1
ATOM 6112 C CA . ARG B 1 371 ? 20.641 30.875 5.191 1 93.12 371 ARG B CA 1
ATOM 6113 C C . ARG B 1 371 ? 21.703 30.547 4.152 1 93.12 371 ARG B C 1
ATOM 6115 O O . ARG B 1 371 ? 22.344 31.453 3.609 1 93.12 371 ARG B O 1
ATOM 6122 N N . ARG B 1 372 ? 21.828 29.281 3.854 1 91.88 372 ARG B N 1
ATOM 6123 C CA . ARG B 1 372 ? 22.844 28.828 2.906 1 91.88 372 ARG B CA 1
ATOM 6124 C C . ARG B 1 372 ? 22.547 29.344 1.5 1 91.88 372 ARG B C 1
ATOM 6126 O O . ARG B 1 372 ? 23.453 29.766 0.78 1 91.88 372 ARG B O 1
ATOM 6133 N N . ILE B 1 373 ? 21.359 29.266 1.132 1 92.44 373 ILE B N 1
ATOM 6134 C CA . ILE B 1 373 ? 20.922 29.734 -0.185 1 92.44 373 ILE B CA 1
ATOM 6135 C C . ILE B 1 373 ? 21.219 31.219 -0.335 1 92.44 373 ILE B C 1
ATOM 6137 O O . ILE B 1 373 ? 21.781 31.656 -1.347 1 92.44 373 ILE B O 1
ATOM 6141 N N . ILE B 1 374 ? 20.953 31.953 0.674 1 93.56 374 ILE B N 1
ATOM 6142 C CA . ILE B 1 374 ? 21.141 33.406 0.638 1 93.56 374 ILE B CA 1
ATOM 6143 C C . ILE B 1 374 ? 22.641 33.719 0.619 1 93.56 374 ILE B C 1
ATOM 6145 O O . ILE B 1 374 ? 23.078 34.625 -0.099 1 93.56 374 ILE B O 1
ATOM 6149 N N . GLU B 1 375 ? 23.391 32.938 1.391 1 92.38 375 GLU B N 1
ATOM 6150 C CA . GLU B 1 375 ? 24.844 33.125 1.38 1 92.38 375 GLU B CA 1
ATOM 6151 C C . GLU B 1 375 ? 25.406 32.875 -0.016 1 92.38 375 GLU B C 1
ATOM 6153 O O . GLU B 1 375 ? 26.234 33.656 -0.487 1 92.38 375 GLU B O 1
ATOM 6158 N N . TRP B 1 376 ? 24.953 31.844 -0.577 1 90.69 376 TRP B N 1
ATOM 6159 C CA . TRP B 1 376 ? 25.406 31.547 -1.926 1 90.69 376 TRP B CA 1
ATOM 6160 C C . TRP B 1 376 ? 24.984 32.625 -2.908 1 90.69 376 TRP B C 1
ATOM 6162 O O . TRP B 1 376 ? 25.734 32.969 -3.826 1 90.69 376 TRP B O 1
ATOM 6172 N N . HIS B 1 377 ? 23.828 33.094 -2.746 1 91.44 377 HIS B N 1
ATOM 6173 C CA . HIS B 1 377 ? 23.328 34.156 -3.594 1 91.44 377 HIS B CA 1
ATOM 6174 C C . HIS B 1 377 ? 24.172 35.438 -3.434 1 91.44 377 HIS B C 1
ATOM 6176 O O . HIS B 1 377 ? 24.5 36.094 -4.418 1 91.44 377 HIS B O 1
ATOM 6182 N N . LEU B 1 378 ? 24.531 35.719 -2.273 1 90.25 378 LEU B N 1
ATOM 6183 C CA . LEU B 1 378 ? 25.266 36.938 -1.984 1 90.25 378 LEU B CA 1
ATOM 6184 C C . LEU B 1 378 ? 26.734 36.812 -2.385 1 90.25 378 LEU B C 1
ATOM 6186 O O . LEU B 1 378 ? 27.328 37.781 -2.865 1 90.25 378 LEU B O 1
ATOM 6190 N N . VAL B 1 379 ? 27.266 35.656 -2.225 1 88.38 379 VAL B N 1
ATOM 6191 C CA . VAL B 1 379 ? 28.688 35.469 -2.475 1 88.38 379 VAL B CA 1
ATOM 6192 C C . VAL B 1 379 ? 28.906 35.125 -3.953 1 88.38 379 VAL B C 1
ATOM 6194 O O . VAL B 1 379 ? 29.797 35.719 -4.59 1 88.38 379 VAL B O 1
ATOM 6197 N N . ASP B 1 380 ? 28.078 34.281 -4.496 1 86.06 380 ASP B N 1
ATOM 6198 C CA . ASP B 1 380 ? 28.312 33.781 -5.852 1 86.06 380 ASP B CA 1
ATOM 6199 C C . ASP B 1 380 ? 27.391 34.5 -6.852 1 86.06 380 ASP B C 1
ATOM 6201 O O . ASP B 1 380 ? 27.609 34.406 -8.062 1 86.06 380 ASP B O 1
ATOM 6205 N N . GLY B 1 381 ? 26.422 35.094 -6.406 1 85.94 381 GLY B N 1
ATOM 6206 C CA . GLY B 1 381 ? 25.484 35.781 -7.289 1 85.94 381 GLY B CA 1
ATOM 6207 C C . GLY B 1 381 ? 24.516 34.812 -7.984 1 85.94 381 GLY B C 1
ATOM 6208 O O . GLY B 1 381 ? 23.922 35.188 -9 1 85.94 381 GLY B O 1
ATOM 6209 N N . ARG B 1 382 ? 24.391 33.688 -7.457 1 87 382 ARG B N 1
ATOM 6210 C CA . ARG B 1 382 ? 23.516 32.719 -8.117 1 87 382 ARG B CA 1
ATOM 6211 C C . ARG B 1 382 ? 22.109 32.75 -7.52 1 87 382 ARG B C 1
ATOM 6213 O O . ARG B 1 382 ? 21.938 33.125 -6.363 1 87 382 ARG B O 1
ATOM 6220 N N . ASN B 1 383 ? 21.219 32.312 -8.461 1 89.94 383 ASN B N 1
ATOM 6221 C CA . ASN B 1 383 ? 19.828 32.281 -8.008 1 89.94 383 ASN B CA 1
ATOM 6222 C C . ASN B 1 383 ? 19.25 30.859 -8.148 1 89.94 383 ASN B C 1
ATOM 6224 O O . ASN B 1 383 ? 18.109 30.625 -7.766 1 89.94 383 ASN B O 1
ATOM 6228 N N . THR B 1 384 ? 20.062 30 -8.711 1 89.31 384 THR B N 1
ATOM 6229 C CA . THR B 1 384 ? 19.609 28.625 -8.875 1 89.31 384 THR B CA 1
ATOM 6230 C C . THR B 1 384 ? 20.484 27.672 -8.086 1 89.31 384 THR B C 1
ATOM 6232 O O . THR B 1 384 ? 21.688 27.875 -7.965 1 89.31 384 THR B O 1
ATOM 6235 N N . PHE B 1 385 ? 19.797 26.703 -7.523 1 88.75 385 PHE B N 1
ATOM 6236 C CA . PHE B 1 385 ? 20.484 25.766 -6.648 1 88.75 385 PHE B CA 1
ATOM 6237 C C . PHE B 1 385 ? 19.953 24.344 -6.863 1 88.75 385 PHE B C 1
ATOM 6239 O O . PHE B 1 385 ? 18.875 24.156 -7.422 1 88.75 385 PHE B O 1
ATOM 6246 N N . CYS B 1 386 ? 20.781 23.391 -6.52 1 86.31 386 CYS B N 1
ATOM 6247 C CA . CYS B 1 386 ? 20.328 22.016 -6.629 1 86.31 386 CYS B CA 1
ATOM 6248 C C . CYS B 1 386 ? 20.359 21.328 -5.27 1 86.31 386 CYS B C 1
ATOM 6250 O O . CYS B 1 386 ? 21.109 21.719 -4.383 1 86.31 386 CYS B O 1
ATOM 6252 N N . ASN B 1 387 ? 19.562 20.328 -5.117 1 85.44 387 ASN B N 1
ATOM 6253 C CA . ASN B 1 387 ? 19.422 19.594 -3.867 1 85.44 387 ASN B CA 1
ATOM 6254 C C . ASN B 1 387 ? 20.75 18.953 -3.447 1 85.44 387 ASN B C 1
ATOM 6256 O O . ASN B 1 387 ? 21.062 18.891 -2.256 1 85.44 387 ASN B O 1
ATOM 6260 N N . ARG B 1 388 ? 21.438 18.547 -4.391 1 80.94 388 ARG B N 1
ATOM 6261 C CA . ARG B 1 388 ? 22.719 17.906 -4.09 1 80.94 388 ARG B CA 1
ATOM 6262 C C . ARG B 1 388 ? 23.656 18.859 -3.361 1 80.94 388 ARG B C 1
ATOM 6264 O O . ARG B 1 388 ? 24.281 18.5 -2.375 1 80.94 388 ARG B O 1
ATOM 6271 N N . GLU B 1 389 ? 23.734 20.016 -3.879 1 84.25 389 GLU B N 1
ATOM 6272 C CA . GLU B 1 389 ? 24.594 21.016 -3.246 1 84.25 389 GLU B CA 1
ATOM 6273 C C . GLU B 1 389 ? 24.109 21.344 -1.837 1 84.25 389 GLU B C 1
ATOM 6275 O O . GLU B 1 389 ? 24.922 21.531 -0.928 1 84.25 389 GLU B O 1
ATOM 6280 N N . LEU B 1 390 ? 22.828 21.453 -1.699 1 86.88 390 LEU B N 1
ATOM 6281 C CA . LEU B 1 390 ? 22.266 21.75 -0.386 1 86.88 390 LEU B CA 1
ATOM 6282 C C . LEU B 1 390 ? 22.547 20.609 0.587 1 86.88 390 LEU B C 1
ATOM 6284 O O . LEU B 1 390 ? 22.859 20.844 1.753 1 86.88 390 LEU B O 1
ATOM 6288 N N . ARG B 1 391 ? 22.453 19.328 0.091 1 82.62 391 ARG B N 1
ATOM 6289 C CA . ARG B 1 391 ? 22.719 18.156 0.917 1 82.62 391 ARG B CA 1
ATOM 6290 C C . ARG B 1 391 ? 24.188 18.141 1.366 1 82.62 391 ARG B C 1
ATOM 6292 O O . ARG B 1 391 ? 24.484 17.844 2.527 1 82.62 391 ARG B O 1
ATOM 6299 N N . LEU B 1 392 ? 24.984 18.469 0.433 1 80.12 392 LEU B N 1
ATOM 6300 C CA . LEU B 1 392 ? 26.422 18.5 0.742 1 80.12 392 LEU B CA 1
ATOM 6301 C C . LEU B 1 392 ? 26.719 19.594 1.752 1 80.12 392 LEU B C 1
ATOM 6303 O O . LEU B 1 392 ? 27.516 19.391 2.678 1 80.12 392 LEU B O 1
ATOM 6307 N N . ALA B 1 393 ? 26.109 20.656 1.587 1 84.25 393 ALA B N 1
ATOM 6308 C CA . ALA B 1 393 ? 26.375 21.812 2.445 1 84.25 393 ALA B CA 1
ATOM 6309 C C . ALA B 1 393 ? 25.859 21.562 3.863 1 84.25 393 ALA B C 1
ATOM 6311 O O . ALA B 1 393 ? 26.438 22.078 4.832 1 84.25 393 ALA B O 1
ATOM 6312 N N . LEU B 1 394 ? 24.781 20.812 3.951 1 82.19 394 LEU B N 1
ATOM 6313 C CA . LEU B 1 394 ? 24.141 20.609 5.246 1 82.19 394 LEU B CA 1
ATOM 6314 C C . LEU B 1 394 ? 24.438 19.219 5.789 1 82.19 394 LEU B C 1
ATOM 6316 O O . LEU B 1 394 ? 23.766 18.75 6.715 1 82.19 394 LEU B O 1
ATOM 6320 N N . ALA B 1 395 ? 25.297 18.469 5.219 1 76.31 395 ALA B N 1
ATOM 6321 C CA . ALA B 1 395 ? 25.609 17.062 5.52 1 76.31 395 ALA B CA 1
ATOM 6322 C C . ALA B 1 395 ? 25.906 16.891 7.004 1 76.31 395 ALA B C 1
ATOM 6324 O O . ALA B 1 395 ? 25.562 15.859 7.594 1 76.31 395 ALA B O 1
ATOM 6325 N N . ALA B 1 396 ? 26.562 17.844 7.543 1 69.88 396 ALA B N 1
ATOM 6326 C CA . ALA B 1 396 ? 26.938 17.75 8.953 1 69.88 396 ALA B CA 1
ATOM 6327 C C . ALA B 1 396 ? 25.703 17.812 9.852 1 69.88 396 ALA B C 1
ATOM 6329 O O . ALA B 1 396 ? 25.719 17.281 10.969 1 69.88 396 ALA B O 1
ATOM 6330 N N . ARG B 1 397 ? 24.734 18.438 9.422 1 69.75 397 ARG B N 1
ATOM 6331 C CA . ARG B 1 397 ? 23.531 18.672 10.227 1 69.75 397 ARG B CA 1
ATOM 6332 C C . ARG B 1 397 ? 22.453 17.625 9.906 1 69.75 397 ARG B C 1
ATOM 6334 O O . ARG B 1 397 ? 21.469 17.516 10.633 1 69.75 397 ARG B O 1
ATOM 6341 N N . MET B 1 398 ? 22.688 17.078 8.836 1 63.72 398 MET B N 1
ATOM 6342 C CA . MET B 1 398 ? 21.688 16.094 8.414 1 63.72 398 MET B CA 1
ATOM 6343 C C . MET B 1 398 ? 22.266 14.688 8.445 1 63.72 398 MET B C 1
ATOM 6345 O O . MET B 1 398 ? 22.922 14.258 7.492 1 63.72 398 MET B O 1
ATOM 6349 N N . PRO B 1 399 ? 22.5 14.117 9.617 1 53.22 399 PRO B N 1
ATOM 6350 C CA . PRO B 1 399 ? 23.156 12.805 9.609 1 53.22 399 PRO B CA 1
ATOM 6351 C C . PRO B 1 399 ? 22.609 11.883 8.516 1 53.22 399 PRO B C 1
ATOM 6353 O O . PRO B 1 399 ? 21.562 12.156 7.938 1 53.22 399 PRO B O 1
ATOM 6356 N N . ASP B 1 400 ? 23.375 10.672 8.219 1 50 400 ASP B N 1
ATOM 6357 C CA . ASP B 1 400 ? 23.469 9.719 7.121 1 50 400 ASP B CA 1
ATOM 6358 C C . ASP B 1 400 ? 22.078 9.414 6.543 1 50 400 ASP B C 1
ATOM 6360 O O . ASP B 1 400 ? 21.875 9.484 5.332 1 50 400 ASP B O 1
ATOM 6364 N N . ILE B 1 401 ? 21.422 8.57 7.23 1 46.66 401 ILE B N 1
ATOM 6365 C CA . ILE B 1 401 ? 20.484 7.637 6.605 1 46.66 401 ILE B CA 1
ATOM 6366 C C . ILE B 1 401 ? 19.234 8.375 6.145 1 46.66 401 ILE B C 1
ATOM 6368 O O . ILE B 1 401 ? 18.625 8 5.148 1 46.66 401 ILE B O 1
ATOM 6372 N N . LYS B 1 402 ? 18.703 9.586 6.895 1 56 402 LYS B N 1
ATOM 6373 C CA . LYS B 1 402 ? 17.312 10.016 6.781 1 56 402 LYS B CA 1
ATOM 6374 C C . LYS B 1 402 ? 17.203 11.391 6.129 1 56 402 LYS B C 1
ATOM 6376 O O . LYS B 1 402 ? 16.984 12.391 6.812 1 56 402 LYS B O 1
ATOM 6381 N N . ASP B 1 403 ? 17.656 11.492 4.938 1 63.41 403 ASP B N 1
ATOM 6382 C CA . ASP B 1 403 ? 17.688 12.75 4.191 1 63.41 403 ASP B CA 1
ATOM 6383 C C . ASP B 1 403 ? 16.266 13.258 3.912 1 63.41 403 ASP B C 1
ATOM 6385 O O . ASP B 1 403 ? 15.5 12.609 3.203 1 63.41 403 ASP B O 1
ATOM 6389 N N . ASN B 1 404 ? 15.75 14.188 4.762 1 78.06 404 ASN B N 1
ATOM 6390 C CA . ASN B 1 404 ? 14.414 14.727 4.531 1 78.06 404 ASN B CA 1
ATOM 6391 C C . ASN B 1 404 ? 14.477 16.156 3.988 1 78.06 404 ASN B C 1
ATOM 6393 O O . ASN B 1 404 ? 13.695 17.016 4.402 1 78.06 404 ASN B O 1
ATOM 6397 N N . LEU B 1 405 ? 15.461 16.391 3.102 1 82.81 405 LEU B N 1
ATOM 6398 C CA . LEU B 1 405 ? 15.648 17.734 2.553 1 82.81 405 LEU B CA 1
ATOM 6399 C C . LEU B 1 405 ? 14.391 18.219 1.839 1 82.81 405 LEU B C 1
ATOM 6401 O O . LEU B 1 405 ? 13.984 19.375 1.99 1 82.81 405 LEU B O 1
ATOM 6405 N N . GLU B 1 406 ? 13.766 17.328 1.13 1 85.19 406 GLU B N 1
ATOM 6406 C CA . GLU B 1 406 ? 12.602 17.719 0.341 1 85.19 406 GLU B CA 1
ATOM 6407 C C . GLU B 1 406 ? 11.461 18.188 1.236 1 85.19 406 GLU B C 1
ATOM 6409 O O . GLU B 1 406 ? 10.75 19.141 0.898 1 85.19 406 GLU B O 1
ATOM 6414 N N . THR B 1 407 ? 11.289 17.562 2.303 1 87.12 407 THR B N 1
ATOM 6415 C CA . THR B 1 407 ? 10.234 17.953 3.225 1 87.12 407 THR B CA 1
ATOM 6416 C C . THR B 1 407 ? 10.555 19.281 3.883 1 87.12 407 THR B C 1
ATOM 6418 O O . THR B 1 407 ? 9.656 20.094 4.121 1 87.12 407 THR B O 1
ATOM 6421 N N . ARG B 1 408 ? 11.844 19.531 4.121 1 87.06 408 ARG B N 1
ATOM 6422 C CA . ARG B 1 408 ? 12.266 20.797 4.703 1 87.06 408 ARG B CA 1
ATOM 6423 C C . ARG B 1 408 ? 12.102 21.938 3.707 1 87.06 408 ARG B C 1
ATOM 6425 O O . ARG B 1 408 ? 11.711 23.047 4.082 1 87.06 408 ARG B O 1
ATOM 6432 N N . LEU B 1 409 ? 12.461 21.625 2.553 1 88.81 409 LEU B N 1
ATOM 6433 C CA . LEU B 1 409 ? 12.289 22.625 1.5 1 88.81 409 LEU B CA 1
ATOM 6434 C C . LEU B 1 409 ? 10.812 22.969 1.315 1 88.81 409 LEU B C 1
ATOM 6436 O O . LEU B 1 409 ? 10.469 24.141 1.094 1 88.81 409 LEU B O 1
ATOM 6440 N N . LEU B 1 410 ? 10.055 21.922 1.408 1 90.5 410 LEU B N 1
ATOM 6441 C CA . LEU B 1 410 ? 8.609 22.141 1.318 1 90.5 410 LEU B CA 1
ATOM 6442 C C . LEU B 1 410 ? 8.133 23.031 2.461 1 90.5 410 LEU B C 1
ATOM 6444 O O . LEU B 1 410 ? 7.375 23.984 2.24 1 90.5 410 LEU B O 1
ATOM 6448 N N . LEU B 1 411 ? 8.547 22.719 3.645 1 91.19 411 LEU B N 1
ATOM 6449 C CA . LEU B 1 411 ? 8.188 23.516 4.809 1 91.19 411 LEU B CA 1
ATOM 6450 C C . LEU B 1 411 ? 8.602 24.969 4.617 1 91.19 411 LEU B C 1
ATOM 6452 O O . LEU B 1 411 ? 7.82 25.891 4.875 1 91.19 411 LEU B O 1
ATOM 6456 N N . LEU B 1 412 ? 9.797 25.188 4.168 1 92.38 412 LEU B N 1
ATOM 6457 C CA . LEU B 1 412 ? 10.328 26.516 3.939 1 92.38 412 LEU B CA 1
ATOM 6458 C C . LEU B 1 412 ? 9.484 27.281 2.926 1 92.38 412 LEU B C 1
ATOM 6460 O O . LEU B 1 412 ? 9.07 28.406 3.182 1 92.38 412 LEU B O 1
ATOM 6464 N N . ARG B 1 413 ? 9.18 26.625 1.864 1 93.56 413 ARG B N 1
ATOM 6465 C CA . ARG B 1 413 ? 8.398 27.281 0.809 1 93.56 413 ARG B CA 1
ATOM 6466 C C . ARG B 1 413 ? 7.008 27.641 1.303 1 93.56 413 ARG B C 1
ATOM 6468 O O . ARG B 1 413 ? 6.52 28.75 1.033 1 93.56 413 ARG B O 1
ATOM 6475 N N . ARG B 1 414 ? 6.457 26.797 2.021 1 93.25 414 ARG B N 1
ATOM 6476 C CA . ARG B 1 414 ? 5.105 27.031 2.52 1 93.25 414 ARG B CA 1
ATOM 6477 C C . ARG B 1 414 ? 5.09 28.172 3.535 1 93.25 414 ARG B C 1
ATOM 6479 O O . ARG B 1 414 ? 4.164 28.984 3.549 1 93.25 414 ARG B O 1
ATOM 6486 N N . ARG B 1 415 ? 6.094 28.25 4.363 1 92.94 415 ARG B N 1
ATOM 6487 C CA . ARG B 1 415 ? 6.188 29.312 5.359 1 92.94 415 ARG B CA 1
ATOM 6488 C C . ARG B 1 415 ? 6.406 30.672 4.695 1 92.94 415 ARG B C 1
ATOM 6490 O O . ARG B 1 415 ? 5.773 31.656 5.074 1 92.94 415 ARG B O 1
ATOM 6497 N N . LEU B 1 416 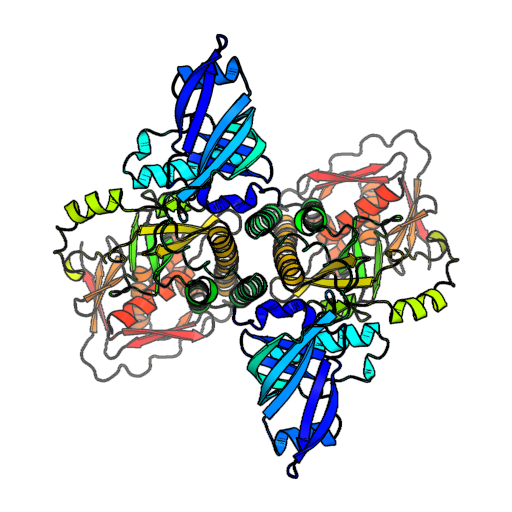? 7.281 30.656 3.73 1 93.75 416 LEU B N 1
ATOM 6498 C CA . LEU B 1 416 ? 7.535 31.891 2.992 1 93.75 416 LEU B CA 1
ATOM 6499 C C . LEU B 1 416 ? 6.266 32.375 2.295 1 93.75 416 LEU B C 1
ATOM 6501 O O . LEU B 1 416 ? 5.973 33.562 2.293 1 93.75 416 LEU B O 1
ATOM 6505 N N . GLU B 1 417 ? 5.512 31.438 1.755 1 91.88 417 GLU B N 1
ATOM 6506 C CA . GLU B 1 417 ? 4.27 31.781 1.061 1 91.88 417 GLU B CA 1
ATOM 6507 C C . GLU B 1 417 ? 3.205 32.281 2.037 1 91.88 417 GLU B C 1
ATOM 6509 O O . GLU B 1 417 ? 2.537 33.281 1.78 1 91.88 417 GLU B O 1
ATOM 6514 N N . GLU B 1 418 ? 3.074 31.594 3.123 1 90.31 418 GLU B N 1
ATOM 6515 C CA . GLU B 1 418 ? 2.055 31.938 4.109 1 90.31 418 GLU B CA 1
ATOM 6516 C C . GLU B 1 418 ? 2.299 33.312 4.695 1 90.31 418 GLU B C 1
ATOM 6518 O O . GLU B 1 418 ? 1.353 34.062 4.953 1 90.31 418 GLU B O 1
ATOM 6523 N N . LYS B 1 419 ? 3.596 33.688 4.867 1 91.88 419 LYS B N 1
ATOM 6524 C CA . LYS B 1 419 ? 3.959 35 5.449 1 91.88 419 LYS B CA 1
ATOM 6525 C C . LYS B 1 419 ? 4.094 36.062 4.367 1 91.88 419 LYS B C 1
ATOM 6527 O O . LYS B 1 419 ? 4.469 37.188 4.66 1 91.88 419 LYS B O 1
ATOM 6532 N N . GLN B 1 420 ? 3.783 35.656 3.102 1 92.06 420 GLN B N 1
ATOM 6533 C CA . GLN B 1 420 ? 3.936 36.562 1.97 1 92.06 420 GLN B CA 1
ATOM 6534 C C . GLN B 1 420 ? 5.273 37.281 2.029 1 92.06 420 GLN B C 1
ATOM 6536 O O . GLN B 1 420 ? 5.32 38.531 1.91 1 92.06 420 GLN B O 1
ATOM 6541 N N . ALA B 1 421 ? 6.328 36.531 2.324 1 93 421 ALA B N 1
ATOM 6542 C CA . ALA B 1 421 ? 7.664 37.094 2.439 1 93 421 ALA B CA 1
ATOM 6543 C C . ALA B 1 421 ? 8.141 37.656 1.101 1 93 421 ALA B C 1
ATOM 6545 O O . ALA B 1 421 ? 7.805 37.094 0.043 1 93 421 ALA B O 1
ATOM 6546 N N . PRO B 1 422 ? 8.93 38.656 1.136 1 94.06 422 PRO B N 1
ATOM 6547 C CA . PRO B 1 422 ? 9.453 39.219 -0.107 1 94.06 422 PRO B CA 1
ATOM 6548 C C . PRO B 1 422 ? 10.531 38.344 -0.75 1 94.06 422 PRO B C 1
ATOM 6550 O O . PRO B 1 422 ? 11.039 38.688 -1.822 1 94.06 422 PRO B O 1
ATOM 6553 N N . ILE B 1 423 ? 10.828 37.281 -0.134 1 93.88 423 ILE B N 1
ATOM 6554 C CA . ILE B 1 423 ? 11.719 36.25 -0.668 1 93.88 423 ILE B CA 1
ATOM 6555 C C . ILE B 1 423 ? 10.945 34.938 -0.874 1 93.88 423 ILE B C 1
ATOM 6557 O O . ILE B 1 423 ? 10.109 34.562 -0.04 1 93.88 423 ILE B O 1
ATOM 6561 N N . GLN B 1 424 ? 11.164 34.344 -2.064 1 94.12 424 GLN B N 1
ATOM 6562 C CA . GLN B 1 424 ? 10.508 33.094 -2.34 1 94.12 424 GLN B CA 1
ATOM 6563 C C . GLN B 1 424 ? 11.492 32.062 -2.895 1 94.12 424 GLN B C 1
ATOM 6565 O O . GLN B 1 424 ? 12.469 32.438 -3.553 1 94.12 424 GLN B O 1
ATOM 6570 N N . ILE B 1 425 ? 11.273 30.859 -2.473 1 92.62 425 ILE B N 1
ATOM 6571 C CA . ILE B 1 425 ? 11.984 29.734 -3.055 1 92.62 425 ILE B CA 1
ATOM 6572 C C . ILE B 1 425 ? 11.047 28.938 -3.965 1 92.62 425 ILE B C 1
ATOM 6574 O O . ILE B 1 425 ? 9.992 28.469 -3.523 1 92.62 425 ILE B O 1
ATOM 6578 N N . VAL B 1 426 ? 11.453 28.844 -5.238 1 91.31 426 VAL B N 1
ATOM 6579 C CA . VAL B 1 426 ? 10.562 28.234 -6.219 1 91.31 426 VAL B CA 1
ATOM 6580 C C . VAL B 1 426 ? 11.242 27.016 -6.84 1 91.31 426 VAL B C 1
ATOM 6582 O O . VAL B 1 426 ? 12.438 27.031 -7.137 1 91.31 426 VAL B O 1
ATOM 6585 N N . ARG B 1 427 ? 10.43 26 -6.965 1 86.38 427 ARG B N 1
ATOM 6586 C CA . ARG B 1 427 ? 10.93 24.812 -7.648 1 86.38 427 ARG B CA 1
ATOM 6587 C C . ARG B 1 427 ? 10.945 25.031 -9.164 1 86.38 427 ARG B C 1
ATOM 6589 O O . ARG B 1 427 ? 9.938 25.406 -9.75 1 86.38 427 ARG B O 1
ATOM 6596 N N . THR B 1 428 ? 12.094 24.719 -9.766 1 83.94 428 THR B N 1
ATOM 6597 C CA . THR B 1 428 ? 12.227 24.922 -11.203 1 83.94 428 THR B CA 1
ATOM 6598 C C . THR B 1 428 ? 12.352 23.578 -11.922 1 83.94 428 THR B C 1
ATOM 6600 O O . THR B 1 428 ? 12.281 23.516 -13.148 1 83.94 428 THR B O 1
ATOM 6603 N N . GLY B 1 429 ? 12.523 22.625 -11.305 1 77.19 429 GLY B N 1
ATOM 6604 C CA . GLY B 1 429 ? 12.656 21.266 -11.789 1 77.19 429 GLY B CA 1
ATOM 6605 C C . GLY B 1 429 ? 12.938 20.266 -10.688 1 77.19 429 GLY B C 1
ATOM 6606 O O . GLY B 1 429 ? 12.938 20.609 -9.5 1 77.19 429 GLY B O 1
ATOM 6607 N N . ARG B 1 430 ? 13.086 19.094 -11.125 1 77.12 430 ARG B N 1
ATOM 6608 C CA . ARG B 1 430 ? 13.383 18.078 -10.125 1 77.12 430 ARG B CA 1
ATOM 6609 C C . ARG B 1 430 ? 14.734 18.344 -9.469 1 77.12 430 ARG B C 1
ATOM 6611 O O . ARG B 1 430 ? 15.766 18.359 -10.141 1 77.12 430 ARG B O 1
ATOM 6618 N N . GLY B 1 431 ? 14.617 18.609 -8.195 1 79.75 431 GLY B N 1
ATOM 6619 C CA . GLY B 1 431 ? 15.828 18.812 -7.414 1 79.75 431 GLY B CA 1
ATOM 6620 C C . GLY B 1 431 ? 16.453 20.188 -7.641 1 79.75 431 GLY B C 1
ATOM 6621 O O . GLY B 1 431 ? 17.609 20.406 -7.289 1 79.75 431 GLY B O 1
ATOM 6622 N N . ARG B 1 432 ? 15.773 21.047 -8.328 1 85.06 432 ARG B N 1
ATOM 6623 C CA . ARG B 1 432 ? 16.297 22.375 -8.633 1 85.06 432 ARG B CA 1
ATOM 6624 C C . ARG B 1 432 ? 15.398 23.453 -8.055 1 85.06 432 ARG B C 1
ATOM 6626 O O . ARG B 1 432 ? 14.172 23.344 -8.094 1 85.06 432 ARG B O 1
ATOM 6633 N N . LEU B 1 433 ? 16.062 24.438 -7.461 1 90.44 433 LEU B N 1
ATOM 6634 C CA . LEU B 1 433 ? 15.359 25.547 -6.805 1 90.44 433 LEU B CA 1
ATOM 6635 C C . LEU B 1 433 ? 15.883 26.891 -7.293 1 90.44 433 LEU B C 1
ATOM 6637 O O . LEU B 1 433 ? 17.031 26.984 -7.746 1 90.44 433 LEU B O 1
ATOM 6641 N N . SER B 1 434 ? 15.094 27.828 -7.277 1 91.75 434 SER B N 1
ATOM 6642 C CA . SER B 1 434 ? 15.484 29.203 -7.578 1 91.75 434 SER B CA 1
ATOM 6643 C C . SER B 1 434 ? 15.078 30.156 -6.461 1 91.75 434 SER B C 1
ATOM 6645 O O . SER B 1 434 ? 14.016 29.984 -5.852 1 91.75 434 SER B O 1
ATOM 6647 N N . LEU B 1 435 ? 15.93 31.047 -6.125 1 93.31 435 LEU B N 1
ATOM 6648 C CA . LEU B 1 435 ? 15.641 32.125 -5.18 1 93.31 435 LEU B CA 1
ATOM 6649 C C . LEU B 1 435 ? 15.07 33.344 -5.898 1 93.31 435 LEU B C 1
ATOM 6651 O O . LEU B 1 435 ? 15.664 33.812 -6.867 1 93.31 435 LEU B O 1
ATOM 6655 N N . GLU B 1 436 ? 13.891 33.781 -5.48 1 91.62 436 GLU B N 1
ATOM 6656 C CA . GLU B 1 436 ? 13.266 34.969 -6 1 91.62 436 GLU B CA 1
ATOM 6657 C C . GLU B 1 436 ? 13.117 36.031 -4.91 1 91.62 436 GLU B C 1
ATOM 6659 O O . GLU B 1 436 ? 12.461 35.812 -3.895 1 91.62 436 GLU B O 1
ATOM 6664 N N . ALA B 1 437 ? 13.766 37.156 -5.129 1 92.56 437 ALA B N 1
ATOM 6665 C CA . ALA B 1 437 ? 13.711 38.25 -4.152 1 92.56 437 ALA B CA 1
ATOM 6666 C C . ALA B 1 437 ? 13.195 39.531 -4.789 1 92.56 437 ALA B C 1
ATOM 6668 O O . ALA B 1 437 ? 13.555 39.875 -5.926 1 92.56 437 ALA B O 1
ATOM 6669 N N . LYS B 1 438 ? 12.375 40.219 -4.109 1 90.88 438 LYS B N 1
ATOM 6670 C CA . LYS B 1 438 ? 11.797 41.469 -4.602 1 90.88 438 LYS B CA 1
ATOM 6671 C C . LYS B 1 438 ? 12.773 42.656 -4.418 1 90.88 438 LYS B C 1
ATOM 6673 O O . LYS B 1 438 ? 12.492 43.75 -4.848 1 90.88 438 LYS B O 1
ATOM 6678 N N . GLY B 1 439 ? 13.938 42.406 -3.797 1 89.38 439 GLY B N 1
ATOM 6679 C CA . GLY B 1 439 ? 14.977 43.406 -3.541 1 89.38 439 GLY B CA 1
ATOM 6680 C C . GLY B 1 439 ? 16.297 42.781 -3.131 1 89.38 439 GLY B C 1
ATOM 6681 O O . GLY B 1 439 ? 16.422 41.562 -3.084 1 89.38 439 GLY B O 1
ATOM 6682 N N . PRO B 1 440 ? 17.281 43.719 -2.998 1 90.06 440 PRO B N 1
ATOM 6683 C CA . PRO B 1 440 ? 18.562 43.188 -2.541 1 90.06 440 PRO B CA 1
ATOM 6684 C C . PRO B 1 440 ? 18.5 42.625 -1.132 1 90.06 440 PRO B C 1
ATOM 6686 O O . PRO B 1 440 ? 17.781 43.125 -0.274 1 90.06 440 PRO B O 1
ATOM 6689 N N . LEU B 1 441 ? 19.25 41.594 -0.937 1 93.25 441 LEU B N 1
ATOM 6690 C CA . LEU B 1 441 ? 19.203 40.875 0.333 1 93.25 441 LEU B CA 1
ATOM 6691 C C . LEU B 1 441 ? 20.359 41.312 1.243 1 93.25 441 LEU B C 1
ATOM 6693 O O . LEU B 1 441 ? 21.469 41.531 0.776 1 93.25 441 LEU B O 1
ATOM 6697 N N . LEU B 1 442 ? 20 41.562 2.451 1 92.94 442 LEU B N 1
ATOM 6698 C CA . LEU B 1 442 ? 20.984 41.812 3.5 1 92.94 442 LEU B CA 1
ATOM 6699 C C . LEU B 1 442 ? 20.922 40.719 4.57 1 92.94 442 LEU B C 1
ATOM 6701 O O . LEU B 1 442 ? 19.891 40.531 5.223 1 92.94 442 LEU B O 1
ATOM 6705 N N . LEU B 1 443 ? 21.906 40 4.719 1 93.56 443 LEU B N 1
ATOM 6706 C CA . LEU B 1 443 ? 21.953 38.906 5.695 1 93.56 443 LEU B CA 1
ATOM 6707 C C . LEU B 1 443 ? 22.672 39.344 6.969 1 93.56 443 LEU B C 1
ATOM 6709 O O . LEU B 1 443 ? 23.812 39.781 6.914 1 93.56 443 LEU B O 1
ATOM 6713 N N . ALA B 1 444 ? 21.969 39.312 8.047 1 91.62 444 ALA B N 1
ATOM 6714 C CA . ALA B 1 444 ? 22.547 39.688 9.344 1 91.62 444 ALA B CA 1
ATOM 6715 C C . ALA B 1 444 ? 22.516 38.469 10.297 1 91.62 444 ALA B C 1
ATOM 6717 O O . ALA B 1 444 ? 21.625 37.656 10.219 1 91.62 444 ALA B O 1
ATOM 6718 N N . ALA B 1 445 ? 23.562 38.312 11.109 1 86.69 445 ALA B N 1
ATOM 6719 C CA . ALA B 1 445 ? 23.594 37.312 12.148 1 86.69 445 ALA B CA 1
ATOM 6720 C C . ALA B 1 445 ? 23.219 37.875 13.508 1 86.69 445 ALA B C 1
ATOM 6722 O O . ALA B 1 445 ? 23.688 38.969 13.867 1 86.69 445 ALA B O 1
ATOM 6723 N N . ALA B 1 446 ? 22.156 37.375 14.008 1 76.12 446 ALA B N 1
ATOM 6724 C CA . ALA B 1 446 ? 21.812 37.844 15.344 1 76.12 446 ALA B CA 1
ATOM 6725 C C . ALA B 1 446 ? 22.344 36.906 16.422 1 76.12 446 ALA B C 1
ATOM 6727 O O . ALA B 1 446 ? 22.391 35.688 16.219 1 76.12 446 ALA B O 1
ATOM 6728 N N . GLN B 1 447 ? 23.234 37.375 17.391 1 63.34 447 GLN B N 1
ATOM 6729 C CA . GLN B 1 447 ? 23.734 36.625 18.547 1 63.34 447 GLN B CA 1
ATOM 6730 C C . GLN B 1 447 ? 22.609 36.281 19.516 1 63.34 447 GLN B C 1
ATOM 6732 O O . GLN B 1 447 ? 21.703 37.094 19.734 1 63.34 447 GLN B O 1
ATOM 6737 N N . ASP B 1 448 ? 22.203 35.031 19.547 1 50.56 448 ASP B N 1
ATOM 6738 C CA . ASP B 1 448 ? 21.234 34.656 20.562 1 50.56 448 ASP B CA 1
ATOM 6739 C C . ASP B 1 448 ? 21.609 35.188 21.938 1 50.56 448 ASP B C 1
ATOM 6741 O O . ASP B 1 448 ? 22.797 35.312 22.25 1 50.56 448 ASP B O 1
#

Radius of gyration: 31.46 Å; Cα contacts (8 Å, |Δi|>4): 1880; chains: 2; bounding box: 78×92×81 Å

InterPro domains:
  IPR003018 GAF domain [PF01590] (164-314)
  IPR003018 GAF domain [SM00065] (163-324)
  IPR011576 Pyridoxamine 5'-phosphate oxidase, N-terminal [PF01243] (19-97)
  IPR012349 FMN-binding split barrel [G3DSA:2.30.110.10] (13-131)
  IPR029016 GAF-like domain superfamily [G3DSA:3.30.450.40] (147-320)

Sequence (896 aa):
MKLRLADLAPCFEGVIPSIIATAAADGTPNVSYLSHVVRVDDEHVALSNQFFAKTAANIRANPHVTLILVDCFSGEQYLLDIRFVRSLDTGPLFEKISIQLKASSAQIGMSEIMRLRSADVFRVEAIERVPCPVDTGPAQVPRPPVSLPALADGCRAIENLAEVEDIIDCLLDRVVGLLGYSHALVLVPDPGRDSFVTTGSTGYDPSGIGSEVKGSEGMIGTAAASGRTIKVSDMSRVRRFAEAIDADAGLSENTSRVIDFPGLAGVMSQIAVPMVTRGETIGILFVESPERMAFHDDDEAALELLCAAAARAIAAGESIASRDDDALPGAARSLPVANGGAIRVTHHRLDDSIFVDGNYIVKGIAGAVLRRIIEWHLVDGRNTFCNRELRLALAARMPDIKDNLETRLLLLRRRLEEKQAPIQIVRTGRGRLSLEAKGPLLLAAAQDMKLRLADLAPCFEGVIPSIIATAAADGTPNVSYLSHVVRVDDEHVALSNQFFAKTAANIRANPHVTLILVDCFSGEQYLLDIRFVRSLDTGPLFEKISIQLKASSAQIGMSEIMRLRSADVFRVEAIERVPCPVDTGPAQVPRPPVSLPALADGCRAIENLAEVEDIIDCLLDRVVGLLGYSHALVLVPDPGRDSFVTTGSTGYDPSGIGSEVKGSEGMIGTAAASGRTIKVSDMSRVRRFAEAIDADAGLSENTSRVIDFPGLAGVMSQIAVPMVTRGETIGILFVESPERMAFHDDDEAALELLCAAAARAIAAGESIASRDDDALPGAARSLPVANGGAIRVTHHRLDDSIFVDGNYIVKGIAGAVLRRIIEWHLVDGRNTFCNRELRLALAARMPDIKDNLETRLLLLRRRLEEKQAPIQIVRTGRGRLSLEAKGPLLLAAAQD

Secondary structure (DSSP, 8-state):
----GGGGGGGGGSSS-EEEEEE-TT--EEEEEES-EEE-SSSEEEEE----HHHHHHHHH--EEEEEEE-TTT--EEEEEEEEEEEESSSHHHHHHHHHHHHHHHHTT-TTT-----EEEEEEEEEEEE--SS--SS-----PPP-HHHHHHHHHHHHT--SHHHHHHHHHHHHHHHH---EEEEEEEETTTTEEEEEEEES-SS--TT-EEETTSHHHHHHHHHTS-EEES--HHHHHHHHHHTT-----HHHH--PPPP--TT--EEEEEEEEETTEEEEEEEEEESSTT---HHHHHHHHHHHHHHHHHHHHHHHHHHHSTTS-----B-----SPPPEEEEEETTTTEEEETTEEEE-THHHHHHHHHHHHHHHH-B-EEEHHHHHHHTTTTS-SS---HHHHHHHHHHHHHHTT-SEEEEEEETTEEEEEESS-EEEEEE--/----GGGGGGGGGSSS-EEEEEE-TT--EEEEEES-EEE-SSSEEEEE----HHHHHHHHH--EEEEEEE-TTT--EEEEEEEEEEEESSSHHHHHHHHHHHHHHHHTT-TTT-----EEEEEEEEEEEE--SS--SS-----PPP-HHHHHHHHHHHHT--SHHHHHHHHHHHHHHHH---EEEEEEEETTTTEEEEEEEES-SS--TT-EEETTSHHHHHHHHHTS-EEES--HHHHHHHTTTTT-----HHHH--PPPP--TT--EEEEEEEEETTEEEEEEEEEESSTT---HHHHHHHHHHHHHHHHHHHHHHHHHHHSTTS-----B-----SPPPEEEEEETTTTEEEETTEEEE-THHHHHHHHHHHHHHHH-B-EEEHHHHHHHTTTTS-SS---HHHHHHHHHHHHHHTT-SEEEEEEETTEEEEEESS-EEEEEE--

Organism: Novosphingobium aromaticivorans (strain ATCC 700278 / DSM 12444 / CCUG 56034 / CIP 105152 / NBRC 16084 / F199) (NCBI:txid279238)